Protein 7EOX (pdb70)

Foldseek 3Di:
DFCQCVLLVNDPPDFLCVLLVLLALAEEEEEEQAAALPFQQQDCPPHDANDPLFQAQADDDPLRHNVSDDRAAPAWEEFQPLPDGSARLFFLRQFLQSQQEGAWDAQAALLNFSGGIRAHSSNNHHYHYYRQADPVGRDLVSLLVSLVVCLVSDHQEYQYAHADQWAHDDLLSHSLNQSLLVSQQVLRAYFYELHFADDDERGGPSQRLRHQYEFAWAGQKAQWWKKAKPVGDIATWGALANDDDAPQDKWFEAQLVVQFQALQQPAPTGALVRAAQYAYEHEDDPDDPQNSLVSSVVSRHQEYEYEYAAQDDFHQHHHPHHYTYGYNVVSVVLNCCSVPPPTMIMGTHRPGMDGDCPPWDIAGERRIHFDDNNQALFRQPDAAYFHFTFDKGATRQNDFSDPDPPGPDGHRIGGHGGSSSGRSSVSNLLSSLCSSCVPDRSQQLSLLQLQQADQAIPVRHGHHHSRPSHHDACRRGPSHHGNSSSSSAAFKGFDDGSVLSLLLCVQSPPFQVSSCSNVVDRDDRCVNVVHDQHRSNQRQHLAGGAEAPDQFDKDKHKTKIFGPHPDQFWKKAKDWFAWPQKDKDKPPRMDTGHPVRRMDMIMIMITGNGVKTKIWMWIDTPPHTRIYIYIYHD/DFPQCVLLVNDPPDFLCVLLVLLALAEEEEEEQAAQLVFQQQDCPPHDARDPLFQAAAPDDPVRHRVSDDSAAPATEEFQPQPDGRARLFFLRQFLQSQQEGAWDAQAALLNFSTGTRAHSSPNHHYHYYYQADPVGRGLVSLLVSLVVCVVRPHQEYQYAHWDQWAHDDLLSHSLSQSLLVCQQVLYAYFYEQHQADDDERTGTSQHQSHQYEFAWAGQKAQWKWKAKPVGDIATWGDQANDDDQPQDKWFEAQLVVQFQALQQPAPTGQLVSAAQYAYEHEHDDDDPQNSQVSSVVSHHQYYEYEYAAQDDFHQHHHPHHYTYGYNVVSVVLNVCNVPPPGMIMGIHRPGMDGDCPPWDTAGERRTHFDDNNQANFRQPDAAYGHFTFDKGATHQNDFSDPDPPGPDGHGIHTHGGSSSRRSSVSSLLSSLCSSCVPDGSQQLSLLFLQQADQAIPVRHGHHHPRPRHHDACRRGRSHHGNSSSSSAQQKTFDDGSVLSLLLCLQSPPFQVSSCSNVVDSDPRCVNVVHDQHRSNQRAHLAGGEECPPPNFKDKHKHKMFGPHPAQFWKKFKDWFAWVQKDKDKPPRIDTGHPVRRMDMIMIMIGGNDQKTKIWMWIDTPDHTGIYIYIYGD

Solvent-accessible surface area: 45373 Å² total; per-residue (Å²): 2,16,30,0,0,82,37,8,43,5,43,79,142,67,15,0,15,40,90,0,65,59,0,60,58,9,5,0,0,3,0,2,14,1,0,49,10,98,15,45,2,5,47,32,82,128,26,61,115,67,45,115,81,23,158,18,63,29,69,71,60,158,72,0,53,75,97,12,22,49,65,0,0,5,3,0,44,21,25,48,191,21,156,153,10,3,24,0,116,76,0,41,0,0,0,1,1,6,0,1,0,1,16,110,18,116,117,3,23,1,108,42,22,3,113,23,68,5,17,0,0,0,14,69,0,1,0,0,2,1,7,0,14,46,130,90,31,44,27,82,81,3,11,47,38,0,0,56,51,0,19,127,3,32,3,58,0,0,2,4,8,14,35,34,128,14,6,1,24,20,7,69,76,24,6,2,1,16,0,0,3,32,0,20,127,130,20,10,4,3,0,0,6,1,14,78,28,16,64,46,60,16,2,0,3,4,5,2,2,16,0,2,0,0,0,0,0,22,11,25,20,51,2,36,0,12,0,28,1,47,80,57,97,83,24,85,1,8,2,0,17,25,36,148,108,26,124,122,102,74,29,62,4,11,2,0,7,58,0,18,68,20,102,47,0,32,138,53,11,8,61,47,97,52,0,117,33,60,0,0,0,0,16,48,27,128,52,57,57,20,61,0,4,29,6,4,68,121,2,25,14,24,3,1,0,0,6,5,66,86,97,50,55,101,15,32,6,1,0,34,60,21,0,0,2,0,18,95,75,37,1,70,70,0,7,97,13,13,29,66,40,186,87,22,37,0,30,8,44,59,92,22,46,51,91,32,110,86,40,46,1,2,49,0,2,14,26,0,0,5,1,17,2,28,98,2,51,40,2,1,0,0,0,0,0,0,0,0,20,5,0,0,0,0,22,0,18,58,15,79,18,24,148,13,155,69,5,115,17,96,16,101,5,21,4,33,34,2,1,12,1,0,0,0,0,0,0,0,0,0,0,0,0,19,58,26,36,103,110,28,37,12,15,2,0,13,0,0,0,1,2,15,6,64,16,99,9,71,64,47,112,48,0,24,7,27,40,75,97,99,63,7,31,5,9,16,19,0,1,0,0,1,70,0,41,41,0,24,80,2,0,0,1,3,56,10,79,26,97,52,11,3,13,0,0,19,33,46,63,17,92,18,98,38,0,10,71,3,53,66,133,152,16,87,106,83,25,40,94,118,45,181,36,54,39,17,0,36,1,24,9,6,3,1,3,1,35,8,166,32,96,114,21,98,33,62,3,106,3,40,0,33,23,43,21,129,63,40,106,23,61,1,159,28,120,52,64,50,3,94,46,5,86,26,68,16,71,65,64,54,6,96,2,24,164,146,72,68,49,40,48,3,91,0,34,0,47,6,78,105,96,97,10,40,18,5,0,32,0,40,28,84,120,27,58,0,60,0,2,0,0,0,32,67,2,17,30,0,0,85,35,9,40,5,36,78,138,65,14,0,15,40,82,0,60,48,0,64,50,8,4,0,0,3,0,2,15,2,0,50,12,98,15,45,2,4,47,36,83,159,32,61,116,66,29,123,82,28,136,20,63,28,65,74,49,158,64,0,55,74,99,10,24,48,73,0,0,8,3,0,34,29,27,48,157,36,109,156,5,2,26,0,116,77,0,39,0,0,0,0,0,6,0,0,0,1,16,108,17,109,113,3,24,0,109,35,25,3,124,20,66,5,16,0,0,0,17,93,0,2,1,0,3,2,11,0,11,46,130,88,32,46,23,87,58,1,14,46,24,0,0,54,56,0,21,117,3,25,4,58,0,0,1,1,7,17,36,33,130,15,7,1,19,20,5,70,81,24,6,7,1,17,0,0,0,32,0,19,115,131,19,11,3,4,0,0,6,1,13,78,29,16,64,48,59,16,2,1,2,4,4,1,4,17,0,2,0,0,0,0,0,25,11,26,22,44,3,45,0,10,0,27,1,47,75,56,93,81,21,84,1,8,2,0,19,26,34,146,116,30,123,117,78,90,29,64,5,13,2,0,6,59,0,18,66,20,102,46,0,34,131,52,12,8,60,45,91,50,0,108,36,51,0,0,0,0,16,48,25,136,38,46,53,21,74,0,4,40,7,3,67,120,1,26,15,22,3,1,0,0,6,4,68,75,92,52,52,102,15,31,7,0,1,35,64,20,0,0,2,0,17,90,80,36,1,72,69,0,7,101,16,13,28,63,44,184,90,22,36,0,43,6,46,64,85,20,48,51,90,32,116,94,42,45,2,2,48,0,2,12,27,0,1,6,1,17,2,30,99,2,48,30,3,2,0,0,0,0,0,0,0,0,20,6,0,0,2,0,21,0,22,52,15,75,19,25,139,18,158,73,5,120,15,95,18,100,6,21,3,36,32,2,0,12,0,0,0,0,0,0,0,0,0,0,0,0,0,20,60,26,38,105,110,26,35,12,16,2,0,13,0,0,0,1,2,16,6,64,19,100,9,67,62,48,111,51,0,23,7,27,40,77,93,99,64,7,31,6,8,16,17,0,2,0,0,0,71,0,39,40,0,30,82,3,0,0,2,2,57,12,80,24,100,53,10,3,12,0,0,18,35,46,64,16,95,14,101,36,1,8,69,3,46,67,120,149,16,86,106,81,25,38,96,118,43,173,34,54,43,17,0,36,1,22,8,6,2,0,0,0,14,6,112,84,143,49,55,93,24,60,2,108,4,38,0,31,22,44,26,126,56,33,111,28,52,1,145,27,124,52,65,52,3,95,45,6,88,22,71,16,76,69,63,42,6,101,4,27,168,148,74,63,50,40,48,2,91,0,35,0,51,22,81,140,105,89,10,45,17,6,0,50,0,38,32,83,117,25,60,0,67,0,2,0,0,0,29,80

Radius of gyration: 36.09 Å; Cα contacts (8 Å, |Δi|>4): 3565; chains: 2; bounding box: 73×66×118 Å

Nearest PDB structures (foldseek):
  7eox-assembly2_B  TM=1.002E+00  e=0.000E+00  Euphorbia resinifera
  3i74-assembly1_A  TM=8.785E-01  e=2.063E-75  Solanum lycopersicum
  3i74-assembly1_B  TM=8.714E-01  e=6.605E-74  Solanum lycopersicum
  4yn3-assembly3_A  TM=8.849E-01  e=1.321E-70  Cucumis melo
  3vta-assembly2_B  TM=8.771E-01  e=7.898E-67  Cucumis melo

Secondary structure (DSSP, 8-state):
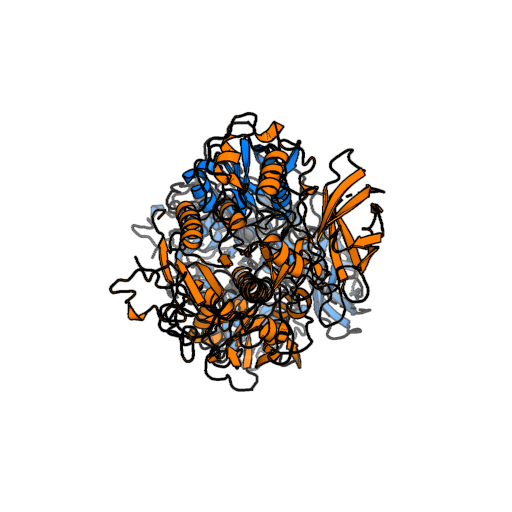--SHHHHTT--SSSSHHHHTGGGTT-EEEEEES-B-SSSGGG--TT-PPPPTT----B---SSS-GGG--SSEEEEEE--TT---SB-SSSHHHHHHHHHHPPPEEEEEETTEEEEEE--TTTT-EEEEEE--BTTB--HHHHHHHHHHHHHHT-SEEEE----SSSPPPGGG-HHHHHHHHHHTTT-EEEEE--S-TTSTT---S--TTSEEEEEE--SEEEEEEEEETTS-EE--B----SSPP-SS-EEEEEHHHHBS-TT--TT-B-HHHHTT-EEEEESBSB-HHHHHHHHHHTT-SEEEEE-SSSS--S----SSSEEEE-HHHHHHHHHHHHHSSS-EEEEEEEEEEESSSS-S-EE-TTS---S-SS-TTS-S--EEEE-SSEEEE--TT--SS--TT-----SEEEE-SHHHHHHHHHHHHHHHHHH-TT--HHHHHHHHHHT-B-B-TTSSB-EETTTSSB--HHHHTT-B--HHHHT--SEEE---HHHHHHHHHHTT--HHHHHHHHSS---TTGGGG----SGGGS--SSEEEE-SSTT-EEEEEEEEEE-SS-SSEEEEEEEEPPTTEEEEEESSEEEE-SS-SEEEEEEEEEE---EEEEEEEEE-SS-EEEEEEEEE-/--SHHHHTT--SSSSHHHHTGGGTT-EEEEEES-B--SSGGG--TTPPPPPTT----B--BTTB-GGG--SSEEEEEE--TT---SB-SSSHHHHHHHHHHPPPEEEEEETTEEEEEE--TTTT-EEEEEE--BTTB--HHHHHHHHHHHHHHT-SEEEE----SSSPPPGGG-HHHHHHHHHHTTT-EEEEE--S-TTSTT---S--TTSEEEEEE--SEEEEEEEEETTS-EE--B----SSPPPSS-EEEEEHHHHBS-TT--TT-B-HHHHTTPEEEEESBSB-HHHHHHHHHHTT-SEEEEE-SSSS-------SSSEEEE-HHHHHHHHHHHHHSSS-EEEEEEEEEEESSSS-S-EE-TTS---S-SS-TTS-S--EEEE-SSEEEE--TT--SS--TT-----SEEEE-SHHHHHHHHHHHHHHHHHH-TT--HHHHHHHHHHT-B-B-TTSSB-EETTTSSB--HHHHTT-B--HHHHT--SEE----HHHHHHHHHHTT--HHHHHHHHSS---TTGGGG----SGGGS--SSEEEE--TT--EEEEEEEEEE-SS-SS-EEEEEEE--TTEEEEEESSEEE--SS--EEEEEEEEEE---EEEEEEEEE-SS-EEEEEEEEE-

Structure (mmCIF, N/CA/C/O backbone):
data_7EOX
#
_entry.id   7EOX
#
_cell.length_a   67.673
_cell.length_b   112.880
_cell.length_c   201.801
_cell.angle_alpha   90.00
_cell.angle_beta   90.00
_cell.angle_gamma   90.00
#
_symmetry.space_group_name_H-M   'P 21 21 21'
#
loop_
_entity.id
_entity.type
_entity.pdbx_description
1 polymer Protease
2 branched beta-D-xylopyranose-(1-2)-[alpha-D-mannopyranose-(1-3)][alpha-D-mannopyranose-(1-6)]beta-D-mannopyranose-(1-4)-2-acetamido-2-deoxy-beta-D-glucopyranose-(1-4)-[alpha-L-fucopyranose-(1-3)]2-acetamido-2-deoxy-beta-D-glucopyranose
3 non-polymer 2-acetamido-2-deoxy-beta-D-glucopyranose
4 non-polymer 'IODIDE ION'
5 water water
#
loop_
_atom_site.group_PDB
_atom_site.id
_atom_site.type_symbol
_atom_site.label_atom_id
_atom_site.label_alt_id
_atom_site.label_comp_id
_atom_site.label_asym_id
_atom_site.label_entity_id
_atom_site.label_seq_id
_atom_site.pdbx_PDB_ins_code
_atom_site.Cartn_x
_atom_site.Cartn_y
_atom_site.Cartn_z
_atom_site.occupancy
_atom_site.B_iso_or_equiv
_atom_site.auth_seq_id
_atom_site.auth_comp_id
_atom_site.auth_asym_id
_atom_site.auth_atom_id
_atom_site.pdbx_PDB_model_num
ATOM 1 N N . ASP A 1 1 ? 12.028 13.709 -71.889 1.00 38.87 1 ASP A N 1
ATOM 2 C CA . ASP A 1 1 ? 12.497 14.554 -70.761 1.00 40.09 1 ASP A CA 1
ATOM 3 C C . ASP A 1 1 ? 12.899 15.976 -71.215 1.00 39.52 1 ASP A C 1
ATOM 4 O O . ASP A 1 1 ? 12.942 16.300 -72.436 1.00 36.57 1 ASP A O 1
ATOM 9 N N . THR A 1 2 ? 13.020 16.839 -70.210 1.00 31.58 2 THR A N 1
ATOM 10 C CA . THR A 1 2 ? 13.207 18.299 -70.278 1.00 29.81 2 THR A CA 1
ATOM 11 C C . THR A 1 2 ? 14.666 18.654 -70.459 1.00 28.25 2 THR A C 1
ATOM 12 O O . THR A 1 2 ? 14.918 19.831 -70.691 1.00 29.74 2 THR A O 1
ATOM 16 N N . HIS A 1 3 ? 15.618 17.718 -70.301 1.00 28.50 3 HIS A N 1
ATOM 17 C CA . HIS A 1 3 ? 17.062 18.014 -70.509 1.00 27.70 3 HIS A CA 1
ATOM 18 C C . HIS A 1 3 ? 17.771 16.945 -71.372 1.00 24.61 3 HIS A C 1
ATOM 19 O O . HIS A 1 3 ? 18.846 17.274 -71.910 1.00 25.97 3 HIS A O 1
ATOM 26 N N . THR A 1 4 ? 17.264 15.715 -71.470 1.00 26.00 4 THR A N 1
ATOM 27 C CA . THR A 1 4 ? 18.057 14.645 -72.143 1.00 28.86 4 THR A CA 1
ATOM 28 C C . THR A 1 4 ? 18.284 14.964 -73.630 1.00 26.85 4 THR A C 1
ATOM 29 O O . THR A 1 4 ? 19.385 14.762 -74.146 1.00 25.88 4 THR A O 1
ATOM 33 N N . PRO A 1 5 ? 17.291 15.486 -74.387 1.00 28.51 5 PRO A N 1
ATOM 34 C CA . PRO A 1 5 ? 17.541 15.836 -75.785 1.00 29.42 5 PRO A CA 1
ATOM 35 C C . PRO A 1 5 ? 18.768 16.742 -75.909 1.00 29.22 5 PRO A C 1
ATOM 36 O O . PRO A 1 5 ? 19.574 16.524 -76.824 1.00 31.18 5 PRO A O 1
ATOM 40 N N . GLU A 1 6 ? 18.917 17.704 -74.991 1.00 27.08 6 GLU A N 1
ATOM 41 C CA . GLU A 1 6 ? 20.047 18.663 -74.950 1.00 28.64 6 GLU A CA 1
ATOM 42 C C . GLU A 1 6 ? 21.343 17.910 -74.611 1.00 29.60 6 GLU A C 1
ATOM 43 O O . GLU A 1 6 ? 22.374 18.150 -75.279 1.00 26.25 6 GLU A O 1
ATOM 49 N N . PHE A 1 7 ? 21.322 17.001 -73.624 1.00 28.37 7 PHE A N 1
ATOM 50 C CA . PHE A 1 7 ? 22.512 16.179 -73.249 1.00 26.28 7 PHE A CA 1
ATOM 51 C C . PHE A 1 7 ? 22.922 15.322 -74.461 1.00 22.61 7 PHE A C 1
ATOM 52 O O . PHE A 1 7 ? 24.106 15.112 -74.682 1.00 25.35 7 PHE A O 1
ATOM 60 N N . LEU A 1 8 ? 21.947 14.883 -75.247 1.00 25.34 8 LEU A N 1
ATOM 61 C CA . LEU A 1 8 ? 22.180 14.007 -76.423 1.00 25.29 8 LEU A CA 1
ATOM 62 C C . LEU A 1 8 ? 22.697 14.845 -77.614 1.00 29.97 8 LEU A C 1
ATOM 63 O O . LEU A 1 8 ? 23.136 14.225 -78.614 1.00 30.49 8 LEU A O 1
ATOM 68 N N . GLY A 1 9 ? 22.630 16.184 -77.544 1.00 27.67 9 GLY A N 1
ATOM 69 C CA . GLY A 1 9 ? 23.064 17.086 -78.633 1.00 29.40 9 GLY A CA 1
ATOM 70 C C . GLY A 1 9 ? 22.012 17.270 -79.721 1.00 31.47 9 GLY A C 1
ATOM 71 O O . GLY A 1 9 ? 22.370 17.839 -80.772 1.00 35.48 9 GLY A O 1
ATOM 72 N N . ASP A 1 10 ? 20.778 16.799 -79.515 1.00 30.41 10 ASP A N 1
ATOM 73 C CA . ASP A 1 10 ? 19.626 17.046 -80.415 1.00 34.11 10 ASP A CA 1
ATOM 74 C C . ASP A 1 10 ? 19.338 18.551 -80.396 1.00 41.18 10 ASP A C 1
ATOM 75 O O . ASP A 1 10 ? 19.427 19.177 -79.307 1.00 34.62 10 ASP A O 1
ATOM 80 N N . SER A 1 11 ? 19.030 19.140 -81.555 1.00 39.49 11 SER A N 1
ATOM 81 C CA . SER A 1 11 ? 18.599 20.561 -81.652 1.00 37.29 11 SER A CA 1
ATOM 82 C C . SER A 1 11 ? 17.828 20.745 -82.955 1.00 39.88 11 SER A C 1
ATOM 83 O O . SER A 1 11 ? 17.919 19.861 -83.862 1.00 32.63 11 SER A O 1
ATOM 86 N N . SER A 1 12 ? 17.055 21.820 -83.032 1.00 36.37 12 SER A N 1
ATOM 87 C CA . SER A 1 12 ? 16.232 22.124 -84.229 1.00 40.52 12 SER A CA 1
ATOM 88 C C . SER A 1 12 ? 17.112 22.798 -85.290 1.00 36.58 12 SER A C 1
ATOM 89 O O . SER A 1 12 ? 16.668 22.889 -86.421 1.00 41.71 12 SER A O 1
ATOM 92 N N . ASN A 1 13 ? 18.323 23.216 -84.934 1.00 39.63 13 ASN A N 1
ATOM 93 C CA . ASN A 1 13 ? 19.272 23.926 -85.831 1.00 43.94 13 ASN A CA 1
ATOM 94 C C . ASN A 1 13 ? 19.790 22.995 -86.925 1.00 47.80 13 ASN A C 1
ATOM 95 O O . ASN A 1 13 ? 19.912 23.455 -88.084 1.00 43.41 13 ASN A O 1
ATOM 100 N N . SER A 1 14 ? 20.135 21.759 -86.563 1.00 41.56 14 SER A N 1
ATOM 101 C CA . SER A 1 14 ? 20.863 20.813 -87.447 1.00 38.81 14 SER A CA 1
ATOM 102 C C . SER A 1 14 ? 20.808 19.395 -86.882 1.00 37.04 14 SER A C 1
ATOM 103 O O . SER A 1 14 ? 20.452 19.217 -85.704 1.00 34.75 14 SER A O 1
ATOM 106 N N . GLY A 1 15 ? 21.196 18.422 -87.696 1.00 36.10 15 GLY A N 1
ATOM 107 C CA . GLY A 1 15 ? 21.430 17.044 -87.243 1.00 29.91 15 GLY A CA 1
ATOM 108 C C . GLY A 1 15 ? 20.178 16.226 -87.398 1.00 29.90 15 GLY A C 1
ATOM 109 O O . GLY A 1 15 ? 19.377 16.504 -88.309 1.00 33.04 15 GLY A O 1
ATOM 110 N N . LEU A 1 16 ? 20.005 15.256 -86.513 1.00 26.19 16 LEU A N 1
ATOM 111 C CA . LEU A 1 16 ? 19.047 14.151 -86.661 1.00 26.19 16 LEU A CA 1
ATOM 112 C C . LEU A 1 16 ? 17.607 14.624 -86.426 1.00 25.03 16 LEU A C 1
ATOM 113 O O . LEU A 1 16 ? 16.673 14.008 -87.005 1.00 24.16 16 LEU A O 1
ATOM 118 N N . TRP A 1 17 ? 17.393 15.613 -85.569 1.00 27.07 17 TRP A N 1
ATOM 119 C CA . TRP A 1 17 ? 16.004 16.081 -85.329 1.00 28.98 17 TRP A CA 1
ATOM 120 C C . TRP A 1 17 ? 15.431 16.645 -86.630 1.00 28.67 17 TRP A C 1
ATOM 121 O O . TRP A 1 17 ? 14.459 16.115 -87.160 1.00 29.83 17 TRP A O 1
ATOM 132 N N . PRO A 1 18 ? 16.055 17.651 -87.275 1.00 31.53 18 PRO A N 1
ATOM 133 C CA . PRO A 1 18 ? 15.577 18.094 -88.595 1.00 31.01 18 PRO A CA 1
ATOM 134 C C . PRO A 1 18 ? 15.631 17.047 -89.731 1.00 33.01 18 PRO A C 1
ATOM 135 O O . PRO A 1 18 ? 14.594 16.847 -90.382 1.00 29.08 18 PRO A O 1
ATOM 139 N N . ASN A 1 19 ? 16.768 16.366 -89.953 1.00 30.37 19 ASN A N 1
ATOM 140 C CA . ASN A 1 19 ? 16.896 15.391 -91.078 1.00 34.78 19 ASN A CA 1
ATOM 141 C C . ASN A 1 19 ? 15.955 14.190 -90.891 1.00 32.18 19 ASN A C 1
ATOM 142 O O . ASN A 1 19 ? 15.609 13.548 -91.907 1.00 33.44 19 ASN A O 1
ATOM 147 N N . GLY A 1 20 ? 15.559 13.858 -89.650 1.00 32.83 20 GLY A N 1
ATOM 148 C CA . GLY A 1 20 ? 14.575 12.792 -89.365 1.00 31.52 20 GLY A CA 1
ATOM 149 C C . GLY A 1 20 ? 13.151 13.337 -89.218 1.00 34.08 20 GLY A C 1
ATOM 150 O O . GLY A 1 20 ? 12.237 12.517 -88.958 1.00 33.23 20 GLY A O 1
ATOM 151 N N . ASN A 1 21 ? 12.952 14.659 -89.355 1.00 34.85 21 ASN A N 1
ATOM 152 C CA . ASN A 1 21 ? 11.619 15.332 -89.230 1.00 34.93 21 ASN A CA 1
ATOM 153 C C . ASN A 1 21 ? 10.983 15.025 -87.854 1.00 34.31 21 ASN A C 1
ATOM 154 O O . ASN A 1 21 ? 9.736 14.823 -87.793 1.00 29.40 21 ASN A O 1
ATOM 159 N N . TYR A 1 22 ? 11.795 14.950 -86.786 1.00 36.12 22 TYR A N 1
ATOM 160 C CA . TYR A 1 22 ? 11.319 14.683 -85.402 1.00 32.71 22 TYR A CA 1
ATOM 161 C C . TYR A 1 22 ? 10.509 13.385 -85.380 1.00 30.38 22 TYR A C 1
ATOM 162 O O . TYR A 1 22 ? 9.730 13.183 -84.449 1.00 29.48 22 TYR A O 1
ATOM 171 N N . GLY A 1 23 ? 10.721 12.517 -86.367 1.00 26.68 23 GLY A N 1
ATOM 172 C CA . GLY A 1 23 ? 10.038 11.222 -86.469 1.00 27.76 23 GLY A CA 1
ATOM 173 C C . GLY A 1 23 ? 8.664 11.315 -87.070 1.00 25.66 23 GLY A C 1
ATOM 174 O O . GLY A 1 23 ? 7.915 10.305 -87.031 1.00 25.40 23 GLY A O 1
ATOM 175 N N . GLU A 1 24 ? 8.347 12.428 -87.714 1.00 30.83 24 GLU A N 1
ATOM 176 C CA . GLU A 1 24 ? 7.013 12.553 -88.353 1.00 31.88 24 GLU A CA 1
ATOM 177 C C . GLU A 1 24 ? 6.760 11.333 -89.229 1.00 31.15 24 GLU A C 1
ATOM 178 O O . GLU A 1 24 ? 7.632 10.974 -90.028 1.00 33.00 24 GLU A O 1
ATOM 184 N N . ASP A 1 25 ? 5.618 10.690 -89.011 1.00 28.29 25 ASP A N 1
ATOM 185 C CA . ASP A 1 25 ? 5.079 9.527 -89.752 1.00 29.85 25 ASP A CA 1
ATOM 186 C C . ASP A 1 25 ? 5.808 8.224 -89.405 1.00 27.39 25 ASP A C 1
ATOM 187 O O . ASP A 1 25 ? 5.421 7.202 -89.975 1.00 31.06 25 ASP A O 1
ATOM 192 N N . ILE A 1 26 ? 6.740 8.199 -88.446 1.00 26.74 26 ILE A N 1
ATOM 193 C CA . ILE A 1 26 ? 7.285 6.902 -87.925 1.00 25.72 26 ILE A CA 1
ATOM 194 C C . ILE A 1 26 ? 6.388 6.436 -86.775 1.00 25.40 26 ILE A C 1
ATOM 195 O O . ILE A 1 26 ? 6.011 7.270 -85.957 1.00 28.36 26 ILE A O 1
ATOM 200 N N . ILE A 1 27 ? 6.070 5.150 -86.741 1.00 26.05 27 ILE A N 1
ATOM 201 C CA . ILE A 1 27 ? 5.186 4.557 -85.704 1.00 27.15 27 ILE A CA 1
ATOM 202 C C . ILE A 1 27 ? 6.070 3.717 -84.764 1.00 28.06 27 ILE A C 1
ATOM 203 O O . ILE A 1 27 ? 6.733 2.747 -85.236 1.00 30.07 27 ILE A O 1
ATOM 208 N N . ILE A 1 28 ? 6.053 4.063 -83.481 1.00 27.48 28 ILE A N 1
ATOM 209 C CA . ILE A 1 28 ? 6.767 3.316 -82.397 1.00 24.71 28 ILE A CA 1
ATOM 210 C C . ILE A 1 28 ? 5.766 2.469 -81.618 1.00 25.27 28 ILE A C 1
ATOM 211 O O . ILE A 1 28 ? 4.825 3.048 -81.032 1.00 27.04 28 ILE A O 1
ATOM 216 N N . GLY A 1 29 ? 5.912 1.146 -81.668 1.00 23.19 29 GLY A N 1
ATOM 217 C CA . GLY A 1 29 ? 5.145 0.230 -80.793 1.00 28.72 29 GLY A CA 1
ATOM 218 C C . GLY A 1 29 ? 5.832 0.076 -79.454 1.00 28.38 29 GLY A C 1
ATOM 219 O O . GLY A 1 29 ? 7.048 -0.182 -79.453 1.00 27.58 29 GLY A O 1
ATOM 220 N N . VAL A 1 30 ? 5.091 0.206 -78.349 1.00 27.69 30 VAL A N 1
ATOM 221 C CA . VAL A 1 30 ? 5.636 0.204 -76.959 1.00 26.99 30 VAL A CA 1
ATOM 222 C C . VAL A 1 30 ? 4.986 -0.967 -76.224 1.00 31.58 30 VAL A C 1
ATOM 223 O O . VAL A 1 30 ? 3.717 -1.004 -76.134 1.00 28.97 30 VAL A O 1
ATOM 227 N N . LEU A 1 31 ? 5.798 -1.959 -75.865 1.00 28.51 31 LEU A N 1
ATOM 228 C CA . LEU A 1 31 ? 5.343 -3.203 -75.196 1.00 29.08 31 LEU A CA 1
ATOM 229 C C . LEU A 1 31 ? 5.649 -3.023 -73.709 1.00 30.76 31 LEU A C 1
ATOM 230 O O . LEU A 1 31 ? 6.833 -2.931 -73.357 1.00 29.18 31 LEU A O 1
ATOM 235 N N . ASP A 1 32 ? 4.621 -2.827 -72.870 1.00 27.54 32 ASP A N 1
ATOM 236 C CA . ASP A 1 32 ? 4.864 -2.315 -71.505 1.00 27.78 32 ASP A CA 1
ATOM 237 C C . ASP A 1 32 ? 3.583 -2.451 -70.661 1.00 29.47 32 ASP A C 1
ATOM 238 O O . ASP A 1 32 ? 2.792 -3.375 -70.948 1.00 31.54 32 ASP A O 1
ATOM 243 N N . THR A 1 33 ? 3.379 -1.537 -69.717 1.00 28.35 33 THR A N 1
ATOM 244 C CA . THR A 1 33 ? 2.227 -1.612 -68.749 1.00 33.69 33 THR A CA 1
ATOM 245 C C . THR A 1 33 ? 0.936 -1.032 -69.348 1.00 34.61 33 THR A C 1
ATOM 246 O O . THR A 1 33 ? -0.048 -0.959 -68.595 1.00 32.67 33 THR A O 1
ATOM 250 N N . GLY A 1 34 ? 0.924 -0.627 -70.623 1.00 36.66 34 GLY A N 1
ATOM 251 C CA . GLY A 1 34 ? -0.200 0.123 -71.246 1.00 32.80 34 GLY A CA 1
ATOM 252 C C . GLY A 1 34 ? 0.077 1.611 -71.244 1.00 32.40 34 GLY A C 1
ATOM 253 O O . GLY A 1 34 ? 1.255 1.998 -71.217 1.00 32.38 34 GLY A O 1
ATOM 254 N N . VAL A 1 35 ? -0.950 2.457 -71.255 1.00 30.95 35 VAL A N 1
ATOM 255 C CA . VAL A 1 35 ? -0.769 3.941 -71.292 1.00 28.34 35 VAL A CA 1
ATOM 256 C C . VAL A 1 35 ? -1.909 4.640 -70.548 1.00 31.97 35 VAL A C 1
ATOM 257 O O . VAL A 1 35 ? -2.991 4.085 -70.506 1.00 32.31 35 VAL A O 1
ATOM 261 N N . TRP A 1 36 ? -1.649 5.850 -70.068 1.00 33.97 36 TRP A N 1
ATOM 262 C CA . TRP A 1 36 ? -2.645 6.780 -69.491 1.00 40.21 36 TRP A CA 1
ATOM 263 C C . TRP A 1 36 ? -3.028 7.784 -70.571 1.00 38.16 36 TRP A C 1
ATOM 264 O O . TRP A 1 36 ? -2.353 8.805 -70.710 1.00 38.21 36 TRP A O 1
ATOM 275 N N . PRO A 1 37 ? -4.091 7.507 -71.362 1.00 40.82 37 PRO A N 1
ATOM 276 C CA . PRO A 1 37 ? -4.385 8.301 -72.553 1.00 40.74 37 PRO A CA 1
ATOM 277 C C . PRO A 1 37 ? -4.704 9.768 -72.239 1.00 45.20 37 PRO A C 1
ATOM 278 O O . PRO A 1 37 ? -4.306 10.589 -73.035 1.00 42.24 37 PRO A O 1
ATOM 282 N N . GLU A 1 38 ? -5.322 10.077 -71.086 1.00 42.36 38 GLU A N 1
ATOM 283 C CA . GLU A 1 38 ? -5.652 11.482 -70.689 1.00 42.88 38 GLU A CA 1
ATOM 284 C C . GLU A 1 38 ? -4.394 12.207 -70.213 1.00 42.73 38 GLU A C 1
ATOM 285 O O . GLU A 1 38 ? -4.275 12.490 -68.993 1.00 45.43 38 GLU A O 1
ATOM 291 N N . HIS A 1 39 ? -3.491 12.544 -71.132 1.00 40.72 39 HIS A N 1
ATOM 292 C CA . HIS A 1 39 ? -2.146 13.085 -70.793 1.00 38.59 39 HIS A CA 1
ATOM 293 C C . HIS A 1 39 ? -1.674 13.985 -71.924 1.00 33.27 39 HIS A C 1
ATOM 294 O O . HIS A 1 39 ? -1.825 13.615 -73.073 1.00 41.53 39 HIS A O 1
ATOM 301 N N . PRO A 1 40 ? -1.100 15.168 -71.645 1.00 33.29 40 PRO A N 1
ATOM 302 C CA . PRO A 1 40 ? -0.695 16.102 -72.697 1.00 38.01 40 PRO A CA 1
ATOM 303 C C . PRO A 1 40 ? 0.406 15.632 -73.688 1.00 42.79 40 PRO A C 1
ATOM 304 O O . PRO A 1 40 ? 0.689 16.335 -74.659 1.00 40.20 40 PRO A O 1
ATOM 308 N N . SER A 1 41 ? 1.022 14.478 -73.432 1.00 38.70 41 SER A N 1
ATOM 309 C CA . SER A 1 41 ? 2.114 13.900 -74.257 1.00 34.50 41 SER A CA 1
ATOM 310 C C . SER A 1 41 ? 1.470 13.198 -75.453 1.00 36.35 41 SER A C 1
ATOM 311 O O . SER A 1 41 ? 2.181 12.932 -76.450 1.00 36.64 41 SER A O 1
ATOM 314 N N . PHE A 1 42 ? 0.166 12.909 -75.365 1.00 35.59 42 PHE A N 1
ATOM 315 C CA . PHE A 1 42 ? -0.610 12.268 -76.450 1.00 35.06 42 PHE A CA 1
ATOM 316 C C . PHE A 1 42 ? -1.426 13.299 -77.231 1.00 34.49 42 PHE A C 1
ATOM 317 O O . PHE A 1 42 ? -2.270 12.876 -78.009 1.00 34.06 42 PHE A O 1
ATOM 325 N N . SER A 1 43 ? -1.141 14.585 -77.048 1.00 35.02 43 SER A N 1
ATOM 326 C CA . SER A 1 43 ? -1.746 15.682 -77.837 1.00 37.50 43 SER A CA 1
ATOM 327 C C . SER A 1 43 ? -1.425 15.452 -79.323 1.00 44.74 43 SER A C 1
ATOM 328 O O . SER A 1 43 ? -0.226 15.193 -79.677 1.00 38.99 43 SER A O 1
ATOM 331 N N . ASP A 1 44 ? -2.443 15.531 -80.178 1.00 40.51 44 ASP A N 1
ATOM 332 C CA . ASP A 1 44 ? -2.251 15.360 -81.640 1.00 39.05 44 ASP A CA 1
ATOM 333 C C . ASP A 1 44 ? -2.430 16.710 -82.351 1.00 44.60 44 ASP A C 1
ATOM 334 O O . ASP A 1 44 ? -2.744 16.704 -83.544 1.00 44.09 44 ASP A O 1
ATOM 339 N N . SER A 1 45 ? -2.196 17.817 -81.653 1.00 49.94 45 SER A N 1
ATOM 340 C CA . SER A 1 45 ? -2.242 19.188 -82.212 1.00 57.03 45 SER A CA 1
ATOM 341 C C . SER A 1 45 ? -1.236 19.256 -83.367 1.00 61.45 45 SER A C 1
ATOM 342 O O . SER A 1 45 ? -0.100 18.796 -83.162 1.00 59.52 45 SER A O 1
ATOM 345 N N . ASP A 1 46 ? -1.654 19.744 -84.544 1.00 64.65 46 ASP A N 1
ATOM 346 C CA . ASP A 1 46 ? -0.766 19.980 -85.722 1.00 66.74 46 ASP A CA 1
ATOM 347 C C . ASP A 1 46 ? -0.130 18.657 -86.177 1.00 64.38 46 ASP A C 1
ATOM 348 O O . ASP A 1 46 ? 1.115 18.585 -86.296 1.00 62.17 46 ASP A O 1
ATOM 353 N N . MET A 1 47 ? -0.965 17.644 -86.406 1.00 57.79 47 MET A N 1
ATOM 354 C CA . MET A 1 47 ? -0.548 16.312 -86.904 1.00 54.55 47 MET A CA 1
ATOM 355 C C . MET A 1 47 ? -1.521 15.862 -87.987 1.00 47.16 47 MET A C 1
ATOM 356 O O . MET A 1 47 ? -2.732 16.059 -87.833 1.00 41.70 47 MET A O 1
ATOM 361 N N . SER A 1 48 ? -0.997 15.232 -89.022 1.00 40.03 48 SER A N 1
ATOM 362 C CA . SER A 1 48 ? -1.769 14.809 -90.206 1.00 39.21 48 SER A CA 1
ATOM 363 C C . SER A 1 48 ? -2.555 13.558 -89.834 1.00 41.73 48 SER A C 1
ATOM 364 O O . SER A 1 48 ? -2.275 12.977 -88.766 1.00 36.04 48 SER A O 1
ATOM 367 N N . ASP A 1 49 ? -3.453 13.132 -90.714 1.00 41.37 49 ASP A N 1
ATOM 368 C CA . ASP A 1 49 ? -4.304 11.930 -90.526 1.00 45.50 49 ASP A CA 1
ATOM 369 C C . ASP A 1 49 ? -3.438 10.665 -90.398 1.00 43.34 49 ASP A C 1
ATOM 370 O O . ASP A 1 49 ? -2.309 10.612 -90.934 1.00 38.71 49 ASP A O 1
ATOM 375 N N . ILE A 1 50 ? -3.953 9.682 -89.669 1.00 42.06 50 ILE A N 1
ATOM 376 C CA . ILE A 1 50 ? -3.341 8.334 -89.566 1.00 43.37 50 ILE A CA 1
ATOM 377 C C . ILE A 1 50 ? -3.261 7.802 -90.994 1.00 47.72 50 ILE A C 1
ATOM 378 O O . ILE A 1 50 ? -4.272 7.745 -91.685 1.00 49.26 50 ILE A O 1
ATOM 383 N N . PRO A 1 51 ? -2.069 7.425 -91.506 1.00 48.72 51 PRO A N 1
ATOM 384 C CA . PRO A 1 51 ? -1.986 6.808 -92.833 1.00 47.52 51 PRO A CA 1
ATOM 385 C C . PRO A 1 51 ? -2.776 5.494 -92.883 1.00 49.71 51 PRO A C 1
ATOM 386 O O . PRO A 1 51 ? -2.792 4.837 -91.874 1.00 42.69 51 PRO A O 1
ATOM 390 N N . SER A 1 52 ? -3.367 5.132 -94.033 1.00 47.16 52 SER A N 1
ATOM 391 C CA . SER A 1 52 ? -4.164 3.888 -94.200 1.00 46.96 52 SER A CA 1
ATOM 392 C C . SER A 1 52 ? -3.242 2.661 -94.212 1.00 48.32 52 SER A C 1
ATOM 393 O O . SER A 1 52 ? -3.747 1.532 -94.017 1.00 57.17 52 SER A O 1
ATOM 396 N N . SER A 1 53 ? -1.930 2.842 -94.411 1.00 49.71 53 SER A N 1
ATOM 397 C CA . SER A 1 53 ? -0.934 1.746 -94.254 1.00 47.14 53 SER A CA 1
ATOM 398 C C . SER A 1 53 ? -1.073 1.119 -92.854 1.00 47.37 53 SER A C 1
ATOM 399 O O . SER A 1 53 ? -0.833 -0.093 -92.737 1.00 47.33 53 SER A O 1
ATOM 402 N N . TRP A 1 54 ? -1.499 1.905 -91.853 1.00 47.74 54 TRP A N 1
ATOM 403 C CA . TRP A 1 54 ? -1.645 1.492 -90.427 1.00 45.25 54 TRP A CA 1
ATOM 404 C C . TRP A 1 54 ? -2.832 0.527 -90.264 1.00 47.46 54 TRP A C 1
ATOM 405 O O . TRP A 1 54 ? -3.961 0.931 -90.577 1.00 43.40 54 TRP A O 1
ATOM 416 N N . LYS A 1 55 ? -2.587 -0.711 -89.811 1.00 45.93 55 LYS A N 1
ATOM 417 C CA . LYS A 1 55 ? -3.628 -1.775 -89.711 1.00 46.28 55 LYS A CA 1
ATOM 418 C C . LYS A 1 55 ? -3.947 -2.058 -88.238 1.00 44.99 55 LYS A C 1
ATOM 419 O O . LYS A 1 55 ? -4.646 -3.055 -87.967 1.00 41.70 55 LYS A O 1
ATOM 425 N N . GLY A 1 56 ? -3.478 -1.188 -87.339 1.00 45.17 56 GLY A N 1
ATOM 426 C CA . GLY A 1 56 ? -3.730 -1.240 -85.887 1.00 47.43 56 GLY A CA 1
ATOM 427 C C . GLY A 1 56 ? -5.107 -0.701 -85.525 1.00 49.08 56 GLY A C 1
ATOM 428 O O . GLY A 1 56 ? -5.852 -0.316 -86.444 1.00 47.14 56 GLY A O 1
ATOM 429 N N . THR A 1 57 ? -5.437 -0.699 -84.231 1.00 45.42 57 THR A N 1
ATOM 430 C CA . THR A 1 57 ? -6.794 -0.384 -83.711 1.00 49.47 57 THR A CA 1
ATOM 431 C C . THR A 1 57 ? -6.716 0.021 -82.239 1.00 49.65 57 THR A C 1
ATOM 432 O O . THR A 1 57 ? -5.622 -0.055 -81.658 1.00 41.06 57 THR A O 1
ATOM 436 N N . CYS A 1 58 ? -7.847 0.411 -81.651 1.00 54.19 58 CYS A N 1
ATOM 437 C CA . CYS A 1 58 ? -7.958 0.683 -80.192 1.00 56.92 58 CYS A CA 1
ATOM 438 C C . CYS A 1 58 ? -9.081 -0.149 -79.574 1.00 55.27 58 CYS A C 1
ATOM 439 O O . CYS A 1 58 ? -10.239 0.039 -79.971 1.00 56.81 58 CYS A O 1
ATOM 442 N N . GLU A 1 59 ? -8.709 -1.056 -78.662 1.00 53.90 59 GLU A N 1
ATOM 443 C CA . GLU A 1 59 ? -9.632 -1.901 -77.863 1.00 55.42 59 GLU A CA 1
ATOM 444 C C . GLU A 1 59 ? -10.248 -1.001 -76.793 1.00 55.81 59 GLU A C 1
ATOM 445 O O . GLU A 1 59 ? -9.509 -0.582 -75.883 1.00 49.06 59 GLU A O 1
ATOM 451 N N . THR A 1 60 ? -11.541 -0.695 -76.944 1.00 54.22 60 THR A N 1
ATOM 452 C CA . THR A 1 60 ? -12.273 0.348 -76.176 1.00 57.59 60 THR A CA 1
ATOM 453 C C . THR A 1 60 ? -13.035 -0.285 -75.015 1.00 51.92 60 THR A C 1
ATOM 454 O O . THR A 1 60 ? -13.193 -1.509 -75.017 1.00 56.06 60 THR A O 1
ATOM 458 N N . SER A 1 61 ? -13.494 0.555 -74.085 1.00 53.63 61 SER A N 1
ATOM 459 C CA . SER A 1 61 ? -14.102 0.174 -72.784 1.00 50.19 61 SER A CA 1
ATOM 460 C C . SER A 1 61 ? -14.491 1.428 -72.012 1.00 49.45 61 SER A C 1
ATOM 461 O O . SER A 1 61 ? -13.911 2.511 -72.307 1.00 43.21 61 SER A O 1
ATOM 464 N N . ASP A 1 62 ? -15.380 1.270 -71.023 1.00 47.55 62 ASP A N 1
ATOM 465 C CA . ASP A 1 62 ? -15.664 2.294 -69.984 1.00 53.13 62 ASP A CA 1
ATOM 466 C C . ASP A 1 62 ? -14.337 2.827 -69.453 1.00 53.22 62 ASP A C 1
ATOM 467 O O . ASP A 1 62 ? -14.182 4.055 -69.304 1.00 56.31 62 ASP A O 1
ATOM 472 N N . ASP A 1 63 ? -13.422 1.903 -69.166 1.00 53.80 63 ASP A N 1
ATOM 473 C CA . ASP A 1 63 ? -12.105 2.197 -68.549 1.00 59.10 63 ASP A CA 1
ATOM 474 C C . ASP A 1 63 ? -11.148 2.764 -69.608 1.00 53.71 63 ASP A C 1
ATOM 475 O O . ASP A 1 63 ? -10.197 3.442 -69.197 1.00 49.79 63 ASP A O 1
ATOM 480 N N . PHE A 1 64 ? -11.382 2.482 -70.901 1.00 52.79 64 PHE A N 1
ATOM 481 C CA . PHE A 1 64 ? -10.552 2.953 -72.052 1.00 51.79 64 PHE A CA 1
ATOM 482 C C . PHE A 1 64 ? -11.464 3.422 -73.191 1.00 48.80 64 PHE A C 1
ATOM 483 O O . PHE A 1 64 ? -11.780 2.659 -74.096 1.00 50.32 64 PHE A O 1
ATOM 491 N N . PRO A 1 65 ? -11.941 4.687 -73.194 1.00 45.71 65 PRO A N 1
ATOM 492 C CA . PRO A 1 65 ? -12.876 5.137 -74.230 1.00 52.80 65 PRO A CA 1
ATOM 493 C C . PRO A 1 65 ? -12.235 5.243 -75.630 1.00 56.44 65 PRO A C 1
ATOM 494 O O . PRO A 1 65 ? -11.015 5.341 -75.705 1.00 56.39 65 PRO A O 1
ATOM 498 N N . ALA A 1 66 ? -13.060 5.245 -76.688 1.00 51.28 66 ALA A N 1
ATOM 499 C CA . ALA A 1 66 ? -12.667 5.438 -78.112 1.00 50.80 66 ALA A CA 1
ATOM 500 C C . ALA A 1 66 ? -11.877 6.744 -78.284 1.00 45.20 66 ALA A C 1
ATOM 501 O O . ALA A 1 66 ? -10.912 6.774 -79.093 1.00 48.81 66 ALA A O 1
ATOM 503 N N . SER A 1 67 ? -12.231 7.763 -77.506 1.00 37.57 67 SER A N 1
ATOM 504 C CA . SER A 1 67 ? -11.611 9.110 -77.500 1.00 39.65 67 SER A CA 1
ATOM 505 C C . SER A 1 67 ? -10.196 9.076 -76.904 1.00 38.52 67 SER A C 1
ATOM 506 O O . SER A 1 67 ? -9.567 10.120 -76.920 1.00 37.16 67 SER A O 1
ATOM 509 N N . SER A 1 68 ? -9.765 7.950 -76.320 1.00 41.92 68 SER A N 1
ATOM 510 C CA . SER A 1 68 ? -8.381 7.729 -75.819 1.00 43.11 68 SER A CA 1
ATOM 511 C C . SER A 1 68 ? -7.405 7.879 -76.990 1.00 42.22 68 SER A C 1
ATOM 512 O O . SER A 1 68 ? -6.438 8.641 -76.872 1.00 44.34 68 SER A O 1
ATOM 515 N N . CYS A 1 69 ? -7.685 7.162 -78.075 1.00 43.67 69 CYS A N 1
ATOM 516 C CA . CYS A 1 69 ? -6.845 7.146 -79.298 1.00 47.01 69 CYS A CA 1
ATOM 517 C C . CYS A 1 69 ? -7.224 8.321 -80.194 1.00 45.95 69 CYS A C 1
ATOM 518 O O . CYS A 1 69 ? -8.412 8.638 -80.272 1.00 45.13 69 CYS A O 1
ATOM 521 N N . ASN A 1 70 ? -6.225 8.899 -80.851 1.00 39.17 70 ASN A N 1
ATOM 522 C CA . ASN A 1 70 ? -6.352 10.059 -81.754 1.00 38.51 70 ASN A CA 1
ATOM 523 C C . ASN A 1 70 ? -5.332 9.865 -82.893 1.00 35.13 70 ASN A C 1
ATOM 524 O O . ASN A 1 70 ? -5.089 8.716 -83.275 1.00 34.32 70 ASN A O 1
ATOM 529 N N . LYS A 1 71 ? -4.727 10.942 -83.366 1.00 33.40 71 LYS A N 1
ATOM 530 C CA . LYS A 1 71 ? -3.782 10.908 -84.516 1.00 36.93 71 LYS A CA 1
ATOM 531 C C . LYS A 1 71 ? -2.361 10.657 -83.996 1.00 37.46 71 LYS A C 1
ATOM 532 O O . LYS A 1 71 ? -1.484 10.307 -84.837 1.00 32.26 71 LYS A O 1
ATOM 538 N N . LYS A 1 72 ? -2.157 10.858 -82.679 1.00 35.21 72 LYS A N 1
ATOM 539 C CA . LYS A 1 72 ? -0.857 10.700 -81.976 1.00 34.67 72 LYS A CA 1
ATOM 540 C C . LYS A 1 72 ? -0.774 9.292 -81.400 1.00 35.65 72 LYS A C 1
ATOM 541 O O . LYS A 1 72 ? 0.085 8.486 -81.833 1.00 34.22 72 LYS A O 1
ATOM 547 N N . LEU A 1 73 ? -1.614 9.015 -80.410 1.00 33.04 73 LEU A N 1
ATOM 548 C CA . LEU A 1 73 ? -1.766 7.656 -79.878 1.00 33.24 73 LEU A CA 1
ATOM 549 C C . LEU A 1 73 ? -2.735 6.919 -80.807 1.00 36.79 73 LEU A C 1
ATOM 550 O O . LEU A 1 73 ? -3.951 7.203 -80.707 1.00 39.62 73 LEU A O 1
ATOM 555 N N . ILE A 1 74 ? -2.261 6.023 -81.678 1.00 30.63 74 ILE A N 1
ATOM 556 C CA . ILE A 1 74 ? -3.067 5.508 -82.825 1.00 30.82 74 ILE A CA 1
ATOM 557 C C . ILE A 1 74 ? -3.365 4.037 -82.599 1.00 31.94 74 ILE A C 1
ATOM 558 O O . ILE A 1 74 ? -4.041 3.422 -83.425 1.00 32.63 74 ILE A O 1
ATOM 563 N N . GLY A 1 75 ? -2.836 3.470 -81.519 1.00 33.80 75 GLY A N 1
ATOM 564 C CA . GLY A 1 75 ? -2.988 2.035 -81.220 1.00 34.24 75 GLY A CA 1
ATOM 565 C C . GLY A 1 75 ? -2.982 1.824 -79.713 1.00 34.42 75 GLY A C 1
ATOM 566 O O . GLY A 1 75 ? -2.275 2.590 -79.037 1.00 34.48 75 GLY A O 1
ATOM 567 N N . ALA A 1 76 ? -3.778 0.865 -79.226 1.00 36.99 76 ALA A N 1
ATOM 568 C CA . ALA A 1 76 ? -3.871 0.416 -77.809 1.00 35.01 76 ALA A CA 1
ATOM 569 C C . ALA A 1 76 ? -4.531 -0.957 -77.774 1.00 39.25 76 ALA A C 1
ATOM 570 O O . ALA A 1 76 ? -5.748 -1.033 -78.069 1.00 42.33 76 ALA A O 1
ATOM 572 N N . ARG A 1 77 ? -3.746 -1.993 -77.483 1.00 34.89 77 ARG A N 1
ATOM 573 C CA . ARG A 1 77 ? -4.176 -3.408 -77.397 1.00 40.60 77 ARG A CA 1
ATOM 574 C C . ARG A 1 77 ? -3.694 -3.963 -76.055 1.00 39.04 77 ARG A C 1
ATOM 575 O O . ARG A 1 77 ? -2.706 -3.447 -75.544 1.00 38.13 77 ARG A O 1
ATOM 583 N N . ALA A 1 78 ? -4.365 -4.979 -75.515 1.00 40.25 78 ALA A N 1
ATOM 584 C CA . ALA A 1 78 ? -3.966 -5.648 -74.259 1.00 36.86 78 ALA A CA 1
ATOM 585 C C . ALA A 1 78 ? -3.861 -7.145 -74.539 1.00 36.57 78 ALA A C 1
ATOM 586 O O . ALA A 1 78 ? -4.605 -7.625 -75.415 1.00 34.12 78 ALA A O 1
ATOM 588 N N . PHE A 1 79 ? -2.901 -7.816 -73.885 1.00 34.98 79 PHE A N 1
ATOM 589 C CA . PHE A 1 79 ? -2.516 -9.242 -74.096 1.00 36.22 79 PHE A CA 1
ATOM 590 C C . PHE A 1 79 ? -2.387 -9.945 -72.739 1.00 42.78 79 PHE A C 1
ATOM 591 O O . PHE A 1 79 ? -1.298 -9.873 -72.133 1.00 43.78 79 PHE A O 1
ATOM 599 N N . SER A 1 80 ? -3.464 -10.582 -72.265 1.00 44.14 80 SER A N 1
ATOM 600 C CA . SER A 1 80 ? -3.572 -11.161 -70.899 1.00 43.92 80 SER A CA 1
ATOM 601 C C . SER A 1 80 ? -3.921 -12.646 -70.976 1.00 44.66 80 SER A C 1
ATOM 602 O O . SER A 1 80 ? -4.325 -13.215 -69.946 1.00 46.25 80 SER A O 1
ATOM 605 N N . LYS A 1 81 ? -3.679 -13.284 -72.114 1.00 45.09 81 LYS A N 1
ATOM 606 C CA . LYS A 1 81 ? -4.021 -14.718 -72.280 1.00 52.92 81 LYS A CA 1
ATOM 607 C C . LYS A 1 81 ? -3.066 -15.548 -71.406 1.00 52.63 81 LYS A C 1
ATOM 608 O O . LYS A 1 81 ? -3.440 -16.666 -71.012 1.00 53.91 81 LYS A O 1
ATOM 614 N N . GLY A 1 82 ? -1.905 -14.991 -71.052 1.00 52.82 82 GLY A N 1
ATOM 615 C CA . GLY A 1 82 ? -0.907 -15.623 -70.170 1.00 51.39 82 GLY A CA 1
ATOM 616 C C . GLY A 1 82 ? -1.206 -15.401 -68.693 1.00 54.09 82 GLY A C 1
ATOM 617 O O . GLY A 1 82 ? -0.421 -15.920 -67.890 1.00 57.20 82 GLY A O 1
ATOM 618 N N . ILE A 1 83 ? -2.269 -14.646 -68.350 1.00 62.49 83 ILE A N 1
ATOM 619 C CA . ILE A 1 83 ? -2.827 -14.435 -66.969 1.00 66.93 83 ILE A CA 1
ATOM 620 C C . ILE A 1 83 ? -2.270 -13.121 -66.397 1.00 67.43 83 ILE A C 1
ATOM 621 O O . ILE A 1 83 ? -2.455 -12.069 -67.053 1.00 60.77 83 ILE A O 1
ATOM 626 N N . ASP A 1 98 ? -9.120 -7.222 -69.562 1.00 56.15 98 ASP A N 1
ATOM 627 C CA . ASP A 1 98 ? -8.894 -5.893 -68.926 1.00 56.63 98 ASP A CA 1
ATOM 628 C C . ASP A 1 98 ? -8.191 -4.948 -69.926 1.00 56.00 98 ASP A C 1
ATOM 629 O O . ASP A 1 98 ? -7.721 -5.428 -70.990 1.00 54.73 98 ASP A O 1
ATOM 634 N N . SER A 1 99 ? -8.120 -3.644 -69.629 1.00 46.80 99 SER A N 1
ATOM 635 C CA . SER A 1 99 ? -7.859 -2.597 -70.652 1.00 43.56 99 SER A CA 1
ATOM 636 C C . SER A 1 99 ? -6.360 -2.333 -70.852 1.00 44.22 99 SER A C 1
ATOM 637 O O . SER A 1 99 ? -5.515 -2.695 -70.017 1.00 37.29 99 SER A O 1
ATOM 640 N N . PRO A 1 100 ? -6.001 -1.685 -71.984 1.00 40.44 100 PRO A N 1
ATOM 641 C CA . PRO A 1 100 ? -4.666 -1.098 -72.156 1.00 39.25 100 PRO A CA 1
ATOM 642 C C . PRO A 1 100 ? -4.323 0.061 -71.205 1.00 37.08 100 PRO A C 1
ATOM 643 O O . PRO A 1 100 ? -3.262 0.669 -71.349 1.00 30.07 100 PRO A O 1
ATOM 647 N N . ARG A 1 101 ? -5.196 0.379 -70.239 1.00 35.69 101 ARG A N 1
ATOM 648 C CA . ARG A 1 101 ? -4.973 1.545 -69.342 1.00 33.18 101 ARG A CA 1
ATOM 649 C C . ARG A 1 101 ? -3.777 1.237 -68.444 1.00 33.85 101 ARG A C 1
ATOM 650 O O . ARG A 1 101 ? -3.623 0.064 -68.046 1.00 36.53 101 ARG A O 1
ATOM 658 N N . ASP A 1 102 ? -2.982 2.256 -68.154 1.00 32.00 102 ASP A N 1
ATOM 659 C CA . ASP A 1 102 ? -1.726 2.109 -67.369 1.00 36.34 102 ASP A CA 1
ATOM 660 C C . ASP A 1 102 ? -2.038 2.544 -65.935 1.00 32.11 102 ASP A C 1
ATOM 661 O O . ASP A 1 102 ? -2.148 3.775 -65.700 1.00 31.11 102 ASP A O 1
ATOM 666 N N . ILE A 1 103 ? -2.153 1.569 -65.037 1.00 36.42 103 ILE A N 1
ATOM 667 C CA . ILE A 1 103 ? -2.365 1.778 -63.569 1.00 38.71 103 ILE A CA 1
ATOM 668 C C . ILE A 1 103 ? -1.007 1.840 -62.854 1.00 40.87 103 ILE A C 1
ATOM 669 O O . ILE A 1 103 ? -0.981 2.287 -61.674 1.00 39.89 103 ILE A O 1
ATOM 674 N N . ASN A 1 104 ? 0.093 1.479 -63.544 1.00 36.42 104 ASN A N 1
ATOM 675 C CA . ASN A 1 104 ? 1.473 1.465 -62.970 1.00 31.97 104 ASN A CA 1
ATOM 676 C C . ASN A 1 104 ? 2.136 2.837 -63.106 1.00 30.47 104 ASN A C 1
ATOM 677 O O . ASN A 1 104 ? 2.603 3.402 -62.091 1.00 33.00 104 ASN A O 1
ATOM 682 N N . GLY A 1 105 ? 2.293 3.310 -64.352 1.00 29.62 105 GLY A N 1
ATOM 683 C CA . GLY A 1 105 ? 3.017 4.551 -64.683 1.00 28.17 105 GLY A CA 1
ATOM 684 C C . GLY A 1 105 ? 4.123 4.217 -65.690 1.00 32.77 105 GLY A C 1
ATOM 685 O O . GLY A 1 105 ? 4.430 5.059 -66.557 1.00 31.42 105 GLY A O 1
ATOM 686 N N . HIS A 1 106 ? 4.667 2.995 -65.621 1.00 31.38 106 HIS A N 1
ATOM 687 C CA . HIS A 1 106 ? 5.930 2.620 -66.321 1.00 31.92 106 HIS A CA 1
ATOM 688 C C . HIS A 1 106 ? 5.723 2.775 -67.839 1.00 30.84 106 HIS A C 1
ATOM 689 O O . HIS A 1 106 ? 6.602 3.358 -68.478 1.00 30.74 106 HIS A O 1
ATOM 696 N N . GLY A 1 107 ? 4.603 2.266 -68.372 1.00 31.89 107 GLY A N 1
ATOM 697 C CA . GLY A 1 107 ? 4.203 2.351 -69.793 1.00 31.55 107 GLY A CA 1
ATOM 698 C C . GLY A 1 107 ? 4.098 3.783 -70.296 1.00 35.05 107 GLY A C 1
ATOM 699 O O . GLY A 1 107 ? 4.467 4.042 -71.488 1.00 31.57 107 GLY A O 1
ATOM 700 N N . THR A 1 108 ? 3.600 4.707 -69.470 1.00 32.25 108 THR A N 1
ATOM 701 C CA . THR A 1 108 ? 3.378 6.124 -69.865 1.00 29.24 108 THR A CA 1
ATOM 702 C C . THR A 1 108 ? 4.741 6.798 -69.896 1.00 31.49 108 THR A C 1
ATOM 703 O O . THR A 1 108 ? 4.954 7.704 -70.718 1.00 32.10 108 THR A O 1
ATOM 707 N N . HIS A 1 109 ? 5.612 6.399 -68.970 1.00 27.33 109 HIS A N 1
ATOM 708 C CA . HIS A 1 109 ? 6.958 6.958 -68.808 1.00 27.14 109 HIS A CA 1
ATOM 709 C C . HIS A 1 109 ? 7.760 6.595 -70.065 1.00 23.48 109 HIS A C 1
ATOM 710 O O . HIS A 1 109 ? 8.316 7.488 -70.649 1.00 25.54 109 HIS A O 1
ATOM 717 N N . THR A 1 110 ? 7.749 5.330 -70.468 1.00 26.57 110 THR A N 1
ATOM 718 C CA . THR A 1 110 ? 8.578 4.830 -71.600 1.00 27.09 110 THR A CA 1
ATOM 719 C C . THR A 1 110 ? 8.019 5.322 -72.952 1.00 27.22 110 THR A C 1
ATOM 720 O O . THR A 1 110 ? 8.817 5.804 -73.745 1.00 25.81 110 THR A O 1
ATOM 724 N N . SER A 1 111 ? 6.715 5.220 -73.212 1.00 27.42 111 SER A N 1
ATOM 725 C CA . SER A 1 111 ? 6.111 5.605 -74.526 1.00 27.19 111 SER A CA 1
ATOM 726 C C . SER A 1 111 ? 6.384 7.082 -74.751 1.00 28.71 111 SER A C 1
ATOM 727 O O . SER A 1 111 ? 6.747 7.493 -75.850 1.00 33.49 111 SER A O 1
ATOM 730 N N . THR A 1 112 ? 6.286 7.829 -73.665 1.00 26.10 112 THR A N 1
ATOM 731 C CA . THR A 1 112 ? 6.402 9.288 -73.594 1.00 25.52 112 THR A CA 1
ATOM 732 C C . THR A 1 112 ? 7.866 9.712 -73.769 1.00 29.57 112 THR A C 1
ATOM 733 O O . THR A 1 112 ? 8.134 10.849 -74.279 1.00 26.66 112 THR A O 1
ATOM 737 N N . THR A 1 113 ? 8.805 8.907 -73.260 1.00 27.18 113 THR A N 1
ATOM 738 C CA . THR A 1 113 ? 10.260 9.170 -73.459 1.00 26.97 113 THR A CA 1
ATOM 739 C C . THR A 1 113 ? 10.582 9.002 -74.960 1.00 22.53 113 THR A C 1
ATOM 740 O O . THR A 1 113 ? 11.291 9.849 -75.477 1.00 25.07 113 THR A O 1
ATOM 744 N N . ALA A 1 114 ? 10.040 7.973 -75.603 1.00 22.60 114 ALA A N 1
ATOM 745 C CA . ALA A 1 114 ? 10.344 7.561 -77.000 1.00 23.65 114 ALA A CA 1
ATOM 746 C C . ALA A 1 114 ? 9.679 8.520 -77.991 1.00 26.27 114 ALA A C 1
ATOM 747 O O . ALA A 1 114 ? 10.363 8.909 -78.971 1.00 26.63 114 ALA A O 1
ATOM 749 N N . GLY A 1 115 ? 8.432 8.929 -77.724 1.00 26.23 115 GLY A N 1
ATOM 750 C CA . GLY A 1 115 ? 7.601 9.591 -78.746 1.00 28.22 115 GLY A CA 1
ATOM 751 C C . GLY A 1 115 ? 6.621 10.621 -78.212 1.00 30.81 115 GLY A C 1
ATOM 752 O O . GLY A 1 115 ? 5.667 10.898 -78.929 1.00 30.35 115 GLY A O 1
ATOM 753 N N . GLY A 1 116 ? 6.820 11.173 -77.014 1.00 33.44 116 GLY A N 1
ATOM 754 C CA . GLY A 1 116 ? 5.860 12.120 -76.432 1.00 32.04 116 GLY A CA 1
ATOM 755 C C . GLY A 1 116 ? 5.827 13.438 -77.187 1.00 31.83 116 GLY A C 1
ATOM 756 O O . GLY A 1 116 ? 6.915 14.048 -77.389 1.00 29.62 116 GLY A O 1
ATOM 757 N N . SER A 1 117 ? 4.614 13.940 -77.494 1.00 33.83 117 SER A N 1
ATOM 758 C CA . SER A 1 117 ? 4.433 15.338 -77.983 1.00 31.43 117 SER A CA 1
ATOM 759 C C . SER A 1 117 ? 5.047 16.271 -76.949 1.00 30.75 117 SER A C 1
ATOM 760 O O . SER A 1 117 ? 5.083 15.872 -75.765 1.00 33.23 117 SER A O 1
ATOM 763 N N . LYS A 1 118 ? 5.508 17.446 -77.384 1.00 30.88 118 LYS A N 1
ATOM 764 C CA . LYS A 1 118 ? 6.104 18.516 -76.545 1.00 33.74 118 LYS A CA 1
ATOM 765 C C . LYS A 1 118 ? 5.076 19.057 -75.536 1.00 38.01 118 LYS A C 1
ATOM 766 O O . LYS A 1 118 ? 3.984 19.472 -75.966 1.00 35.52 118 LYS A O 1
ATOM 772 N N . VAL A 1 119 ? 5.425 19.048 -74.245 1.00 36.03 119 VAL A N 1
ATOM 773 C CA . VAL A 1 119 ? 4.612 19.654 -73.144 1.00 36.81 119 VAL A CA 1
ATOM 774 C C . VAL A 1 119 ? 5.413 20.774 -72.496 1.00 34.99 119 VAL A C 1
ATOM 775 O O . VAL A 1 119 ? 6.482 20.497 -71.971 1.00 36.42 119 VAL A O 1
ATOM 779 N N . GLN A 1 120 ? 4.871 21.992 -72.489 1.00 34.71 120 GLN A N 1
ATOM 780 C CA . GLN A 1 120 ? 5.466 23.185 -71.839 1.00 37.65 120 GLN A CA 1
ATOM 781 C C . GLN A 1 120 ? 5.418 23.038 -70.314 1.00 35.91 120 GLN A C 1
ATOM 782 O O . GLN A 1 120 ? 4.446 22.478 -69.830 1.00 35.10 120 GLN A O 1
ATOM 788 N N . ASN A 1 121 ? 6.406 23.579 -69.605 1.00 38.94 121 ASN A N 1
ATOM 789 C CA . ASN A 1 121 ? 6.394 23.725 -68.124 1.00 49.60 121 ASN A CA 1
ATOM 790 C C . ASN A 1 121 ? 6.158 22.358 -67.451 1.00 47.72 121 ASN A C 1
ATOM 791 O O . ASN A 1 121 ? 5.436 22.316 -66.429 1.00 42.77 121 ASN A O 1
ATOM 796 N N . ALA A 1 122 ? 6.732 21.270 -67.983 1.00 43.65 122 ALA A N 1
ATOM 797 C CA . ALA A 1 122 ? 6.669 19.932 -67.348 1.00 39.89 122 ALA A CA 1
ATOM 798 C C . ALA A 1 122 ? 7.716 19.927 -66.235 1.00 35.00 122 ALA A C 1
ATOM 799 O O . ALA A 1 122 ? 8.742 20.642 -66.323 1.00 30.20 122 ALA A O 1
ATOM 801 N N . SER A 1 123 ? 7.383 19.259 -65.136 1.00 37.98 123 SER A N 1
ATOM 802 C CA . SER A 1 123 ? 8.269 19.142 -63.955 1.00 35.31 123 SER A CA 1
ATOM 803 C C . SER A 1 123 ? 7.662 18.131 -62.983 1.00 34.10 123 SER A C 1
ATOM 804 O O . SER A 1 123 ? 6.530 17.690 -63.201 1.00 30.87 123 SER A O 1
ATOM 807 N N . PHE A 1 124 ? 8.437 17.742 -61.972 1.00 37.65 124 PHE A N 1
ATOM 808 C CA . PHE A 1 124 ? 7.898 17.046 -60.775 1.00 39.49 124 PHE A CA 1
ATOM 809 C C . PHE A 1 124 ? 7.990 18.065 -59.643 1.00 36.95 124 PHE A C 1
ATOM 810 O O . PHE A 1 124 ? 9.117 18.324 -59.200 1.00 34.74 124 PHE A O 1
ATOM 818 N N . TYR A 1 125 ? 6.881 18.746 -59.311 1.00 38.14 125 TYR A N 1
ATOM 819 C CA . TYR A 1 125 ? 6.850 19.838 -58.296 1.00 34.19 125 TYR A CA 1
ATOM 820 C C . TYR A 1 125 ? 8.042 20.771 -58.462 1.00 34.89 125 TYR A C 1
ATOM 821 O O . TYR A 1 125 ? 8.661 21.062 -57.447 1.00 34.99 125 TYR A O 1
ATOM 830 N N . GLY A 1 126 ? 8.386 21.174 -59.696 1.00 33.85 126 GLY A N 1
ATOM 831 C CA . GLY A 1 126 ? 9.436 22.173 -59.967 1.00 32.76 126 GLY A CA 1
ATOM 832 C C . GLY A 1 126 ? 10.781 21.535 -60.303 1.00 34.26 126 GLY A C 1
ATOM 833 O O . GLY A 1 126 ? 11.722 22.264 -60.717 1.00 33.23 126 GLY A O 1
ATOM 834 N N . TYR A 1 127 ? 10.903 20.225 -60.084 1.00 31.66 127 TYR A N 1
ATOM 835 C CA . TYR A 1 127 ? 12.144 19.461 -60.357 1.00 31.90 127 TYR A CA 1
ATOM 836 C C . TYR A 1 127 ? 12.194 19.113 -61.855 1.00 27.19 127 TYR A C 1
ATOM 837 O O . TYR A 1 127 ? 11.175 18.649 -62.431 1.00 28.77 127 TYR A O 1
ATOM 846 N N . ALA A 1 128 ? 13.366 19.263 -62.467 1.00 31.94 128 ALA A N 1
ATOM 847 C CA . ALA A 1 128 ? 13.594 18.919 -63.900 1.00 33.69 128 ALA A CA 1
ATOM 848 C C . ALA A 1 128 ? 12.605 19.711 -64.771 1.00 34.79 128 ALA A C 1
ATOM 849 O O . ALA A 1 128 ? 11.985 19.116 -65.703 1.00 33.57 128 ALA A O 1
ATOM 851 N N . LYS A 1 129 ? 12.453 20.995 -64.449 1.00 37.13 129 LYS A N 1
ATOM 852 C CA . LYS A 1 129 ? 11.475 21.934 -65.078 1.00 39.55 129 LYS A CA 1
ATOM 853 C C . LYS A 1 129 ? 11.946 22.251 -66.510 1.00 31.72 129 LYS A C 1
ATOM 854 O O . LYS A 1 129 ? 13.072 22.705 -66.637 1.00 32.62 129 LYS A O 1
ATOM 860 N N . GLY A 1 130 ? 11.092 22.040 -67.514 1.00 35.48 130 GLY A N 1
ATOM 861 C CA . GLY A 1 130 ? 11.316 22.529 -68.895 1.00 38.48 130 GLY A CA 1
ATOM 862 C C . GLY A 1 130 ? 10.235 22.042 -69.830 1.00 34.96 130 GLY A C 1
ATOM 863 O O . GLY A 1 130 ? 9.127 21.766 -69.364 1.00 35.95 130 GLY A O 1
ATOM 864 N N . GLN A 1 131 ? 10.555 21.861 -71.109 1.00 35.67 131 GLN A N 1
ATOM 865 C CA . GLN A 1 131 ? 9.591 21.245 -72.048 1.00 37.32 131 GLN A CA 1
ATOM 866 C C . GLN A 1 131 ? 9.977 19.767 -72.162 1.00 34.85 131 GLN A C 1
ATOM 867 O O . GLN A 1 131 ? 11.156 19.485 -72.515 1.00 34.50 131 GLN A O 1
ATOM 873 N N . ALA A 1 132 ? 9.050 18.885 -71.794 1.00 33.46 132 ALA A N 1
ATOM 874 C CA . ALA A 1 132 ? 9.164 17.416 -71.917 1.00 33.35 132 ALA A CA 1
ATOM 875 C C . ALA A 1 132 ? 8.888 17.014 -73.364 1.00 34.83 132 ALA A C 1
ATOM 876 O O . ALA A 1 132 ? 7.773 17.285 -73.851 1.00 35.56 132 ALA A O 1
ATOM 878 N N . ARG A 1 133 ? 9.866 16.362 -74.005 1.00 34.71 133 ARG A N 1
ATOM 879 C CA . ARG A 1 133 ? 9.814 15.930 -75.425 1.00 30.85 133 ARG A CA 1
ATOM 880 C C . ARG A 1 133 ? 10.249 14.469 -75.515 1.00 29.48 133 ARG A C 1
ATOM 881 O O . ARG A 1 133 ? 11.289 14.167 -74.931 1.00 30.02 133 ARG A O 1
ATOM 889 N N . GLY A 1 134 ? 9.458 13.626 -76.172 1.00 29.14 134 GLY A N 1
ATOM 890 C CA . GLY A 1 134 ? 9.914 12.341 -76.734 1.00 29.43 134 GLY A CA 1
ATOM 891 C C . GLY A 1 134 ? 11.138 12.576 -77.613 1.00 30.24 134 GLY A C 1
ATOM 892 O O . GLY A 1 134 ? 11.335 13.712 -78.096 1.00 29.63 134 GLY A O 1
ATOM 893 N N . MET A 1 135 ? 12.014 11.590 -77.775 1.00 27.52 135 MET A N 1
ATOM 894 C CA . MET A 1 135 ? 13.180 11.823 -78.677 1.00 25.93 135 MET A CA 1
ATOM 895 C C . MET A 1 135 ? 12.655 11.945 -80.114 1.00 25.25 135 MET A C 1
ATOM 896 O O . MET A 1 135 ? 13.260 12.701 -80.904 1.00 26.49 135 MET A O 1
ATOM 901 N N . ALA A 1 136 ? 11.590 11.224 -80.434 1.00 24.67 136 ALA A N 1
ATOM 902 C CA . ALA A 1 136 ? 10.860 11.302 -81.722 1.00 25.34 136 ALA A CA 1
ATOM 903 C C . ALA A 1 136 ? 9.511 12.010 -81.492 1.00 24.32 136 ALA A C 1
ATOM 904 O O . ALA A 1 136 ? 8.486 11.337 -81.488 1.00 27.59 136 ALA A O 1
ATOM 906 N N . THR A 1 137 ? 9.563 13.318 -81.297 1.00 24.92 137 THR A N 1
ATOM 907 C CA . THR A 1 137 ? 8.477 14.168 -80.736 1.00 29.46 137 THR A CA 1
ATOM 908 C C . THR A 1 137 ? 7.231 14.079 -81.614 1.00 33.29 137 THR A C 1
ATOM 909 O O . THR A 1 137 ? 6.114 14.216 -81.055 1.00 33.20 137 THR A O 1
ATOM 913 N N . LYS A 1 138 ? 7.395 13.832 -82.924 1.00 32.46 138 LYS A N 1
ATOM 914 C CA . LYS A 1 138 ? 6.258 13.842 -83.888 1.00 31.56 138 LYS A CA 1
ATOM 915 C C . LYS A 1 138 ? 5.888 12.422 -84.298 1.00 32.53 138 LYS A C 1
ATOM 916 O O . LYS A 1 138 ? 4.979 12.288 -85.155 1.00 29.51 138 LYS A O 1
ATOM 922 N N . ALA A 1 139 ? 6.487 11.390 -83.693 1.00 27.07 139 ALA A N 1
ATOM 923 C CA . ALA A 1 139 ? 6.131 9.996 -84.023 1.00 29.52 139 ALA A CA 1
ATOM 924 C C . ALA A 1 139 ? 4.690 9.673 -83.595 1.00 29.28 139 ALA A C 1
ATOM 925 O O . ALA A 1 139 ? 4.161 10.346 -82.734 1.00 29.66 139 ALA A O 1
ATOM 927 N N . ARG A 1 140 ? 4.109 8.640 -84.189 1.00 31.90 140 ARG A N 1
ATOM 928 C CA . ARG A 1 140 ? 2.865 7.991 -83.714 1.00 34.38 140 ARG A CA 1
ATOM 929 C C . ARG A 1 140 ? 3.263 6.914 -82.694 1.00 37.94 140 ARG A C 1
ATOM 930 O O . ARG A 1 140 ? 4.346 6.290 -82.845 1.00 29.69 140 ARG A O 1
ATOM 938 N N . ILE A 1 141 ? 2.387 6.668 -81.722 1.00 31.67 141 ILE A N 1
ATOM 939 C CA . ILE A 1 141 ? 2.579 5.681 -80.632 1.00 29.55 141 ILE A CA 1
ATOM 940 C C . ILE A 1 141 ? 1.458 4.677 -80.720 1.00 30.46 141 ILE A C 1
ATOM 941 O O . ILE A 1 141 ? 0.270 5.097 -80.793 1.00 29.90 141 ILE A O 1
ATOM 946 N N . ALA A 1 142 ? 1.835 3.411 -80.780 1.00 29.76 142 ALA A N 1
ATOM 947 C CA . ALA A 1 142 ? 0.955 2.243 -80.647 1.00 30.34 142 ALA A CA 1
ATOM 948 C C . ALA A 1 142 ? 1.349 1.491 -79.366 1.00 34.82 142 ALA A C 1
ATOM 949 O O . ALA A 1 142 ? 2.555 1.102 -79.221 1.00 29.40 142 ALA A O 1
ATOM 951 N N . VAL A 1 143 ? 0.388 1.315 -78.447 1.00 31.98 143 VAL A N 1
ATOM 952 C CA . VAL A 1 143 ? 0.609 0.741 -77.088 1.00 30.50 143 VAL A CA 1
ATOM 953 C C . VAL A 1 143 ? 0.168 -0.722 -77.136 1.00 30.63 143 VAL A C 1
ATOM 954 O O . VAL A 1 143 ? -0.942 -1.031 -77.680 1.00 32.03 143 VAL A O 1
ATOM 958 N N . TYR A 1 144 ? 1.019 -1.626 -76.667 1.00 26.71 144 TYR A N 1
ATOM 959 C CA . TYR A 1 144 ? 0.704 -3.068 -76.556 1.00 28.18 144 TYR A CA 1
ATOM 960 C C . TYR A 1 144 ? 0.929 -3.430 -75.091 1.00 32.73 144 TYR A C 1
ATOM 961 O O . TYR A 1 144 ? 2.103 -3.597 -74.664 1.00 28.80 144 TYR A O 1
ATOM 970 N N . LYS A 1 145 ? -0.159 -3.465 -74.307 1.00 36.78 145 LYS A N 1
ATOM 971 C CA . LYS A 1 145 ? -0.073 -3.727 -72.845 1.00 34.43 145 LYS A CA 1
ATOM 972 C C . LYS A 1 145 ? 0.197 -5.205 -72.653 1.00 31.86 145 LYS A C 1
ATOM 973 O O . LYS A 1 145 ? -0.663 -5.988 -73.004 1.00 32.59 145 LYS A O 1
ATOM 979 N N . VAL A 1 146 ? 1.361 -5.566 -72.121 1.00 31.14 146 VAL A N 1
ATOM 980 C CA . VAL A 1 146 ? 1.713 -6.990 -71.909 1.00 29.24 146 VAL A CA 1
ATOM 981 C C . VAL A 1 146 ? 2.095 -7.204 -70.436 1.00 30.13 146 VAL A C 1
ATOM 982 O O . VAL A 1 146 ? 2.332 -8.331 -70.093 1.00 29.83 146 VAL A O 1
ATOM 986 N N . CYS A 1 147 ? 2.139 -6.162 -69.612 1.00 31.40 147 CYS A N 1
ATOM 987 C CA . CYS A 1 147 ? 2.659 -6.240 -68.221 1.00 37.25 147 CYS A CA 1
ATOM 988 C C . CYS A 1 147 ? 1.539 -6.005 -67.199 1.00 38.19 147 CYS A C 1
ATOM 989 O O . CYS A 1 147 ? 1.016 -4.888 -67.131 1.00 33.68 147 CYS A O 1
ATOM 992 N N . TRP A 1 148 ? 1.268 -7.023 -66.380 1.00 42.08 148 TRP A N 1
ATOM 993 C CA . TRP A 1 148 ? 0.148 -7.045 -65.394 1.00 42.52 148 TRP A CA 1
ATOM 994 C C . TRP A 1 148 ? 0.730 -7.202 -63.992 1.00 43.16 148 TRP A C 1
ATOM 995 O O . TRP A 1 148 ? 1.952 -7.285 -63.896 1.00 35.58 148 TRP A O 1
ATOM 1006 N N . SER A 1 149 ? -0.076 -7.194 -62.928 1.00 42.32 149 SER A N 1
ATOM 1007 C CA . SER A 1 149 ? 0.492 -7.259 -61.553 1.00 46.82 149 SER A CA 1
ATOM 1008 C C . SER A 1 149 ? 1.233 -8.593 -61.399 1.00 45.35 149 SER A C 1
ATOM 1009 O O . SER A 1 149 ? 2.323 -8.598 -60.819 1.00 47.66 149 SER A O 1
ATOM 1012 N N . ALA A 1 150 ? 0.681 -9.663 -61.973 1.00 46.81 150 ALA A N 1
ATOM 1013 C CA . ALA A 1 150 ? 1.265 -11.028 -62.005 1.00 50.27 150 ALA A CA 1
ATOM 1014 C C . ALA A 1 150 ? 2.643 -11.031 -62.704 1.00 51.49 150 ALA A C 1
ATOM 1015 O O . ALA A 1 150 ? 3.485 -11.863 -62.340 1.00 51.52 150 ALA A O 1
ATOM 1017 N N . GLY A 1 151 ? 2.885 -10.116 -63.652 1.00 48.74 151 GLY A N 1
ATOM 1018 C CA . GLY A 1 151 ? 4.131 -10.036 -64.447 1.00 45.07 151 GLY A CA 1
ATOM 1019 C C . GLY A 1 151 ? 3.833 -9.880 -65.930 1.00 43.01 151 GLY A C 1
ATOM 1020 O O . GLY A 1 151 ? 2.685 -9.472 -66.271 1.00 39.57 151 GLY A O 1
ATOM 1021 N N . CYS A 1 152 ? 4.813 -10.167 -66.794 1.00 40.35 152 CYS A N 1
ATOM 1022 C CA . CYS A 1 152 ? 4.713 -10.002 -68.271 1.00 40.77 152 CYS A CA 1
ATOM 1023 C C . CYS A 1 152 ? 4.848 -11.367 -68.925 1.00 36.53 152 CYS A C 1
ATOM 1024 O O . CYS A 1 152 ? 5.967 -11.830 -69.158 1.00 34.25 152 CYS A O 1
ATOM 1027 N N . PRO A 1 153 ? 3.731 -12.071 -69.225 1.00 34.42 153 PRO A N 1
ATOM 1028 C CA . PRO A 1 153 ? 3.806 -13.451 -69.704 1.00 36.73 153 PRO A CA 1
ATOM 1029 C C . PRO A 1 153 ? 4.435 -13.594 -71.093 1.00 36.98 153 PRO A C 1
ATOM 1030 O O . PRO A 1 153 ? 4.079 -12.856 -71.990 1.00 35.03 153 PRO A O 1
ATOM 1034 N N . ASP A 1 154 ? 5.284 -14.603 -71.250 1.00 37.19 154 ASP A N 1
ATOM 1035 C CA . ASP A 1 154 ? 6.007 -14.874 -72.517 1.00 38.14 154 ASP A CA 1
ATOM 1036 C C . ASP A 1 154 ? 5.017 -14.922 -73.684 1.00 43.36 154 ASP A C 1
ATOM 1037 O O . ASP A 1 154 ? 5.265 -14.232 -74.668 1.00 40.51 154 ASP A O 1
ATOM 1042 N N . THR A 1 155 ? 3.936 -15.701 -73.570 1.00 41.80 155 THR A N 1
ATOM 1043 C CA . THR A 1 155 ? 2.930 -15.901 -74.650 1.00 40.17 155 THR A CA 1
ATOM 1044 C C . THR A 1 155 ? 2.334 -14.559 -75.097 1.00 36.65 155 THR A C 1
ATOM 1045 O O . THR A 1 155 ? 2.104 -14.410 -76.316 1.00 38.23 155 THR A O 1
ATOM 1049 N N . ASP A 1 156 ? 2.130 -13.624 -74.165 1.00 33.11 156 ASP A N 1
ATOM 1050 C CA . ASP A 1 156 ? 1.562 -12.281 -74.435 1.00 35.44 156 ASP A CA 1
ATOM 1051 C C . ASP A 1 156 ? 2.619 -11.331 -75.030 1.00 36.25 156 ASP A C 1
ATOM 1052 O O . ASP A 1 156 ? 2.266 -10.511 -75.871 1.00 32.04 156 ASP A O 1
ATOM 1057 N N . ILE A 1 157 ? 3.869 -11.393 -74.576 1.00 34.46 157 ILE A N 1
ATOM 1058 C CA . ILE A 1 157 ? 4.987 -10.629 -75.210 1.00 34.66 157 ILE A CA 1
ATOM 1059 C C . ILE A 1 157 ? 5.067 -11.027 -76.690 1.00 30.84 157 ILE A C 1
ATOM 1060 O O . ILE A 1 157 ? 5.061 -10.127 -77.513 1.00 29.98 157 ILE A O 1
ATOM 1065 N N . LEU A 1 158 ? 5.109 -12.325 -76.999 1.00 30.06 158 LEU A N 1
ATOM 1066 C CA . LEU A 1 158 ? 5.281 -12.839 -78.383 1.00 29.83 158 LEU A CA 1
ATOM 1067 C C . LEU A 1 158 ? 4.043 -12.471 -79.205 1.00 34.53 158 LEU A C 1
ATOM 1068 O O . LEU A 1 158 ? 4.220 -12.119 -80.372 1.00 31.39 158 LEU A O 1
ATOM 1073 N N . ALA A 1 159 ? 2.841 -12.483 -78.608 1.00 30.92 159 ALA A N 1
ATOM 1074 C CA . ALA A 1 159 ? 1.584 -12.130 -79.309 1.00 32.82 159 ALA A CA 1
ATOM 1075 C C . ALA A 1 159 ? 1.630 -10.661 -79.718 1.00 30.40 159 ALA A C 1
ATOM 1076 O O . ALA A 1 159 ? 1.316 -10.344 -80.906 1.00 34.14 159 ALA A O 1
ATOM 1078 N N . ALA A 1 160 ? 2.034 -9.799 -78.797 1.00 26.51 160 ALA A N 1
ATOM 1079 C CA . ALA A 1 160 ? 2.085 -8.333 -79.006 1.00 28.73 160 ALA A CA 1
ATOM 1080 C C . ALA A 1 160 ? 3.149 -7.995 -80.071 1.00 29.31 160 ALA A C 1
ATOM 1081 O O . ALA A 1 160 ? 2.893 -7.086 -80.898 1.00 28.57 160 ALA A O 1
ATOM 1083 N N . MET A 1 161 ? 4.306 -8.666 -80.045 1.00 29.94 161 MET A N 1
ATOM 1084 C CA . MET A 1 161 ? 5.376 -8.389 -81.042 1.00 29.70 161 MET A CA 1
ATOM 1085 C C . MET A 1 161 ? 4.813 -8.760 -82.420 1.00 28.70 161 MET A C 1
ATOM 1086 O O . MET A 1 161 ? 4.796 -7.879 -83.322 1.00 29.96 161 MET A O 1
ATOM 1091 N N . ASN A 1 162 ? 4.339 -9.991 -82.582 1.00 31.77 162 ASN A N 1
ATOM 1092 C CA . ASN A 1 162 ? 3.746 -10.492 -83.856 1.00 33.76 162 ASN A CA 1
ATOM 1093 C C . ASN A 1 162 ? 2.584 -9.588 -84.307 1.00 34.80 162 ASN A C 1
ATOM 1094 O O . ASN A 1 162 ? 2.443 -9.396 -85.537 1.00 33.91 162 ASN A O 1
ATOM 1099 N N . GLN A 1 163 ? 1.829 -8.986 -83.379 1.00 34.26 163 GLN A N 1
ATOM 1100 C CA . GLN A 1 163 ? 0.681 -8.096 -83.700 1.00 34.68 163 GLN A CA 1
ATOM 1101 C C . GLN A 1 163 ? 1.212 -6.723 -84.119 1.00 33.80 163 GLN A C 1
ATOM 1102 O O . GLN A 1 163 ? 0.628 -6.133 -85.040 1.00 32.87 163 GLN A O 1
ATOM 1108 N N . ALA A 1 164 ? 2.244 -6.197 -83.451 1.00 31.63 164 ALA A N 1
ATOM 1109 C CA . ALA A 1 164 ? 2.856 -4.886 -83.787 1.00 29.01 164 ALA A CA 1
ATOM 1110 C C . ALA A 1 164 ? 3.449 -4.945 -85.210 1.00 28.68 164 ALA A C 1
ATOM 1111 O O . ALA A 1 164 ? 3.310 -3.940 -85.947 1.00 29.03 164 ALA A O 1
ATOM 1113 N N . ILE A 1 165 ? 4.054 -6.084 -85.582 1.00 27.72 165 ILE A N 1
ATOM 1114 C CA . ILE A 1 165 ? 4.574 -6.375 -86.946 1.00 29.76 165 ILE A CA 1
ATOM 1115 C C . ILE A 1 165 ? 3.394 -6.316 -87.934 1.00 34.71 165 ILE A C 1
ATOM 1116 O O . ILE A 1 165 ? 3.492 -5.519 -88.893 1.00 32.61 165 ILE A O 1
ATOM 1121 N N . GLU A 1 166 ? 2.337 -7.124 -87.728 1.00 33.54 166 GLU A N 1
ATOM 1122 C CA . GLU A 1 166 ? 1.077 -7.084 -88.547 1.00 37.72 166 GLU A CA 1
ATOM 1123 C C . GLU A 1 166 ? 0.502 -5.663 -88.626 1.00 31.26 166 GLU A C 1
ATOM 1124 O O . GLU A 1 166 ? 0.096 -5.260 -89.723 1.00 37.38 166 GLU A O 1
ATOM 1130 N N . ASP A 1 167 ? 0.442 -4.920 -87.531 1.00 30.71 167 ASP A N 1
ATOM 1131 C CA . ASP A 1 167 ? -0.154 -3.557 -87.506 1.00 33.41 167 ASP A CA 1
ATOM 1132 C C . ASP A 1 167 ? 0.680 -2.628 -88.405 1.00 36.27 167 ASP A C 1
ATOM 1133 O O . ASP A 1 167 ? 0.105 -1.670 -88.960 1.00 36.71 167 ASP A O 1
ATOM 1138 N N . GLY A 1 168 ? 1.993 -2.871 -88.522 1.00 34.47 168 GLY A N 1
ATOM 1139 C CA . GLY A 1 168 ? 2.920 -2.057 -89.329 1.00 32.50 168 GLY A CA 1
ATOM 1140 C C . GLY A 1 168 ? 3.636 -0.973 -88.527 1.00 29.95 168 GLY A C 1
ATOM 1141 O O . GLY A 1 168 ? 3.888 0.074 -89.073 1.00 29.65 168 GLY A O 1
ATOM 1142 N N . VAL A 1 169 ? 4.027 -1.198 -87.277 1.00 27.22 169 VAL A N 1
ATOM 1143 C CA . VAL A 1 169 ? 4.957 -0.255 -86.594 1.00 25.83 169 VAL A CA 1
ATOM 1144 C C . VAL A 1 169 ? 6.306 -0.305 -87.355 1.00 21.88 169 VAL A C 1
ATOM 1145 O O . VAL A 1 169 ? 6.577 -1.293 -87.987 1.00 23.64 169 VAL A O 1
ATOM 1149 N N . HIS A 1 170 ? 7.124 0.714 -87.196 1.00 25.80 170 HIS A N 1
ATOM 1150 C CA . HIS A 1 170 ? 8.513 0.820 -87.708 1.00 26.10 170 HIS A CA 1
ATOM 1151 C C . HIS A 1 170 ? 9.529 0.392 -86.625 1.00 26.46 170 HIS A C 1
ATOM 1152 O O . HIS A 1 170 ? 10.623 -0.028 -87.002 1.00 21.13 170 HIS A O 1
ATOM 1159 N N . VAL A 1 171 ? 9.213 0.596 -85.342 1.00 24.78 171 VAL A N 1
ATOM 1160 C CA . VAL A 1 171 ? 10.150 0.402 -84.192 1.00 22.40 171 VAL A CA 1
ATOM 1161 C C . VAL A 1 171 ? 9.371 -0.272 -83.071 1.00 27.58 171 VAL A C 1
ATOM 1162 O O . VAL A 1 171 ? 8.245 0.169 -82.843 1.00 25.70 171 VAL A O 1
ATOM 1166 N N . ILE A 1 172 ? 9.953 -1.275 -82.407 1.00 25.35 172 ILE A N 1
ATOM 1167 C CA . ILE A 1 172 ? 9.381 -1.878 -81.170 1.00 23.43 172 ILE A CA 1
ATOM 1168 C C . ILE A 1 172 ? 10.278 -1.434 -80.003 1.00 25.80 172 ILE A C 1
ATOM 1169 O O . ILE A 1 172 ? 11.493 -1.701 -80.068 1.00 23.68 172 ILE A O 1
ATOM 1174 N N . SER A 1 173 ? 9.716 -0.706 -79.026 1.00 22.71 173 SER A N 1
ATOM 1175 C CA . SER A 1 173 ? 10.383 -0.265 -77.777 1.00 24.11 173 SER A CA 1
ATOM 1176 C C . SER A 1 173 ? 9.883 -1.177 -76.650 1.00 27.53 173 SER A C 1
ATOM 1177 O O . SER A 1 173 ? 8.657 -1.184 -76.378 1.00 26.02 173 SER A O 1
ATOM 1180 N N . MET A 1 174 ? 10.765 -2.027 -76.114 1.00 26.95 174 MET A N 1
ATOM 1181 C CA . MET A 1 174 ? 10.402 -3.103 -75.149 1.00 29.67 174 MET A CA 1
ATOM 1182 C C . MET A 1 174 ? 11.264 -2.968 -73.885 1.00 27.59 174 MET A C 1
ATOM 1183 O O . MET A 1 174 ? 12.376 -3.519 -73.842 1.00 26.71 174 MET A O 1
ATOM 1188 N N . SER A 1 175 ? 10.822 -2.171 -72.916 1.00 27.22 175 SER A N 1
ATOM 1189 C CA . SER A 1 175 ? 11.488 -2.020 -71.595 1.00 26.97 175 SER A CA 1
ATOM 1190 C C . SER A 1 175 ? 10.981 -3.134 -70.657 1.00 26.95 175 SER A C 1
ATOM 1191 O O . SER A 1 175 ? 10.455 -2.825 -69.528 1.00 27.77 175 SER A O 1
ATOM 1194 N N . VAL A 1 176 ? 11.051 -4.372 -71.134 1.00 27.36 176 VAL A N 1
ATOM 1195 C CA . VAL A 1 176 ? 10.601 -5.606 -70.426 1.00 29.80 176 VAL A CA 1
ATOM 1196 C C . VAL A 1 176 ? 11.679 -6.662 -70.613 1.00 28.77 176 VAL A C 1
ATOM 1197 O O . VAL A 1 176 ? 12.136 -6.843 -71.742 1.00 26.11 176 VAL A O 1
ATOM 1201 N N . GLY A 1 177 ? 12.051 -7.378 -69.560 1.00 26.85 177 GLY A N 1
ATOM 1202 C CA . GLY A 1 177 ? 13.036 -8.463 -69.699 1.00 28.12 177 GLY A CA 1
ATOM 1203 C C . GLY A 1 177 ? 13.160 -9.2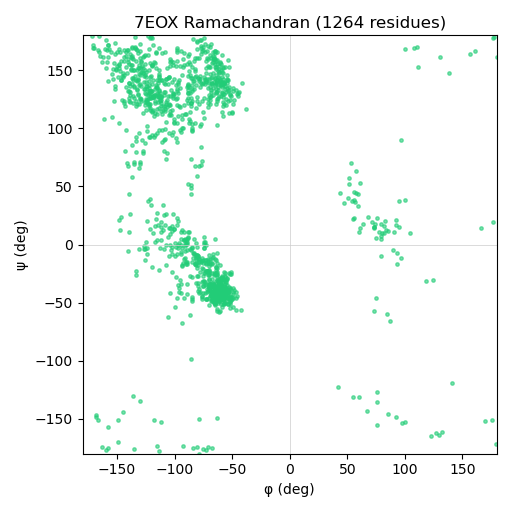68 -68.411 1.00 29.26 177 GLY A C 1
ATOM 1204 O O . GLY A 1 177 ? 12.430 -9.018 -67.446 1.00 25.87 177 GLY A O 1
ATOM 1205 N N . PRO A 1 178 ? 14.017 -10.304 -68.414 1.00 28.92 178 PRO A N 1
ATOM 1206 C CA . PRO A 1 178 ? 14.170 -11.175 -67.254 1.00 29.86 178 PRO A CA 1
ATOM 1207 C C . PRO A 1 178 ? 14.594 -10.352 -66.030 1.00 30.81 178 PRO A C 1
ATOM 1208 O O . PRO A 1 178 ? 15.260 -9.348 -66.180 1.00 26.84 178 PRO A O 1
ATOM 1212 N N . GLN A 1 179 ? 14.151 -10.774 -64.849 1.00 30.02 179 GLN A N 1
ATOM 1213 C CA . GLN A 1 179 ? 14.473 -10.086 -63.575 1.00 35.68 179 GLN A CA 1
ATOM 1214 C C . GLN A 1 179 ? 15.970 -10.220 -63.283 1.00 32.16 179 GLN A C 1
ATOM 1215 O O . GLN A 1 179 ? 16.552 -9.279 -62.732 1.00 33.68 179 GLN A O 1
ATOM 1221 N N . GLY A 1 180 ? 16.569 -11.343 -63.639 1.00 28.92 180 GLY A N 1
ATOM 1222 C CA . GLY A 1 180 ? 17.975 -11.618 -63.324 1.00 30.64 180 GLY A CA 1
ATOM 1223 C C . GLY A 1 180 ? 18.666 -12.202 -64.526 1.00 31.37 180 GLY A C 1
ATOM 1224 O O . GLY A 1 180 ? 18.449 -11.662 -65.628 1.00 34.67 180 GLY A O 1
ATOM 1225 N N . TYR A 1 181 ? 19.381 -13.314 -64.352 1.00 26.89 181 TYR A N 1
ATOM 1226 C CA . TYR A 1 181 ? 20.128 -13.971 -65.452 1.00 23.39 181 TYR A CA 1
ATOM 1227 C C . TYR A 1 181 ? 19.156 -14.463 -66.538 1.00 24.66 181 TYR A C 1
ATOM 1228 O O . TYR A 1 181 ? 18.080 -14.959 -66.215 1.00 24.20 181 TYR A O 1
ATOM 1237 N N . SER A 1 182 ? 19.527 -14.302 -67.809 1.00 20.62 182 SER A N 1
ATOM 1238 C CA . SER A 1 182 ? 18.603 -14.464 -68.953 1.00 22.00 182 SER A CA 1
ATOM 1239 C C . SER A 1 182 ? 18.473 -15.929 -69.311 1.00 20.71 182 SER A C 1
ATOM 1240 O O . SER A 1 182 ? 19.440 -16.666 -69.247 1.00 22.05 182 SER A O 1
ATOM 1243 N N . PRO A 1 183 ? 17.272 -16.378 -69.723 1.00 23.45 183 PRO A N 1
ATOM 1244 C CA . PRO A 1 183 ? 17.109 -17.662 -70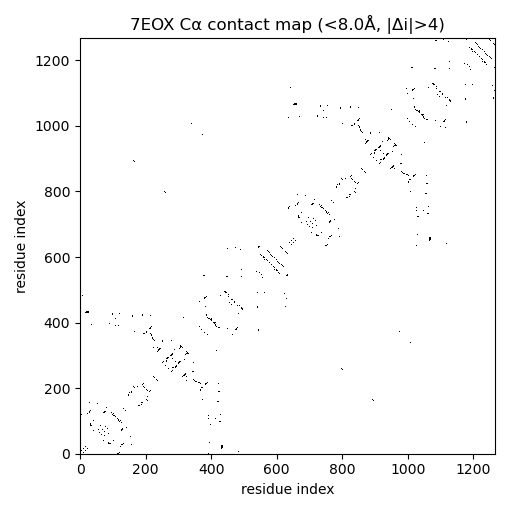.385 1.00 24.52 183 PRO A CA 1
ATOM 1245 C C . PRO A 1 183 ? 17.835 -17.662 -71.741 1.00 23.55 183 PRO A C 1
ATOM 1246 O O . PRO A 1 183 ? 18.156 -16.601 -72.234 1.00 24.08 183 PRO A O 1
ATOM 1250 N N . ASP A 1 184 ? 18.009 -18.826 -72.335 1.00 23.29 184 ASP A N 1
ATOM 1251 C CA . ASP A 1 184 ? 18.542 -19.011 -73.717 1.00 24.72 184 ASP A CA 1
ATOM 1252 C C . ASP A 1 184 ? 17.550 -18.432 -74.747 1.00 24.19 184 ASP A C 1
ATOM 1253 O O . ASP A 1 184 ? 16.336 -18.296 -74.437 1.00 24.91 184 ASP A O 1
ATOM 1258 N N . TYR A 1 185 ? 18.020 -18.168 -75.967 1.00 23.76 185 TYR A N 1
ATOM 1259 C CA . TYR A 1 185 ? 17.264 -17.382 -76.983 1.00 25.50 185 TYR A CA 1
ATOM 1260 C C . TYR A 1 185 ? 15.916 -18.036 -77.254 1.00 24.45 185 TYR A C 1
ATOM 1261 O O . TYR A 1 185 ? 14.914 -17.324 -77.291 1.00 24.52 185 TYR A O 1
ATOM 1270 N N . TYR A 1 186 ? 15.924 -19.349 -77.449 1.00 24.82 186 TYR A N 1
ATOM 1271 C CA . TYR A 1 186 ? 14.724 -20.084 -77.910 1.00 27.60 186 TYR A CA 1
ATOM 1272 C C . TYR A 1 186 ? 13.632 -19.980 -76.841 1.00 28.31 186 TYR A C 1
ATOM 1273 O O . TYR A 1 186 ? 12.453 -20.156 -77.176 1.00 28.29 186 TYR A O 1
ATOM 1282 N N . GLN A 1 187 ? 13.991 -19.649 -75.601 1.00 29.63 187 GLN A N 1
ATOM 1283 C CA . GLN A 1 187 ? 13.000 -19.545 -74.499 1.00 32.27 187 GLN A CA 1
ATOM 1284 C C . GLN A 1 187 ? 12.528 -18.102 -74.331 1.00 31.12 187 GLN A C 1
ATOM 1285 O O . GLN A 1 187 ? 11.582 -17.885 -73.538 1.00 33.47 187 GLN A O 1
ATOM 1291 N N . GLU A 1 188 ? 13.118 -17.147 -75.052 1.00 28.55 188 GLU A N 1
ATOM 1292 C CA . GLU A 1 188 ? 12.811 -15.711 -74.828 1.00 28.97 188 GLU A CA 1
ATOM 1293 C C . GLU A 1 188 ? 11.902 -15.161 -75.936 1.00 29.47 188 GLU A C 1
ATOM 1294 O O . GLU A 1 188 ? 12.290 -15.170 -77.114 1.00 25.48 188 GLU A O 1
ATOM 1300 N N . ALA A 1 189 ? 10.722 -14.673 -75.541 1.00 28.92 189 ALA A N 1
ATOM 1301 C CA . ALA A 1 189 ? 9.752 -14.050 -76.461 1.00 29.03 189 ALA A CA 1
ATOM 1302 C C . ALA A 1 189 ? 10.477 -12.989 -77.283 1.00 27.11 189 ALA A C 1
ATOM 1303 O O . ALA A 1 189 ? 10.279 -12.979 -78.530 1.00 30.46 189 ALA A O 1
ATOM 1305 N N . SER A 1 190 ? 11.262 -12.126 -76.624 1.00 28.38 190 SER A N 1
ATOM 1306 C CA . SER A 1 190 ? 11.964 -10.972 -77.278 1.00 25.94 190 SER A CA 1
ATOM 1307 C C . SER A 1 190 ? 12.790 -11.483 -78.456 1.00 24.34 190 SER A C 1
ATOM 1308 O O . SER A 1 190 ? 12.778 -10.842 -79.489 1.00 25.93 190 SER A O 1
ATOM 1311 N N . ALA A 1 191 ? 13.499 -12.582 -78.277 1.00 24.50 191 ALA A N 1
ATOM 1312 C CA . ALA A 1 191 ? 14.404 -13.170 -79.276 1.00 25.28 191 ALA A CA 1
ATOM 1313 C C . ALA A 1 191 ? 13.587 -13.631 -80.480 1.00 27.27 191 ALA A C 1
ATOM 1314 O O . ALA A 1 191 ? 13.996 -13.349 -81.621 1.00 24.38 191 ALA A O 1
ATOM 1316 N N . ILE A 1 192 ? 12.473 -14.313 -80.215 1.00 27.50 192 ILE A N 1
ATOM 1317 C CA . ILE A 1 192 ? 11.625 -14.928 -81.280 1.00 27.65 192 ILE A CA 1
ATOM 1318 C C . ILE A 1 192 ? 10.909 -13.805 -82.021 1.00 24.74 192 ILE A C 1
ATOM 1319 O O . ILE A 1 192 ? 10.912 -13.828 -83.263 1.00 28.13 192 ILE A O 1
ATOM 1324 N N . GLY A 1 193 ? 10.328 -12.863 -81.288 1.00 27.32 193 GLY A N 1
ATOM 1325 C CA . GLY A 1 193 ? 9.582 -11.733 -81.863 1.00 25.45 193 GLY A CA 1
ATOM 1326 C C . GLY A 1 193 ? 10.477 -10.861 -82.719 1.00 28.33 193 GLY A C 1
ATOM 1327 O O . GLY A 1 193 ? 10.086 -10.466 -83.841 1.00 25.09 193 GLY A O 1
ATOM 1328 N N . ALA A 1 194 ? 11.668 -10.548 -82.210 1.00 25.58 194 ALA A N 1
ATOM 1329 C CA . ALA A 1 194 ? 12.593 -9.604 -82.865 1.00 24.59 194 ALA A CA 1
ATOM 1330 C C . ALA A 1 194 ? 13.131 -10.247 -84.133 1.00 24.19 194 ALA A C 1
ATOM 1331 O O . ALA A 1 194 ? 13.360 -9.525 -85.070 1.00 27.78 194 ALA A O 1
ATOM 1333 N N . PHE A 1 195 ? 13.351 -11.555 -84.120 1.00 25.29 195 PHE A N 1
ATOM 1334 C CA . PHE A 1 195 ? 13.796 -12.333 -85.292 1.00 27.25 195 PHE A CA 1
ATOM 1335 C C . PHE A 1 195 ? 12.775 -12.142 -86.425 1.00 28.18 195 PHE A C 1
ATOM 1336 O O . PHE A 1 195 ? 13.189 -11.948 -87.574 1.00 25.07 195 PHE A O 1
ATOM 1344 N N . ASN A 1 196 ? 11.485 -12.221 -86.097 1.00 28.49 196 ASN A N 1
ATOM 1345 C CA . ASN A 1 196 ? 10.372 -12.077 -87.077 1.00 27.38 196 ASN A CA 1
ATOM 1346 C C . ASN A 1 196 ? 10.370 -10.622 -87.574 1.00 27.77 196 ASN A C 1
ATOM 1347 O O . ASN A 1 196 ? 10.186 -10.390 -88.778 1.00 33.33 196 ASN A O 1
ATOM 1352 N N . ALA A 1 197 ? 10.596 -9.653 -86.686 1.00 28.01 197 ALA A N 1
ATOM 1353 C CA . ALA A 1 197 ? 10.541 -8.209 -87.017 1.00 27.36 197 ALA A CA 1
ATOM 1354 C C . ALA A 1 197 ? 11.624 -7.820 -88.050 1.00 31.95 197 ALA A C 1
ATOM 1355 O O . ALA A 1 197 ? 11.355 -6.854 -88.826 1.00 31.34 197 ALA A O 1
ATOM 1357 N N . VAL A 1 198 ? 12.775 -8.506 -88.053 1.00 30.16 198 VAL A N 1
ATOM 1358 C CA . VAL A 1 198 ? 13.979 -8.248 -88.919 1.00 34.13 198 VAL A CA 1
ATOM 1359 C C . VAL A 1 198 ? 13.603 -8.176 -90.398 1.00 31.44 198 VAL A C 1
ATOM 1360 O O . VAL A 1 198 ? 14.087 -7.235 -91.035 1.00 28.68 198 VAL A O 1
ATOM 1364 N N . LYS A 1 199 ? 12.851 -9.155 -90.926 1.00 31.02 199 LYS A N 1
ATOM 1365 C CA . LYS A 1 199 ? 12.594 -9.276 -92.383 1.00 35.39 199 LYS A CA 1
ATOM 1366 C C . LYS A 1 199 ? 11.740 -8.107 -92.834 1.00 32.08 199 LYS A C 1
ATOM 1367 O O . LYS A 1 199 ? 11.723 -7.876 -94.032 1.00 33.05 199 LYS A O 1
ATOM 1373 N N . TYR A 1 200 ? 11.092 -7.381 -91.921 1.00 28.55 200 TYR A N 1
ATOM 1374 C CA . TYR A 1 200 ? 10.232 -6.223 -92.270 1.00 28.05 200 TYR A CA 1
ATOM 1375 C C . TYR A 1 200 ? 10.960 -4.894 -92.057 1.00 28.29 200 TYR A C 1
ATOM 1376 O O . TYR A 1 200 ? 10.343 -3.864 -92.245 1.00 29.03 200 TYR A O 1
ATOM 1385 N N . GLY A 1 201 ? 12.222 -4.905 -91.630 1.00 25.08 201 GLY A N 1
ATOM 1386 C CA . GLY A 1 201 ? 12.973 -3.667 -91.383 1.00 24.87 201 GLY A CA 1
ATOM 1387 C C . GLY A 1 201 ? 12.616 -3.063 -90.047 1.00 23.74 201 GLY A C 1
ATOM 1388 O O . GLY A 1 201 ? 13.019 -1.948 -89.785 1.00 22.21 201 GLY A O 1
ATOM 1389 N N . ILE A 1 202 ? 11.870 -3.784 -89.199 1.00 23.44 202 ILE A N 1
ATOM 1390 C CA . ILE A 1 202 ? 11.441 -3.205 -87.901 1.00 24.33 202 ILE A CA 1
ATOM 1391 C C . ILE A 1 202 ? 12.609 -3.324 -86.897 1.00 21.63 202 ILE A C 1
ATOM 1392 O O . ILE A 1 202 ? 13.135 -4.423 -86.702 1.00 20.81 202 ILE A O 1
ATOM 1397 N N . ILE A 1 203 ? 12.978 -2.224 -86.290 1.00 19.82 203 ILE A N 1
ATOM 1398 C CA . ILE A 1 203 ? 14.102 -2.189 -85.313 1.00 22.78 203 ILE A CA 1
ATOM 1399 C C . ILE A 1 203 ? 13.524 -2.508 -83.926 1.00 23.35 203 ILE A C 1
ATOM 1400 O O . ILE A 1 203 ? 12.490 -1.899 -83.562 1.00 22.98 203 ILE A O 1
ATOM 1405 N N . VAL A 1 204 ? 14.142 -3.442 -83.201 1.00 24.34 204 VAL A N 1
ATOM 1406 C CA . VAL A 1 204 ? 13.715 -3.789 -81.814 1.00 23.20 204 VAL A CA 1
ATOM 1407 C C . VAL A 1 204 ? 14.774 -3.294 -80.842 1.00 23.94 204 VAL A C 1
ATOM 1408 O O . VAL A 1 204 ? 15.941 -3.725 -80.946 1.00 22.66 204 VAL A O 1
ATOM 1412 N N . SER A 1 205 ? 14.358 -2.355 -80.010 1.00 21.59 205 SER A N 1
ATOM 1413 C CA . SER A 1 205 ? 15.155 -1.711 -78.944 1.00 24.03 205 SER A CA 1
ATOM 1414 C C . SER A 1 205 ? 14.668 -2.255 -77.604 1.00 23.88 205 SER A C 1
ATOM 1415 O O . SER A 1 205 ? 13.441 -2.143 -77.356 1.00 22.43 205 SER A O 1
ATOM 1418 N N . CYS A 1 206 ? 15.572 -2.815 -76.793 1.00 24.55 206 CYS A N 1
ATOM 1419 C CA . CYS A 1 206 ? 15.221 -3.501 -75.508 1.00 25.53 206 CYS A CA 1
ATOM 1420 C C . CYS A 1 206 ? 16.124 -3.024 -74.377 1.00 24.63 206 CYS A C 1
ATOM 1421 O O . CYS A 1 206 ? 17.331 -2.712 -74.609 1.00 19.29 206 CYS A O 1
ATOM 1424 N N . SER A 1 207 ? 15.592 -3.073 -73.149 1.00 23.21 207 SER A N 1
ATOM 1425 C CA . SER A 1 207 ? 16.361 -2.795 -71.910 1.00 21.69 207 SER A CA 1
ATOM 1426 C C . SER A 1 207 ? 17.305 -3.972 -71.646 1.00 20.62 207 SER A C 1
ATOM 1427 O O . SER A 1 207 ? 16.884 -5.117 -71.806 1.00 20.47 207 SER A O 1
ATOM 1430 N N . ALA A 1 208 ? 18.536 -3.711 -71.212 1.00 21.22 208 ALA A N 1
ATOM 1431 C CA . ALA A 1 208 ? 19.508 -4.772 -70.850 1.00 21.64 208 ALA A CA 1
ATOM 1432 C C . ALA A 1 208 ? 19.163 -5.407 -69.485 1.00 22.35 208 ALA A C 1
ATOM 1433 O O . ALA A 1 208 ? 19.584 -6.537 -69.241 1.00 22.25 208 ALA A O 1
ATOM 1435 N N . GLY A 1 209 ? 18.398 -4.720 -68.638 1.00 21.78 209 GLY A N 1
ATOM 1436 C CA . GLY A 1 209 ? 17.981 -5.233 -67.320 1.00 22.38 209 GLY A CA 1
ATOM 1437 C C . GLY A 1 209 ? 18.651 -4.485 -66.190 1.00 21.48 209 GLY A C 1
ATOM 1438 O O . GLY A 1 209 ? 19.535 -3.644 -66.463 1.00 21.10 209 GLY A O 1
ATOM 1439 N N . ASN A 1 210 ? 18.205 -4.712 -64.939 1.00 20.80 210 ASN A N 1
ATOM 1440 C CA . ASN A 1 210 ? 18.622 -3.837 -63.815 1.00 21.71 210 ASN A CA 1
ATOM 1441 C C . ASN A 1 210 ? 19.294 -4.652 -62.695 1.00 22.36 210 ASN A C 1
ATOM 1442 O O . ASN A 1 210 ? 19.088 -4.331 -61.509 1.00 24.02 210 ASN A O 1
ATOM 1447 N N . SER A 1 211 ? 20.078 -5.665 -63.042 1.00 22.84 211 SER A N 1
ATOM 1448 C CA . SER A 1 211 ? 20.734 -6.569 -62.080 1.00 22.37 211 SER A CA 1
ATOM 1449 C C . SER A 1 211 ? 22.219 -6.254 -61.949 1.00 21.95 211 SER A C 1
ATOM 1450 O O . SER A 1 211 ? 22.931 -7.046 -61.332 1.00 21.18 211 SER A O 1
ATOM 1453 N N . GLY A 1 212 ? 22.691 -5.102 -62.430 1.00 22.53 212 GLY A N 1
ATOM 1454 C CA . GLY A 1 212 ? 24.113 -4.739 -62.286 1.00 23.88 212 GLY A CA 1
ATOM 1455 C C . GLY A 1 212 ? 24.472 -4.394 -60.841 1.00 22.07 212 GLY A C 1
ATOM 1456 O O . GLY A 1 212 ? 23.576 -4.229 -60.011 1.00 21.44 212 GLY A O 1
ATOM 1457 N N . PRO A 1 213 ? 25.768 -4.218 -60.510 1.00 21.32 213 PRO A N 1
ATOM 1458 C CA . PRO A 1 213 ? 26.863 -4.267 -61.494 1.00 22.20 213 PRO A CA 1
ATOM 1459 C C . PRO A 1 213 ? 27.497 -5.640 -61.783 1.00 22.44 213 PRO A C 1
ATOM 1460 O O . PRO A 1 213 ? 28.534 -5.696 -62.496 1.00 20.41 213 PRO A O 1
ATOM 1464 N N . LYS A 1 214 ? 26.892 -6.731 -61.302 1.00 21.72 214 LYS A N 1
ATOM 1465 C CA . LYS A 1 214 ? 27.544 -8.042 -61.468 1.00 23.13 214 LYS A CA 1
ATOM 1466 C C . LYS A 1 214 ? 27.469 -8.465 -62.934 1.00 21.94 214 LYS A C 1
ATOM 1467 O O . LYS A 1 214 ? 26.480 -8.207 -63.645 1.00 22.01 214 LYS A O 1
ATOM 1473 N N . PRO A 1 215 ? 28.566 -9.101 -63.384 1.00 20.73 215 PRO A N 1
ATOM 1474 C CA . PRO A 1 215 ? 28.713 -9.603 -64.752 1.00 20.69 215 PRO A CA 1
ATOM 1475 C C . PRO A 1 215 ? 27.669 -10.653 -65.135 1.00 20.54 215 PRO A C 1
ATOM 1476 O O . PRO A 1 215 ? 27.054 -11.219 -64.263 1.00 20.77 215 PRO A O 1
ATOM 1480 N N . LEU A 1 216 ? 27.442 -10.792 -66.440 1.00 20.59 216 LEU A N 1
ATOM 1481 C CA . LEU A 1 216 ? 26.631 -11.830 -67.114 1.00 20.69 216 LEU A CA 1
ATOM 1482 C C . LEU A 1 216 ? 25.128 -11.597 -66.903 1.00 20.75 216 LEU A C 1
ATOM 1483 O O . LEU A 1 216 ? 24.364 -12.512 -67.223 1.00 20.72 216 LEU A O 1
ATOM 1488 N N . THR A 1 217 ? 24.701 -10.421 -66.436 1.00 20.14 217 THR A N 1
ATOM 1489 C CA . THR A 1 217 ? 23.286 -10.124 -66.098 1.00 20.29 217 THR A CA 1
ATOM 1490 C C . THR A 1 217 ? 22.493 -9.555 -67.278 1.00 19.77 217 THR A C 1
ATOM 1491 O O . THR A 1 217 ? 21.237 -9.546 -67.202 1.00 20.70 217 THR A O 1
ATOM 1495 N N . ALA A 1 218 ? 23.148 -9.099 -68.341 1.00 18.34 218 ALA A N 1
ATOM 1496 C CA . ALA A 1 218 ? 22.441 -8.521 -69.499 1.00 22.00 218 ALA A CA 1
ATOM 1497 C C . ALA A 1 218 ? 21.423 -9.513 -70.059 1.00 19.83 218 ALA A C 1
ATOM 1498 O O . ALA A 1 218 ? 21.741 -10.692 -70.245 1.00 21.35 218 ALA A O 1
ATOM 1500 N N . GLY A 1 219 ? 20.224 -9.024 -70.318 1.00 22.01 219 GLY A N 1
ATOM 1501 C CA . GLY A 1 219 ? 19.165 -9.767 -71.012 1.00 22.91 219 GLY A CA 1
ATOM 1502 C C . GLY A 1 219 ? 18.715 -9.060 -72.284 1.00 23.24 219 GLY A C 1
ATOM 1503 O O . GLY A 1 219 ? 19.258 -7.934 -72.617 1.00 22.29 219 GLY A O 1
ATOM 1504 N N . ASN A 1 220 ? 17.765 -9.687 -72.985 1.00 22.88 220 ASN A N 1
ATOM 1505 C CA . ASN A 1 220 ? 17.330 -9.248 -74.334 1.00 20.92 220 ASN A CA 1
ATOM 1506 C C . ASN A 1 220 ? 18.597 -9.104 -75.176 1.00 20.93 220 ASN A C 1
ATOM 1507 O O . ASN A 1 220 ? 18.819 -8.025 -75.746 1.00 21.01 220 ASN A O 1
ATOM 1512 N N . ILE A 1 221 ? 19.345 -10.193 -75.262 1.00 20.44 221 ILE A N 1
ATOM 1513 C CA . ILE A 1 221 ? 20.744 -10.217 -75.773 1.00 21.30 221 ILE A CA 1
ATOM 1514 C C . ILE A 1 221 ? 20.791 -10.886 -77.150 1.00 20.77 221 ILE A C 1
ATOM 1515 O O . ILE A 1 221 ? 21.885 -11.221 -77.580 1.00 18.47 221 ILE A O 1
ATOM 1520 N N . SER A 1 222 ? 19.658 -11.043 -77.863 1.00 20.57 222 SER A N 1
ATOM 1521 C CA . SER A 1 222 ? 19.713 -11.546 -79.264 1.00 20.32 222 SER A CA 1
ATOM 1522 C C . SER A 1 222 ? 20.606 -10.603 -80.068 1.00 17.81 222 SER A C 1
ATOM 1523 O O . SER A 1 222 ? 20.551 -9.408 -79.875 1.00 18.15 222 SER A O 1
ATOM 1526 N N . PRO A 1 223 ? 21.466 -11.095 -80.977 1.00 18.18 223 PRO A N 1
ATOM 1527 C CA . PRO A 1 223 ? 22.223 -10.227 -81.883 1.00 19.25 223 PRO A CA 1
ATOM 1528 C C . PRO A 1 223 ? 21.344 -9.259 -82.695 1.00 21.93 223 PRO A C 1
ATOM 1529 O O . PRO A 1 223 ? 21.787 -8.150 -83.011 1.00 24.14 223 PRO A O 1
ATOM 1533 N N . TRP A 1 224 ? 20.096 -9.641 -82.978 1.00 21.64 224 TRP A N 1
ATOM 1534 C CA . TRP A 1 224 ? 19.165 -8.819 -83.817 1.00 21.70 224 TRP A CA 1
ATOM 1535 C C . TRP A 1 224 ? 18.354 -7.832 -82.978 1.00 23.37 224 TRP A C 1
ATOM 1536 O O . TRP A 1 224 ? 17.432 -7.122 -83.540 1.00 27.06 224 TRP A O 1
ATOM 1547 N N . ILE A 1 225 ? 18.629 -7.749 -81.675 1.00 19.92 225 ILE A N 1
ATOM 1548 C CA . ILE A 1 225 ? 18.049 -6.690 -80.804 1.00 19.08 225 ILE A CA 1
ATOM 1549 C C . ILE A 1 225 ? 19.129 -5.661 -80.496 1.00 19.98 225 ILE A C 1
ATOM 1550 O O . ILE A 1 225 ? 20.293 -6.062 -80.280 1.00 18.92 225 ILE A O 1
ATOM 1555 N N . LEU A 1 226 ? 18.736 -4.392 -80.422 1.00 19.88 226 LEU A N 1
ATOM 1556 C CA . LEU A 1 226 ? 19.549 -3.295 -79.892 1.00 20.59 226 LEU A CA 1
ATOM 1557 C C . LEU A 1 226 ? 19.376 -3.247 -78.371 1.00 22.02 226 LEU A C 1
ATOM 1558 O O . LEU A 1 226 ? 18.343 -2.758 -77.869 1.00 20.13 226 LEU A O 1
ATOM 1563 N N . THR A 1 227 ? 20.338 -3.850 -77.678 1.00 22.06 227 THR A N 1
ATOM 1564 C CA . THR A 1 227 ? 20.315 -4.060 -76.209 1.00 22.35 227 THR A CA 1
ATOM 1565 C C . THR A 1 227 ? 20.879 -2.813 -75.544 1.00 20.78 227 THR A C 1
ATOM 1566 O O . THR A 1 227 ? 22.072 -2.520 -75.720 1.00 19.91 227 THR A O 1
ATOM 1570 N N . VAL A 1 228 ? 20.082 -2.152 -74.712 1.00 18.31 228 VAL A N 1
ATOM 1571 C CA . VAL A 1 228 ? 20.438 -0.798 -74.217 1.00 18.64 228 VAL A CA 1
ATOM 1572 C C . VAL A 1 228 ? 20.698 -0.860 -72.713 1.00 20.99 228 VAL A C 1
ATOM 1573 O O . VAL A 1 228 ? 19.771 -1.255 -71.934 1.00 18.14 228 VAL A O 1
ATOM 1577 N N . GLY A 1 229 ? 21.841 -0.340 -72.304 1.00 19.72 229 GLY A N 1
ATOM 1578 C CA . GLY A 1 229 ? 22.158 -0.119 -70.886 1.00 19.35 229 GLY A CA 1
ATOM 1579 C C . GLY A 1 229 ? 21.907 1.324 -70.464 1.00 19.11 229 GLY A C 1
ATOM 1580 O O . GLY A 1 229 ? 21.682 2.174 -71.329 1.00 19.76 229 GLY A O 1
ATOM 1581 N N . ALA A 1 230 ? 21.899 1.603 -69.161 1.00 19.41 230 ALA A N 1
ATOM 1582 C CA . ALA A 1 230 ? 21.575 2.931 -68.581 1.00 18.79 230 ALA A CA 1
ATOM 1583 C C . ALA A 1 230 ? 22.817 3.657 -68.097 1.00 20.70 230 ALA A C 1
ATOM 1584 O O . ALA A 1 230 ? 23.656 3.033 -67.438 1.00 22.47 230 ALA A O 1
ATOM 1586 N N . SER A 1 231 ? 22.835 4.975 -68.258 1.00 19.82 231 SER A N 1
ATOM 1587 C CA . SER A 1 231 ? 23.908 5.847 -67.763 1.00 21.74 231 SER A CA 1
ATOM 1588 C C . SER A 1 231 ? 23.306 7.143 -67.222 1.00 22.67 231 SER A C 1
ATOM 1589 O O . SER A 1 231 ? 22.095 7.407 -67.444 1.00 22.83 231 SER A O 1
ATOM 1592 N N . THR A 1 232 ? 24.133 7.891 -66.521 1.00 22.20 232 THR A N 1
ATOM 1593 C CA . THR A 1 232 ? 23.783 9.188 -65.889 1.00 26.77 232 THR A CA 1
ATOM 1594 C C . THR A 1 232 ? 23.890 10.307 -66.923 1.00 26.91 232 THR A C 1
ATOM 1595 O O . THR A 1 232 ? 24.633 10.138 -67.916 1.00 23.20 232 THR A O 1
ATOM 1599 N N . ILE A 1 233 ? 23.191 11.412 -66.668 1.00 27.72 233 ILE A N 1
ATOM 1600 C CA . ILE A 1 233 ? 23.423 12.700 -67.381 1.00 27.25 233 ILE A CA 1
ATOM 1601 C C . ILE A 1 233 ? 23.966 13.689 -66.369 1.00 26.19 233 ILE A C 1
ATOM 1602 O O . ILE A 1 233 ? 24.228 13.286 -65.219 1.00 28.78 233 ILE A O 1
ATOM 1607 N N . ASP A 1 234 ? 24.189 14.924 -66.816 1.00 29.42 234 ASP A N 1
ATOM 1608 C CA . ASP A 1 234 ? 24.893 15.985 -66.061 1.00 28.56 234 ASP A CA 1
ATOM 1609 C C . ASP A 1 234 ? 23.902 16.730 -65.149 1.00 30.57 234 ASP A C 1
ATOM 1610 O O . ASP A 1 234 ? 23.998 17.973 -65.038 1.00 32.43 234 ASP A O 1
ATOM 1615 N N . ARG A 1 235 ? 23.025 15.994 -64.476 1.00 30.11 235 ARG A N 1
ATOM 1616 C CA . ARG A 1 235 ? 21.955 16.567 -63.625 1.00 30.94 235 ARG A CA 1
ATOM 1617 C C . ARG A 1 235 ? 21.885 15.815 -62.291 1.00 35.42 235 ARG A C 1
ATOM 1618 O O . ARG A 1 235 ? 21.823 14.577 -62.328 1.00 30.32 235 ARG A O 1
ATOM 1626 N N . GLU A 1 236 ? 21.757 16.567 -61.195 1.00 35.55 236 GLU A N 1
ATOM 1627 C CA . GLU A 1 236 ? 21.522 16.076 -59.811 1.00 37.98 236 GLU A CA 1
ATOM 1628 C C . GLU A 1 236 ? 20.335 16.829 -59.215 1.00 42.69 236 GLU A C 1
ATOM 1629 O O . GLU A 1 236 ? 20.029 17.936 -59.713 1.00 36.76 236 GLU A O 1
ATOM 1635 N N . PHE A 1 237 ? 19.685 16.241 -58.209 1.00 38.73 237 PHE A N 1
ATOM 1636 C CA . PHE A 1 237 ? 18.555 16.851 -57.460 1.00 35.29 237 PHE A CA 1
ATOM 1637 C C . PHE A 1 237 ? 19.026 16.980 -56.012 1.00 38.65 237 PHE A C 1
ATOM 1638 O O . PHE A 1 237 ? 18.899 16.005 -55.263 1.00 35.74 237 PHE A O 1
ATOM 1646 N N . ARG A 1 238 ? 19.589 18.144 -55.689 1.00 34.99 238 ARG A N 1
ATOM 1647 C CA . ARG A 1 238 ? 20.550 18.372 -54.586 1.00 38.04 238 ARG A CA 1
ATOM 1648 C C . ARG A 1 238 ? 19.886 18.999 -53.351 1.00 41.06 238 ARG A C 1
ATOM 1649 O O . ARG A 1 238 ? 19.186 20.030 -53.475 1.00 33.86 238 ARG A O 1
ATOM 1657 N N . ALA A 1 239 ? 20.144 18.392 -52.187 1.00 39.98 239 ALA A N 1
ATOM 1658 C CA . ALA A 1 239 ? 19.758 18.889 -50.844 1.00 34.85 239 ALA A CA 1
ATOM 1659 C C . ALA A 1 239 ? 20.922 18.527 -49.937 1.00 34.10 239 ALA A C 1
ATOM 1660 O O . ALA A 1 239 ? 21.052 17.328 -49.627 1.00 35.62 239 ALA A O 1
ATOM 1662 N N . ASP A 1 240 ? 21.797 19.484 -49.678 1.00 29.42 240 ASP A N 1
ATOM 1663 C CA . ASP A 1 240 ? 23.086 19.260 -48.999 1.00 32.05 240 ASP A CA 1
ATOM 1664 C C . ASP A 1 240 ? 22.864 19.358 -47.484 1.00 36.41 240 ASP A C 1
ATOM 1665 O O . ASP A 1 240 ? 21.885 20.009 -47.070 1.00 36.18 240 ASP A O 1
ATOM 1670 N N . VAL A 1 241 ? 23.756 18.736 -46.717 1.00 34.66 241 VAL A N 1
ATOM 1671 C CA . VAL A 1 241 ? 23.805 18.846 -45.233 1.00 34.46 241 VAL A CA 1
ATOM 1672 C C . VAL A 1 241 ? 24.955 19.765 -44.845 1.00 31.13 241 VAL A C 1
ATOM 1673 O O . VAL A 1 241 ? 26.117 19.483 -45.220 1.00 35.54 241 VAL A O 1
ATOM 1677 N N . VAL A 1 242 ? 24.678 20.788 -44.023 1.00 33.69 242 VAL A N 1
ATOM 1678 C CA . VAL A 1 242 ? 25.743 21.594 -43.339 1.00 35.19 242 VAL A CA 1
ATOM 1679 C C . VAL A 1 242 ? 25.645 21.333 -41.831 1.00 33.62 242 VAL A C 1
ATOM 1680 O O . VAL A 1 242 ? 24.529 21.463 -41.290 1.00 32.74 242 VAL A O 1
ATOM 1684 N N . LEU A 1 243 ? 26.762 20.943 -41.224 1.00 32.90 243 LEU A N 1
ATOM 1685 C CA . LEU A 1 243 ? 26.893 20.729 -39.767 1.00 35.15 243 LEU A CA 1
ATOM 1686 C C . LEU A 1 243 ? 27.273 22.068 -39.119 1.00 39.49 243 LEU A C 1
ATOM 1687 O O . LEU A 1 243 ? 27.653 22.992 -39.859 1.00 32.64 243 LEU A O 1
ATOM 1692 N N . GLY A 1 244 ? 27.126 22.172 -37.797 1.00 39.69 244 GLY A N 1
ATOM 1693 C CA . GLY A 1 244 ? 27.450 23.389 -37.025 1.00 35.11 244 GLY A CA 1
ATOM 1694 C C . GLY A 1 244 ? 28.947 23.589 -36.912 1.00 36.36 244 GLY A C 1
ATOM 1695 O O . GLY A 1 244 ? 29.351 24.663 -36.508 1.00 38.26 244 GLY A O 1
ATOM 1696 N N . ASP A 1 245 ? 29.758 22.586 -37.246 1.00 37.31 245 ASP A N 1
ATOM 1697 C CA . ASP A 1 245 ? 31.237 22.695 -37.181 1.00 38.23 245 ASP A CA 1
ATOM 1698 C C . ASP A 1 245 ? 31.779 23.108 -38.554 1.00 38.28 245 ASP A C 1
ATOM 1699 O O . ASP A 1 245 ? 33.033 23.115 -38.707 1.00 40.51 245 ASP A O 1
ATOM 1704 N N . GLY A 1 246 ? 30.879 23.381 -39.499 1.00 33.76 246 GLY A N 1
ATOM 1705 C CA . GLY A 1 246 ? 31.192 23.949 -40.826 1.00 39.04 246 GLY A CA 1
ATOM 1706 C C . GLY A 1 246 ? 31.476 22.913 -41.917 1.00 39.95 246 GLY A C 1
ATOM 1707 O O . GLY A 1 246 ? 31.678 23.351 -43.059 1.00 34.07 246 GLY A O 1
ATOM 1708 N N . ARG A 1 247 ? 31.517 21.606 -41.619 1.00 38.63 247 ARG A N 1
ATOM 1709 C CA . ARG A 1 247 ? 31.657 20.522 -42.642 1.00 39.72 247 ARG A CA 1
ATOM 1710 C C . ARG A 1 247 ? 30.368 20.417 -43.472 1.00 36.14 247 ARG A C 1
ATOM 1711 O O . ARG A 1 247 ? 29.282 20.560 -42.912 1.00 39.13 247 ARG A O 1
ATOM 1719 N N . THR A 1 248 ? 30.478 20.158 -44.786 1.00 35.92 248 THR A N 1
ATOM 1720 C CA . THR A 1 248 ? 29.341 20.100 -45.746 1.00 37.70 248 THR A CA 1
ATOM 1721 C C . THR A 1 248 ? 29.360 18.755 -46.486 1.00 36.79 248 THR A C 1
ATOM 1722 O O . THR A 1 248 ? 30.469 18.275 -46.766 1.00 36.76 248 THR A O 1
ATOM 1726 N N . PHE A 1 249 ? 28.188 18.204 -46.815 1.00 36.35 249 PHE A N 1
ATOM 1727 C CA . PHE A 1 249 ? 28.015 16.862 -47.448 1.00 36.49 249 PHE A CA 1
ATOM 1728 C C . PHE A 1 249 ? 26.944 16.951 -48.528 1.00 33.84 249 PHE A C 1
ATOM 1729 O O . PHE A 1 249 ? 25.838 17.448 -48.271 1.00 31.96 249 PHE A O 1
ATOM 1737 N N . LYS A 1 250 ? 27.265 16.428 -49.712 1.00 34.92 250 LYS A N 1
ATOM 1738 C CA . LYS A 1 250 ? 26.293 16.314 -50.826 1.00 38.48 250 LYS A CA 1
ATOM 1739 C C . LYS A 1 250 ? 25.129 15.441 -50.371 1.00 35.25 250 LYS A C 1
ATOM 1740 O O . LYS A 1 250 ? 25.373 14.401 -49.708 1.00 33.68 250 LYS A O 1
ATOM 1746 N N . GLY A 1 251 ? 23.916 15.853 -50.718 1.00 29.31 251 GLY A N 1
ATOM 1747 C CA . GLY A 1 251 ? 22.724 15.029 -50.530 1.00 28.84 251 GLY A CA 1
ATOM 1748 C C . GLY A 1 251 ? 21.797 15.109 -51.701 1.00 29.54 251 GLY A C 1
ATOM 1749 O O . GLY A 1 251 ? 21.967 16.022 -52.544 1.00 33.56 251 GLY A O 1
ATOM 1750 N N . SER A 1 252 ? 20.869 14.168 -51.769 1.00 30.07 252 SER A N 1
ATOM 1751 C CA . SER A 1 252 ? 19.842 14.044 -52.826 1.00 30.04 252 SER A CA 1
ATOM 1752 C C . SER A 1 252 ? 18.441 14.034 -52.215 1.00 34.52 252 SER A C 1
ATOM 1753 O O . SER A 1 252 ? 18.219 13.252 -51.252 1.00 29.04 252 SER A O 1
ATOM 1756 N N . SER A 1 253 ? 17.498 14.773 -52.828 1.00 30.11 253 SER A N 1
ATOM 1757 C CA . SER A 1 253 ? 16.081 14.804 -52.409 1.00 29.55 253 SER A CA 1
ATOM 1758 C C . SER A 1 253 ? 15.165 15.252 -53.545 1.00 29.42 253 SER A C 1
ATOM 1759 O O . SER A 1 253 ? 15.535 16.200 -54.226 1.00 34.83 253 SER A O 1
ATOM 1762 N N . LEU A 1 254 ? 13.995 14.632 -53.658 1.00 28.20 254 LEU A N 1
ATOM 1763 C CA . LEU A 1 254 ? 12.801 15.133 -54.391 1.00 28.55 254 LEU A CA 1
ATOM 1764 C C . LEU A 1 254 ? 11.677 15.528 -53.402 1.00 28.16 254 LEU A C 1
ATOM 1765 O O . LEU A 1 254 ? 10.483 15.320 -53.736 1.00 31.08 254 LEU A O 1
ATOM 1770 N N . TYR A 1 255 ? 12.050 16.040 -52.221 1.00 31.57 255 TYR A N 1
ATOM 1771 C CA . TYR A 1 255 ? 11.103 16.587 -51.206 1.00 34.42 255 TYR A CA 1
ATOM 1772 C C . TYR A 1 255 ? 10.137 17.565 -51.895 1.00 35.76 255 TYR A C 1
ATOM 1773 O O . TYR A 1 255 ? 10.658 18.599 -52.386 1.00 34.72 255 TYR A O 1
ATOM 1782 N N . THR A 1 256 ? 8.820 17.329 -51.840 1.00 38.17 256 THR A N 1
ATOM 1783 C CA . THR A 1 256 ? 7.788 18.122 -52.580 1.00 38.67 256 THR A CA 1
ATOM 1784 C C . THR A 1 256 ? 6.992 19.112 -51.707 1.00 45.99 256 THR A C 1
ATOM 1785 O O . THR A 1 256 ? 6.137 19.798 -52.275 1.00 43.01 256 THR A O 1
ATOM 1789 N N . GLY A 1 257 ? 7.244 19.207 -50.400 1.00 46.34 257 GLY A N 1
ATOM 1790 C CA . GLY A 1 257 ? 6.405 19.994 -49.469 1.00 48.02 257 GLY A CA 1
ATOM 1791 C C . GLY A 1 257 ? 6.912 21.416 -49.278 1.00 50.10 257 GLY A C 1
ATOM 1792 O O . GLY A 1 257 ? 7.903 21.797 -49.937 1.00 46.43 257 GLY A O 1
ATOM 1793 N N . GLU A 1 258 ? 6.300 22.164 -48.354 1.00 54.70 258 GLU A N 1
ATOM 1794 C CA . GLU A 1 258 ? 6.719 23.549 -48.005 1.00 60.46 258 GLU A CA 1
ATOM 1795 C C . GLU A 1 258 ? 8.186 23.529 -47.598 1.00 57.50 258 GLU A C 1
ATOM 1796 O O . GLU A 1 258 ? 8.616 22.633 -46.875 1.00 60.79 258 GLU A O 1
ATOM 1802 N N . PRO A 1 259 ? 9.018 24.489 -48.050 1.00 56.66 259 PRO A N 1
ATOM 1803 C CA . PRO A 1 259 ? 10.449 24.439 -47.757 1.00 61.01 259 PRO A CA 1
ATOM 1804 C C . PRO A 1 259 ? 10.691 24.504 -46.243 1.00 61.75 259 PRO A C 1
ATOM 1805 O O . PRO A 1 259 ? 9.874 25.057 -45.548 1.00 64.53 259 PRO A O 1
ATOM 1809 N N . LEU A 1 260 ? 11.805 23.946 -45.782 1.00 61.59 260 LEU A N 1
ATOM 1810 C CA . LEU A 1 260 ? 12.257 24.053 -44.374 1.00 58.28 260 LEU A CA 1
ATOM 1811 C C . LEU A 1 260 ? 12.876 25.445 -44.199 1.00 60.53 260 LEU A C 1
ATOM 1812 O O . LEU A 1 260 ? 13.504 25.920 -45.152 1.00 59.17 260 LEU A O 1
ATOM 1817 N N . GLN A 1 261 ? 12.667 26.082 -43.044 1.00 62.31 261 GLN A N 1
ATOM 1818 C CA . GLN A 1 261 ? 13.355 27.332 -42.611 1.00 66.07 261 GLN A CA 1
ATOM 1819 C C . GLN A 1 261 ? 14.841 27.229 -42.977 1.00 66.04 261 GLN A C 1
ATOM 1820 O O . GLN A 1 261 ? 15.417 26.155 -42.747 1.00 70.34 261 GLN A O 1
ATOM 1826 N N . ASP A 1 262 ? 15.457 28.304 -43.469 1.00 64.43 262 ASP A N 1
ATOM 1827 C CA . ASP A 1 262 ? 16.931 28.367 -43.663 1.00 64.81 262 ASP A CA 1
ATOM 1828 C C . ASP A 1 262 ? 17.608 28.608 -42.302 1.00 65.46 262 ASP A C 1
ATOM 1829 O O . ASP A 1 262 ? 18.198 29.689 -42.112 1.00 67.48 262 ASP A O 1
ATOM 1834 N N . GLU A 1 263 ? 17.566 27.624 -41.397 1.00 65.65 263 GLU A N 1
ATOM 1835 C CA . GLU A 1 263 ? 18.184 27.720 -40.043 1.00 63.41 263 GLU A CA 1
ATOM 1836 C C . GLU A 1 263 ? 18.792 26.352 -39.671 1.00 53.68 263 GLU A C 1
ATOM 1837 O O . GLU A 1 263 ? 18.338 25.329 -40.224 1.00 43.99 263 GLU A O 1
ATOM 1843 N N . PHE A 1 264 ? 19.824 26.361 -38.814 1.00 50.09 264 PHE A N 1
ATOM 1844 C CA . PHE A 1 264 ? 20.387 25.179 -38.110 1.00 45.65 264 PHE A CA 1
ATOM 1845 C C . PHE A 1 264 ? 19.398 24.671 -37.045 1.00 47.57 264 PHE A C 1
ATOM 1846 O O . PHE A 1 264 ? 18.743 25.472 -36.344 1.00 41.25 264 PHE A O 1
ATOM 1854 N N . PHE A 1 265 ? 19.274 23.347 -36.963 1.00 42.81 265 PHE A N 1
ATOM 1855 C CA . PHE A 1 265 ? 18.456 22.606 -35.976 1.00 37.94 265 PHE A CA 1
ATOM 1856 C C . PHE A 1 265 ? 19.370 21.705 -35.152 1.00 38.11 265 PHE A C 1
ATOM 1857 O O . PHE A 1 265 ? 20.468 21.316 -35.589 1.00 31.05 265 PHE A O 1
ATOM 1865 N N . PRO A 1 266 ? 18.978 21.358 -33.905 1.00 34.44 266 PRO A N 1
ATOM 1866 C CA . PRO A 1 266 ? 19.732 20.366 -33.152 1.00 33.12 266 PRO A CA 1
ATOM 1867 C C . PRO A 1 266 ? 19.616 19.044 -33.931 1.00 27.02 266 PRO A C 1
ATOM 1868 O O . PRO A 1 266 ? 18.599 18.770 -34.561 1.00 26.45 266 PRO A O 1
ATOM 1872 N N . LEU A 1 267 ? 20.682 18.271 -33.887 1.00 29.26 267 LEU A N 1
ATOM 1873 C CA . LEU A 1 267 ? 20.843 17.048 -34.692 1.00 26.73 267 LEU A CA 1
ATOM 1874 C C . LEU A 1 267 ? 20.913 15.865 -33.730 1.00 23.28 267 LEU A C 1
ATOM 1875 O O . LEU A 1 267 ? 21.700 15.935 -32.789 1.00 25.88 267 LEU A O 1
ATOM 1880 N N . VAL A 1 268 ? 20.203 14.790 -34.034 1.00 25.26 268 VAL A N 1
ATOM 1881 C CA . VAL A 1 268 ? 20.245 13.540 -33.224 1.00 25.27 268 VAL A CA 1
ATOM 1882 C C . VAL A 1 268 ? 20.133 12.333 -34.150 1.00 24.56 268 VAL A C 1
ATOM 1883 O O . VAL A 1 268 ? 19.373 12.380 -35.146 1.00 29.85 268 VAL A O 1
ATOM 1887 N N . TYR A 1 269 ? 20.819 11.265 -33.776 1.00 24.52 269 TYR A N 1
ATOM 1888 C CA . TYR A 1 269 ? 20.754 9.952 -34.465 1.00 23.23 269 TYR A CA 1
ATOM 1889 C C . TYR A 1 269 ? 19.612 9.108 -33.886 1.00 22.28 269 TYR A C 1
ATOM 1890 O O . TYR A 1 269 ? 19.463 9.047 -32.654 1.00 22.36 269 TYR A O 1
ATOM 1899 N N . ALA A 1 270 ? 18.837 8.467 -34.759 1.00 20.65 270 ALA A N 1
ATOM 1900 C CA . ALA A 1 270 ? 17.668 7.639 -34.404 1.00 21.71 270 ALA A CA 1
ATOM 1901 C C . ALA A 1 270 ? 18.103 6.497 -33.469 1.00 23.13 270 ALA A C 1
ATOM 1902 O O . ALA A 1 270 ? 17.259 6.044 -32.684 1.00 21.39 270 ALA A O 1
ATOM 1904 N N . GLY A 1 271 ? 19.344 6.027 -33.592 1.00 21.98 271 GLY A N 1
ATOM 1905 C CA . GLY A 1 271 ? 19.889 4.957 -32.743 1.00 21.67 271 GLY A CA 1
ATOM 1906 C C . GLY A 1 271 ? 20.054 5.398 -31.294 1.00 23.72 271 GLY A C 1
ATOM 1907 O O . GLY A 1 271 ? 20.125 4.532 -30.381 1.00 23.37 271 GLY A O 1
ATOM 1908 N N . TYR A 1 272 ? 20.196 6.705 -31.077 1.00 20.79 272 TYR A N 1
ATOM 1909 C CA . TYR A 1 272 ? 20.244 7.317 -29.743 1.00 22.66 272 TYR A CA 1
ATOM 1910 C C . TYR A 1 272 ? 18.823 7.677 -29.295 1.00 24.36 272 TYR A C 1
ATOM 1911 O O . TYR A 1 272 ? 18.442 7.474 -28.128 1.00 26.60 272 TYR A O 1
ATOM 1920 N N . ALA A 1 273 ? 18.031 8.230 -30.189 1.00 23.38 273 ALA A N 1
ATOM 1921 C CA . ALA A 1 273 ? 16.784 8.929 -29.820 1.00 26.94 273 ALA A CA 1
ATOM 1922 C C . ALA A 1 273 ? 15.588 7.976 -29.788 1.00 28.05 273 ALA A C 1
ATOM 1923 O O . ALA A 1 273 ? 14.460 8.439 -29.615 1.00 31.35 273 ALA A O 1
ATOM 1925 N N . GLY A 1 274 ? 15.788 6.691 -30.031 1.00 27.97 274 GLY A N 1
ATOM 1926 C CA . GLY A 1 274 ? 14.664 5.775 -30.228 1.00 27.70 274 GLY A CA 1
ATOM 1927 C C . GLY A 1 274 ? 15.114 4.342 -30.134 1.00 26.44 274 GLY A C 1
ATOM 1928 O O . GLY A 1 274 ? 16.332 4.111 -29.991 1.00 26.31 274 GLY A O 1
ATOM 1929 N N . SER A 1 275 ? 14.177 3.416 -30.293 1.00 25.41 275 SER A N 1
ATOM 1930 C CA . SER A 1 275 ? 14.441 1.959 -30.165 1.00 28.55 275 SER A CA 1
ATOM 1931 C C . SER A 1 275 ? 14.970 1.397 -31.490 1.00 29.02 275 SER A C 1
ATOM 1932 O O . SER A 1 275 ? 15.241 0.216 -31.517 1.00 24.56 275 SER A O 1
ATOM 1935 N N . SER A 1 276 ? 15.078 2.200 -32.558 1.00 28.85 276 SER A N 1
ATOM 1936 C CA . SER A 1 276 ? 15.499 1.708 -33.895 1.00 26.25 276 SER A CA 1
ATOM 1937 C C . SER A 1 276 ? 16.314 2.758 -34.641 1.00 24.29 276 SER A C 1
ATOM 1938 O O . SER A 1 276 ? 15.783 3.807 -34.980 1.00 24.12 276 SER A O 1
ATOM 1941 N N . ARG A 1 277 ? 17.513 2.402 -35.070 1.00 22.26 277 ARG A N 1
ATOM 1942 C CA . ARG A 1 277 ? 18.262 3.265 -36.006 1.00 21.89 277 ARG A CA 1
ATOM 1943 C C . ARG A 1 277 ? 17.545 3.321 -37.364 1.00 22.30 277 ARG A C 1
ATOM 1944 O O . ARG A 1 277 ? 17.925 4.155 -38.162 1.00 23.51 277 ARG A O 1
ATOM 1952 N N . PHE A 1 278 ? 16.547 2.485 -37.615 1.00 23.43 278 PHE A N 1
ATOM 1953 C CA . PHE A 1 278 ? 15.866 2.403 -38.931 1.00 26.87 278 PHE A CA 1
ATOM 1954 C C . PHE A 1 278 ? 14.620 3.306 -38.970 1.00 26.94 278 PHE A C 1
ATOM 1955 O O . PHE A 1 278 ? 14.029 3.392 -40.049 1.00 23.46 278 PHE A O 1
ATOM 1963 N N . CYS A 1 279 ? 14.257 3.981 -37.869 1.00 27.89 279 CYS A N 1
ATOM 1964 C CA . CYS A 1 279 ? 13.089 4.909 -37.780 1.00 28.77 279 CYS A CA 1
ATOM 1965 C C . CYS A 1 279 ? 11.811 4.177 -38.195 1.00 29.04 279 CYS A C 1
ATOM 1966 O O . CYS A 1 279 ? 10.994 4.751 -38.928 1.00 30.70 279 CYS A O 1
ATOM 1969 N N . THR A 1 280 ? 11.632 2.959 -37.697 1.00 30.41 280 THR A N 1
ATOM 1970 C CA . THR A 1 280 ? 10.389 2.171 -37.842 1.00 30.30 280 THR A CA 1
ATOM 1971 C C . THR A 1 280 ? 9.270 2.830 -37.018 1.00 31.08 280 THR A C 1
ATOM 1972 O O . THR A 1 280 ? 9.548 3.589 -36.049 1.00 25.74 280 THR A O 1
ATOM 1976 N N . ASN A 1 281 ? 8.034 2.605 -37.466 1.00 34.19 281 ASN A N 1
ATOM 1977 C CA . ASN A 1 281 ? 6.770 3.059 -36.838 1.00 35.28 281 ASN A CA 1
ATOM 1978 C C . ASN A 1 281 ? 6.855 2.968 -35.296 1.00 31.10 281 ASN A C 1
ATOM 1979 O O . ASN A 1 281 ? 7.027 1.864 -34.756 1.00 28.74 281 ASN A O 1
ATOM 1984 N N . GLY A 1 282 ? 6.763 4.106 -34.614 1.00 30.27 282 GLY A N 1
ATOM 1985 C CA . GLY A 1 282 ? 6.678 4.180 -33.144 1.00 32.65 282 GLY A CA 1
ATOM 1986 C C . GLY A 1 282 ? 8.022 3.973 -32.445 1.00 30.75 282 GLY A C 1
ATOM 1987 O O . GLY A 1 282 ? 8.012 3.859 -31.222 1.00 30.03 282 GLY A O 1
ATOM 1988 N N . SER A 1 283 ? 9.153 3.971 -33.153 1.00 27.57 283 SER A N 1
ATOM 1989 C CA . SER A 1 283 ? 10.495 3.729 -32.551 1.00 27.88 283 SER A CA 1
ATOM 1990 C C . SER A 1 283 ? 11.084 4.980 -31.886 1.00 27.45 283 SER A C 1
ATOM 1991 O O . SER A 1 283 ? 11.822 4.806 -30.898 1.00 27.09 283 SER A O 1
ATOM 1994 N N . LEU A 1 284 ? 10.822 6.188 -32.403 1.00 29.33 284 LEU A N 1
ATOM 1995 C CA . LEU A 1 284 ? 11.460 7.426 -31.878 1.00 28.05 284 LEU A CA 1
ATOM 1996 C C . LEU A 1 284 ? 10.757 7.857 -30.589 1.00 29.92 284 LEU A C 1
ATOM 1997 O O . LEU A 1 284 ? 9.544 7.748 -30.532 1.00 29.86 284 LEU A O 1
ATOM 2002 N N . ASP A 1 285 ? 11.532 8.328 -29.614 1.00 30.27 285 ASP A N 1
ATOM 2003 C CA . ASP A 1 285 ? 11.011 8.989 -28.391 1.00 32.41 285 ASP A CA 1
ATOM 2004 C C . ASP A 1 285 ? 10.831 10.480 -28.711 1.00 30.81 285 ASP A C 1
ATOM 2005 O O . ASP A 1 285 ? 11.848 11.157 -28.999 1.00 30.43 285 ASP A O 1
ATOM 2010 N N . SER A 1 286 ? 9.592 10.973 -28.726 1.00 32.12 286 SER A N 1
ATOM 2011 C CA . SER A 1 286 ? 9.261 12.376 -29.102 1.00 35.44 286 SER A CA 1
ATOM 2012 C C . SER A 1 286 ? 10.044 13.366 -28.244 1.00 35.74 286 SER A C 1
ATOM 2013 O O . SER A 1 286 ? 10.371 14.450 -28.757 1.00 39.66 286 SER A O 1
ATOM 2016 N N . SER A 1 287 ? 10.339 13.026 -26.988 1.00 35.87 287 SER A N 1
ATOM 2017 C CA . SER A 1 287 ? 11.054 13.922 -26.047 1.00 35.83 287 SER A CA 1
ATOM 2018 C C . SER A 1 287 ? 12.526 14.059 -26.445 1.00 36.01 287 SER A C 1
ATOM 2019 O O . SER A 1 287 ? 13.223 14.940 -25.905 1.00 33.90 287 SER A O 1
ATOM 2022 N N . LYS A 1 288 ? 13.027 13.192 -27.320 1.00 36.50 288 LYS A N 1
ATOM 2023 C CA . LYS A 1 288 ? 14.445 13.279 -27.733 1.00 35.36 288 LYS A CA 1
ATOM 2024 C C . LYS A 1 288 ? 14.552 13.862 -29.146 1.00 34.29 288 LYS A C 1
ATOM 2025 O O . LYS A 1 288 ? 15.703 14.136 -29.519 1.00 34.40 288 LYS A O 1
ATOM 2031 N N . VAL A 1 289 ? 13.446 14.029 -29.891 1.00 32.47 289 VAL A N 1
ATOM 2032 C CA . VAL A 1 289 ? 13.504 14.412 -31.344 1.00 33.48 289 VAL A CA 1
ATOM 2033 C C . VAL A 1 289 ? 12.647 15.647 -31.649 1.00 34.91 289 VAL A C 1
ATOM 2034 O O . VAL A 1 289 ? 12.695 16.077 -32.796 1.00 30.88 289 VAL A O 1
ATOM 2038 N N . GLN A 1 290 ? 11.940 16.230 -30.669 1.00 36.28 290 GLN A N 1
ATOM 2039 C CA . GLN A 1 290 ? 11.209 17.532 -30.812 1.00 37.45 290 GLN A CA 1
ATOM 2040 C C . GLN A 1 290 ? 12.089 18.643 -31.403 1.00 32.58 290 GLN A C 1
ATOM 2041 O O . GLN A 1 290 ? 13.061 19.062 -30.743 1.00 32.37 290 GLN A O 1
ATOM 2047 N N . GLY A 1 291 ? 11.735 19.101 -32.607 1.00 32.83 291 GLY A N 1
ATOM 2048 C CA . GLY A 1 291 ? 12.370 20.223 -33.318 1.00 34.21 291 GLY A CA 1
ATOM 2049 C C . GLY A 1 291 ? 13.757 19.850 -33.816 1.00 37.12 291 GLY A C 1
ATOM 2050 O O . GLY A 1 291 ? 14.561 20.780 -34.105 1.00 32.79 291 GLY A O 1
ATOM 2051 N N . LYS A 1 292 ? 14.054 18.543 -33.919 1.00 34.82 292 LYS A N 1
ATOM 2052 C CA . LYS A 1 292 ? 15.431 18.075 -34.258 1.00 33.97 292 LYS A CA 1
ATOM 2053 C C . LYS A 1 292 ? 15.465 17.547 -35.690 1.00 27.31 292 LYS A C 1
ATOM 2054 O O . LYS A 1 292 ? 14.454 17.051 -36.154 1.00 28.73 292 LYS A O 1
ATOM 2060 N N . ILE A 1 293 ? 16.628 17.627 -36.340 1.00 27.77 293 ILE A N 1
ATOM 2061 C CA . ILE A 1 293 ? 16.863 16.787 -37.544 1.00 26.87 293 ILE A CA 1
ATOM 2062 C C . ILE A 1 293 ? 17.354 15.434 -37.027 1.00 22.11 293 ILE A C 1
ATOM 2063 O O . ILE A 1 293 ? 18.331 15.412 -36.236 1.00 27.66 293 ILE A O 1
ATOM 2068 N N . VAL A 1 294 ? 16.631 14.388 -37.421 1.00 23.81 294 VAL A N 1
ATOM 2069 C CA . VAL A 1 294 ? 16.888 12.966 -37.062 1.00 24.45 294 VAL A CA 1
ATOM 2070 C C . VAL A 1 294 ? 17.578 12.256 -38.242 1.00 25.12 294 VAL A C 1
ATOM 2071 O O . VAL A 1 294 ? 17.052 12.316 -39.354 1.00 23.88 294 VAL A O 1
ATOM 2075 N N . ILE A 1 295 ? 18.683 11.585 -37.941 1.00 25.00 295 ILE A N 1
ATOM 2076 C CA . ILE A 1 295 ? 19.459 10.723 -38.855 1.00 22.03 295 ILE A CA 1
ATOM 2077 C C . ILE A 1 295 ? 18.856 9.329 -38.763 1.00 25.45 295 ILE A C 1
ATOM 2078 O O . ILE A 1 295 ? 18.803 8.764 -37.650 1.00 25.81 295 ILE A O 1
ATOM 2083 N N . CYS A 1 296 ? 18.405 8.795 -39.885 1.00 22.11 296 CYS A N 1
ATOM 2084 C CA . CYS A 1 296 ? 17.834 7.435 -39.997 1.00 24.60 296 CYS A CA 1
ATOM 2085 C C . CYS A 1 296 ? 18.747 6.617 -40.914 1.00 25.54 296 CYS A C 1
ATOM 2086 O O . CYS A 1 296 ? 19.111 7.170 -41.985 1.00 23.21 296 CYS A O 1
ATOM 2089 N N . ASP A 1 297 ? 19.071 5.372 -40.555 1.00 23.94 297 ASP A N 1
ATOM 2090 C CA . ASP A 1 297 ? 19.827 4.442 -41.440 1.00 28.71 297 ASP A CA 1
ATOM 2091 C C . ASP A 1 297 ? 18.869 3.679 -42.381 1.00 28.80 297 ASP A C 1
ATOM 2092 O O . ASP A 1 297 ? 17.698 3.338 -41.993 1.00 24.98 297 ASP A O 1
ATOM 2097 N N . ASN A 1 298 ? 19.332 3.389 -43.595 1.00 30.13 298 ASN A N 1
ATOM 2098 C CA . ASN A 1 298 ? 18.506 2.688 -44.622 1.00 34.28 298 ASN A CA 1
ATOM 2099 C C . ASN A 1 298 ? 18.114 1.292 -44.104 1.00 31.51 298 ASN A C 1
ATOM 2100 O O . ASN A 1 298 ? 18.883 0.677 -43.319 1.00 30.50 298 ASN A O 1
ATOM 2105 N N . GLY A 1 299 ? 16.941 0.816 -44.510 1.00 32.01 299 GLY A N 1
ATOM 2106 C CA . GLY A 1 299 ? 16.537 -0.592 -44.314 1.00 34.02 299 GLY A CA 1
ATOM 2107 C C . GLY A 1 299 ? 15.157 -0.745 -43.706 1.00 33.50 299 GLY A C 1
ATOM 2108 O O . GLY A 1 299 ? 14.654 0.235 -43.104 1.00 31.16 299 GLY A O 1
ATOM 2109 N N . ILE A 1 300 ? 14.598 -1.955 -43.861 1.00 34.64 300 ILE A N 1
ATOM 2110 C CA . ILE A 1 300 ? 13.305 -2.457 -43.317 1.00 35.91 300 ILE A CA 1
ATOM 2111 C C . ILE A 1 300 ? 12.145 -1.813 -44.067 1.00 38.56 300 ILE A C 1
ATOM 2112 O O . ILE A 1 300 ? 11.303 -2.562 -44.548 1.00 38.16 300 ILE A O 1
ATOM 2117 N N . ILE A 1 301 ? 12.087 -0.478 -44.077 1.00 38.81 301 ILE A N 1
ATOM 2118 C CA . ILE A 1 301 ? 11.017 0.336 -44.724 1.00 36.03 301 ILE A CA 1
ATOM 2119 C C . ILE A 1 301 ? 11.673 1.330 -45.692 1.00 33.66 301 ILE A C 1
ATOM 2120 O O . ILE A 1 301 ? 12.877 1.582 -45.589 1.00 31.59 301 ILE A O 1
ATOM 2125 N N . SER A 1 302 ? 10.870 1.880 -46.591 1.00 33.97 302 SER A N 1
ATOM 2126 C CA . SER A 1 302 ? 11.270 2.914 -47.568 1.00 34.40 302 SER A CA 1
ATOM 2127 C C . SER A 1 302 ? 11.762 4.163 -46.834 1.00 33.17 302 SER A C 1
ATOM 2128 O O . SER A 1 302 ? 11.410 4.371 -45.638 1.00 31.31 302 SER A O 1
ATOM 2131 N N . ARG A 1 303 ? 12.581 4.958 -47.520 1.00 32.33 303 ARG A N 1
ATOM 2132 C CA . ARG A 1 303 ? 13.122 6.243 -47.026 1.00 28.78 303 ARG A CA 1
ATOM 2133 C C . ARG A 1 303 ? 11.973 7.173 -46.663 1.00 29.58 303 ARG A C 1
ATOM 2134 O O . ARG A 1 303 ? 12.062 7.870 -45.631 1.00 28.84 303 ARG A O 1
ATOM 2142 N N . GLU A 1 304 ? 10.938 7.180 -47.486 1.00 28.86 304 GLU A N 1
ATOM 2143 C CA . GLU A 1 304 ? 9.778 8.071 -47.265 1.00 31.93 304 GLU A CA 1
ATOM 2144 C C . GLU A 1 304 ? 8.994 7.629 -46.020 1.00 31.40 304 GLU A C 1
ATOM 2145 O O . GLU A 1 304 ? 8.575 8.505 -45.271 1.00 35.31 304 GLU A O 1
ATOM 2151 N N . GLU A 1 305 ? 8.806 6.330 -45.814 1.00 34.30 305 GLU A N 1
ATOM 2152 C CA . GLU A 1 305 ? 8.093 5.802 -44.619 1.00 34.94 305 GLU A CA 1
ATOM 2153 C C . GLU A 1 305 ? 8.866 6.227 -43.358 1.00 32.35 305 GLU A C 1
ATOM 2154 O O . GLU A 1 305 ? 8.208 6.539 -42.371 1.00 31.17 305 GLU A O 1
ATOM 2160 N N . LYS A 1 306 ? 10.201 6.315 -43.406 1.00 30.65 306 LYS A N 1
ATOM 2161 C CA . LYS A 1 306 ? 11.024 6.800 -42.257 1.00 30.41 306 LYS A CA 1
ATOM 2162 C C . LYS A 1 306 ? 10.677 8.274 -41.997 1.00 32.46 306 LYS A C 1
ATOM 2163 O O . LYS A 1 306 ? 10.570 8.670 -40.823 1.00 27.48 306 LYS A O 1
ATOM 2169 N N . GLY A 1 307 ? 10.516 9.079 -43.056 1.00 30.89 307 GLY A N 1
ATOM 2170 C CA . GLY A 1 307 ? 10.078 10.483 -42.896 1.00 32.63 307 GLY A CA 1
ATOM 2171 C C . GLY A 1 307 ? 8.741 10.583 -42.157 1.00 31.67 307 GLY A C 1
ATOM 2172 O O . GLY A 1 307 ? 8.592 11.513 -41.342 1.00 35.06 307 GLY A O 1
ATOM 2173 N N . ASN A 1 308 ? 7.798 9.672 -42.407 1.00 33.21 308 ASN A N 1
ATOM 2174 C CA . ASN A 1 308 ? 6.512 9.662 -41.654 1.00 35.58 308 ASN A CA 1
ATOM 2175 C C . ASN A 1 308 ? 6.763 9.450 -40.160 1.00 36.37 308 ASN A C 1
ATOM 2176 O O . ASN A 1 308 ? 6.040 10.072 -39.363 1.00 35.07 308 ASN A O 1
ATOM 2181 N N . GLU A 1 309 ? 7.728 8.603 -39.789 1.00 34.14 309 GLU A N 1
ATOM 2182 C CA . GLU A 1 309 ? 8.007 8.333 -38.355 1.00 33.44 309 GLU A CA 1
ATOM 2183 C C . GLU A 1 309 ? 8.635 9.575 -37.723 1.00 31.00 309 GLU A C 1
ATOM 2184 O O . GLU A 1 309 ? 8.210 9.964 -36.614 1.00 30.98 309 GLU A O 1
ATOM 2190 N N . VAL A 1 310 ? 9.616 10.186 -38.381 1.00 29.26 310 VAL A N 1
ATOM 2191 C CA . VAL A 1 310 ? 10.276 11.397 -37.839 1.00 28.18 310 VAL A CA 1
ATOM 2192 C C . VAL A 1 310 ? 9.212 12.488 -37.615 1.00 33.94 310 VAL A C 1
ATOM 2193 O O . VAL A 1 310 ? 9.261 13.207 -36.584 1.00 31.90 310 VAL A O 1
ATOM 2197 N N . ASN A 1 311 ? 8.298 12.622 -38.576 1.00 35.17 311 ASN A N 1
ATOM 2198 C CA . ASN A 1 311 ? 7.212 13.628 -38.556 1.00 37.06 311 ASN A CA 1
ATOM 2199 C C . ASN A 1 311 ? 6.267 13.330 -37.394 1.00 35.75 311 ASN A C 1
ATOM 2200 O O . ASN A 1 311 ? 6.042 14.249 -36.614 1.00 37.74 311 ASN A O 1
ATOM 2205 N N . ARG A 1 312 ? 5.768 12.094 -37.286 1.00 37.19 312 ARG A N 1
ATOM 2206 C CA . ARG A 1 312 ? 4.905 11.614 -36.175 1.00 38.95 312 ARG A CA 1
ATOM 2207 C C . ARG A 1 312 ? 5.511 12.042 -34.835 1.00 35.29 312 ARG A C 1
ATOM 2208 O O . ARG A 1 312 ? 4.754 12.424 -33.969 1.00 40.76 312 ARG A O 1
ATOM 2216 N N . ALA A 1 313 ? 6.828 11.963 -34.667 1.00 35.17 313 ALA A N 1
ATOM 2217 C CA . ALA A 1 313 ? 7.495 12.078 -33.351 1.00 36.95 313 ALA A CA 1
ATOM 2218 C C . ALA A 1 313 ? 7.854 13.546 -33.073 1.00 36.45 313 ALA A C 1
ATOM 2219 O O . ALA A 1 313 ? 8.415 13.807 -32.011 1.00 36.68 313 ALA A O 1
ATOM 2221 N N . GLY A 1 314 ? 7.560 14.466 -34.002 1.00 36.37 314 GLY A N 1
ATOM 2222 C CA . GLY A 1 314 ? 7.774 15.911 -33.798 1.00 35.06 314 GLY A CA 1
ATOM 2223 C C . GLY A 1 314 ? 9.100 16.418 -34.340 1.00 35.97 314 GLY A C 1
ATOM 2224 O O . GLY A 1 314 ? 9.510 17.535 -33.952 1.00 34.54 314 GLY A O 1
ATOM 2225 N N . GLY A 1 315 ? 9.791 15.647 -35.190 1.00 34.35 315 GLY A N 1
ATOM 2226 C CA . GLY A 1 315 ? 11.080 16.084 -35.758 1.00 30.79 315 GLY A CA 1
ATOM 2227 C C . GLY A 1 315 ? 10.877 17.176 -36.802 1.00 30.29 315 GLY A C 1
ATOM 2228 O O . GLY A 1 315 ? 9.828 17.175 -37.418 1.00 33.64 315 GLY A O 1
ATOM 2229 N N . ALA A 1 316 ? 11.863 18.051 -36.993 1.00 32.16 316 ALA A N 1
ATOM 2230 C CA . ALA A 1 316 ? 11.869 19.128 -38.013 1.00 33.38 316 ALA A CA 1
ATOM 2231 C C . ALA A 1 316 ? 12.237 18.559 -39.395 1.00 33.79 316 ALA A C 1
ATOM 2232 O O . ALA A 1 316 ? 11.649 18.984 -40.407 1.00 35.79 316 ALA A O 1
ATOM 2234 N N . GLY A 1 317 ? 13.199 17.640 -39.442 1.00 34.39 317 GLY A N 1
ATOM 2235 C CA . GLY A 1 317 ? 13.613 17.013 -40.714 1.00 34.19 317 GLY A CA 1
ATOM 2236 C C . GLY A 1 317 ? 14.331 15.703 -40.522 1.00 33.02 317 GLY A C 1
ATOM 2237 O O . GLY A 1 317 ? 14.465 15.230 -39.365 1.00 25.16 317 GLY A O 1
ATOM 2238 N N . MET A 1 318 ? 14.796 15.122 -41.629 1.00 31.22 318 MET A N 1
ATOM 2239 C CA . MET A 1 318 ? 15.390 13.765 -41.621 1.00 28.96 318 MET A CA 1
ATOM 2240 C C . MET A 1 318 ? 16.598 13.731 -42.559 1.00 28.70 318 MET A C 1
ATOM 2241 O O . MET A 1 318 ? 16.503 14.265 -43.667 1.00 25.81 318 MET A O 1
ATOM 2246 N N . ILE A 1 319 ? 17.713 13.193 -42.094 1.00 28.75 319 ILE A N 1
ATOM 2247 C CA . ILE A 1 319 ? 18.806 12.757 -43.005 1.00 24.93 319 ILE A CA 1
ATOM 2248 C C . ILE A 1 319 ? 18.725 11.232 -43.079 1.00 26.42 319 ILE A C 1
ATOM 2249 O O . ILE A 1 319 ? 18.965 10.569 -42.033 1.00 24.51 319 ILE A O 1
ATOM 2254 N N . ASP A 1 320 ? 18.369 10.694 -44.236 1.00 24.94 320 ASP A N 1
ATOM 2255 C CA . ASP A 1 320 ? 18.452 9.234 -44.469 1.00 26.33 320 ASP A CA 1
ATOM 2256 C C . ASP A 1 320 ? 19.879 8.887 -44.922 1.00 26.79 320 ASP A C 1
ATOM 2257 O O . ASP A 1 320 ? 20.438 9.599 -45.797 1.00 24.75 320 ASP A O 1
ATOM 2262 N N . VAL A 1 321 ? 20.438 7.802 -44.396 1.00 24.19 321 VAL A N 1
ATOM 2263 C CA . VAL A 1 321 ? 21.782 7.319 -44.797 1.00 23.83 321 VAL A CA 1
ATOM 2264 C C . VAL A 1 321 ? 21.622 6.046 -45.616 1.00 25.22 321 VAL A C 1
ATOM 2265 O O . VAL A 1 321 ? 21.094 5.062 -45.085 1.00 24.79 321 VAL A O 1
ATOM 2269 N N . THR A 1 322 ? 22.024 6.077 -46.888 1.00 26.81 322 THR A N 1
ATOM 2270 C CA . THR A 1 322 ? 21.853 4.916 -47.808 1.00 28.32 322 THR A CA 1
ATOM 2271 C C . THR A 1 322 ? 22.899 3.858 -47.452 1.00 28.82 322 THR A C 1
ATOM 2272 O O . THR A 1 322 ? 23.826 4.175 -46.674 1.00 31.08 322 THR A O 1
ATOM 2276 N N . ALA A 1 323 ? 22.741 2.644 -47.996 1.00 30.04 323 ALA A N 1
ATOM 2277 C CA . ALA A 1 323 ? 23.700 1.530 -47.832 1.00 28.62 323 ALA A CA 1
ATOM 2278 C C . ALA A 1 323 ? 24.882 1.670 -48.815 1.00 29.83 323 ALA A C 1
ATOM 2279 O O . ALA A 1 323 ? 25.826 0.904 -48.654 1.00 30.18 323 ALA A O 1
ATOM 2281 N N . GLU A 1 324 ? 24.850 2.593 -49.792 1.00 27.66 324 GLU A N 1
ATOM 2282 C CA . GLU A 1 324 ? 25.831 2.641 -50.917 1.00 29.63 324 GLU A CA 1
ATOM 2283 C C . GLU A 1 324 ? 26.712 3.885 -50.745 1.00 30.69 324 GLU A C 1
ATOM 2284 O O . GLU A 1 324 ? 26.274 4.775 -50.013 1.00 30.65 324 GLU A O 1
ATOM 2290 N N . ASP A 1 325 ? 27.860 3.994 -51.433 1.00 30.35 325 ASP A N 1
ATOM 2291 C CA . ASP A 1 325 ? 28.724 5.210 -51.415 1.00 30.97 325 ASP A CA 1
ATOM 2292 C C . ASP A 1 325 ? 28.516 6.047 -52.669 1.00 28.00 325 ASP A C 1
ATOM 2293 O O . ASP A 1 325 ? 29.418 6.799 -53.044 1.00 27.55 325 ASP A O 1
ATOM 2298 N N . PHE A 1 326 ? 27.350 5.947 -53.269 1.00 27.86 326 PHE A N 1
ATOM 2299 C CA . PHE A 1 326 ? 26.888 6.840 -54.361 1.00 29.93 326 PHE A CA 1
ATOM 2300 C C . PHE A 1 326 ? 25.408 7.122 -54.116 1.00 28.59 326 PHE A C 1
ATOM 2301 O O . PHE A 1 326 ? 24.752 6.292 -53.460 1.00 25.45 326 PHE A O 1
ATOM 2309 N N . LEU A 1 327 ? 24.905 8.215 -54.713 1.00 28.44 327 LEU A N 1
ATOM 2310 C CA . LEU A 1 327 ? 23.490 8.645 -54.640 1.00 28.09 327 LEU A CA 1
ATOM 2311 C C . LEU A 1 327 ? 22.836 8.534 -56.020 1.00 26.76 327 LEU A C 1
ATOM 2312 O O . LEU A 1 327 ? 23.486 8.809 -57.033 1.00 28.15 327 LEU A O 1
ATOM 2317 N N . ARG A 1 328 ? 21.594 8.116 -56.041 1.00 26.34 328 ARG A N 1
ATOM 2318 C CA . ARG A 1 328 ? 20.701 8.167 -57.211 1.00 27.67 328 ARG A CA 1
ATOM 2319 C C . ARG A 1 328 ? 19.442 8.906 -56.774 1.00 32.21 328 ARG A C 1
ATOM 2320 O O . ARG A 1 328 ? 18.805 8.431 -55.819 1.00 28.22 328 ARG A O 1
ATOM 2328 N N . ALA A 1 329 ? 19.093 10.001 -57.456 1.00 31.17 329 ALA A N 1
ATOM 2329 C CA . ALA A 1 329 ? 17.872 10.790 -57.178 1.00 30.55 329 ALA A CA 1
ATOM 2330 C C . ALA A 1 329 ? 16.644 9.902 -57.331 1.00 30.76 329 ALA A C 1
ATOM 2331 O O . ALA A 1 329 ? 16.572 9.140 -58.315 1.00 30.92 329 ALA A O 1
ATOM 2333 N N . GLY A 1 330 ? 15.675 10.031 -56.418 1.00 27.05 330 GLY A N 1
ATOM 2334 C CA . GLY A 1 330 ? 14.430 9.261 -56.484 1.00 28.74 330 GLY A CA 1
ATOM 2335 C C . GLY A 1 330 ? 13.591 9.277 -55.206 1.00 29.76 330 GLY A C 1
ATOM 2336 O O . GLY A 1 330 ? 12.707 8.423 -55.130 1.00 36.02 330 GLY A O 1
ATOM 2337 N N . ASP A 1 331 ? 13.858 10.180 -54.245 1.00 33.54 331 ASP A N 1
ATOM 2338 C CA . ASP A 1 331 ? 13.251 10.189 -52.881 1.00 29.72 331 ASP A CA 1
ATOM 2339 C C . ASP A 1 331 ? 12.260 11.371 -52.773 1.00 26.17 331 ASP A C 1
ATOM 2340 O O . ASP A 1 331 ? 12.675 12.534 -52.442 1.00 26.11 331 ASP A O 1
ATOM 2345 N N . ALA A 1 332 ? 11.025 11.076 -53.111 1.00 29.77 332 ALA A N 1
ATOM 2346 C CA . ALA A 1 332 ? 9.878 12.001 -53.125 1.00 33.38 332 ALA A CA 1
ATOM 2347 C C . ALA A 1 332 ? 9.348 12.097 -51.691 1.00 33.54 332 ALA A C 1
ATOM 2348 O O . ALA A 1 332 ? 8.229 11.601 -51.435 1.00 32.91 332 ALA A O 1
ATOM 2350 N N . TYR A 1 333 ? 10.159 12.687 -50.817 1.00 31.70 333 TYR A N 1
ATOM 2351 C CA . TYR A 1 333 ? 9.851 12.875 -49.376 1.00 32.21 333 TYR A CA 1
ATOM 2352 C C . TYR A 1 333 ? 8.578 13.734 -49.255 1.00 38.20 333 TYR A C 1
ATOM 2353 O O . TYR A 1 333 ? 8.428 14.677 -50.051 1.00 35.16 333 TYR A O 1
ATOM 2362 N N . LEU A 1 334 ? 7.666 13.374 -48.343 1.00 39.72 334 LEU A N 1
ATOM 2363 C CA . LEU A 1 334 ? 6.479 14.206 -47.986 1.00 38.54 334 LEU A CA 1
ATOM 2364 C C . LEU A 1 334 ? 6.856 15.162 -46.856 1.00 39.77 334 LEU A C 1
ATOM 2365 O O . LEU A 1 334 ? 6.102 16.106 -46.664 1.00 40.75 334 LEU A O 1
ATOM 2370 N N . PHE A 1 335 ? 7.982 14.943 -46.160 1.00 37.61 335 PHE A N 1
ATOM 2371 C CA . PHE A 1 335 ? 8.472 15.816 -45.064 1.00 35.89 335 PHE A CA 1
ATOM 2372 C C . PHE A 1 335 ? 9.922 16.182 -45.309 1.00 35.70 335 PHE A C 1
ATOM 2373 O O . PHE A 1 335 ? 10.641 15.421 -45.934 1.00 41.87 335 PHE A O 1
ATOM 2381 N N . PRO A 1 336 ? 10.411 17.343 -44.826 1.00 34.76 336 PRO A N 1
ATOM 2382 C CA . PRO A 1 336 ? 11.747 17.805 -45.178 1.00 32.58 336 PRO A CA 1
ATOM 2383 C C . PRO A 1 336 ? 12.810 16.758 -44.844 1.00 36.09 336 PRO A C 1
ATOM 2384 O O . PRO A 1 336 ? 12.965 16.345 -43.680 1.00 28.63 336 PRO A O 1
ATOM 2388 N N . ALA A 1 337 ? 13.521 16.321 -45.881 1.00 31.56 337 ALA A N 1
ATOM 2389 C CA . ALA A 1 337 ? 14.573 15.298 -45.737 1.00 29.99 337 ALA A CA 1
ATOM 2390 C C . ALA A 1 337 ? 15.498 15.297 -46.955 1.00 30.98 337 ALA A C 1
ATOM 2391 O O . ALA A 1 337 ? 15.123 15.820 -48.019 1.00 34.53 337 ALA A O 1
ATOM 2393 N N . THR A 1 338 ? 16.666 14.713 -46.779 1.00 30.30 338 THR A N 1
ATOM 2394 C CA . THR A 1 338 ? 17.687 14.520 -47.845 1.00 30.47 338 THR A CA 1
ATOM 2395 C C . THR A 1 338 ? 18.357 13.165 -47.597 1.00 31.39 338 THR A C 1
ATOM 2396 O O . THR A 1 338 ? 18.261 12.664 -46.461 1.00 26.47 338 THR A O 1
ATOM 2400 N N . THR A 1 339 ? 18.954 12.577 -48.638 1.00 28.48 339 THR A N 1
ATOM 2401 C CA . THR A 1 339 ? 19.587 11.244 -48.618 1.00 26.98 339 THR A CA 1
ATOM 2402 C C . THR A 1 339 ? 21.089 11.450 -48.797 1.00 26.97 339 THR A C 1
ATOM 2403 O O . THR A 1 339 ? 21.482 12.263 -49.682 1.00 27.39 339 THR A O 1
ATOM 2407 N N . VAL A 1 340 ? 21.911 10.842 -47.942 1.00 21.72 340 VAL A N 1
ATOM 2408 C CA . VAL A 1 340 ? 23.400 10.933 -47.989 1.00 23.90 340 VAL A CA 1
ATOM 2409 C C . VAL A 1 340 ? 23.960 9.516 -48.097 1.00 23.79 340 VAL A C 1
ATOM 2410 O O . VAL A 1 340 ? 23.229 8.568 -47.841 1.00 23.92 340 VAL A O 1
ATOM 2414 N N . THR A 1 341 ? 25.227 9.412 -48.488 1.00 26.73 341 THR A N 1
ATOM 2415 C CA . THR A 1 341 ? 25.914 8.111 -48.700 1.00 26.28 341 THR A CA 1
ATOM 2416 C C . THR A 1 341 ? 26.178 7.469 -47.325 1.00 26.38 341 THR A C 1
ATOM 2417 O O . THR A 1 341 ? 26.190 8.197 -46.322 1.00 22.43 341 THR A O 1
ATOM 2421 N N . LEU A 1 342 ? 26.419 6.166 -47.299 1.00 25.98 342 LEU A N 1
ATOM 2422 C CA . LEU A 1 342 ? 26.903 5.412 -46.112 1.00 27.67 342 LEU A CA 1
ATOM 2423 C C . LEU A 1 342 ? 28.002 6.169 -45.369 1.00 26.08 342 LEU A C 1
ATOM 2424 O O . LEU A 1 342 ? 27.860 6.365 -44.137 1.00 22.00 342 LEU A O 1
ATOM 2429 N N . THR A 1 343 ? 29.088 6.534 -46.049 1.00 25.92 343 THR A N 1
ATOM 2430 C CA . THR A 1 343 ? 30.295 7.118 -45.414 1.00 27.14 343 THR A CA 1
ATOM 2431 C C . THR A 1 343 ? 30.013 8.545 -44.904 1.00 23.88 343 THR A C 1
ATOM 2432 O O . THR A 1 343 ? 30.517 8.895 -43.819 1.00 26.08 343 THR A O 1
ATOM 2436 N N . ASP A 1 344 ? 29.252 9.347 -45.637 1.00 25.36 344 ASP A N 1
ATOM 2437 C CA . ASP A 1 344 ? 28.903 10.727 -45.194 1.00 25.06 344 ASP A CA 1
ATOM 2438 C C . ASP A 1 344 ? 27.958 10.613 -43.978 1.00 26.84 344 ASP A C 1
ATOM 2439 O O . ASP A 1 344 ? 28.159 11.348 -42.991 1.00 24.56 344 ASP A O 1
ATOM 2444 N N . GLY A 1 345 ? 26.997 9.700 -44.059 1.00 23.80 345 GLY A N 1
ATOM 2445 C CA . GLY A 1 345 ? 26.067 9.367 -42.970 1.00 26.38 345 GLY A CA 1
ATOM 2446 C C . GLY A 1 345 ? 26.806 9.059 -41.676 1.00 26.35 345 GLY A C 1
ATOM 2447 O O . GLY A 1 345 ? 26.396 9.558 -40.617 1.00 25.25 345 GLY A O 1
ATOM 2448 N N . TYR A 1 346 ? 27.871 8.270 -41.730 1.00 24.87 346 TYR A N 1
ATOM 2449 C CA . TYR A 1 346 ? 28.566 7.864 -40.488 1.00 27.03 346 TYR A CA 1
ATOM 2450 C C . TYR A 1 346 ? 29.272 9.103 -39.921 1.00 28.84 346 TYR A C 1
ATOM 2451 O O . TYR A 1 346 ? 29.340 9.250 -38.710 1.00 24.86 346 TYR A O 1
ATOM 2460 N N . GLU A 1 347 ? 29.834 9.973 -40.771 1.00 29.36 347 GLU A N 1
ATOM 2461 C CA . GLU A 1 347 ? 30.518 11.205 -40.289 1.00 30.40 347 GLU A CA 1
ATOM 2462 C C . GLU A 1 347 ? 29.509 12.070 -39.512 1.00 23.87 347 GLU A C 1
ATOM 2463 O O . GLU A 1 347 ? 29.859 12.574 -38.420 1.00 27.56 347 GLU A O 1
ATOM 2469 N N . ILE A 1 348 ? 28.325 12.230 -40.073 1.00 22.88 348 ILE A N 1
ATOM 2470 C CA . ILE A 1 348 ? 27.205 13.031 -39.502 1.00 25.26 348 ILE A CA 1
ATOM 2471 C C . ILE A 1 348 ? 26.728 12.349 -38.207 1.00 27.23 348 ILE A C 1
ATOM 2472 O O . ILE A 1 348 ? 26.582 13.048 -37.197 1.00 26.68 348 ILE A O 1
ATOM 2477 N N . GLU A 1 349 ? 26.593 11.023 -38.220 1.00 25.56 349 GLU A N 1
ATOM 2478 C CA . GLU A 1 349 ? 26.204 10.219 -37.022 1.00 23.32 349 GLU A CA 1
ATOM 2479 C C . GLU A 1 349 ? 27.212 10.443 -35.894 1.00 24.20 349 GLU A C 1
ATOM 2480 O O . GLU A 1 349 ? 26.771 10.827 -34.789 1.00 25.41 349 GLU A O 1
ATOM 2486 N N . TYR A 1 350 ? 28.499 10.247 -36.156 1.00 22.22 350 TYR A N 1
ATOM 2487 C CA . TYR A 1 350 ? 29.612 10.332 -35.179 1.00 22.65 350 TYR A CA 1
ATOM 2488 C C . TYR A 1 350 ? 29.706 11.734 -34.589 1.00 23.80 350 TYR A C 1
ATOM 2489 O O . TYR A 1 350 ? 29.953 11.845 -33.394 1.00 25.87 350 TYR A O 1
ATOM 2498 N N . TYR A 1 351 ? 29.483 12.763 -35.414 1.00 26.21 351 TYR A N 1
ATOM 2499 C CA . TYR A 1 351 ? 29.339 14.174 -34.970 1.00 26.44 351 TYR A CA 1
ATOM 2500 C C . TYR A 1 351 ? 28.148 14.303 -34.017 1.00 26.24 351 TYR A C 1
ATOM 2501 O O . TYR A 1 351 ? 28.363 14.889 -32.954 1.00 25.44 351 TYR A O 1
ATOM 2510 N N . SER A 1 352 ? 26.984 13.742 -34.377 1.00 26.15 352 SER A N 1
ATOM 2511 C CA . SER A 1 352 ? 25.715 13.851 -33.603 1.00 26.95 352 SER A CA 1
ATOM 2512 C C . SER A 1 352 ? 25.920 13.268 -32.199 1.00 27.68 352 SER A C 1
ATOM 2513 O O . SER A 1 352 ? 25.291 13.770 -31.306 1.00 28.74 352 SER A O 1
ATOM 2516 N N . VAL A 1 353 ? 26.789 12.283 -32.038 1.00 28.03 353 VAL A N 1
ATOM 2517 C CA . VAL A 1 353 ? 26.926 11.474 -30.799 1.00 30.90 353 VAL A CA 1
ATOM 2518 C C . VAL A 1 353 ? 28.030 12.071 -29.924 1.00 30.74 353 VAL A C 1
ATOM 2519 O O . VAL A 1 353 ? 27.800 12.130 -28.696 1.00 34.69 353 VAL A O 1
ATOM 2523 N N . THR A 1 354 ? 29.095 12.633 -30.522 1.00 27.57 354 THR A N 1
ATOM 2524 C CA . THR A 1 354 ? 30.339 13.038 -29.812 1.00 26.96 354 THR A CA 1
ATOM 2525 C C . THR A 1 354 ? 30.429 14.551 -29.555 1.00 28.11 354 THR A C 1
ATOM 2526 O O . THR A 1 354 ? 31.200 14.902 -28.629 1.00 29.78 354 THR A O 1
ATOM 2530 N N . SER A 1 355 ? 29.747 15.398 -30.331 1.00 32.75 355 SER A N 1
ATOM 2531 C CA . SER A 1 355 ? 29.801 16.882 -30.209 1.00 38.08 355 SER A CA 1
ATOM 2532 C C . SER A 1 355 ? 28.950 17.351 -29.039 1.00 37.80 355 SER A C 1
ATOM 2533 O O . SER A 1 355 ? 27.860 16.812 -28.861 1.00 34.22 355 SER A O 1
ATOM 2536 N N . GLN A 1 356 ? 29.402 18.403 -28.357 1.00 43.54 356 GLN A N 1
ATOM 2537 C CA . GLN A 1 356 ? 28.676 19.058 -27.239 1.00 46.23 356 GLN A CA 1
ATOM 2538 C C . GLN A 1 356 ? 27.268 19.434 -27.715 1.00 47.59 356 GLN A C 1
ATOM 2539 O O . GLN A 1 356 ? 26.286 19.063 -27.029 1.00 54.90 356 GLN A O 1
ATOM 2545 N N . SER A 1 357 ? 27.136 20.127 -28.841 1.00 40.63 357 SER A N 1
ATOM 2546 C CA . SER A 1 357 ? 25.841 20.739 -29.213 1.00 40.91 357 SER A CA 1
ATOM 2547 C C . SER A 1 357 ? 25.608 20.584 -30.705 1.00 40.30 357 SER A C 1
ATOM 2548 O O . SER A 1 357 ? 25.557 21.565 -31.443 1.00 39.25 357 SER A O 1
ATOM 2551 N N . PRO A 1 358 ? 25.399 19.342 -31.188 1.00 37.17 358 PRO A N 1
ATOM 2552 C CA . PRO A 1 358 ? 25.440 19.091 -32.628 1.00 33.15 358 PRO A CA 1
ATOM 2553 C C . PRO A 1 358 ? 24.214 19.714 -33.305 1.00 32.94 358 PRO A C 1
ATOM 2554 O O . PRO A 1 358 ? 23.078 19.580 -32.835 1.00 29.75 358 PRO A O 1
ATOM 2558 N N . THR A 1 359 ? 24.446 20.402 -34.422 1.00 30.37 359 THR A N 1
ATOM 2559 C CA . THR A 1 359 ? 23.376 21.017 -35.227 1.00 30.43 359 THR A CA 1
ATOM 2560 C C . THR A 1 359 ? 23.663 20.746 -36.700 1.00 28.25 359 THR A C 1
ATOM 2561 O O . THR A 1 359 ? 24.804 20.402 -36.985 1.00 29.06 359 THR A O 1
ATOM 2565 N N . ALA A 1 360 ? 22.648 20.902 -37.540 1.00 28.08 360 ALA A N 1
ATOM 2566 C CA . ALA A 1 360 ? 22.715 20.699 -39.000 1.00 34.10 360 ALA A CA 1
ATOM 2567 C C . ALA A 1 360 ? 21.642 21.551 -39.666 1.00 34.68 360 ALA A C 1
ATOM 2568 O O . ALA A 1 360 ? 20.579 21.838 -39.043 1.00 32.96 360 ALA A O 1
ATOM 2570 N N . LYS A 1 361 ? 21.936 21.958 -40.897 1.00 34.23 361 LYS A N 1
ATOM 2571 C CA . LYS A 1 361 ? 20.979 22.630 -41.809 1.00 40.30 361 LYS A CA 1
ATOM 2572 C C . LYS A 1 361 ? 20.912 21.763 -43.062 1.00 36.13 361 LYS A C 1
ATOM 2573 O O . LYS A 1 361 ? 21.995 21.278 -43.466 1.00 37.26 361 LYS A O 1
ATOM 2579 N N . ILE A 1 362 ? 19.724 21.538 -43.604 1.00 32.83 362 ILE A N 1
ATOM 2580 C CA . ILE A 1 362 ? 19.541 20.945 -44.960 1.00 35.78 362 ILE A CA 1
ATOM 2581 C C . ILE A 1 362 ? 19.306 22.079 -45.981 1.00 41.71 362 ILE A C 1
ATOM 2582 O O . ILE A 1 362 ? 18.225 22.692 -45.924 1.00 39.30 362 ILE A O 1
ATOM 2587 N N . VAL A 1 363 ? 20.270 22.331 -46.879 1.00 42.16 363 VAL A N 1
ATOM 2588 C CA . VAL A 1 363 ? 20.195 23.392 -47.934 1.00 40.78 363 VAL A CA 1
ATOM 2589 C C . VAL A 1 363 ? 19.641 22.772 -49.226 1.00 38.90 363 VAL A C 1
ATOM 2590 O O . VAL A 1 363 ? 20.440 22.100 -49.926 1.00 40.12 363 VAL A O 1
ATOM 2594 N N . PHE A 1 364 ? 18.351 22.971 -49.519 1.00 33.75 364 PHE A N 1
ATOM 2595 C CA . PHE A 1 364 ? 17.624 22.437 -50.701 1.00 40.07 364 PHE A CA 1
ATOM 2596 C C . PHE A 1 364 ? 17.974 23.268 -51.943 1.00 45.89 364 PHE A C 1
ATOM 2597 O O . PHE A 1 364 ? 17.430 24.365 -52.072 1.00 46.46 364 PHE A O 1
ATOM 2605 N N . LEU A 1 365 ? 18.854 22.757 -52.810 1.00 46.12 365 LEU A N 1
ATOM 2606 C CA . LEU A 1 365 ? 19.419 23.501 -53.972 1.00 43.99 365 LEU A CA 1
ATOM 2607 C C . LEU A 1 365 ? 18.595 23.252 -55.239 1.00 42.34 365 LEU A C 1
ATOM 2608 O O . LEU A 1 365 ? 18.758 24.030 -56.188 1.00 46.03 365 LEU A O 1
ATOM 2613 N N . GLY A 1 366 ? 17.749 22.224 -55.242 1.00 36.70 366 GLY A N 1
ATOM 2614 C CA . GLY A 1 366 ? 16.870 21.836 -56.356 1.00 39.78 366 GLY A CA 1
ATOM 2615 C C . GLY A 1 366 ? 17.636 21.133 -57.477 1.00 40.64 366 GLY A C 1
ATOM 2616 O O . GLY A 1 366 ? 18.719 20.558 -57.206 1.00 38.37 366 GLY A O 1
ATOM 2617 N N . THR A 1 367 ? 17.098 21.197 -58.700 1.00 38.62 367 THR A N 1
ATOM 2618 C CA . THR A 1 367 ? 17.720 20.667 -59.948 1.00 35.29 367 THR A CA 1
ATOM 2619 C C . THR A 1 367 ? 19.016 21.411 -60.256 1.00 33.89 367 THR A C 1
ATOM 2620 O O . THR A 1 367 ? 18.952 22.604 -60.488 1.00 39.53 367 THR A O 1
ATOM 2624 N N . VAL A 1 368 ? 20.142 20.707 -60.328 1.00 33.55 368 VAL A N 1
ATOM 2625 C CA . VAL A 1 368 ? 21.481 21.274 -60.611 1.00 33.84 368 VAL A CA 1
ATOM 2626 C C . VAL A 1 368 ? 22.034 20.564 -61.858 1.00 40.32 368 VAL A C 1
ATOM 2627 O O . VAL A 1 368 ? 22.000 19.301 -61.900 1.00 37.15 368 VAL A O 1
ATOM 2631 N N . ILE A 1 369 ? 22.509 21.359 -62.826 1.00 40.72 369 ILE A N 1
ATOM 2632 C CA . ILE A 1 369 ? 23.104 20.932 -64.131 1.00 36.04 369 ILE A CA 1
ATOM 2633 C C . ILE A 1 369 ? 24.500 21.550 -64.224 1.00 39.55 369 ILE A C 1
ATOM 2634 O O . ILE A 1 369 ? 24.612 22.768 -64.084 1.00 40.08 369 ILE A O 1
ATOM 2639 N N . GLY A 1 370 ? 25.532 20.724 -64.427 1.00 41.85 370 GLY A N 1
ATOM 2640 C CA . GLY A 1 370 ? 26.953 21.119 -64.380 1.00 40.95 370 GLY A CA 1
ATOM 2641 C C . GLY A 1 370 ? 27.876 19.925 -64.563 1.00 42.07 370 GLY A C 1
ATOM 2642 O O . GLY A 1 370 ? 27.367 18.791 -64.635 1.00 37.87 370 GLY A O 1
ATOM 2643 N N . ASN A 1 371 ? 29.183 20.169 -64.583 1.00 48.18 371 ASN A N 1
ATOM 2644 C CA . ASN A 1 371 ? 30.228 19.196 -64.997 1.00 50.70 371 ASN A CA 1
ATOM 2645 C C . ASN A 1 371 ? 30.786 18.449 -63.778 1.00 47.05 371 ASN A C 1
ATOM 2646 O O . ASN A 1 371 ? 31.790 17.740 -63.911 1.00 46.99 371 ASN A O 1
ATOM 2651 N N . SER A 1 372 ? 30.154 18.547 -62.619 1.00 44.00 372 SER A N 1
ATOM 2652 C CA . SER A 1 372 ? 30.615 17.787 -61.434 1.00 47.49 372 SER A CA 1
ATOM 2653 C C . SER A 1 372 ? 29.413 17.172 -60.725 1.00 45.19 372 SER A C 1
ATOM 2654 O O . SER A 1 372 ? 28.504 17.899 -60.339 1.00 45.82 372 SER A O 1
ATOM 2657 N N . PRO A 1 373 ? 29.349 15.825 -60.545 1.00 43.98 373 PRO A N 1
ATOM 2658 C CA . PRO A 1 373 ? 30.352 14.891 -61.078 1.00 39.36 373 PRO A CA 1
ATOM 2659 C C . PRO A 1 373 ? 30.271 14.772 -62.600 1.00 33.85 373 PRO A C 1
ATOM 2660 O O . PRO A 1 373 ? 29.218 15.064 -63.189 1.00 30.26 373 PRO A O 1
ATOM 2664 N N . PRO A 1 374 ? 31.360 14.302 -63.257 1.00 33.10 374 PRO A N 1
ATOM 2665 C CA . PRO A 1 374 ? 31.352 14.046 -64.699 1.00 30.50 374 PRO A CA 1
ATOM 2666 C C . PRO A 1 374 ? 30.214 13.119 -65.136 1.00 28.12 374 PRO A C 1
ATOM 2667 O O . PRO A 1 374 ? 29.645 12.397 -64.342 1.00 26.59 374 PRO A O 1
ATOM 2671 N N . ALA A 1 375 ? 29.867 13.189 -66.418 1.00 28.61 375 ALA A N 1
ATOM 2672 C CA . ALA A 1 375 ? 28.772 12.400 -67.025 1.00 27.93 375 ALA A CA 1
ATOM 2673 C C . ALA A 1 375 ? 29.098 12.169 -68.490 1.00 26.50 375 ALA A C 1
ATOM 2674 O O . ALA A 1 375 ? 29.827 12.961 -69.108 1.00 25.90 375 ALA A O 1
ATOM 2676 N N . PRO A 1 376 ? 28.647 11.053 -69.092 1.00 24.18 376 PRO A N 1
ATOM 2677 C CA . PRO A 1 376 ? 27.844 10.032 -68.439 1.00 22.76 376 PRO A CA 1
ATOM 2678 C C . PRO A 1 376 ? 28.693 9.066 -67.596 1.00 22.48 376 PRO A C 1
ATOM 2679 O O . PRO A 1 376 ? 29.907 9.003 -67.784 1.00 24.22 376 PRO A O 1
ATOM 2683 N N . LYS A 1 377 ? 28.035 8.368 -66.666 1.00 22.77 377 LYS A N 1
ATOM 2684 C CA . LYS A 1 377 ? 28.593 7.201 -65.944 1.00 22.78 377 LYS A CA 1
ATOM 2685 C C . LYS A 1 377 ? 27.638 6.055 -66.135 1.00 21.93 377 LYS A C 1
ATOM 2686 O O . LYS A 1 377 ? 26.447 6.286 -66.135 1.00 21.02 377 LYS A O 1
ATOM 2692 N N . VAL A 1 378 ? 28.157 4.837 -66.250 1.00 20.34 378 VAL A N 1
ATOM 2693 C CA . VAL A 1 378 ? 27.278 3.653 -66.342 1.00 20.71 378 VAL A CA 1
ATOM 2694 C C . VAL A 1 378 ? 26.588 3.495 -64.972 1.00 20.59 378 VAL A C 1
ATOM 2695 O O . VAL A 1 378 ? 27.295 3.489 -63.942 1.00 21.88 378 VAL A O 1
ATOM 2699 N N . ALA A 1 379 ? 25.279 3.327 -64.982 1.00 19.88 379 ALA A N 1
ATOM 2700 C CA . ALA A 1 379 ? 24.449 3.180 -63.761 1.00 21.91 379 ALA A CA 1
ATOM 2701 C C . ALA A 1 379 ? 24.905 1.939 -62.985 1.00 21.50 379 ALA A C 1
ATOM 2702 O O . ALA A 1 379 ? 25.100 0.859 -63.623 1.00 18.82 379 ALA A O 1
ATOM 2704 N N . SER A 1 380 ? 24.956 2.022 -61.646 1.00 23.23 380 SER A N 1
ATOM 2705 C CA . SER A 1 380 ? 25.352 0.855 -60.831 1.00 24.20 380 SER A CA 1
ATOM 2706 C C . SER A 1 380 ? 24.445 -0.324 -61.187 1.00 22.16 380 SER A C 1
ATOM 2707 O O . SER A 1 380 ? 24.941 -1.437 -61.341 1.00 23.76 380 SER A O 1
ATOM 2710 N N . PHE A 1 381 ? 23.142 -0.093 -61.355 1.00 25.11 381 PHE A N 1
ATOM 2711 C CA . PHE A 1 381 ? 22.120 -1.150 -61.559 1.00 22.21 381 PHE A CA 1
ATOM 2712 C C . PHE A 1 381 ? 22.083 -1.691 -63.002 1.00 20.81 381 PHE A C 1
ATOM 2713 O O . PHE A 1 381 ? 21.412 -2.694 -63.236 1.00 21.28 381 PHE A O 1
ATOM 2721 N N . SER A 1 382 ? 22.694 -1.021 -63.980 1.00 20.58 382 SER A N 1
ATOM 2722 C CA . SER A 1 382 ? 22.601 -1.436 -65.397 1.00 19.52 382 SER A CA 1
ATOM 2723 C C . SER A 1 382 ? 23.208 -2.831 -65.520 1.00 19.32 382 SER A C 1
ATOM 2724 O O . SER A 1 382 ? 24.365 -3.010 -65.059 1.00 19.65 382 SER A O 1
ATOM 2727 N N . SER A 1 383 ? 22.464 -3.756 -66.105 1.00 18.61 383 SER A N 1
ATOM 2728 C CA . SER A 1 383 ? 22.909 -5.165 -66.292 1.00 18.15 383 SER A CA 1
ATOM 2729 C C . SER A 1 383 ? 24.119 -5.168 -67.238 1.00 18.26 383 SER A C 1
ATOM 2730 O O . SER A 1 383 ? 24.239 -4.260 -68.036 1.00 18.06 383 SER A O 1
ATOM 2733 N N . ARG A 1 384 ? 24.981 -6.145 -67.070 1.00 17.47 384 ARG A N 1
ATOM 2734 C CA . ARG A 1 384 ? 26.347 -6.129 -67.640 1.00 18.41 384 ARG A CA 1
ATOM 2735 C C . ARG A 1 384 ? 26.560 -7.402 -68.453 1.00 17.61 384 ARG A C 1
ATOM 2736 O O . ARG A 1 384 ? 25.991 -8.444 -68.132 1.00 17.40 384 ARG A O 1
ATOM 2744 N N . GLY A 1 385 ? 27.403 -7.298 -69.475 1.00 18.31 385 GLY A N 1
ATOM 2745 C CA . GLY A 1 385 ? 27.952 -8.467 -70.147 1.00 21.11 385 GLY A CA 1
ATOM 2746 C C . GLY A 1 385 ? 28.946 -9.148 -69.214 1.00 21.41 385 GLY A C 1
ATOM 2747 O O . GLY A 1 385 ? 29.092 -8.761 -68.045 1.00 20.31 385 GLY A O 1
ATOM 2748 N N . PRO A 1 386 ? 29.659 -10.193 -69.685 1.00 21.52 386 PRO A N 1
ATOM 2749 C CA . PRO A 1 386 ? 29.480 -10.767 -71.015 1.00 20.56 386 PRO A CA 1
ATOM 2750 C C . PRO A 1 386 ? 28.073 -11.299 -71.323 1.00 22.66 386 PRO A C 1
ATOM 2751 O O . PRO A 1 386 ? 27.243 -11.475 -70.421 1.00 20.13 386 PRO A O 1
ATOM 2755 N N . ASN A 1 387 ? 27.794 -11.504 -72.601 1.00 23.64 387 ASN A N 1
ATOM 2756 C CA . ASN A 1 387 ? 26.599 -12.238 -73.071 1.00 23.61 387 ASN A CA 1
ATOM 2757 C C . ASN A 1 387 ? 26.657 -13.635 -72.436 1.00 21.93 387 ASN A C 1
ATOM 2758 O O . ASN A 1 387 ? 27.611 -14.372 -72.695 1.00 21.45 387 ASN A O 1
ATOM 2763 N N . LEU A 1 388 ? 25.659 -13.991 -71.640 1.00 20.73 388 LEU A N 1
ATOM 2764 C CA . LEU A 1 388 ? 25.712 -15.212 -70.799 1.00 21.56 388 LEU A CA 1
ATOM 2765 C C . LEU A 1 388 ? 25.741 -16.432 -71.726 1.00 22.35 388 LEU A C 1
ATOM 2766 O O . LEU A 1 388 ? 26.344 -17.446 -71.353 1.00 21.13 388 LEU A O 1
ATOM 2771 N N . TRP A 1 389 ? 25.055 -16.376 -72.866 1.00 20.88 389 TRP A N 1
ATOM 2772 C CA . TRP A 1 389 ? 24.853 -17.578 -73.724 1.00 20.95 389 TRP A CA 1
ATOM 2773 C C . TRP A 1 389 ? 25.870 -17.676 -74.854 1.00 21.81 389 TRP A C 1
ATOM 2774 O O . TRP A 1 389 ? 26.205 -18.807 -75.237 1.00 23.54 389 TRP A O 1
ATOM 2785 N N . THR A 1 390 ? 26.264 -16.546 -75.453 1.00 22.72 390 THR A N 1
ATOM 2786 C CA . THR A 1 390 ? 27.167 -16.526 -76.627 1.00 20.86 390 THR A CA 1
ATOM 2787 C C . THR A 1 390 ? 28.296 -15.561 -76.308 1.00 24.16 390 THR A C 1
ATOM 2788 O O . THR A 1 390 ? 28.166 -14.369 -76.556 1.00 23.48 390 THR A O 1
ATOM 2792 N N . PRO A 1 391 ? 29.404 -16.049 -75.709 1.00 28.66 391 PRO A N 1
ATOM 2793 C CA . PRO A 1 391 ? 30.496 -15.157 -75.312 1.00 30.45 391 PRO A CA 1
ATOM 2794 C C . PRO A 1 391 ? 31.050 -14.339 -76.502 1.00 29.37 391 PRO A C 1
ATOM 2795 O O . PRO A 1 391 ? 31.578 -13.270 -76.278 1.00 27.69 391 PRO A O 1
ATOM 2799 N N . GLN A 1 392 ? 30.875 -14.815 -77.739 1.00 26.07 392 GLN A N 1
ATOM 2800 C CA . GLN A 1 392 ? 31.460 -14.184 -78.963 1.00 27.30 392 GLN A CA 1
ATOM 2801 C C . GLN A 1 392 ? 30.604 -12.995 -79.449 1.00 22.30 392 GLN A C 1
ATOM 2802 O O . GLN A 1 392 ? 30.902 -12.440 -80.525 1.00 22.92 392 GLN A O 1
ATOM 2808 N N . ILE A 1 393 ? 29.518 -12.653 -78.764 1.00 22.27 393 ILE A N 1
ATOM 2809 C CA . ILE A 1 393 ? 28.688 -11.458 -79.093 1.00 19.53 393 ILE A CA 1
ATOM 2810 C C . ILE A 1 393 ? 28.786 -10.543 -77.886 1.00 21.01 393 ILE A C 1
ATOM 2811 O O . ILE A 1 393 ? 28.258 -10.906 -76.842 1.00 24.09 393 ILE A O 1
ATOM 2816 N N . LEU A 1 394 ? 29.401 -9.384 -78.024 1.00 20.17 394 LEU A N 1
ATOM 2817 C CA . LEU A 1 394 ? 29.408 -8.353 -76.955 1.00 19.73 394 LEU A CA 1
ATOM 2818 C C . LEU A 1 394 ? 27.991 -7.860 -76.675 1.00 20.00 394 LEU A C 1
ATOM 2819 O O . LEU A 1 394 ? 27.259 -7.492 -77.622 1.00 17.68 394 LEU A O 1
ATOM 2824 N N . LYS A 1 395 ? 27.616 -7.828 -75.401 1.00 18.70 395 LYS A N 1
ATOM 2825 C CA . LYS A 1 395 ? 26.402 -7.147 -74.912 1.00 20.39 395 LYS A CA 1
ATOM 2826 C C . LYS A 1 395 ? 26.768 -6.423 -73.621 1.00 20.35 395 LYS A C 1
ATOM 2827 O O . LYS A 1 395 ? 27.740 -6.780 -72.956 1.00 21.41 395 LYS A O 1
ATOM 2833 N N . PRO A 1 396 ? 26.102 -5.302 -73.284 1.00 20.56 396 PRO A N 1
ATOM 2834 C CA . PRO A 1 396 ? 25.056 -4.718 -74.126 1.00 18.67 396 PRO A CA 1
ATOM 2835 C C . PRO A 1 396 ? 25.667 -4.006 -75.347 1.00 19.21 396 PRO A C 1
ATOM 2836 O O . PRO A 1 396 ? 26.862 -4.027 -75.482 1.00 18.16 396 PRO A O 1
ATOM 2840 N N . ASP A 1 397 ? 24.843 -3.349 -76.184 1.00 18.03 397 ASP A N 1
ATOM 2841 C CA . ASP A 1 397 ? 25.287 -2.702 -77.450 1.00 18.52 397 ASP A CA 1
ATOM 2842 C C . ASP A 1 397 ? 25.603 -1.223 -77.243 1.00 18.41 397 ASP A C 1
ATOM 2843 O O . ASP A 1 397 ? 26.611 -0.735 -77.834 1.00 18.33 397 ASP A O 1
ATOM 2848 N N . VAL A 1 398 ? 24.771 -0.511 -76.479 1.00 17.55 398 VAL A N 1
ATOM 2849 C CA . VAL A 1 398 ? 24.966 0.935 -76.235 1.00 17.71 398 VAL A CA 1
ATOM 2850 C C . VAL A 1 398 ? 24.458 1.287 -74.842 1.00 18.29 398 VAL A C 1
ATOM 2851 O O . VAL A 1 398 ? 23.725 0.486 -74.257 1.00 18.98 398 VAL A O 1
ATOM 2855 N N . ILE A 1 399 ? 24.791 2.499 -74.394 1.00 17.98 399 ILE A N 1
ATOM 2856 C CA . ILE A 1 399 ? 24.144 3.131 -73.210 1.00 19.70 399 ILE A CA 1
ATOM 2857 C C . ILE A 1 399 ? 23.465 4.444 -73.633 1.00 21.30 399 ILE A C 1
ATOM 2858 O O . ILE A 1 399 ? 23.878 5.068 -74.647 1.00 18.32 399 ILE A O 1
ATOM 2863 N N . ALA A 1 400 ? 22.448 4.826 -72.863 1.00 18.84 400 ALA A N 1
ATOM 2864 C CA . ALA A 1 400 ? 21.633 6.036 -73.062 1.00 19.52 400 ALA A CA 1
ATOM 2865 C C . ALA A 1 400 ? 21.098 6.500 -71.695 1.00 22.57 400 ALA A C 1
ATOM 2866 O O . ALA A 1 400 ? 21.178 5.776 -70.712 1.00 19.72 400 ALA A O 1
ATOM 2868 N N . PRO A 1 401 ? 20.607 7.747 -71.560 1.00 23.27 401 PRO A N 1
ATOM 2869 C CA . PRO A 1 401 ? 20.138 8.237 -70.266 1.00 23.62 401 PRO A CA 1
ATOM 2870 C C . PRO A 1 401 ? 19.061 7.343 -69.632 1.00 22.57 401 PRO A C 1
ATOM 2871 O O . PRO A 1 401 ? 18.086 7.058 -70.248 1.00 25.72 401 PRO A O 1
ATOM 2875 N N . GLY A 1 402 ? 19.302 6.909 -68.395 1.00 22.14 402 GLY A N 1
ATOM 2876 C CA . GLY A 1 402 ? 18.393 6.012 -67.669 1.00 23.95 402 GLY A CA 1
ATOM 2877 C C . GLY A 1 402 ? 18.400 6.261 -66.159 1.00 24.69 402 GLY A C 1
ATOM 2878 O O . GLY A 1 402 ? 17.891 5.383 -65.432 1.00 26.92 402 GLY A O 1
ATOM 2879 N N . VAL A 1 403 ? 18.975 7.367 -65.695 1.00 24.73 403 VAL A N 1
ATOM 2880 C CA . VAL A 1 403 ? 19.009 7.680 -64.248 1.00 27.48 403 VAL A CA 1
ATOM 2881 C C . VAL A 1 403 ? 18.256 8.996 -64.024 1.00 26.29 403 VAL A C 1
ATOM 2882 O O . VAL A 1 403 ? 18.729 10.018 -64.504 1.00 25.92 403 VAL A O 1
ATOM 2886 N N . ALA A 1 404 ? 17.137 8.942 -63.295 1.00 25.27 404 ALA A N 1
ATOM 2887 C CA . ALA A 1 404 ? 16.337 10.121 -62.855 1.00 25.46 404 ALA A CA 1
ATOM 2888 C C . ALA A 1 404 ? 15.889 10.941 -64.077 1.00 23.77 404 ALA A C 1
ATOM 2889 O O . ALA A 1 404 ? 16.355 12.108 -64.229 1.00 24.33 404 ALA A O 1
ATOM 2891 N N . ILE A 1 405 ? 15.075 10.289 -64.893 1.00 26.36 405 ILE A N 1
ATOM 2892 C CA . ILE A 1 405 ? 14.525 10.766 -66.203 1.00 25.13 405 ILE A CA 1
ATOM 2893 C C . ILE A 1 405 ? 13.085 11.229 -65.954 1.00 24.53 405 ILE A C 1
ATOM 2894 O O . ILE A 1 405 ? 12.248 10.392 -65.502 1.00 28.02 405 ILE A O 1
ATOM 2899 N N . LEU A 1 406 ? 12.775 12.464 -66.340 1.00 29.13 406 LEU A N 1
ATOM 2900 C CA . LEU A 1 406 ? 11.374 12.987 -66.252 1.00 27.90 406 LEU A CA 1
ATOM 2901 C C . LEU A 1 406 ? 10.591 12.601 -67.503 1.00 30.42 406 LEU A C 1
ATOM 2902 O O . LEU A 1 406 ? 11.029 12.916 -68.645 1.00 28.49 406 LEU A O 1
ATOM 2907 N N . ALA A 1 407 ? 9.490 11.887 -67.320 1.00 28.31 407 ALA A N 1
ATOM 2908 C CA . ALA A 1 407 ? 8.540 11.591 -68.402 1.00 30.57 407 ALA A CA 1
ATOM 2909 C C . ALA A 1 407 ? 7.154 11.469 -67.789 1.00 30.87 407 ALA A C 1
ATOM 2910 O O . ALA A 1 407 ? 7.038 11.752 -66.571 1.00 32.03 407 ALA A O 1
ATOM 2912 N N . GLY A 1 408 ? 6.203 10.992 -68.585 1.00 33.71 408 GLY A N 1
ATOM 2913 C CA . GLY A 1 408 ? 4.770 10.888 -68.277 1.00 35.20 408 GLY A CA 1
ATOM 2914 C C . GLY A 1 408 ? 4.492 9.771 -67.285 1.00 39.82 408 GLY A C 1
ATOM 2915 O O . GLY A 1 408 ? 5.206 8.730 -67.311 1.00 28.73 408 GLY A O 1
ATOM 2916 N N . TRP A 1 409 ? 3.474 9.954 -66.435 1.00 37.01 409 TRP A N 1
ATOM 2917 C CA . TRP A 1 409 ? 3.138 8.992 -65.359 1.00 35.84 409 TRP A CA 1
ATOM 2918 C C . TRP A 1 409 ? 1.641 8.663 -65.402 1.00 38.40 409 TRP A C 1
ATOM 2919 O O . TRP A 1 409 ? 0.914 9.288 -66.179 1.00 38.37 409 TRP A O 1
ATOM 2930 N N . SER A 1 410 ? 1.218 7.618 -64.694 1.00 37.69 410 SER A N 1
ATOM 2931 C CA . SER A 1 410 ? -0.199 7.195 -64.593 1.00 37.53 410 SER A CA 1
ATOM 2932 C C . SER A 1 410 ? -0.907 8.141 -63.622 1.00 38.39 410 SER A C 1
ATOM 2933 O O . SER A 1 410 ? -0.280 8.543 -62.603 1.00 36.73 410 SER A O 1
ATOM 2936 N N . GLY A 1 411 ? -2.141 8.535 -63.944 1.00 39.46 411 GLY A N 1
ATOM 2937 C CA . GLY A 1 411 ? -2.991 9.332 -63.033 1.00 42.05 411 GLY A CA 1
ATOM 2938 C C . GLY A 1 411 ? -3.512 8.512 -61.862 1.00 42.11 411 GLY A C 1
ATOM 2939 O O . GLY A 1 411 ? -4.008 9.123 -60.914 1.00 48.89 411 GLY A O 1
ATOM 2940 N N . ALA A 1 412 ? -3.466 7.177 -61.937 1.00 43.24 412 ALA A N 1
ATOM 2941 C CA . ALA A 1 412 ? -3.923 6.255 -60.866 1.00 43.85 412 ALA A CA 1
ATOM 2942 C C . ALA A 1 412 ? -2.769 5.770 -59.971 1.00 43.93 412 ALA A C 1
ATOM 2943 O O . ALA A 1 412 ? -2.980 4.745 -59.323 1.00 43.84 412 ALA A O 1
ATOM 2945 N N . ALA A 1 413 ? -1.613 6.455 -59.925 1.00 43.70 413 ALA A N 1
ATOM 2946 C CA . ALA A 1 413 ? -0.407 5.991 -59.190 1.00 40.46 413 ALA A CA 1
ATOM 2947 C C . ALA A 1 413 ? 0.270 7.164 -58.489 1.00 40.91 413 ALA A C 1
ATOM 2948 O O . ALA A 1 413 ? 0.580 8.170 -59.152 1.00 43.24 413 ALA A O 1
ATOM 2950 N N . HIS A 1 414 ? 0.487 7.024 -57.182 1.00 40.44 414 HIS A N 1
ATOM 2951 C CA . HIS A 1 414 ? 1.207 8.020 -56.346 1.00 42.68 414 HIS A CA 1
ATOM 2952 C C . HIS A 1 414 ? 2.695 7.725 -56.486 1.00 40.88 414 HIS A C 1
ATOM 2953 O O . HIS A 1 414 ? 3.060 6.591 -56.760 1.00 38.92 414 HIS A O 1
ATOM 2960 N N . PRO A 1 415 ? 3.575 8.731 -56.324 1.00 39.74 415 PRO A N 1
ATOM 2961 C CA . PRO A 1 415 ? 5.021 8.509 -56.325 1.00 43.05 415 PRO A CA 1
ATOM 2962 C C . PRO A 1 415 ? 5.546 7.414 -55.372 1.00 47.97 415 PRO A C 1
ATOM 2963 O O . PRO A 1 415 ? 6.624 6.893 -55.643 1.00 53.48 415 PRO A O 1
ATOM 2967 N N . THR A 1 416 ? 4.813 7.109 -54.289 1.00 47.96 416 THR A N 1
ATOM 2968 C CA . THR A 1 416 ? 5.156 6.075 -53.270 1.00 42.15 416 THR A CA 1
ATOM 2969 C C . THR A 1 416 ? 3.901 5.282 -52.921 1.00 51.82 416 THR A C 1
ATOM 2970 O O . THR A 1 416 ? 2.798 5.733 -53.322 1.00 50.33 416 THR A O 1
ATOM 2974 N N . ASP A 1 417 ? 4.047 4.177 -52.179 1.00 49.03 417 ASP A N 1
ATOM 2975 C CA . ASP A 1 417 ? 2.887 3.407 -51.664 1.00 49.31 417 ASP A CA 1
ATOM 2976 C C . ASP A 1 417 ? 2.598 3.809 -50.207 1.00 49.89 417 ASP A C 1
ATOM 2977 O O . ASP A 1 417 ? 1.908 3.046 -49.515 1.00 49.66 417 ASP A O 1
ATOM 2982 N N . LEU A 1 418 ? 3.017 4.996 -49.762 1.00 47.10 418 LEU A N 1
ATOM 2983 C CA . LEU A 1 418 ? 2.622 5.535 -48.429 1.00 50.42 418 LEU A CA 1
ATOM 2984 C C . LEU A 1 418 ? 1.111 5.827 -48.399 1.00 52.18 418 LEU A C 1
ATOM 2985 O O . LEU A 1 418 ? 0.607 6.479 -49.337 1.00 50.84 418 LEU A O 1
ATOM 2990 N N . ASP A 1 419 ? 0.429 5.418 -47.326 1.00 50.90 419 ASP A N 1
ATOM 2991 C CA . ASP A 1 419 ? -1.013 5.697 -47.074 1.00 47.95 419 ASP A CA 1
ATOM 2992 C C . ASP A 1 419 ? -1.314 7.185 -47.253 1.00 44.68 419 ASP A C 1
ATOM 2993 O O . ASP A 1 419 ? -2.317 7.499 -47.870 1.00 49.03 419 ASP A O 1
ATOM 2998 N N . ASN A 1 420 ? -0.473 8.060 -46.709 1.00 41.87 420 ASN A N 1
ATOM 2999 C CA . ASN A 1 420 ? -0.678 9.536 -46.710 1.00 42.67 420 ASN A CA 1
ATOM 3000 C C . ASN A 1 420 ? -0.114 10.194 -47.990 1.00 42.41 420 ASN A C 1
ATOM 3001 O O . ASN A 1 420 ? 0.005 11.476 -48.003 1.00 37.70 420 ASN A O 1
ATOM 3006 N N . ASP A 1 421 ? 0.260 9.400 -49.005 1.00 43.09 421 ASP A N 1
ATOM 3007 C CA . ASP A 1 421 ? 0.721 9.944 -50.319 1.00 43.23 421 ASP A CA 1
ATOM 3008 C C . ASP A 1 421 ? -0.502 10.000 -51.239 1.00 40.13 421 ASP A C 1
ATOM 3009 O O . ASP A 1 421 ? -0.979 8.933 -51.656 1.00 37.93 421 ASP A O 1
ATOM 3014 N N . ASP A 1 422 ? -0.987 11.213 -51.503 1.00 40.12 422 ASP A N 1
ATOM 3015 C CA . ASP A 1 422 ? -2.189 11.447 -52.346 1.00 49.16 422 ASP A CA 1
ATOM 3016 C C . ASP A 1 422 ? -1.771 12.140 -53.653 1.00 47.03 422 ASP A C 1
ATOM 3017 O O . ASP A 1 422 ? -2.689 12.428 -54.448 1.00 40.60 422 ASP A O 1
ATOM 3022 N N . ARG A 1 423 ? -0.460 12.349 -53.866 1.00 43.91 423 ARG A N 1
ATOM 3023 C CA . ARG A 1 423 ? 0.101 13.124 -55.006 1.00 41.75 423 ARG A CA 1
ATOM 3024 C C . ARG A 1 423 ? -0.239 12.399 -56.306 1.00 42.53 423 ARG A C 1
ATOM 3025 O O . ARG A 1 423 ? -0.107 11.149 -56.366 1.00 43.16 423 ARG A O 1
ATOM 3033 N N . ILE A 1 424 ? -0.780 13.166 -57.252 1.00 39.42 424 ILE A N 1
ATOM 3034 C CA . ILE A 1 424 ? -1.111 12.754 -58.647 1.00 44.29 424 ILE A CA 1
ATOM 3035 C C . ILE A 1 424 ? -0.321 13.701 -59.541 1.00 42.73 424 ILE A C 1
ATOM 3036 O O . ILE A 1 424 ? -0.438 14.936 -59.329 1.00 36.72 424 ILE A O 1
ATOM 3041 N N . VAL A 1 425 ? 0.553 13.151 -60.393 1.00 38.46 425 VAL A N 1
ATOM 3042 C CA . VAL A 1 425 ? 1.520 13.976 -61.166 1.00 36.56 425 VAL A CA 1
ATOM 3043 C C . VAL A 1 425 ? 1.418 13.575 -62.633 1.00 35.01 425 VAL A C 1
ATOM 3044 O O . VAL A 1 425 ? 1.050 12.412 -62.959 1.00 32.94 425 VAL A O 1
ATOM 3048 N N . GLN A 1 426 ? 1.661 14.540 -63.496 1.00 36.60 426 GLN A N 1
ATOM 3049 C CA . GLN A 1 426 ? 1.663 14.302 -64.959 1.00 39.42 426 GLN A CA 1
ATOM 3050 C C . GLN A 1 426 ? 3.019 13.660 -65.313 1.00 37.08 426 GLN A C 1
ATOM 3051 O O . GLN A 1 426 ? 3.051 12.750 -66.197 1.00 36.08 426 GLN A O 1
ATOM 3057 N N . PHE A 1 427 ? 4.057 14.054 -64.569 1.00 38.25 427 PHE A N 1
ATOM 3058 C CA . PHE A 1 427 ? 5.488 13.780 -64.848 1.00 37.39 427 PHE A CA 1
ATOM 3059 C C . PHE A 1 427 ? 6.218 13.362 -63.568 1.00 38.75 427 PHE A C 1
ATOM 3060 O O . PHE A 1 427 ? 6.199 14.093 -62.553 1.00 33.51 427 PHE A O 1
ATOM 3068 N N . TRP A 1 428 ? 6.911 12.225 -63.656 1.00 36.04 428 TRP A N 1
ATOM 3069 C CA . TRP A 1 428 ? 7.633 11.583 -62.525 1.00 33.01 428 TRP A CA 1
ATOM 3070 C C . TRP A 1 428 ? 9.080 11.310 -62.962 1.00 36.21 428 TRP A C 1
ATOM 3071 O O . TRP A 1 428 ? 9.300 11.063 -64.174 1.00 31.44 428 TRP A O 1
ATOM 3082 N N . LEU A 1 429 ? 10.023 11.383 -62.028 1.00 33.24 429 LEU A N 1
ATOM 3083 C CA . LEU A 1 429 ? 11.448 11.032 -62.258 1.00 31.96 429 LEU A CA 1
ATOM 3084 C C . LEU A 1 429 ? 11.641 9.542 -61.983 1.00 35.28 429 LEU A C 1
ATOM 3085 O O . LEU A 1 429 ? 11.226 9.054 -60.890 1.00 31.36 429 LEU A O 1
ATOM 3090 N N . ASP A 1 430 ? 12.192 8.805 -62.947 1.00 28.58 430 ASP A N 1
ATOM 3091 C CA . ASP A 1 430 ? 12.292 7.334 -62.808 1.00 26.73 430 ASP A CA 1
ATOM 3092 C C . ASP A 1 430 ? 13.637 6.834 -63.365 1.00 28.51 430 ASP A C 1
ATOM 3093 O O . ASP A 1 430 ? 14.239 7.543 -64.186 1.00 24.84 430 ASP A O 1
ATOM 3098 N N . SER A 1 431 ? 14.096 5.656 -62.914 1.00 27.77 431 SER A N 1
ATOM 3099 C CA . SER A 1 431 ? 15.459 5.150 -63.214 1.00 24.03 431 SER A CA 1
ATOM 3100 C C . SER A 1 431 ? 15.338 3.703 -63.680 1.00 25.35 431 SER A C 1
ATOM 3101 O O . SER A 1 431 ? 14.479 2.950 -63.159 1.00 25.34 431 SER A O 1
ATOM 3104 N N . GLY A 1 432 ? 16.149 3.325 -64.661 1.00 22.81 432 GLY A N 1
ATOM 3105 C CA . GLY A 1 432 ? 16.192 1.932 -65.131 1.00 22.91 432 GLY A CA 1
ATOM 3106 C C . GLY A 1 432 ? 16.819 1.862 -66.513 1.00 21.18 432 GLY A C 1
ATOM 3107 O O . GLY A 1 432 ? 16.823 2.875 -67.222 1.00 20.47 432 GLY A O 1
ATOM 3108 N N . THR A 1 433 ? 17.178 0.668 -66.943 1.00 24.30 433 THR A N 1
ATOM 3109 C CA . THR A 1 433 ? 17.439 0.403 -68.373 1.00 21.82 433 THR A CA 1
ATOM 3110 C C . THR A 1 433 ? 16.105 0.632 -69.109 1.00 22.52 433 THR A C 1
ATOM 3111 O O . THR A 1 433 ? 16.147 1.066 -70.259 1.00 22.08 433 THR A O 1
ATOM 3115 N N . SER A 1 434 ? 14.952 0.485 -68.407 1.00 23.80 434 SER A N 1
ATOM 3116 C CA . SER A 1 434 ? 13.593 0.879 -68.872 1.00 25.19 434 SER A CA 1
ATOM 3117 C C . SER A 1 434 ? 13.551 2.310 -69.427 1.00 21.21 434 SER A C 1
ATOM 3118 O O . SER A 1 434 ? 12.717 2.568 -70.334 1.00 27.20 434 SER A O 1
ATOM 3121 N N . MET A 1 435 ? 14.289 3.234 -68.836 1.00 23.70 435 MET A N 1
ATOM 3122 C CA . MET A 1 435 ? 14.275 4.665 -69.217 1.00 23.03 435 MET A CA 1
ATOM 3123 C C . MET A 1 435 ? 15.275 4.867 -70.355 1.00 25.05 435 MET A C 1
ATOM 3124 O O . MET A 1 435 ? 15.062 5.766 -71.179 1.00 23.61 435 MET A O 1
ATOM 3129 N N . ALA A 1 436 ? 16.298 4.019 -70.423 1.00 23.62 436 ALA A N 1
ATOM 3130 C CA . ALA A 1 436 ? 17.373 4.173 -71.437 1.00 22.14 436 ALA A CA 1
ATOM 3131 C C . ALA A 1 436 ? 16.846 3.708 -72.790 1.00 20.92 436 ALA A C 1
ATOM 3132 O O . ALA A 1 436 ? 17.033 4.417 -73.793 1.00 22.54 436 ALA A O 1
ATOM 3134 N N . CYS A 1 437 ? 16.201 2.550 -72.823 1.00 20.80 437 CYS A N 1
ATOM 3135 C CA . CYS A 1 437 ? 15.705 1.846 -74.007 1.00 22.71 437 CYS A CA 1
ATOM 3136 C C . CYS A 1 437 ? 14.856 2.786 -74.868 1.00 26.17 437 CYS A C 1
ATOM 3137 O O . CYS A 1 437 ? 15.173 2.980 -76.025 1.00 22.69 437 CYS A O 1
ATOM 3140 N N . PRO A 1 438 ? 13.801 3.455 -74.340 1.00 25.93 438 PRO A N 1
ATOM 3141 C CA . PRO A 1 438 ? 12.974 4.354 -75.152 1.00 27.06 438 PRO A CA 1
ATOM 3142 C C . PRO A 1 438 ? 13.718 5.589 -75.671 1.00 26.93 438 PRO A C 1
ATOM 3143 O O . PRO A 1 438 ? 13.277 6.081 -76.711 1.00 25.27 438 PRO A O 1
ATOM 3147 N N . HIS A 1 439 ? 14.792 6.053 -75.010 1.00 23.70 439 HIS A N 1
ATOM 3148 C CA . HIS A 1 439 ? 15.640 7.116 -75.594 1.00 23.26 439 HIS A CA 1
ATOM 3149 C C . HIS A 1 439 ? 16.185 6.587 -76.929 1.00 22.79 439 HIS A C 1
ATOM 3150 O O . HIS A 1 439 ? 16.078 7.267 -77.932 1.00 22.96 439 HIS A O 1
ATOM 3157 N N . VAL A 1 440 ? 16.698 5.363 -76.936 1.00 23.43 440 VAL A N 1
ATOM 3158 C CA . VAL A 1 440 ? 17.241 4.702 -78.156 1.00 21.23 440 VAL A CA 1
ATOM 3159 C C . VAL A 1 440 ? 16.084 4.430 -79.141 1.00 23.17 440 VAL A C 1
ATOM 3160 O O . VAL A 1 440 ? 16.263 4.715 -80.316 1.00 20.59 440 VAL A O 1
ATOM 3164 N N . SER A 1 441 ? 14.902 3.992 -78.692 1.00 20.00 441 SER A N 1
ATOM 3165 C CA . SER A 1 441 ? 13.763 3.681 -79.599 1.00 20.77 441 SER A CA 1
ATOM 3166 C C . SER A 1 441 ? 13.355 4.959 -80.348 1.00 20.10 441 SER A C 1
ATOM 3167 O O . SER A 1 441 ? 13.121 4.884 -81.573 1.00 20.80 441 SER A O 1
ATOM 3170 N N . GLY A 1 442 ? 13.376 6.096 -79.648 1.00 20.10 442 GLY A N 1
ATOM 3171 C CA . GLY A 1 442 ? 13.087 7.407 -80.245 1.00 22.91 442 GLY A CA 1
ATOM 3172 C C . GLY A 1 442 ? 14.159 7.819 -81.260 1.00 22.51 442 GLY A C 1
ATOM 3173 O O . GLY A 1 442 ? 13.797 8.284 -82.387 1.00 24.16 442 GLY A O 1
ATOM 3174 N N . ILE A 1 443 ? 15.442 7.672 -80.909 1.00 20.41 443 ILE A N 1
ATOM 3175 C CA . ILE A 1 443 ? 16.579 7.997 -81.843 1.00 21.15 443 ILE A CA 1
ATOM 3176 C C . ILE A 1 443 ? 16.490 7.115 -83.091 1.00 22.53 443 ILE A C 1
ATOM 3177 O O . ILE A 1 443 ? 16.720 7.646 -84.216 1.00 23.02 443 ILE A O 1
ATOM 3182 N N . VAL A 1 444 ? 16.164 5.829 -82.919 1.00 21.71 444 VAL A N 1
ATOM 3183 C CA . VAL A 1 444 ? 16.008 4.819 -84.007 1.00 23.79 444 VAL A CA 1
ATOM 3184 C C . VAL A 1 444 ? 14.851 5.246 -84.939 1.00 26.80 444 VAL A C 1
ATOM 3185 O O . VAL A 1 444 ? 14.987 5.151 -86.194 1.00 22.86 444 VAL A O 1
ATOM 3189 N N . ALA A 1 445 ? 13.719 5.693 -84.383 1.00 23.56 445 ALA A N 1
ATOM 3190 C CA . ALA A 1 445 ? 12.612 6.278 -85.179 1.00 24.22 445 ALA A CA 1
ATOM 3191 C C . ALA A 1 445 ? 13.143 7.409 -86.079 1.00 23.20 445 ALA A C 1
ATOM 3192 O O . ALA A 1 445 ? 12.770 7.404 -87.285 1.00 24.63 445 ALA A O 1
ATOM 3194 N N . LEU A 1 446 ? 13.964 8.303 -85.529 1.00 23.09 446 LEU A N 1
ATOM 3195 C CA . LEU A 1 446 ? 14.540 9.474 -86.234 1.00 24.11 446 LEU A CA 1
ATOM 3196 C C . LEU A 1 446 ? 15.407 8.961 -87.398 1.00 26.26 446 LEU A C 1
ATOM 3197 O O . LEU A 1 446 ? 15.271 9.489 -88.511 1.00 23.07 446 LEU A O 1
ATOM 3202 N N . LEU A 1 447 ? 16.225 7.932 -87.168 1.00 25.26 447 LEU A N 1
ATOM 3203 C CA . LEU A 1 447 ? 17.161 7.397 -88.192 1.00 23.67 447 LEU A CA 1
ATOM 3204 C C . LEU A 1 447 ? 16.324 6.694 -89.266 1.00 22.51 447 LEU A C 1
ATOM 3205 O O . LEU A 1 447 ? 16.692 6.723 -90.448 1.00 21.61 447 LEU A O 1
ATOM 3210 N N . ARG A 1 448 ? 15.249 6.035 -88.875 1.00 21.57 448 ARG A N 1
ATOM 3211 C CA . ARG A 1 448 ? 14.344 5.357 -89.826 1.00 23.68 448 ARG A CA 1
ATOM 3212 C C . ARG A 1 448 ? 13.801 6.406 -90.804 1.00 25.24 448 ARG A C 1
ATOM 3213 O O . ARG A 1 448 ? 13.752 6.104 -92.011 1.00 26.45 448 ARG A O 1
ATOM 3221 N N . LYS A 1 449 ? 13.447 7.589 -90.305 1.00 26.11 449 LYS A N 1
ATOM 3222 C CA . LYS A 1 449 ? 12.836 8.645 -91.158 1.00 28.34 449 LYS A CA 1
ATOM 3223 C C . LYS A 1 449 ? 13.924 9.217 -92.074 1.00 25.94 449 LYS A C 1
ATOM 3224 O O . LYS A 1 449 ? 13.634 9.410 -93.262 1.00 22.86 449 LYS A O 1
ATOM 3230 N N . ALA A 1 450 ? 15.135 9.424 -91.556 1.00 23.59 450 ALA A N 1
ATOM 3231 C CA . ALA A 1 450 ? 16.258 10.019 -92.316 1.00 24.25 450 ALA A CA 1
ATOM 3232 C C . ALA A 1 450 ? 16.713 8.997 -93.360 1.00 23.44 450 ALA A C 1
ATOM 3233 O O . ALA A 1 450 ? 17.238 9.406 -94.382 1.00 24.60 450 ALA A O 1
ATOM 3235 N N . HIS A 1 451 ? 16.556 7.706 -93.085 1.00 21.52 451 HIS A N 1
ATOM 3236 C CA . HIS A 1 451 ? 17.143 6.620 -93.897 1.00 22.35 451 HIS A CA 1
ATOM 3237 C C . HIS A 1 451 ? 16.148 5.520 -94.137 1.00 22.91 451 HIS A C 1
ATOM 3238 O O . HIS A 1 451 ? 16.291 4.403 -93.617 1.00 23.10 451 HIS A O 1
ATOM 3245 N N . PRO A 1 452 ? 15.097 5.770 -94.954 1.00 23.28 452 PRO A N 1
ATOM 3246 C CA . PRO A 1 452 ? 14.037 4.789 -95.087 1.00 22.25 452 PRO A CA 1
ATOM 3247 C C . PRO A 1 452 ? 14.481 3.461 -95.683 1.00 22.53 452 PRO A C 1
ATOM 3248 O O . PRO A 1 452 ? 13.774 2.476 -95.476 1.00 19.78 452 PRO A O 1
ATOM 3252 N N . SER A 1 453 ? 15.560 3.456 -96.488 1.00 21.48 453 SER A N 1
ATOM 3253 C CA . SER A 1 453 ? 16.004 2.221 -97.179 1.00 23.88 453 SER A CA 1
ATOM 3254 C C . SER A 1 453 ? 16.916 1.356 -96.278 1.00 21.69 453 SER A C 1
ATOM 3255 O O . SER A 1 453 ? 17.134 0.192 -96.659 1.00 23.67 453 SER A O 1
ATOM 3258 N N . TRP A 1 454 ? 17.458 1.867 -95.167 1.00 23.10 454 TRP A N 1
ATOM 3259 C CA . TRP A 1 454 ? 18.405 1.067 -94.330 1.00 22.65 454 TRP A CA 1
ATOM 3260 C C . TRP A 1 454 ? 17.689 -0.130 -93.715 1.00 25.26 454 TRP A C 1
ATOM 3261 O O . TRP A 1 454 ? 16.467 -0.022 -93.323 1.00 20.98 454 TRP A O 1
ATOM 3272 N N . SER A 1 455 ? 18.394 -1.248 -93.622 1.00 22.22 455 SER A N 1
ATOM 3273 C CA . SER A 1 455 ? 17.957 -2.437 -92.848 1.00 21.42 455 SER A CA 1
ATOM 3274 C C . SER A 1 455 ? 17.908 -2.068 -91.352 1.00 21.33 455 SER A C 1
ATOM 3275 O O . SER A 1 455 ? 18.469 -1.010 -90.931 1.00 22.36 455 SER A O 1
ATOM 3278 N N . ALA A 1 456 ? 17.244 -2.888 -90.539 1.00 21.47 456 ALA A N 1
ATOM 3279 C CA . ALA A 1 456 ? 17.266 -2.751 -89.067 1.00 22.45 456 ALA A CA 1
ATOM 3280 C C . ALA A 1 456 ? 18.738 -2.811 -88.608 1.00 21.39 456 ALA A C 1
ATOM 3281 O O . ALA A 1 456 ? 19.123 -2.019 -87.749 1.00 20.51 456 ALA A O 1
ATOM 3283 N N . ALA A 1 457 ? 19.508 -3.763 -89.126 1.00 22.34 457 ALA A N 1
ATOM 3284 C CA . ALA A 1 457 ? 20.930 -3.954 -88.742 1.00 22.65 457 ALA A CA 1
ATOM 3285 C C . ALA A 1 457 ? 21.710 -2.650 -89.015 1.00 21.06 457 ALA A C 1
ATOM 3286 O O . ALA A 1 457 ? 22.577 -2.268 -88.191 1.00 19.18 457 ALA A O 1
ATOM 3288 N N . ALA A 1 458 ? 21.434 -1.956 -90.123 1.00 20.47 458 ALA A N 1
ATOM 3289 C CA . ALA A 1 458 ? 22.228 -0.780 -90.575 1.00 19.42 458 ALA A CA 1
ATOM 3290 C C . ALA A 1 458 ? 21.942 0.402 -89.659 1.00 18.04 458 ALA A C 1
ATOM 3291 O O . ALA A 1 458 ? 22.859 1.135 -89.256 1.00 17.44 458 ALA A O 1
ATOM 3293 N N . ILE A 1 459 ? 20.686 0.549 -89.240 1.00 17.88 459 ILE A N 1
ATOM 3294 C CA . ILE A 1 459 ? 20.311 1.601 -88.258 1.00 19.81 459 ILE A CA 1
ATOM 3295 C C . ILE A 1 459 ? 21.033 1.360 -86.931 1.00 17.87 459 ILE A C 1
ATOM 3296 O O . ILE A 1 459 ? 21.567 2.311 -86.327 1.00 18.91 459 ILE A O 1
ATOM 3301 N N . LYS A 1 460 ? 20.984 0.129 -86.417 1.00 18.15 460 LYS A N 1
ATOM 3302 C CA . LYS A 1 460 ? 21.720 -0.203 -85.189 1.00 18.44 460 LYS A CA 1
ATOM 3303 C C . LYS A 1 460 ? 23.226 0.052 -85.369 1.00 18.17 460 LYS A C 1
ATOM 3304 O O . LYS A 1 460 ? 23.867 0.577 -84.433 1.00 19.17 460 LYS A O 1
ATOM 3310 N N . SER A 1 461 ? 23.794 -0.402 -86.474 1.00 17.05 461 SER A N 1
ATOM 3311 C CA . SER A 1 461 ? 25.253 -0.293 -86.742 1.00 16.65 461 SER A CA 1
ATOM 3312 C C . SER A 1 461 ? 25.636 1.170 -86.598 1.00 15.86 461 SER A C 1
ATOM 3313 O O . SER A 1 461 ? 26.617 1.468 -85.938 1.00 17.48 461 SER A O 1
ATOM 3316 N N . ALA A 1 462 ? 24.851 2.051 -87.184 1.00 16.33 462 ALA A N 1
ATOM 3317 C CA . ALA A 1 462 ? 25.081 3.508 -87.217 1.00 16.52 462 ALA A CA 1
ATOM 3318 C C . ALA A 1 462 ? 25.150 4.068 -85.800 1.00 17.86 462 ALA A C 1
ATOM 3319 O O . ALA A 1 462 ? 26.034 4.916 -85.528 1.00 19.49 462 ALA A O 1
ATOM 3321 N N . LEU A 1 463 ? 24.263 3.615 -84.906 1.00 17.77 463 LEU A N 1
ATOM 3322 C CA . LEU A 1 463 ? 24.285 4.057 -83.485 1.00 19.38 463 LEU A CA 1
ATOM 3323 C C . LEU A 1 463 ? 25.545 3.521 -82.762 1.00 17.14 463 LEU A C 1
ATOM 3324 O O . LEU A 1 463 ? 26.083 4.205 -81.905 1.00 20.85 463 LEU A O 1
ATOM 3329 N N . MET A 1 464 ? 25.970 2.316 -83.083 1.00 17.76 464 MET A N 1
ATOM 3330 C CA . MET A 1 464 ? 27.091 1.662 -82.363 1.00 16.62 464 MET A CA 1
ATOM 3331 C C . MET A 1 464 ? 28.427 2.271 -82.818 1.00 16.74 464 MET A C 1
ATOM 3332 O O . MET A 1 464 ? 29.274 2.598 -81.946 1.00 16.72 464 MET A O 1
ATOM 3337 N N . THR A 1 465 ? 28.611 2.459 -84.126 1.00 16.56 465 THR A N 1
ATOM 3338 C CA . THR A 1 465 ? 29.939 2.827 -84.700 1.00 16.54 465 THR A CA 1
ATOM 3339 C C . THR A 1 465 ? 30.202 4.323 -84.557 1.00 16.99 465 THR A C 1
ATOM 3340 O O . THR A 1 465 ? 31.374 4.733 -84.781 1.00 16.18 465 THR A O 1
ATOM 3344 N N . THR A 1 466 ? 29.182 5.091 -84.152 1.00 16.47 466 THR A N 1
ATOM 3345 C CA . THR A 1 466 ? 29.343 6.520 -83.772 1.00 17.59 466 THR A CA 1
ATOM 3346 C C . THR A 1 466 ? 29.218 6.746 -82.248 1.00 18.41 466 THR A C 1
ATOM 3347 O O . THR A 1 466 ? 29.315 7.890 -81.820 1.00 16.87 466 THR A O 1
ATOM 3351 N N . ALA A 1 467 ? 28.986 5.728 -81.444 1.00 17.76 467 ALA A N 1
ATOM 3352 C CA . ALA A 1 467 ? 28.736 5.899 -79.986 1.00 19.26 467 ALA A CA 1
ATOM 3353 C C . ALA A 1 467 ? 30.034 6.398 -79.372 1.00 19.86 467 ALA A C 1
ATOM 3354 O O . ALA A 1 467 ? 31.118 5.974 -79.865 1.00 19.07 467 ALA A O 1
ATOM 3356 N N . TYR A 1 468 ? 29.941 7.278 -78.371 1.00 19.80 468 TYR A N 1
ATOM 3357 C CA . TYR A 1 468 ? 31.124 7.910 -77.751 1.00 21.45 468 TYR A CA 1
ATOM 3358 C C . TYR A 1 468 ? 31.493 7.160 -76.452 1.00 19.91 468 TYR A C 1
ATOM 3359 O O . TYR A 1 468 ? 30.672 6.470 -75.823 1.00 20.42 468 TYR A O 1
ATOM 3368 N N . ASN A 1 469 ? 32.744 7.311 -76.049 1.00 18.64 469 ASN A N 1
ATOM 3369 C CA . ASN A 1 469 ? 33.358 6.493 -74.976 1.00 20.12 469 ASN A CA 1
ATOM 3370 C C . ASN A 1 469 ? 34.062 7.357 -73.938 1.00 20.45 469 ASN A C 1
ATOM 3371 O O . ASN A 1 469 ? 34.487 6.783 -72.936 1.00 21.24 469 ASN A O 1
ATOM 3376 N N . LEU A 1 470 ? 34.127 8.674 -74.125 1.00 21.73 470 LEU A N 1
ATOM 3377 C CA . LEU A 1 470 ? 34.697 9.632 -73.149 1.00 22.47 470 LEU A CA 1
ATOM 3378 C C . LEU A 1 470 ? 33.547 10.376 -72.471 1.00 22.29 470 LEU A C 1
ATOM 3379 O O . LEU A 1 470 ? 32.505 10.610 -73.090 1.00 21.33 470 LEU A O 1
ATOM 3384 N N . ASP A 1 471 ? 33.728 10.668 -71.194 1.00 22.09 471 ASP A N 1
ATOM 3385 C CA . ASP A 1 471 ? 32.779 11.524 -70.434 1.00 24.79 471 ASP A CA 1
ATOM 3386 C C . ASP A 1 471 ? 33.147 12.987 -70.690 1.00 25.24 471 ASP A C 1
ATOM 3387 O O . ASP A 1 471 ? 34.161 13.245 -71.349 1.00 23.59 471 ASP A O 1
ATOM 3392 N N . ASN A 1 472 ? 32.359 13.907 -70.134 1.00 28.51 472 ASN A N 1
ATOM 3393 C CA . ASN A 1 472 ? 32.466 15.364 -70.418 1.00 30.28 472 ASN A CA 1
ATOM 3394 C C . ASN A 1 472 ? 33.713 15.943 -69.734 1.00 31.09 472 ASN A C 1
ATOM 3395 O O . ASN A 1 472 ? 33.942 17.149 -69.898 1.00 35.12 472 ASN A O 1
ATOM 3400 N N . SER A 1 473 ? 34.530 15.119 -69.054 1.00 29.45 473 SER A N 1
ATOM 3401 C CA . SER A 1 473 ? 35.858 15.481 -68.510 1.00 30.18 473 SER A CA 1
ATOM 3402 C C . SER A 1 473 ? 36.982 15.001 -69.431 1.00 30.52 473 SER A C 1
ATOM 3403 O O . SER A 1 473 ? 38.144 15.291 -69.114 1.00 33.21 473 SER A O 1
ATOM 3406 N N . GLY A 1 474 ? 36.678 14.190 -70.446 1.00 27.91 474 GLY A N 1
ATOM 3407 C CA . GLY A 1 474 ? 37.701 13.673 -71.378 1.00 26.07 474 GLY A CA 1
ATOM 3408 C C . GLY A 1 474 ? 38.311 12.355 -70.941 1.00 24.24 474 GLY A C 1
ATOM 3409 O O . GLY A 1 474 ? 39.312 11.990 -71.523 1.00 24.51 474 GLY A O 1
ATOM 3410 N N . GLU A 1 475 ? 37.762 11.688 -69.932 1.00 24.41 475 GLU A N 1
ATOM 3411 C CA . GLU A 1 475 ? 38.258 10.372 -69.439 1.00 27.95 475 GLU A CA 1
ATOM 3412 C C . GLU A 1 475 ? 37.312 9.282 -69.934 1.00 25.01 475 GLU A C 1
ATOM 3413 O O . GLU A 1 475 ? 36.143 9.593 -70.214 1.00 24.06 475 GLU A O 1
ATOM 3419 N N . THR A 1 476 ? 37.779 8.038 -70.017 1.00 22.30 476 THR A N 1
ATOM 3420 C CA . THR A 1 476 ? 36.876 6.926 -70.393 1.00 22.45 476 THR A CA 1
ATOM 3421 C C . THR A 1 476 ? 35.661 6.961 -69.459 1.00 21.06 476 THR A C 1
ATOM 3422 O O . THR A 1 476 ? 35.850 7.077 -68.258 1.00 22.17 476 THR A O 1
ATOM 3426 N N . ILE A 1 477 ? 34.458 6.805 -70.008 1.00 20.49 477 ILE A N 1
ATOM 3427 C CA . ILE A 1 477 ? 33.201 6.722 -69.219 1.00 21.58 477 ILE A CA 1
ATOM 3428 C C . ILE A 1 477 ? 33.435 5.760 -68.044 1.00 22.72 477 ILE A C 1
ATOM 3429 O O . ILE A 1 477 ? 33.864 4.601 -68.271 1.00 20.82 477 ILE A O 1
ATOM 3434 N N . THR A 1 478 ? 33.088 6.201 -66.835 1.00 23.18 478 THR A N 1
ATOM 3435 C CA . THR A 1 478 ? 33.318 5.433 -65.581 1.00 23.17 478 THR A CA 1
ATOM 3436 C C . THR A 1 478 ? 32.055 4.637 -65.243 1.00 22.78 478 THR A C 1
ATOM 3437 O O . THR A 1 478 ? 30.964 4.898 -65.791 1.00 20.79 478 THR A O 1
ATOM 3441 N N . ASP A 1 479 ? 32.219 3.705 -64.325 1.00 22.65 479 ASP A N 1
ATOM 3442 C CA . ASP A 1 479 ? 31.131 2.908 -63.730 1.00 22.91 479 ASP A CA 1
ATOM 3443 C C . ASP A 1 479 ? 30.772 3.528 -62.376 1.00 22.89 479 ASP A C 1
ATOM 3444 O O . ASP A 1 479 ? 31.691 3.664 -61.541 1.00 22.47 479 ASP A O 1
ATOM 3449 N N . VAL A 1 480 ? 29.505 3.879 -62.139 1.00 22.69 480 VAL A N 1
ATOM 3450 C CA . VAL A 1 480 ? 29.060 4.394 -60.805 1.00 23.70 480 VAL A CA 1
ATOM 3451 C C . VAL A 1 480 ? 29.519 3.397 -59.726 1.00 23.62 480 VAL A C 1
ATOM 3452 O O . VAL A 1 480 ? 29.898 3.831 -58.655 1.00 22.64 480 VAL A O 1
ATOM 3456 N N . ALA A 1 481 ? 29.472 2.098 -59.996 1.00 23.59 481 ALA A N 1
ATOM 3457 C CA . ALA A 1 481 ? 29.729 1.036 -58.997 1.00 24.97 481 ALA A CA 1
ATOM 3458 C C . ALA A 1 481 ? 31.194 1.016 -58.528 1.00 26.74 481 ALA A C 1
ATOM 3459 O O . ALA A 1 481 ? 31.438 0.640 -57.353 1.00 26.13 481 ALA A O 1
ATOM 3461 N N . THR A 1 482 ? 32.147 1.424 -59.355 1.00 24.02 482 THR A N 1
ATOM 3462 C CA . THR A 1 482 ? 33.597 1.343 -59.044 1.00 24.08 482 THR A CA 1
ATOM 3463 C C . THR A 1 482 ? 34.245 2.730 -58.884 1.00 24.49 482 THR A C 1
ATOM 3464 O O . THR A 1 482 ? 35.348 2.764 -58.367 1.00 24.46 482 THR A O 1
ATOM 3468 N N . SER A 1 483 ? 33.675 3.815 -59.423 1.00 24.14 483 SER A N 1
ATOM 3469 C CA . SER A 1 483 ? 34.383 5.114 -59.636 1.00 26.60 483 SER A CA 1
ATOM 3470 C C . SER A 1 483 ? 35.582 4.974 -60.584 1.00 26.96 483 SER A C 1
ATOM 3471 O O . SER A 1 483 ? 36.393 5.922 -60.657 1.00 30.33 483 SER A O 1
ATOM 3474 N N . ASN A 1 484 ? 35.686 3.871 -61.318 1.00 24.44 484 ASN A N 1
ATOM 3475 C CA . ASN A 1 484 ? 36.815 3.604 -62.244 1.00 24.01 484 ASN A CA 1
ATOM 3476 C C . ASN A 1 484 ? 36.292 3.534 -63.675 1.00 22.47 484 ASN A C 1
ATOM 3477 O O . ASN A 1 484 ? 35.073 3.394 -63.878 1.00 21.48 484 ASN A O 1
ATOM 3482 N N . ALA A 1 485 ? 37.199 3.589 -64.641 1.00 21.88 485 ALA A N 1
ATOM 3483 C CA . ALA A 1 485 ? 36.857 3.409 -66.063 1.00 21.00 485 ALA A CA 1
ATOM 3484 C C . ALA A 1 485 ? 35.955 2.192 -66.219 1.00 20.36 485 ALA A C 1
ATOM 3485 O O . ALA A 1 485 ? 36.240 1.122 -65.677 1.00 20.15 485 ALA A O 1
ATOM 3487 N N . SER A 1 486 ? 34.878 2.324 -66.968 1.00 18.62 486 SER A N 1
ATOM 3488 C CA . SER A 1 486 ? 34.016 1.181 -67.289 1.00 20.11 486 SER A CA 1
ATOM 3489 C C . SER A 1 486 ? 34.686 0.359 -68.393 1.00 19.20 486 SER A C 1
ATOM 3490 O O . SER A 1 486 ? 35.728 0.768 -68.923 1.00 18.61 486 SER A O 1
ATOM 3493 N N . THR A 1 487 ? 34.085 -0.758 -68.762 1.00 19.88 487 THR A N 1
ATOM 3494 C CA . THR A 1 487 ? 34.509 -1.585 -69.917 1.00 18.74 487 THR A CA 1
ATOM 3495 C C . THR A 1 487 ? 33.369 -1.734 -70.911 1.00 17.40 487 THR A C 1
ATOM 3496 O O . THR A 1 487 ? 32.236 -1.429 -70.583 1.00 17.43 487 THR A O 1
ATOM 3500 N N . PRO A 1 488 ? 33.636 -2.238 -72.129 1.00 16.63 488 PRO A N 1
ATOM 3501 C CA . PRO A 1 488 ? 32.560 -2.584 -73.064 1.00 16.87 488 PRO A CA 1
ATOM 3502 C C . PRO A 1 488 ? 31.481 -3.520 -72.489 1.00 18.01 488 PRO A C 1
ATOM 3503 O O . PRO A 1 488 ? 30.396 -3.492 -72.975 1.00 18.28 488 PRO A O 1
ATOM 3507 N N . PHE A 1 489 ? 31.774 -4.331 -71.471 1.00 18.18 489 PHE A N 1
ATOM 3508 C CA . PHE A 1 489 ? 30.728 -5.185 -70.859 1.00 18.74 489 PHE A CA 1
ATOM 3509 C C . PHE A 1 489 ? 29.739 -4.301 -70.100 1.00 17.37 489 PHE A C 1
ATOM 3510 O O . PHE A 1 489 ? 28.646 -4.770 -69.766 1.00 18.10 489 PHE A O 1
ATOM 3518 N N . ASP A 1 490 ? 30.123 -3.059 -69.812 1.00 18.00 490 ASP A N 1
ATOM 3519 C CA . ASP A 1 490 ? 29.289 -2.088 -69.070 1.00 18.82 490 ASP A CA 1
ATOM 3520 C C . ASP A 1 490 ? 28.593 -1.171 -70.081 1.00 20.26 490 ASP A C 1
ATOM 3521 O O . ASP A 1 490 ? 27.406 -0.935 -69.902 1.00 16.58 490 ASP A O 1
ATOM 3526 N N . ARG A 1 491 ? 29.331 -0.661 -71.078 1.00 19.08 491 ARG A N 1
ATOM 3527 C CA . ARG A 1 491 ? 28.855 0.456 -71.953 1.00 19.60 491 ARG A CA 1
ATOM 3528 C C . ARG A 1 491 ? 28.679 0.038 -73.418 1.00 19.72 491 ARG A C 1
ATOM 3529 O O . ARG A 1 491 ? 28.291 0.895 -74.195 1.00 21.15 491 ARG A O 1
ATOM 3537 N N . GLY A 1 492 ? 28.878 -1.231 -73.772 1.00 19.03 492 GLY A N 1
ATOM 3538 C CA . GLY A 1 492 ? 28.848 -1.695 -75.158 1.00 18.46 492 GLY A CA 1
ATOM 3539 C C . GLY A 1 492 ? 29.821 -0.893 -76.009 1.00 16.43 492 GLY A C 1
ATOM 3540 O O . GLY A 1 492 ? 30.962 -0.671 -75.554 1.00 17.81 492 GLY A O 1
ATOM 3541 N N . ALA A 1 493 ? 29.360 -0.406 -77.155 1.00 16.32 493 ALA A N 1
ATOM 3542 C CA . ALA A 1 493 ? 30.165 0.373 -78.115 1.00 16.58 493 ALA A CA 1
ATOM 3543 C C . ALA A 1 493 ? 30.251 1.821 -77.629 1.00 17.22 493 ALA A C 1
ATOM 3544 O O . ALA A 1 493 ? 30.993 2.653 -78.253 1.00 18.96 493 ALA A O 1
ATOM 3546 N N . GLY A 1 494 ? 29.467 2.152 -76.604 1.00 15.17 494 GLY A N 1
ATOM 3547 C CA . GLY A 1 494 ? 29.503 3.464 -75.947 1.00 16.59 494 GLY A CA 1
ATOM 3548 C C . GLY A 1 494 ? 28.118 4.124 -75.872 1.00 16.55 494 GLY A C 1
ATOM 3549 O O . GLY A 1 494 ? 27.094 3.434 -76.016 1.00 17.37 494 GLY A O 1
ATOM 3550 N N . HIS A 1 495 ? 28.114 5.428 -75.637 1.00 17.93 495 HIS A N 1
ATOM 3551 C CA . HIS A 1 495 ? 26.894 6.248 -75.426 1.00 18.57 495 HIS A CA 1
ATOM 3552 C C . HIS A 1 495 ? 26.387 6.742 -76.773 1.00 18.21 495 HIS A C 1
ATOM 3553 O O . HIS A 1 495 ? 27.200 7.281 -77.565 1.00 18.11 495 HIS A O 1
ATOM 3560 N N . VAL A 1 496 ? 25.102 6.604 -77.019 1.00 17.90 496 VAL A N 1
ATOM 3561 C CA . VAL A 1 496 ? 24.494 7.018 -78.317 1.00 19.74 496 VAL A CA 1
ATOM 3562 C C . VAL A 1 496 ? 24.855 8.482 -78.612 1.00 21.43 496 VAL A C 1
ATOM 3563 O O . VAL A 1 496 ? 24.906 9.295 -77.688 1.00 21.36 496 VAL A O 1
ATOM 3567 N N . HIS A 1 497 ? 25.131 8.803 -79.884 1.00 22.36 497 HIS A N 1
ATOM 3568 C CA . HIS A 1 497 ? 25.515 10.157 -80.368 1.00 22.94 497 HIS A CA 1
ATOM 3569 C C . HIS A 1 497 ? 24.660 10.415 -81.605 1.00 23.92 497 HIS A C 1
ATOM 3570 O O . HIS A 1 497 ? 25.077 10.133 -82.736 1.00 21.80 497 HIS A O 1
ATOM 3577 N N . PRO A 1 498 ? 23.390 10.800 -81.412 1.00 22.50 498 PRO A N 1
ATOM 3578 C CA . PRO A 1 498 ? 22.411 10.806 -82.499 1.00 23.13 498 PRO A CA 1
ATOM 3579 C C . PRO A 1 498 ? 22.802 11.604 -83.760 1.00 22.17 498 PRO A C 1
ATOM 3580 O O . PRO A 1 498 ? 22.552 11.080 -84.834 1.00 22.80 498 PRO A O 1
ATOM 3584 N N . ASP A 1 499 ? 23.390 12.795 -83.606 1.00 21.62 499 ASP A N 1
ATOM 3585 C CA . ASP A 1 499 ? 23.802 13.654 -84.749 1.00 26.03 499 ASP A CA 1
ATOM 3586 C C . ASP A 1 499 ? 24.925 12.961 -85.533 1.00 26.06 499 ASP A C 1
ATOM 3587 O O . ASP A 1 499 ? 24.876 13.024 -86.777 1.00 23.80 499 ASP A O 1
ATOM 3592 N N . SER A 1 500 ? 25.826 12.245 -84.865 1.00 23.48 500 SER A N 1
ATOM 3593 C CA . SER A 1 500 ? 26.880 11.448 -85.551 1.00 23.02 500 SER A CA 1
ATOM 3594 C C . SER A 1 500 ? 26.268 10.220 -86.241 1.00 21.55 500 SER A C 1
ATOM 3595 O O . SER A 1 500 ? 26.627 9.932 -87.415 1.00 19.82 500 SER A O 1
ATOM 3598 N N . ALA A 1 501 ? 25.298 9.547 -85.612 1.00 20.30 501 ALA A N 1
ATOM 3599 C CA . ALA A 1 501 ? 24.662 8.322 -86.132 1.00 19.63 501 ALA A CA 1
ATOM 3600 C C . ALA A 1 501 ? 23.915 8.607 -87.446 1.00 18.89 501 ALA A C 1
ATOM 3601 O O . ALA A 1 501 ? 23.721 7.685 -88.265 1.00 18.47 501 ALA A O 1
ATOM 3603 N N . LEU A 1 502 ? 23.521 9.849 -87.677 1.00 18.91 502 LEU A N 1
ATOM 3604 C CA . LEU A 1 502 ? 22.827 10.224 -88.927 1.00 21.29 502 LEU A CA 1
ATOM 3605 C C . LEU A 1 502 ? 23.758 9.941 -90.123 1.00 21.89 502 LEU A C 1
ATOM 3606 O O . LEU A 1 502 ? 23.250 9.636 -91.211 1.00 22.53 502 LEU A O 1
ATOM 3611 N N . ASP A 1 503 ? 25.076 10.071 -89.932 1.00 23.83 503 ASP A N 1
ATOM 3612 C CA . ASP A 1 503 ? 26.073 10.028 -91.058 1.00 21.78 503 ASP A CA 1
ATOM 3613 C C . ASP A 1 503 ? 27.253 9.146 -90.659 1.00 18.00 503 ASP A C 1
ATOM 3614 O O . ASP A 1 503 ? 28.332 9.630 -90.320 1.00 20.32 503 ASP A O 1
ATOM 3619 N N . PRO A 1 504 ? 27.053 7.814 -90.578 1.00 19.05 504 PRO A N 1
ATOM 3620 C CA . PRO A 1 504 ? 28.077 6.926 -90.046 1.00 19.27 504 PRO A CA 1
ATOM 3621 C C . PRO A 1 504 ? 29.154 6.551 -91.075 1.00 17.29 504 PRO A C 1
ATOM 3622 O O . PRO A 1 504 ? 30.139 6.007 -90.655 1.00 17.78 504 PRO A O 1
ATOM 3626 N N . GLY A 1 505 ? 28.895 6.754 -92.373 1.00 17.23 505 GLY A N 1
ATOM 3627 C CA . GLY A 1 505 ? 29.869 6.422 -93.438 1.00 16.65 505 GLY A CA 1
ATOM 3628 C C . GLY A 1 505 ? 29.756 4.977 -93.893 1.00 16.19 505 GLY A C 1
ATOM 3629 O O . GLY A 1 505 ? 29.410 4.712 -95.070 1.00 18.08 505 GLY A O 1
ATOM 3630 N N . LEU A 1 506 ? 30.070 4.045 -93.012 1.00 16.71 506 LEU A N 1
ATOM 3631 C CA . LEU A 1 506 ? 29.931 2.597 -93.261 1.00 17.65 506 LEU A CA 1
ATOM 3632 C C . LEU A 1 506 ? 28.926 2.011 -92.270 1.00 16.53 506 LEU A C 1
ATOM 3633 O O . LEU A 1 506 ? 28.834 2.531 -91.161 1.00 18.42 506 LEU A O 1
ATOM 3638 N N . VAL A 1 507 ? 28.332 0.882 -92.628 1.00 16.54 507 VAL A N 1
ATOM 3639 C CA . VAL A 1 507 ? 27.501 0.054 -91.719 1.00 16.56 507 VAL A CA 1
ATOM 3640 C C . VAL A 1 507 ? 27.896 -1.410 -91.910 1.00 16.91 507 VAL A C 1
ATOM 3641 O O . VAL A 1 507 ? 28.379 -1.800 -93.031 1.00 18.00 507 VAL A O 1
ATOM 3645 N N . TYR A 1 508 ? 27.740 -2.151 -90.818 1.00 16.06 508 TYR A N 1
ATOM 3646 C CA . TYR A 1 508 ? 27.808 -3.622 -90.774 1.00 16.25 508 TYR A CA 1
ATOM 3647 C C . TYR A 1 508 ? 26.395 -4.161 -90.955 1.00 18.17 508 TYR A C 1
ATOM 3648 O O . TYR A 1 508 ? 25.620 -4.133 -89.978 1.00 17.45 508 TYR A O 1
ATOM 3657 N N . ASP A 1 509 ? 26.067 -4.600 -92.160 1.00 18.85 509 ASP A N 1
ATOM 3658 C CA . ASP A 1 509 ? 24.699 -5.050 -92.487 1.00 18.97 509 ASP A CA 1
ATOM 3659 C C . ASP A 1 509 ? 24.581 -6.558 -92.274 1.00 19.96 509 ASP A C 1
ATOM 3660 O O . ASP A 1 509 ? 25.568 -7.290 -92.409 1.00 21.76 509 ASP A O 1
ATOM 3665 N N . SER A 1 510 ? 23.356 -6.987 -91.976 1.00 21.80 510 SER A N 1
ATOM 3666 C CA . SER A 1 510 ? 22.947 -8.373 -91.649 1.00 24.89 510 SER A CA 1
ATOM 3667 C C . SER A 1 510 ? 21.492 -8.567 -92.071 1.00 24.51 510 SER A C 1
ATOM 3668 O O . SER A 1 510 ? 20.731 -7.595 -91.951 1.00 23.57 510 SER A O 1
ATOM 3671 N N . ASP A 1 511 ? 21.121 -9.800 -92.412 1.00 25.81 511 ASP A N 1
ATOM 3672 C CA . ASP A 1 511 ? 19.725 -10.144 -92.797 1.00 26.65 511 ASP A CA 1
ATOM 3673 C C . ASP A 1 511 ? 19.281 -11.430 -92.080 1.00 26.07 511 ASP A C 1
ATOM 3674 O O . ASP A 1 511 ? 20.091 -12.059 -91.347 1.00 22.88 511 ASP A O 1
ATOM 3679 N N . THR A 1 512 ? 18.032 -11.830 -92.324 1.00 25.84 512 THR A N 1
ATOM 3680 C CA . THR A 1 512 ? 17.431 -13.015 -91.675 1.00 26.44 512 THR A CA 1
ATOM 3681 C C . THR A 1 512 ? 18.295 -14.226 -91.946 1.00 24.72 512 THR A C 1
ATOM 3682 O O . THR A 1 512 ? 18.451 -15.026 -91.024 1.00 26.18 512 THR A O 1
ATOM 3686 N N . GLU A 1 513 ? 18.837 -14.382 -93.147 1.00 25.25 513 GLU A N 1
ATOM 3687 C CA . GLU A 1 513 ? 19.648 -15.586 -93.455 1.00 27.21 513 GLU A CA 1
ATOM 3688 C C . GLU A 1 513 ? 20.916 -15.595 -92.583 1.00 26.78 513 GLU A C 1
ATOM 3689 O O . GLU A 1 513 ? 21.327 -16.693 -92.201 1.00 26.21 513 GLU A O 1
ATOM 3695 N N . ASP A 1 514 ? 21.540 -14.440 -92.310 1.00 23.90 514 ASP A N 1
ATOM 3696 C CA . ASP A 1 514 ? 22.706 -14.380 -91.383 1.00 24.24 514 ASP A CA 1
ATOM 3697 C C . ASP A 1 514 ? 22.277 -14.887 -89.998 1.00 22.77 514 ASP A C 1
ATOM 3698 O O . ASP A 1 514 ? 23.044 -15.662 -89.357 1.00 24.73 514 ASP A O 1
ATOM 3703 N N . TYR A 1 515 ? 21.086 -14.515 -89.554 1.00 24.90 515 TYR A N 1
ATOM 3704 C CA . TYR A 1 515 ? 20.547 -14.926 -88.225 1.00 25.53 515 TYR A CA 1
ATOM 3705 C C . TYR A 1 515 ? 20.289 -16.435 -88.147 1.00 27.27 515 TYR A C 1
ATOM 3706 O O . TYR A 1 515 ? 20.581 -17.048 -87.068 1.00 26.86 515 TYR A O 1
ATOM 3715 N N . VAL A 1 516 ? 19.841 -17.060 -89.238 1.00 26.39 516 VAL A N 1
ATOM 3716 C CA . VAL A 1 516 ? 19.681 -18.537 -89.265 1.00 24.06 516 VAL A CA 1
ATOM 3717 C C . VAL A 1 516 ? 21.064 -19.163 -89.141 1.00 24.12 516 VAL A C 1
ATOM 3718 O O . VAL A 1 516 ? 21.201 -20.086 -88.325 1.00 23.26 516 VAL A O 1
ATOM 3722 N N . SER A 1 517 ? 22.061 -18.652 -89.877 1.00 23.98 517 SER A N 1
ATOM 3723 C CA . SER A 1 517 ? 23.460 -19.132 -89.792 1.00 23.71 517 SER A CA 1
ATOM 3724 C C . SER A 1 517 ? 23.956 -19.006 -88.345 1.00 23.14 517 SER A C 1
ATOM 3725 O O . SER A 1 517 ? 24.643 -19.931 -87.917 1.00 23.84 517 SER A O 1
ATOM 3728 N N . PHE A 1 518 ? 23.541 -17.968 -87.608 1.00 21.76 518 PHE A N 1
ATOM 3729 C CA . PHE A 1 518 ? 23.923 -17.784 -86.177 1.00 22.57 518 PHE A CA 1
ATOM 3730 C C . PHE A 1 518 ? 23.252 -18.862 -85.312 1.00 23.99 518 PHE A C 1
ATOM 3731 O O . PHE A 1 518 ? 23.950 -19.498 -84.522 1.00 23.40 518 PHE A O 1
ATOM 3739 N N . LEU A 1 519 ? 21.954 -19.131 -85.549 1.00 27.41 519 LEU A N 1
ATOM 3740 C CA . LEU A 1 519 ? 21.181 -20.136 -84.776 1.00 29.96 519 LEU A CA 1
ATOM 3741 C C . LEU A 1 519 ? 21.811 -21.507 -85.003 1.00 30.26 519 LEU A C 1
ATOM 3742 O O . LEU A 1 519 ? 21.877 -22.271 -84.042 1.00 29.03 519 LEU A O 1
ATOM 3747 N N . CYS A 1 520 ? 22.308 -21.760 -86.214 1.00 30.70 520 CYS A N 1
ATOM 3748 C CA . CYS A 1 520 ? 23.048 -22.988 -86.582 1.00 29.80 520 CYS A CA 1
ATOM 3749 C C . CYS A 1 520 ? 24.393 -23.027 -85.858 1.00 29.17 520 CYS A C 1
ATOM 3750 O O . CYS A 1 520 ? 24.717 -24.078 -85.314 1.00 27.27 520 CYS A O 1
ATOM 3753 N N . ALA A 1 521 ? 25.139 -21.922 -85.859 1.00 27.66 521 ALA A N 1
ATOM 3754 C CA . ALA A 1 521 ? 26.477 -21.807 -85.227 1.00 26.59 521 ALA A CA 1
ATOM 3755 C C . ALA A 1 521 ? 26.418 -22.078 -83.714 1.00 26.67 521 ALA A C 1
ATOM 3756 O O . ALA A 1 521 ? 27.447 -22.514 -83.163 1.00 29.02 521 ALA A O 1
ATOM 3758 N N . ILE A 1 522 ? 25.327 -21.733 -83.041 1.00 25.82 522 ILE A N 1
ATOM 3759 C CA . ILE A 1 522 ? 25.243 -21.871 -81.558 1.00 27.25 522 ILE A CA 1
ATOM 3760 C C . ILE A 1 522 ? 24.672 -23.257 -81.216 1.00 30.10 522 ILE A C 1
ATOM 3761 O O . ILE A 1 522 ? 24.481 -23.534 -80.005 1.00 29.28 522 ILE A O 1
ATOM 3766 N N . GLY A 1 523 ? 24.373 -24.075 -82.236 1.00 30.30 523 GLY A N 1
ATOM 3767 C CA . GLY A 1 523 ? 24.090 -25.515 -82.087 1.00 29.74 523 GLY A CA 1
ATOM 3768 C C . GLY A 1 523 ? 22.613 -25.842 -81.919 1.00 30.36 523 GLY A C 1
ATOM 3769 O O . GLY A 1 523 ? 22.316 -26.957 -81.565 1.00 30.93 523 GLY A O 1
ATOM 3770 N N . TYR A 1 524 ? 21.705 -24.935 -82.244 1.00 29.45 524 TYR A N 1
ATO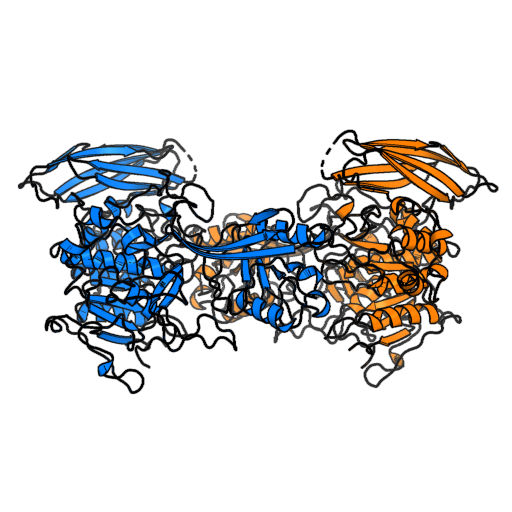M 3771 C CA . TYR A 1 524 ? 20.243 -25.205 -82.263 1.00 31.80 524 TYR A CA 1
ATOM 3772 C C . TYR A 1 524 ? 19.929 -26.259 -83.331 1.00 32.71 524 TYR A C 1
ATOM 3773 O O . TYR A 1 524 ? 20.478 -26.162 -84.454 1.00 28.44 524 TYR A O 1
ATOM 3782 N N . ASN A 1 525 ? 19.113 -27.254 -82.976 1.00 30.29 525 ASN A N 1
ATOM 3783 C CA . ASN A 1 525 ? 18.654 -28.264 -83.958 1.00 33.71 525 ASN A CA 1
ATOM 3784 C C . ASN A 1 525 ? 17.491 -27.648 -84.743 1.00 34.27 525 ASN A C 1
ATOM 3785 O O . ASN A 1 525 ? 17.067 -26.498 -84.424 1.00 31.34 525 ASN A O 1
ATOM 3790 N N . SER A 1 526 ? 17.022 -28.371 -85.760 1.00 30.40 526 SER A N 1
ATOM 3791 C CA . SER A 1 526 ? 15.977 -27.916 -86.703 1.00 33.72 526 SER A CA 1
ATOM 3792 C C . SER A 1 526 ? 14.727 -27.524 -85.923 1.00 32.19 526 SER A C 1
ATOM 3793 O O . SER A 1 526 ? 14.038 -26.593 -86.352 1.00 38.39 526 SER A O 1
ATOM 3796 N N . THR A 1 527 ? 14.435 -28.203 -84.811 1.00 33.94 527 THR A N 1
ATOM 3797 C CA . THR A 1 527 ? 13.208 -27.938 -84.023 1.00 34.80 527 THR A CA 1
ATOM 3798 C C . THR A 1 527 ? 13.303 -26.522 -83.456 1.00 32.33 527 THR A C 1
ATOM 3799 O O . THR A 1 527 ? 12.339 -25.752 -83.559 1.00 30.30 527 THR A O 1
ATOM 3803 N N . LEU A 1 528 ? 14.447 -26.190 -82.859 1.00 33.33 528 LEU A N 1
ATOM 3804 C CA . LEU A 1 528 ? 14.626 -24.852 -82.240 1.00 31.19 528 LEU A CA 1
ATOM 3805 C C . LEU A 1 528 ? 14.672 -23.792 -83.346 1.00 30.11 528 LEU A C 1
ATOM 3806 O O . LEU A 1 528 ? 14.076 -22.728 -83.132 1.00 30.65 528 LEU A O 1
ATOM 3811 N N . ILE A 1 529 ? 15.275 -24.070 -84.506 1.00 31.73 529 ILE A N 1
ATOM 3812 C CA . ILE A 1 529 ? 15.351 -23.040 -85.590 1.00 32.29 529 ILE A CA 1
ATOM 3813 C C . ILE A 1 529 ? 13.927 -22.711 -86.045 1.00 34.01 529 ILE A C 1
ATOM 3814 O O . ILE A 1 529 ? 13.616 -21.501 -86.291 1.00 32.48 529 ILE A O 1
ATOM 3819 N N . GLY A 1 530 ? 13.065 -23.737 -86.076 1.00 34.84 530 GLY A N 1
ATOM 3820 C CA . GLY A 1 530 ? 11.651 -23.641 -86.487 1.00 33.56 530 GLY A CA 1
ATOM 3821 C C . GLY A 1 530 ? 10.851 -22.728 -85.584 1.00 31.99 530 GLY A C 1
ATOM 3822 O O . GLY A 1 530 ? 9.961 -22.046 -86.086 1.00 31.88 530 GLY A O 1
ATOM 3823 N N . ILE A 1 531 ? 11.191 -22.646 -84.297 1.00 32.05 531 ILE A N 1
ATOM 3824 C CA . ILE A 1 531 ? 10.575 -21.629 -83.394 1.00 31.89 531 ILE A CA 1
ATOM 3825 C C . ILE A 1 531 ? 10.777 -20.235 -84.001 1.00 29.49 531 ILE A C 1
ATOM 3826 O O . ILE A 1 531 ? 9.872 -19.400 -83.893 1.00 28.64 531 ILE A O 1
ATOM 3831 N N . PHE A 1 532 ? 11.930 -19.984 -84.621 1.00 28.25 532 PHE A N 1
ATOM 3832 C CA . PHE A 1 532 ? 12.281 -18.636 -85.142 1.00 29.36 532 PHE A CA 1
ATOM 3833 C C . PHE A 1 532 ? 11.701 -18.429 -86.541 1.00 28.08 532 PHE A C 1
ATOM 3834 O O . PHE A 1 532 ? 11.135 -17.356 -86.768 1.00 30.22 532 PHE A O 1
ATOM 3842 N N . THR A 1 533 ? 11.906 -19.393 -87.437 1.00 32.76 533 THR A N 1
ATOM 3843 C CA . THR A 1 533 ? 11.534 -19.297 -88.876 1.00 35.87 533 THR A CA 1
ATOM 3844 C C . THR A 1 533 ? 10.040 -19.571 -89.063 1.00 37.73 533 THR A C 1
ATOM 3845 O O . THR A 1 533 ? 9.534 -19.170 -90.130 1.00 39.16 533 THR A O 1
ATOM 3849 N N . GLY A 1 534 ? 9.370 -20.187 -88.076 1.00 38.01 534 GLY A N 1
ATOM 3850 C CA . GLY A 1 534 ? 7.906 -20.407 -88.059 1.00 41.60 534 GLY A CA 1
ATOM 3851 C C . GLY A 1 534 ? 7.482 -21.528 -88.997 1.00 46.31 534 GLY A C 1
ATOM 3852 O O . GLY A 1 534 ? 6.302 -21.551 -89.411 1.00 51.46 534 GLY A O 1
ATOM 3853 N N . GLU A 1 535 ? 8.408 -22.430 -89.321 1.00 46.98 535 GLU A N 1
ATOM 3854 C CA . GLU A 1 535 ? 8.182 -23.621 -90.171 1.00 51.33 535 GLU A CA 1
ATOM 3855 C C . GLU A 1 535 ? 8.909 -24.813 -89.557 1.00 51.32 535 GLU A C 1
ATOM 3856 O O . GLU A 1 535 ? 9.788 -24.589 -88.724 1.00 48.26 535 GLU A O 1
ATOM 3862 N N . VAL A 1 536 ? 8.530 -26.032 -89.937 1.00 46.85 536 VAL A N 1
ATOM 3863 C CA . VAL A 1 536 ? 9.284 -27.269 -89.585 1.00 49.76 536 VAL A CA 1
ATOM 3864 C C . VAL A 1 536 ? 10.373 -27.412 -90.638 1.00 49.69 536 VAL A C 1
ATOM 3865 O O . VAL A 1 536 ? 10.111 -27.833 -91.758 1.00 52.32 536 VAL A O 1
ATOM 3869 N N . PRO A 1 537 ? 11.630 -27.020 -90.353 1.00 47.38 537 PRO A N 1
ATOM 3870 C CA . PRO A 1 537 ? 12.673 -27.124 -91.365 1.00 46.20 537 PRO A CA 1
ATOM 3871 C C . PRO A 1 537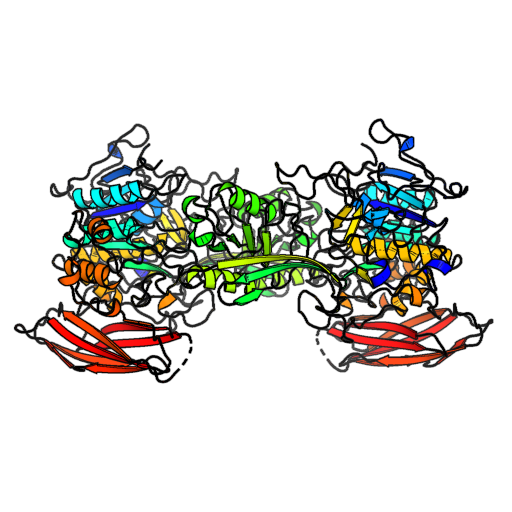 ? 13.092 -28.589 -91.442 1.00 45.85 537 PRO A C 1
ATOM 3872 O O . PRO A 1 537 ? 12.749 -29.377 -90.560 1.00 49.99 537 PRO A O 1
ATOM 3876 N N . PRO A 1 538 ? 13.794 -29.020 -92.508 1.00 44.05 538 PRO A N 1
ATOM 3877 C CA . PRO A 1 538 ? 14.409 -30.347 -92.517 1.00 46.56 538 PRO A CA 1
ATOM 3878 C C . PRO A 1 538 ? 15.494 -30.464 -91.433 1.00 50.55 538 PRO A C 1
ATOM 3879 O O . PRO A 1 538 ? 16.101 -29.451 -91.091 1.00 54.56 538 PRO A O 1
ATOM 3883 N N . SER A 1 539 ? 15.753 -31.682 -90.941 1.00 51.52 539 SER A N 1
ATOM 3884 C CA . SER A 1 539 ? 16.714 -31.970 -89.836 1.00 48.34 539 SER A CA 1
ATOM 3885 C C . SER A 1 539 ? 18.128 -31.493 -90.197 1.00 45.92 539 SER A C 1
ATOM 3886 O O . SER A 1 539 ? 18.891 -31.176 -89.275 1.00 44.61 539 SER A O 1
ATOM 3889 N N . ASP A 1 540 ? 18.463 -31.450 -91.491 1.00 49.25 540 ASP A N 1
ATOM 3890 C CA . ASP A 1 540 ? 19.835 -31.209 -92.023 1.00 44.32 540 ASP A CA 1
ATOM 3891 C C . ASP A 1 540 ? 19.979 -29.736 -92.473 1.00 42.02 540 ASP A C 1
ATOM 3892 O O . ASP A 1 540 ? 20.943 -29.427 -93.216 1.00 43.69 540 ASP A O 1
ATOM 3897 N N . ILE A 1 541 ? 19.043 -28.864 -92.086 1.00 38.18 541 ILE A N 1
ATOM 3898 C CA . ILE A 1 541 ? 18.988 -27.436 -92.534 1.00 40.95 541 ILE A CA 1
ATOM 3899 C C . ILE A 1 541 ? 20.363 -26.770 -92.351 1.00 39.72 541 ILE A C 1
ATOM 3900 O O . ILE A 1 541 ? 20.793 -26.065 -93.279 1.00 39.31 541 ILE A O 1
ATOM 3905 N N . CYS A 1 542 ? 21.046 -27.003 -91.227 1.00 39.66 542 CYS A N 1
ATOM 3906 C CA . CYS A 1 542 ? 22.314 -26.310 -90.875 1.00 40.31 542 CYS A CA 1
ATOM 3907 C C . CYS A 1 542 ? 23.457 -26.743 -91.798 1.00 42.58 542 CYS A C 1
ATOM 3908 O O . CYS A 1 542 ? 24.492 -26.053 -91.796 1.00 41.99 542 CYS A O 1
ATOM 3911 N N . ASP A 1 543 ? 23.284 -27.816 -92.581 1.00 44.17 543 ASP A N 1
ATOM 3912 C CA . ASP A 1 543 ? 24.244 -28.196 -93.653 1.00 44.22 543 ASP A CA 1
ATOM 3913 C C . ASP A 1 543 ? 24.420 -27.019 -94.616 1.00 40.53 543 ASP A C 1
ATOM 3914 O O . ASP A 1 543 ? 25.508 -26.892 -95.188 1.00 42.18 543 ASP A O 1
ATOM 3919 N N . ASN A 1 544 ? 23.394 -26.178 -94.747 1.00 39.79 544 ASN A N 1
ATOM 3920 C CA . ASN A 1 544 ? 23.319 -25.094 -95.758 1.00 43.96 544 ASN A CA 1
ATOM 3921 C C . ASN A 1 544 ? 23.883 -23.781 -95.215 1.00 41.42 544 ASN A C 1
ATOM 3922 O O . ASN A 1 544 ? 23.756 -22.786 -95.927 1.00 47.05 544 ASN A O 1
ATOM 3927 N N . TYR A 1 545 ? 24.446 -23.774 -94.004 1.00 39.55 545 TYR A N 1
ATOM 3928 C CA . TYR A 1 545 ? 24.969 -22.563 -93.314 1.00 35.24 545 TYR A CA 1
ATOM 3929 C C . TYR A 1 545 ? 26.396 -22.861 -92.854 1.00 36.74 545 TYR A C 1
ATOM 3930 O O . TYR A 1 545 ? 26.637 -23.969 -92.391 1.00 36.63 545 TYR A O 1
ATOM 3939 N N . LYS A 1 546 ? 27.332 -21.928 -93.027 1.00 35.55 546 LYS A N 1
ATOM 3940 C CA . LYS A 1 546 ? 28.776 -22.199 -92.796 1.00 39.41 546 LYS A CA 1
ATOM 3941 C C . LYS A 1 546 ? 29.434 -21.005 -92.096 1.00 36.76 546 LYS A C 1
ATOM 3942 O O . LYS A 1 546 ? 30.554 -20.633 -92.460 1.00 35.94 546 LYS A O 1
ATOM 3948 N N . LEU A 1 547 ? 28.761 -20.458 -91.089 1.00 33.78 547 LEU A N 1
ATOM 3949 C CA . LEU A 1 547 ? 29.230 -19.253 -90.367 1.00 30.65 547 LEU A CA 1
ATOM 3950 C C . LEU A 1 547 ? 30.540 -19.558 -89.635 1.00 29.71 547 LEU A C 1
ATOM 3951 O O . LEU A 1 547 ? 31.382 -18.666 -89.563 1.00 28.64 547 LEU A O 1
ATOM 3956 N N . GLY A 1 548 ? 30.674 -20.761 -89.070 1.00 31.08 548 GLY A N 1
ATOM 3957 C CA . GLY A 1 548 ? 31.738 -21.115 -88.108 1.00 30.18 548 GLY A CA 1
ATOM 3958 C C . GLY A 1 548 ? 31.455 -20.515 -86.740 1.00 29.85 548 GLY A C 1
ATOM 3959 O O . GLY A 1 548 ? 30.343 -20.711 -86.228 1.00 33.15 548 GLY A O 1
ATOM 3960 N N . SER A 1 549 ? 32.404 -19.784 -86.163 1.00 24.87 549 SER A N 1
ATOM 3961 C CA . SER A 1 549 ? 32.206 -19.095 -84.863 1.00 28.15 549 SER A CA 1
ATOM 3962 C C . SER A 1 549 ? 30.969 -18.214 -84.932 1.00 24.23 549 SER A C 1
ATOM 3963 O O . SER A 1 549 ? 30.762 -17.522 -85.914 1.00 24.81 549 SER A O 1
ATOM 3966 N N . PRO A 1 550 ? 30.172 -18.120 -83.850 1.00 24.29 550 PRO A N 1
ATOM 3967 C CA . PRO A 1 550 ? 29.160 -17.070 -83.763 1.00 23.40 550 PRO A CA 1
ATOM 3968 C C . PRO A 1 550 ? 29.726 -15.642 -83.913 1.00 22.05 550 PRO A C 1
ATOM 3969 O O . PRO A 1 550 ? 29.031 -14.787 -84.379 1.00 22.48 550 PRO A O 1
ATOM 3973 N N . GLY A 1 551 ? 30.987 -15.439 -83.557 1.00 21.72 551 GLY A N 1
ATOM 3974 C CA . GLY A 1 551 ? 31.715 -14.164 -83.711 1.00 22.08 551 GLY A CA 1
ATOM 3975 C C . GLY A 1 551 ? 31.927 -13.746 -85.164 1.00 22.02 551 GLY A C 1
ATOM 3976 O O . GLY A 1 551 ? 32.317 -12.592 -85.376 1.00 22.14 551 GLY A O 1
ATOM 3977 N N . ASN A 1 552 ? 31.685 -14.632 -86.136 1.00 20.59 552 ASN A N 1
ATOM 3978 C CA . ASN A 1 552 ? 31.734 -14.329 -87.589 1.00 21.02 552 ASN A CA 1
ATOM 3979 C C . ASN A 1 552 ? 30.415 -13.707 -88.080 1.00 20.22 552 ASN A C 1
ATOM 3980 O O . ASN A 1 552 ? 30.370 -13.267 -89.195 1.00 20.22 552 ASN A O 1
ATOM 3985 N N . LEU A 1 553 ? 29.363 -13.654 -87.276 1.00 21.37 553 LEU A N 1
ATOM 3986 C CA . LEU A 1 553 ? 28.155 -12.876 -87.640 1.00 20.93 553 LEU A CA 1
ATOM 3987 C C . LEU A 1 553 ? 28.593 -11.435 -87.830 1.00 20.66 553 LEU A C 1
ATOM 3988 O O . LEU A 1 553 ? 29.351 -10.934 -87.002 1.00 23.02 553 LEU A O 1
ATOM 3993 N N . ASN A 1 554 ? 28.200 -10.827 -88.939 1.00 20.68 554 ASN A N 1
ATOM 3994 C CA . ASN A 1 554 ? 28.571 -9.432 -89.269 1.00 20.55 554 ASN A CA 1
ATOM 3995 C C . ASN A 1 554 ? 27.954 -8.517 -88.202 1.00 22.18 554 ASN A C 1
ATOM 3996 O O . ASN A 1 554 ? 26.746 -8.422 -88.127 1.00 35.20 554 ASN A O 1
ATOM 4001 N N . TYR A 1 555 ? 28.757 -8.043 -87.270 1.00 20.70 555 TYR A N 1
ATOM 4002 C CA . TYR A 1 555 ? 28.299 -7.347 -86.041 1.00 19.57 555 TYR A CA 1
ATOM 4003 C C . TYR A 1 555 ? 29.201 -6.141 -85.828 1.00 19.75 555 TYR A C 1
ATOM 4004 O O . TYR A 1 555 ? 30.390 -6.228 -86.168 1.00 18.49 555 TYR A O 1
ATOM 4013 N N . PRO A 1 556 ? 28.697 -4.980 -85.336 1.00 17.76 556 PRO A N 1
ATOM 4014 C CA . PRO A 1 556 ? 29.520 -3.785 -85.237 1.00 18.37 556 PRO A CA 1
ATOM 4015 C C . PRO A 1 556 ? 30.553 -3.811 -84.097 1.00 19.34 556 PRO A C 1
ATOM 4016 O O . PRO A 1 556 ? 31.259 -2.847 -83.935 1.00 21.68 556 PRO A O 1
ATOM 4020 N N . SER A 1 557 ? 30.599 -4.896 -83.331 1.00 17.83 557 SER A N 1
ATOM 4021 C CA . SER A 1 557 ? 31.568 -5.065 -82.223 1.00 16.93 557 SER A CA 1
ATOM 4022 C C . SER A 1 557 ? 32.199 -6.449 -82.299 1.00 16.89 557 SER A C 1
ATOM 4023 O O . SER A 1 557 ? 31.720 -7.305 -83.070 1.00 17.85 557 SER A O 1
ATOM 4026 N N . PHE A 1 558 ? 33.262 -6.642 -81.508 1.00 16.44 558 PHE A N 1
ATOM 4027 C CA . PHE A 1 558 ? 34.084 -7.850 -81.473 1.00 17.63 558 PHE A CA 1
ATOM 4028 C C . PHE A 1 558 ? 34.131 -8.350 -80.029 1.00 18.47 558 PHE A C 1
ATOM 4029 O O . PHE A 1 558 ? 34.429 -7.581 -79.118 1.00 20.29 558 PHE A O 1
ATOM 4037 N N . SER A 1 559 ? 33.934 -9.646 -79.886 1.00 18.65 559 SER A N 1
ATOM 4038 C CA . SER A 1 559 ? 34.068 -10.391 -78.614 1.00 20.47 559 SER A CA 1
ATOM 4039 C C . SER A 1 559 ? 34.766 -11.716 -78.894 1.00 19.24 559 SER A C 1
ATOM 4040 O O . SER A 1 559 ? 34.272 -12.499 -79.710 1.00 21.97 559 SER A O 1
ATOM 4043 N N . VAL A 1 560 ? 35.883 -11.908 -78.206 1.00 20.75 560 VAL A N 1
ATOM 4044 C CA . VAL A 1 560 ? 36.796 -13.072 -78.343 1.00 22.91 560 VAL A CA 1
ATOM 4045 C C . VAL A 1 560 ? 36.801 -13.819 -77.005 1.00 24.05 560 VAL A C 1
ATOM 4046 O O . VAL A 1 560 ? 36.964 -13.166 -75.959 1.00 22.62 560 VAL A O 1
ATOM 4050 N N . ALA A 1 561 ? 36.573 -15.127 -77.053 1.00 25.66 561 ALA A N 1
ATOM 4051 C CA . ALA A 1 561 ? 36.716 -16.016 -75.881 1.00 29.21 561 ALA A CA 1
ATOM 4052 C C . ALA A 1 561 ? 37.868 -16.992 -76.175 1.00 28.05 561 ALA A C 1
ATOM 4053 O O . ALA A 1 561 ? 37.678 -17.928 -76.937 1.00 26.81 561 ALA A O 1
ATOM 4055 N N . PHE A 1 562 ? 39.063 -16.671 -75.699 1.00 27.10 562 PHE A N 1
ATOM 4056 C CA . PHE A 1 562 ? 40.260 -17.535 -75.870 1.00 32.17 562 PHE A CA 1
ATOM 4057 C C . PHE A 1 562 ? 40.104 -18.812 -75.013 1.00 36.01 562 PHE A C 1
ATOM 4058 O O . PHE A 1 562 ? 39.951 -18.681 -73.777 1.00 33.33 562 PHE A O 1
ATOM 4066 N N . GLU A 1 563 ? 40.206 -19.999 -75.634 1.00 50.06 563 GLU A N 1
ATOM 4067 C CA . GLU A 1 563 ? 40.195 -21.339 -74.952 1.00 60.36 563 GLU A CA 1
ATOM 4068 C C . GLU A 1 563 ? 41.545 -21.640 -74.265 1.00 62.25 563 GLU A C 1
ATOM 4069 O O . GLU A 1 563 ? 41.571 -22.564 -73.407 1.00 59.94 563 GLU A O 1
ATOM 4075 N N . GLY A 1 564 ? 42.631 -20.957 -74.662 1.00 60.47 564 GLY A N 1
ATOM 4076 C CA . GLY A 1 564 ? 44.007 -21.204 -74.173 1.00 63.74 564 GLY A CA 1
ATOM 4077 C C . GLY A 1 564 ? 44.932 -19.994 -74.327 1.00 64.25 564 GLY A C 1
ATOM 4078 O O . GLY A 1 564 ? 44.584 -19.037 -75.065 1.00 49.24 564 GLY A O 1
ATOM 4079 N N . ASP A 1 565 ? 46.107 -20.055 -73.694 1.00 66.89 565 ASP A N 1
ATOM 4080 C CA . ASP A 1 565 ? 47.003 -18.890 -73.440 1.00 71.15 565 ASP A CA 1
ATOM 4081 C C . ASP A 1 565 ? 47.651 -18.376 -74.744 1.00 68.72 565 ASP A C 1
ATOM 4082 O O . ASP A 1 565 ? 48.019 -17.156 -74.761 1.00 54.77 565 ASP A O 1
ATOM 4087 N N . THR A 1 566 ? 47.819 -19.241 -75.766 1.00 62.33 566 THR A N 1
ATOM 4088 C CA . THR A 1 566 ? 48.473 -18.928 -77.083 1.00 62.39 566 THR A CA 1
ATOM 4089 C C . THR A 1 566 ? 47.464 -19.077 -78.250 1.00 56.52 566 THR A C 1
ATOM 4090 O O . THR A 1 566 ? 47.895 -19.072 -79.444 1.00 52.25 566 THR A O 1
ATOM 4094 N N . SER A 1 567 ? 46.164 -19.116 -77.935 1.00 45.89 567 SER A N 1
ATOM 4095 C CA . SER A 1 567 ? 45.052 -19.186 -78.916 1.00 43.29 567 SER A CA 1
ATOM 4096 C C . SER A 1 567 ? 45.084 -17.993 -79.899 1.00 41.42 567 SER A C 1
ATOM 4097 O O . SER A 1 567 ? 45.573 -16.866 -79.562 1.00 33.20 567 SER A O 1
ATOM 4100 N N . ASN A 1 568 ? 44.557 -18.218 -81.101 1.00 35.82 568 ASN A N 1
ATOM 4101 C CA . ASN A 1 568 ? 44.397 -17.138 -82.102 1.00 34.68 568 ASN A CA 1
ATOM 4102 C C . ASN A 1 568 ? 43.054 -17.354 -82.777 1.00 30.70 568 ASN A C 1
ATOM 4103 O O . ASN A 1 568 ? 42.632 -18.514 -82.983 1.00 30.81 568 ASN A O 1
ATOM 4108 N N . VAL A 1 569 ? 42.366 -16.247 -82.995 1.00 28.90 569 VAL A N 1
ATOM 4109 C CA . VAL A 1 569 ? 40.973 -16.229 -83.501 1.00 26.26 569 VAL A CA 1
ATOM 4110 C C . VAL A 1 569 ? 40.920 -15.202 -84.630 1.00 24.23 569 VAL A C 1
ATOM 4111 O O . VAL A 1 569 ? 41.400 -14.067 -84.423 1.00 24.09 569 VAL A O 1
ATOM 4115 N N . THR A 1 570 ? 40.312 -15.587 -85.757 1.00 24.32 570 THR A N 1
ATOM 4116 C CA . THR A 1 570 ? 40.102 -14.709 -86.926 1.00 23.09 570 THR A CA 1
ATOM 4117 C C . THR A 1 570 ? 38.604 -14.574 -87.143 1.00 23.00 570 THR A C 1
ATOM 4118 O O . THR A 1 570 ? 37.937 -15.618 -87.200 1.00 24.23 570 THR A O 1
ATOM 4122 N N . TYR A 1 571 ? 38.111 -13.333 -87.262 1.00 21.28 571 TYR A N 1
ATOM 4123 C CA . TYR A 1 571 ? 36.716 -13.066 -87.664 1.00 21.73 571 TYR A CA 1
ATOM 4124 C C . TYR A 1 571 ? 36.672 -12.327 -88.997 1.00 22.84 571 TYR A C 1
ATOM 4125 O O . TYR A 1 571 ? 37.568 -11.552 -89.320 1.00 22.64 571 TYR A O 1
ATOM 4134 N N . LYS A 1 572 ? 35.578 -12.546 -89.731 1.00 22.58 572 LYS A N 1
ATOM 4135 C CA . LYS A 1 572 ? 35.274 -11.854 -91.007 1.00 24.21 572 LYS A CA 1
ATOM 4136 C C . LYS A 1 572 ? 34.226 -10.771 -90.745 1.00 22.19 572 LYS A C 1
ATOM 4137 O O . LYS A 1 572 ? 33.270 -11.011 -89.979 1.00 18.21 572 LYS A O 1
ATOM 4143 N N . ARG A 1 573 ? 34.374 -9.610 -91.376 1.00 20.36 573 ARG A N 1
ATOM 4144 C CA . ARG A 1 573 ? 33.329 -8.556 -91.390 1.00 19.58 573 ARG A CA 1
ATOM 4145 C C . ARG A 1 573 ? 33.159 -8.044 -92.823 1.00 19.82 573 ARG A C 1
ATOM 4146 O O . ARG A 1 573 ? 34.150 -8.149 -93.644 1.00 18.96 573 ARG A O 1
ATOM 4154 N N . THR A 1 574 ? 31.998 -7.463 -93.091 1.00 20.79 574 THR A N 1
ATOM 4155 C CA . THR A 1 574 ? 31.669 -6.744 -94.350 1.00 20.08 574 THR A CA 1
ATOM 4156 C C . THR A 1 574 ? 31.089 -5.362 -94.027 1.00 18.83 574 THR A C 1
ATOM 4157 O O . THR A 1 574 ? 30.076 -5.238 -93.282 1.00 19.10 574 THR A O 1
ATOM 4161 N N . VAL A 1 575 ? 31.723 -4.340 -94.558 1.00 16.99 575 VAL A N 1
ATOM 4162 C CA . VAL A 1 575 ? 31.263 -2.937 -94.405 1.00 17.18 575 VAL A CA 1
ATOM 4163 C C . VAL A 1 575 ? 30.644 -2.457 -95.717 1.00 18.61 575 VAL A C 1
ATOM 4164 O O . VAL A 1 575 ? 31.248 -2.649 -96.828 1.00 17.55 575 VAL A O 1
ATOM 4168 N N . THR A 1 576 ? 29.539 -1.747 -95.594 1.00 16.48 576 THR A N 1
ATOM 4169 C CA . THR A 1 576 ? 28.790 -1.174 -96.722 1.00 17.79 576 THR A CA 1
ATOM 4170 C C . THR A 1 576 ? 28.850 0.353 -96.641 1.00 17.80 576 THR A C 1
ATOM 4171 O O . THR A 1 576 ? 28.490 0.918 -95.589 1.00 17.94 576 THR A O 1
ATOM 4175 N N . ASN A 1 577 ? 29.273 1.009 -97.723 1.00 16.30 577 ASN A N 1
ATOM 4176 C CA . ASN A 1 577 ? 29.305 2.483 -97.799 1.00 16.18 577 ASN A CA 1
ATOM 4177 C C . ASN A 1 577 ? 27.866 3.030 -97.882 1.00 17.47 577 ASN A C 1
ATOM 4178 O O . ASN A 1 577 ? 27.151 2.733 -98.851 1.00 17.07 577 ASN A O 1
ATOM 4183 N N . VAL A 1 578 ? 27.475 3.869 -96.940 1.00 17.26 578 VAL A N 1
ATOM 4184 C CA . VAL A 1 578 ? 26.148 4.516 -96.940 1.00 18.69 578 VAL A CA 1
ATOM 4185 C C . VAL A 1 578 ? 26.391 6.009 -97.013 1.00 20.56 578 VAL A C 1
ATOM 4186 O O . VAL A 1 578 ? 25.425 6.725 -96.830 1.00 22.82 578 VAL A O 1
ATOM 4190 N N . GLY A 1 579 ? 27.632 6.453 -97.266 1.00 19.12 579 GLY A N 1
ATOM 4191 C CA . GLY A 1 579 ? 27.934 7.884 -97.410 1.00 20.58 579 GLY A CA 1
ATOM 4192 C C . GLY A 1 579 ? 27.468 8.400 -98.783 1.00 20.42 579 GLY A C 1
ATOM 4193 O O . GLY A 1 579 ? 27.160 7.578 -99.655 1.00 20.79 579 GLY A O 1
ATOM 4194 N N . SER A 1 580 ? 27.411 9.713 -98.961 1.00 19.57 580 SER A N 1
ATOM 4195 C CA . SER A 1 580 ? 26.887 10.362 -100.191 1.00 19.77 580 SER A CA 1
ATOM 4196 C C . SER A 1 580 ? 27.909 10.228 -101.324 1.00 18.52 580 SER A C 1
ATOM 4197 O O . SER A 1 580 ? 27.510 10.245 -102.469 1.00 20.50 580 SER A O 1
ATOM 4200 N N . SER A 1 581 ? 29.187 10.059 -101.018 1.00 18.26 581 SER A N 1
ATOM 4201 C CA . SER A 1 581 ? 30.214 9.861 -102.059 1.00 19.77 581 SER A CA 1
ATOM 4202 C C . SER A 1 581 ? 30.470 8.367 -102.216 1.00 20.87 581 SER A C 1
ATOM 4203 O O . SER A 1 581 ? 30.734 7.662 -101.187 1.00 20.53 581 SER A O 1
ATOM 4206 N N . SER A 1 582 ? 30.448 7.888 -103.459 1.00 21.78 582 SER A N 1
ATOM 4207 C CA . SER A 1 582 ? 30.685 6.460 -103.789 1.00 22.29 582 SER A CA 1
ATOM 4208 C C . SER A 1 582 ? 32.180 6.163 -103.791 1.00 21.91 582 SER A C 1
ATOM 4209 O O . SER A 1 582 ? 32.520 5.000 -103.616 1.00 20.98 582 SER A O 1
ATOM 4212 N N . ASP A 1 583 ? 33.006 7.168 -104.066 1.00 24.59 583 ASP A N 1
ATOM 4213 C CA . ASP A 1 583 ? 34.481 7.026 -104.190 1.00 25.71 583 ASP A CA 1
ATOM 4214 C C . ASP A 1 583 ? 35.069 7.536 -102.875 1.00 22.73 583 ASP A C 1
ATOM 4215 O O . ASP A 1 583 ? 35.208 8.742 -102.708 1.00 24.01 583 ASP A O 1
ATOM 4220 N N . VAL A 1 584 ? 35.348 6.623 -101.969 1.00 21.25 584 VAL A N 1
ATOM 4221 C CA . VAL A 1 584 ? 35.832 6.965 -100.606 1.00 20.01 584 VAL A CA 1
ATOM 4222 C C . VAL A 1 584 ? 36.833 5.892 -100.185 1.00 18.14 584 VAL A C 1
ATOM 4223 O O . VAL A 1 584 ? 36.649 4.683 -100.524 1.00 15.87 584 VAL A O 1
ATOM 4227 N N . VAL A 1 585 ? 37.864 6.319 -99.460 1.00 18.30 585 VAL A N 1
ATOM 4228 C CA . VAL A 1 585 ? 38.941 5.423 -98.998 1.00 19.35 585 VAL A CA 1
ATOM 4229 C C . VAL A 1 585 ? 39.008 5.465 -97.471 1.00 16.02 585 VAL A C 1
ATOM 4230 O O . VAL A 1 585 ? 39.127 6.544 -96.877 1.00 17.23 585 VAL A O 1
ATOM 4234 N N . TYR A 1 586 ? 38.935 4.301 -96.851 1.00 15.75 586 TYR A N 1
ATOM 4235 C CA . TYR A 1 586 ? 39.002 4.146 -95.389 1.00 17.92 586 TYR A CA 1
ATOM 4236 C C . TYR A 1 586 ? 40.317 3.437 -95.034 1.00 17.29 586 TYR A C 1
ATOM 4237 O O . TYR A 1 586 ? 40.709 2.496 -95.703 1.00 19.15 586 TYR A O 1
ATOM 4246 N N . ARG A 1 587 ? 40.918 3.880 -93.942 1.00 17.69 587 ARG A N 1
ATOM 4247 C CA . ARG A 1 587 ? 42.127 3.293 -93.343 1.00 19.13 587 ARG A CA 1
ATOM 4248 C C . ARG A 1 587 ? 41.765 2.836 -91.930 1.00 18.47 587 ARG A C 1
ATOM 4249 O O . ARG A 1 587 ? 41.051 3.593 -91.215 1.00 20.71 587 ARG A O 1
ATOM 4257 N N . VAL A 1 588 ? 42.252 1.663 -91.541 1.00 19.87 588 VAL A N 1
ATOM 4258 C CA . VAL A 1 588 ? 42.002 1.117 -90.179 1.00 21.36 588 VAL A CA 1
ATOM 4259 C C . VAL A 1 588 ? 43.035 1.707 -89.203 1.00 22.06 588 VAL A C 1
ATOM 4260 O O . VAL A 1 588 ? 44.233 1.847 -89.557 1.00 22.08 588 VAL A O 1
ATOM 4264 N N . LYS A 1 589 ? 42.607 2.022 -87.998 1.00 21.54 589 LYS A N 1
ATOM 4265 C CA . LYS A 1 589 ? 43.490 2.271 -86.826 1.00 21.63 589 LYS A CA 1
ATOM 4266 C C . LYS A 1 589 ? 43.124 1.234 -85.754 1.00 22.23 589 LYS A C 1
ATOM 4267 O O . LYS A 1 589 ? 41.910 1.051 -85.495 1.00 19.80 589 LYS A O 1
ATOM 4273 N N . VAL A 1 590 ? 44.127 0.574 -85.167 1.00 22.28 590 VAL A N 1
ATOM 4274 C CA . VAL A 1 590 ? 43.950 -0.492 -84.142 1.00 21.92 590 VAL A CA 1
ATOM 4275 C C . VAL A 1 590 ? 44.471 -0.001 -82.777 1.00 23.92 590 VAL A C 1
ATOM 4276 O O . VAL A 1 590 ? 45.611 0.470 -82.696 1.00 21.18 590 VAL A O 1
ATOM 4280 N N . ASN A 1 591 ? 43.636 -0.106 -81.738 1.00 21.65 591 ASN A N 1
ATOM 4281 C CA . ASN A 1 591 ? 44.015 0.053 -80.311 1.00 23.49 591 ASN A CA 1
ATOM 4282 C C . ASN A 1 591 ? 43.891 -1.325 -79.668 1.00 22.73 591 ASN A C 1
ATOM 4283 O O . ASN A 1 591 ? 42.805 -1.674 -79.173 1.00 21.63 591 ASN A O 1
ATOM 4288 N N . ALA A 1 592 ? 44.972 -2.097 -79.732 1.00 21.08 592 ALA A N 1
ATOM 4289 C CA . ALA A 1 592 ? 44.963 -3.538 -79.412 1.00 22.01 592 ALA A CA 1
ATOM 4290 C C . ALA A 1 592 ? 44.696 -3.698 -77.914 1.00 21.41 592 ALA A C 1
ATOM 4291 O O . ALA A 1 592 ? 45.187 -2.931 -77.083 1.00 20.69 592 ALA A O 1
ATOM 4293 N N . PRO A 1 593 ? 43.868 -4.675 -77.504 1.00 21.13 593 PRO A N 1
ATOM 4294 C CA . PRO A 1 593 ? 43.741 -4.994 -76.086 1.00 21.80 593 PRO A CA 1
ATOM 4295 C C . PRO A 1 593 ? 45.096 -5.399 -75.504 1.00 23.00 593 PRO A C 1
ATOM 4296 O O . PRO A 1 593 ? 45.929 -6.034 -76.181 1.00 22.03 593 PRO A O 1
ATOM 4300 N N . PRO A 1 594 ? 45.375 -5.027 -74.236 1.00 25.63 594 PRO A N 1
ATOM 4301 C CA . PRO A 1 594 ? 46.540 -5.562 -73.539 1.00 26.91 594 PRO A CA 1
ATOM 4302 C C . PRO A 1 594 ? 46.591 -7.085 -73.660 1.00 24.91 594 PRO A C 1
ATOM 4303 O O . PRO A 1 594 ? 45.551 -7.748 -73.534 1.00 23.93 594 PRO A O 1
ATOM 4307 N N . SER A 1 595 ? 47.768 -7.602 -74.019 1.00 27.31 595 SER A N 1
ATOM 4308 C CA . SER A 1 595 ? 48.068 -9.057 -74.101 1.00 25.57 595 SER A CA 1
ATOM 4309 C C . SER A 1 595 ? 47.400 -9.699 -75.326 1.00 25.49 595 SER A C 1
ATOM 4310 O O . SER A 1 595 ? 47.269 -10.957 -75.357 1.00 24.82 595 SER A O 1
ATOM 4313 N N . VAL A 1 596 ? 46.989 -8.890 -76.308 1.00 24.92 596 VAL A N 1
ATOM 4314 C CA . VAL A 1 596 ? 46.453 -9.427 -77.591 1.00 23.11 596 VAL A CA 1
ATOM 4315 C C . VAL A 1 596 ? 47.065 -8.656 -78.759 1.00 22.58 596 VAL A C 1
ATOM 4316 O O . VAL A 1 596 ? 46.912 -7.434 -78.832 1.00 25.75 596 VAL A O 1
ATOM 4320 N N . ASP A 1 597 ? 47.655 -9.367 -79.704 1.00 22.95 597 ASP A N 1
ATOM 4321 C CA . ASP A 1 597 ? 48.113 -8.794 -80.994 1.00 25.03 597 ASP A CA 1
ATOM 4322 C C . ASP A 1 597 ? 46.939 -8.816 -81.974 1.00 23.40 597 ASP A C 1
ATOM 4323 O O . ASP A 1 597 ? 46.285 -9.847 -82.113 1.00 25.91 597 ASP A O 1
ATOM 4328 N N . VAL A 1 598 ? 46.680 -7.693 -82.626 1.00 23.61 598 VAL A N 1
ATOM 4329 C CA . VAL A 1 598 ? 45.515 -7.556 -83.546 1.00 23.76 598 VAL A CA 1
ATOM 4330 C C . VAL A 1 598 ? 46.080 -7.259 -84.931 1.00 23.73 598 VAL A C 1
ATOM 4331 O O . VAL A 1 598 ? 46.891 -6.345 -85.041 1.00 23.45 598 VAL A O 1
ATOM 4335 N N . SER A 1 599 ? 45.666 -8.029 -85.934 1.00 22.76 599 SER A N 1
ATOM 4336 C CA . SER A 1 599 ? 46.020 -7.818 -87.353 1.00 25.49 599 SER A CA 1
ATOM 4337 C C . SER A 1 599 ? 44.727 -7.663 -88.163 1.00 24.32 599 SER A C 1
ATOM 4338 O O . SER A 1 599 ? 43.863 -8.510 -88.006 1.00 24.20 599 SER A O 1
ATOM 4341 N N . VAL A 1 600 ? 44.635 -6.647 -89.013 1.00 22.92 600 VAL A N 1
ATOM 4342 C CA . VAL A 1 600 ? 43.458 -6.409 -89.910 1.00 22.89 600 VAL A CA 1
ATOM 4343 C C . VAL A 1 600 ? 43.929 -6.465 -91.365 1.00 23.12 600 VAL A C 1
ATOM 4344 O O . VAL A 1 600 ? 44.816 -5.697 -91.729 1.00 25.01 600 VAL A O 1
ATOM 4348 N N . SER A 1 601 ? 43.274 -7.284 -92.172 1.00 24.02 601 SER A N 1
ATOM 4349 C CA . SER A 1 601 ? 43.630 -7.542 -93.586 1.00 26.33 601 SER A CA 1
ATOM 4350 C C . SER A 1 601 ? 42.375 -7.457 -94.443 1.00 23.02 601 SER A C 1
ATOM 4351 O O . SER A 1 601 ? 41.440 -8.214 -94.197 1.00 23.89 601 SER A O 1
ATOM 4354 N N . PRO A 1 602 ? 42.303 -6.556 -95.445 1.00 22.44 602 PRO A N 1
ATOM 4355 C CA . PRO A 1 602 ? 43.300 -5.505 -95.676 1.00 22.02 602 PRO A CA 1
ATOM 4356 C C . PRO A 1 602 ? 43.161 -4.364 -94.655 1.00 22.40 602 PRO A C 1
ATOM 4357 O O . PRO A 1 602 ? 42.175 -4.349 -93.928 1.00 22.51 602 PRO A O 1
ATOM 4361 N N . SER A 1 603 ? 44.123 -3.450 -94.625 1.00 19.31 603 SER A N 1
ATOM 4362 C CA . SER A 1 603 ? 44.200 -2.314 -93.663 1.00 21.73 603 SER A CA 1
ATOM 4363 C C . SER A 1 603 ? 43.680 -1.036 -94.315 1.00 19.09 603 SER A C 1
ATOM 4364 O O . SER A 1 603 ? 43.562 -0.042 -93.648 1.00 19.75 603 SER A O 1
ATOM 4367 N N . SER A 1 604 ? 43.300 -1.116 -95.583 1.00 19.31 604 SER A N 1
ATOM 4368 C CA . SER A 1 604 ? 42.765 -0.015 -96.421 1.00 21.79 604 SER A CA 1
ATOM 4369 C C . SER A 1 604 ? 41.563 -0.573 -97.188 1.00 19.37 604 SER A C 1
ATOM 4370 O O . SER A 1 604 ? 41.647 -1.747 -97.598 1.00 19.90 604 SER A O 1
ATOM 4373 N N . LEU A 1 605 ? 40.522 0.230 -97.395 1.00 19.14 605 LEU A N 1
ATOM 4374 C CA . LEU A 1 605 ? 39.336 -0.186 -98.200 1.00 19.05 605 LEU A CA 1
ATOM 4375 C C . LEU A 1 605 ? 38.969 0.924 -99.186 1.00 19.96 605 LEU A C 1
ATOM 4376 O O . LEU A 1 605 ? 38.732 2.054 -98.769 1.00 18.59 605 LEU A O 1
ATOM 4381 N N . VAL A 1 606 ? 38.933 0.595 -100.478 1.00 18.87 606 VAL A N 1
ATOM 4382 C CA . VAL A 1 606 ? 38.714 1.560 -101.573 1.00 17.92 606 VAL A CA 1
ATOM 4383 C C . VAL A 1 606 ? 37.332 1.258 -102.148 1.00 16.08 606 VAL A C 1
ATOM 4384 O O . VAL A 1 606 ? 37.160 0.232 -102.822 1.00 16.85 606 VAL A O 1
ATOM 4388 N N . PHE A 1 607 ? 36.350 2.032 -101.729 1.00 16.24 607 PHE A N 1
ATOM 4389 C CA . PHE A 1 607 ? 34.957 1.873 -102.189 1.00 16.33 607 PHE A CA 1
ATOM 4390 C C . PHE A 1 607 ? 34.804 2.585 -103.524 1.00 17.97 607 PHE A C 1
ATOM 4391 O O . PHE A 1 607 ? 35.476 3.589 -103.774 1.00 17.84 607 PHE A O 1
ATOM 4399 N N . SER A 1 608 ? 33.888 2.084 -104.337 1.00 17.39 608 SER A N 1
ATOM 4400 C CA . SER A 1 608 ? 33.564 2.685 -105.646 1.00 19.76 608 SER A CA 1
ATOM 4401 C C . SER A 1 608 ? 32.109 2.343 -105.955 1.00 20.19 608 SER A C 1
ATOM 4402 O O . SER A 1 608 ? 31.545 1.467 -105.278 1.00 18.57 608 SER A O 1
ATOM 4405 N N . LYS A 1 609 ? 31.569 2.896 -107.024 1.00 21.77 609 LYS A N 1
ATOM 4406 C CA . LYS A 1 609 ? 30.246 2.444 -107.519 1.00 24.40 609 LYS A CA 1
ATOM 4407 C C . LYS A 1 609 ? 30.249 0.924 -107.756 1.00 23.86 609 LYS A C 1
ATOM 4408 O O . LYS A 1 609 ? 29.237 0.290 -107.358 1.00 25.15 609 LYS A O 1
ATOM 4414 N N . GLU A 1 610 ? 31.340 0.347 -108.284 1.00 25.59 610 GLU A N 1
ATOM 4415 C CA . GLU A 1 610 ? 31.452 -1.111 -108.574 1.00 28.66 610 GLU A CA 1
ATOM 4416 C C . GLU A 1 610 ? 31.516 -1.924 -107.280 1.00 27.31 610 GLU A C 1
ATOM 4417 O O . GLU A 1 610 ? 31.048 -3.070 -107.307 1.00 25.97 610 GLU A O 1
ATOM 4423 N N . ASN A 1 611 ? 32.144 -1.384 -106.229 1.00 25.01 611 ASN A N 1
ATOM 4424 C CA . ASN A 1 611 ? 32.392 -2.088 -104.951 1.00 23.70 611 ASN A CA 1
ATOM 4425 C C . ASN A 1 611 ? 31.876 -1.219 -103.798 1.00 22.71 611 ASN A C 1
ATOM 4426 O O . ASN A 1 611 ? 32.646 -0.587 -103.076 1.00 21.85 611 ASN A O 1
ATOM 4431 N N . PRO A 1 612 ? 30.559 -1.206 -103.540 1.00 20.47 612 PRO A N 1
ATOM 4432 C CA . PRO A 1 612 ? 30.002 -0.474 -102.398 1.00 21.08 612 PRO A CA 1
ATOM 4433 C C . PRO A 1 612 ? 30.078 -1.194 -101.043 1.00 20.96 612 PRO A C 1
ATOM 4434 O O . PRO A 1 612 ? 29.894 -0.536 -100.020 1.00 19.37 612 PRO A O 1
ATOM 4438 N N . SER A 1 613 ? 30.330 -2.511 -101.071 1.00 19.90 613 SER A N 1
ATOM 4439 C CA . SER A 1 613 ? 30.564 -3.384 -99.900 1.00 21.31 613 SER A CA 1
ATOM 4440 C C . SER A 1 613 ? 31.913 -4.078 -100.055 1.00 22.30 613 SER A C 1
ATOM 4441 O O . SER A 1 613 ? 32.227 -4.591 -101.152 1.00 19.90 613 SER A O 1
ATOM 4444 N N . LEU A 1 614 ? 32.681 -4.059 -98.982 1.00 20.57 614 LEU A N 1
ATOM 4445 C CA . LEU A 1 614 ? 34.017 -4.690 -98.913 1.00 21.51 614 LEU A CA 1
ATOM 4446 C C . LEU A 1 614 ? 34.133 -5.476 -97.599 1.00 20.71 614 LEU A C 1
ATOM 4447 O O . LEU A 1 614 ? 33.561 -5.042 -96.532 1.00 19.39 614 LEU A O 1
ATOM 4452 N N . SER A 1 615 ? 34.837 -6.611 -97.656 1.00 20.57 615 SER A N 1
ATOM 4453 C CA . SER A 1 615 ? 35.106 -7.483 -96.497 1.00 20.76 615 SER A CA 1
ATOM 4454 C C . SER A 1 615 ? 36.522 -7.270 -95.978 1.00 21.24 615 SER A C 1
ATOM 4455 O O . SER A 1 615 ? 37.420 -6.864 -96.720 1.00 21.05 615 SER A O 1
ATOM 4458 N N . TYR A 1 616 ? 36.712 -7.559 -94.717 1.00 18.49 616 TYR A N 1
ATOM 4459 C CA . TYR A 1 616 ? 38.054 -7.652 -94.101 1.00 19.32 616 TYR A CA 1
ATOM 4460 C C . TYR A 1 616 ? 38.062 -8.788 -93.093 1.00 20.18 616 TYR A C 1
ATOM 4461 O O . TYR A 1 616 ? 36.981 -9.277 -92.665 1.00 19.58 616 TYR A O 1
ATOM 4470 N N . GLU A 1 617 ? 39.265 -9.174 -92.691 1.00 20.92 617 GLU A N 1
ATOM 4471 C CA . GLU A 1 617 ? 39.468 -10.196 -91.638 1.00 23.14 617 GLU A CA 1
ATOM 4472 C C . GLU A 1 617 ? 40.290 -9.565 -90.527 1.00 23.87 617 GLU A C 1
ATOM 4473 O O . GLU A 1 617 ? 41.232 -8.785 -90.803 1.00 24.06 617 GLU A O 1
ATOM 4479 N N . ILE A 1 618 ? 39.935 -9.888 -89.298 1.00 21.18 618 ILE A N 1
ATOM 4480 C CA . ILE A 1 618 ? 40.671 -9.391 -88.112 1.00 20.81 618 ILE A CA 1
ATOM 4481 C C . ILE A 1 618 ? 41.097 -10.625 -87.299 1.00 20.87 618 ILE A C 1
ATOM 4482 O O . ILE A 1 618 ? 40.272 -11.477 -86.997 1.00 22.67 618 ILE A O 1
ATOM 4487 N N . THR A 1 619 ? 42.388 -10.723 -87.029 1.00 21.91 619 THR A N 1
ATOM 4488 C CA . THR A 1 619 ? 43.006 -11.833 -86.265 1.00 21.37 619 THR A CA 1
ATOM 4489 C C . THR A 1 619 ? 43.445 -11.297 -84.906 1.00 20.95 619 THR A C 1
ATOM 4490 O O . THR A 1 619 ? 44.091 -10.218 -84.851 1.00 21.99 619 THR A O 1
ATOM 4494 N N . PHE A 1 620 ? 43.035 -12.000 -83.855 1.00 22.02 620 PHE A N 1
ATOM 4495 C CA . PHE A 1 620 ? 43.352 -11.743 -82.435 1.00 21.84 620 PHE A CA 1
ATOM 4496 C C . PHE A 1 620 ? 44.284 -12.858 -81.966 1.00 23.17 620 PHE A C 1
ATOM 4497 O O . PHE A 1 620 ? 43.860 -14.004 -82.005 1.00 25.24 620 PHE A O 1
ATOM 4505 N N . THR A 1 621 ? 45.497 -12.521 -81.536 1.00 25.30 621 THR A N 1
ATOM 4506 C CA . THR A 1 621 ? 46.520 -13.515 -81.114 1.00 26.20 621 THR A CA 1
ATOM 4507 C C . THR A 1 621 ? 46.883 -13.254 -79.655 1.00 24.85 621 THR A C 1
ATOM 4508 O O . THR A 1 621 ? 47.449 -12.189 -79.388 1.00 25.72 621 THR A O 1
ATOM 4512 N N . SER A 1 622 ? 46.574 -14.204 -78.769 1.00 24.87 622 SER A N 1
ATOM 4513 C CA . SER A 1 622 ? 46.847 -14.076 -77.321 1.00 28.12 622 SER A CA 1
ATOM 4514 C C . SER A 1 622 ? 48.364 -14.102 -77.090 1.00 27.28 622 SER A C 1
ATOM 4515 O O . SER A 1 622 ? 49.014 -14.979 -77.653 1.00 28.92 622 SER A O 1
ATOM 4518 N N . THR A 1 623 ? 48.890 -13.117 -76.377 1.00 30.20 623 THR A N 1
ATOM 4519 C CA . THR A 1 623 ? 50.306 -13.077 -75.914 1.00 34.32 623 THR A CA 1
ATOM 4520 C C . THR A 1 623 ? 50.332 -13.108 -74.384 1.00 32.61 623 THR A C 1
ATOM 4521 O O . THR A 1 623 ? 51.353 -12.714 -73.818 1.00 36.19 623 THR A O 1
ATOM 4525 N N . LEU A 1 624 ? 49.267 -13.594 -73.737 1.00 36.32 624 LEU A N 1
ATOM 4526 C CA . LEU A 1 624 ? 49.078 -13.483 -72.257 1.00 36.79 624 LEU A CA 1
ATOM 4527 C C . LEU A 1 624 ? 50.195 -14.254 -71.529 1.00 36.81 624 LEU A C 1
ATOM 4528 O O . LEU A 1 624 ? 50.256 -15.458 -71.803 1.00 41.11 624 LEU A O 1
ATOM 4533 N N . ALA A 1 631 ? 40.467 -13.708 -66.592 1.00 38.85 631 ALA A N 1
ATOM 4534 C CA . ALA A 1 631 ? 41.105 -12.472 -67.102 1.00 33.85 631 ALA A CA 1
ATOM 4535 C C . ALA A 1 631 ? 40.316 -11.912 -68.297 1.00 26.98 631 ALA A C 1
ATOM 4536 O O . ALA A 1 631 ? 39.694 -12.655 -69.060 1.00 25.33 631 ALA A O 1
ATOM 4538 N N . GLN A 1 632 ? 40.406 -10.611 -68.482 1.00 25.30 632 GLN A N 1
ATOM 4539 C CA . GLN A 1 632 ? 39.667 -9.946 -69.566 1.00 23.45 632 GLN A CA 1
ATOM 4540 C C . GLN A 1 632 ? 40.503 -8.755 -69.972 1.00 23.21 632 GLN A C 1
ATOM 4541 O O . GLN A 1 632 ? 41.268 -8.266 -69.157 1.00 26.07 632 GLN A O 1
ATOM 4547 N N . SER A 1 633 ? 40.361 -8.329 -71.211 1.00 20.02 633 SER A N 1
ATOM 4548 C CA . SER A 1 633 ? 41.118 -7.199 -71.784 1.00 21.51 633 SER A CA 1
ATOM 4549 C C . SER A 1 633 ? 40.242 -6.510 -72.822 1.00 18.42 633 SER A C 1
ATOM 4550 O O . SER A 1 633 ? 39.421 -7.214 -73.408 1.00 20.48 633 SER A O 1
ATOM 4553 N N . PHE A 1 634 ? 40.459 -5.231 -73.099 1.00 19.28 634 PHE A N 1
ATOM 4554 C CA . PHE A 1 634 ? 39.572 -4.471 -74.008 1.00 18.95 634 PHE A CA 1
ATOM 4555 C C . PHE A 1 634 ? 40.413 -3.583 -74.928 1.00 19.19 634 PHE A C 1
ATOM 4556 O O . PHE A 1 634 ? 41.517 -3.167 -74.580 1.00 19.38 634 PHE A O 1
ATOM 4564 N N . GLY A 1 635 ? 39.862 -3.269 -76.080 1.00 17.72 635 GLY A N 1
ATOM 4565 C CA . GLY A 1 635 ? 40.439 -2.264 -76.990 1.00 18.06 635 GLY A CA 1
ATOM 4566 C C . GLY A 1 635 ? 39.423 -1.903 -78.047 1.00 15.87 635 GLY A C 1
ATOM 4567 O O . GLY A 1 635 ? 38.205 -2.019 -77.778 1.00 16.76 635 GLY A O 1
ATOM 4568 N N . SER A 1 636 ? 39.893 -1.514 -79.220 1.00 16.55 636 SER A N 1
ATOM 4569 C CA . SER A 1 636 ? 38.980 -1.048 -80.299 1.00 16.66 636 SER A CA 1
ATOM 4570 C C . SER A 1 636 ? 39.700 -1.008 -81.635 1.00 16.91 636 SER A C 1
ATOM 4571 O O . SER A 1 636 ? 40.941 -1.012 -81.644 1.00 18.31 636 SER A O 1
ATOM 4574 N N . ILE A 1 637 ? 38.927 -0.973 -82.711 1.00 17.90 637 ILE A N 1
ATOM 4575 C CA . ILE A 1 637 ? 39.435 -0.628 -84.066 1.00 19.16 637 ILE A CA 1
ATOM 4576 C C . ILE A 1 637 ? 38.506 0.446 -84.602 1.00 18.67 637 ILE A C 1
ATOM 4577 O O . ILE A 1 637 ? 37.407 0.640 -84.055 1.00 18.38 637 ILE A O 1
ATOM 4582 N N . GLU A 1 638 ? 39.001 1.200 -85.560 1.00 18.09 638 GLU A N 1
ATOM 4583 C CA . GLU A 1 638 ? 38.189 2.223 -86.227 1.00 18.90 638 GLU A CA 1
ATOM 4584 C C . GLU A 1 638 ? 38.623 2.318 -87.675 1.00 18.51 638 GLU A C 1
ATOM 4585 O O . GLU A 1 638 ? 39.825 2.197 -87.964 1.00 19.25 638 GLU A O 1
ATOM 4591 N N . TRP A 1 639 ? 37.649 2.510 -88.550 1.00 17.01 639 TRP A N 1
ATOM 4592 C CA . TRP A 1 639 ? 37.915 2.837 -89.971 1.00 17.33 639 TRP A CA 1
ATOM 4593 C C . TRP A 1 639 ? 37.606 4.319 -90.161 1.00 18.11 639 TRP A C 1
ATOM 4594 O O . TRP A 1 639 ? 36.522 4.766 -89.752 1.00 21.63 639 TRP A O 1
ATOM 4605 N N . SER A 1 640 ? 38.539 5.069 -90.726 1.00 18.27 640 SER A N 1
ATOM 4606 C CA . SER A 1 640 ? 38.354 6.514 -90.986 1.00 20.41 640 SER A CA 1
ATOM 4607 C C . SER A 1 640 ? 38.643 6.852 -92.458 1.00 21.79 640 SER A C 1
ATOM 4608 O O . SER A 1 640 ? 39.595 6.287 -93.042 1.00 20.78 640 SER A O 1
ATOM 4611 N N . ASP A 1 641 ? 37.821 7.729 -93.025 1.00 21.31 641 ASP A N 1
ATOM 4612 C CA . ASP A 1 641 ? 38.074 8.459 -94.296 1.00 22.17 641 ASP A CA 1
ATOM 4613 C C . ASP A 1 641 ? 38.263 9.930 -93.932 1.00 23.71 641 ASP A C 1
ATOM 4614 O O . ASP A 1 641 ? 38.595 10.183 -92.804 1.00 23.35 641 ASP A O 1
ATOM 4619 N N . GLY A 1 642 ? 37.974 10.879 -94.826 1.00 26.01 642 GLY A N 1
ATOM 4620 C CA . GLY A 1 642 ? 38.092 12.328 -94.550 1.00 27.25 642 GLY A CA 1
ATOM 4621 C C . GLY A 1 642 ? 37.161 12.816 -93.433 1.00 28.70 642 GLY A C 1
ATOM 4622 O O . GLY A 1 642 ? 37.596 13.689 -92.659 1.00 30.75 642 GLY A O 1
ATOM 4623 N N . THR A 1 643 ? 35.918 12.317 -93.327 1.00 27.50 643 THR A N 1
ATOM 4624 C CA . THR A 1 643 ? 34.898 12.925 -92.426 1.00 26.89 643 THR A CA 1
ATOM 4625 C C . THR A 1 643 ? 34.278 11.909 -91.442 1.00 27.34 643 THR A C 1
ATOM 4626 O O . THR A 1 643 ? 33.601 12.356 -90.529 1.00 31.15 643 THR A O 1
ATOM 4630 N N . HIS A 1 644 ? 34.461 10.605 -91.626 1.00 23.31 644 HIS A N 1
ATOM 4631 C CA . HIS A 1 644 ? 33.749 9.555 -90.855 1.00 22.02 644 HIS A CA 1
ATOM 4632 C C . HIS A 1 644 ? 34.730 8.775 -89.970 1.00 20.19 644 HIS A C 1
ATOM 4633 O O . HIS A 1 644 ? 35.833 8.513 -90.404 1.00 22.26 644 HIS A O 1
ATOM 4640 N N . SER A 1 645 ? 34.274 8.325 -88.809 1.00 19.84 645 SER A N 1
ATOM 4641 C CA . SER A 1 645 ? 34.965 7.338 -87.934 1.00 21.26 645 SER A CA 1
ATOM 4642 C C . SER A 1 645 ? 33.990 6.191 -87.651 1.00 20.60 645 SER A C 1
ATOM 4643 O O . SER A 1 645 ? 32.890 6.488 -87.141 1.00 19.39 645 SER A O 1
ATOM 4646 N N . VAL A 1 646 ? 34.354 4.964 -88.032 1.00 19.28 646 VAL A N 1
ATOM 4647 C CA . VAL A 1 646 ? 33.556 3.727 -87.849 1.00 18.58 646 VAL A CA 1
ATOM 4648 C C . VAL A 1 646 ? 34.248 2.867 -86.777 1.00 18.13 646 VAL A C 1
ATOM 4649 O O . VAL A 1 646 ? 35.179 2.107 -87.096 1.00 17.38 646 VAL A O 1
ATOM 4653 N N . ARG A 1 647 ? 33.865 3.082 -85.522 1.00 17.14 647 ARG A N 1
ATOM 4654 C CA . ARG A 1 647 ? 34.560 2.511 -84.335 1.00 18.00 647 ARG A CA 1
ATOM 4655 C C . ARG A 1 647 ? 33.852 1.246 -83.857 1.00 18.06 647 ARG A C 1
ATOM 4656 O O . ARG A 1 647 ? 32.610 1.236 -83.704 1.00 17.44 647 ARG A O 1
ATOM 4664 N N . SER A 1 648 ? 34.640 0.242 -83.508 1.00 17.81 648 SER A N 1
ATOM 4665 C CA . SER A 1 648 ? 34.157 -1.031 -82.941 1.00 17.71 648 SER A CA 1
ATOM 4666 C C . SER A 1 648 ? 34.937 -1.344 -81.678 1.00 16.40 648 SER A C 1
ATOM 4667 O O . SER A 1 648 ? 36.163 -1.468 -81.735 1.00 16.09 648 SER A O 1
ATOM 4670 N N . PRO A 1 649 ? 34.267 -1.581 -80.527 1.00 16.27 649 PRO A N 1
ATOM 4671 C CA . PRO A 1 649 ? 34.977 -2.075 -79.345 1.00 16.59 649 PRO A CA 1
ATOM 4672 C C . PRO A 1 649 ? 35.424 -3.538 -79.501 1.00 16.99 649 PRO A C 1
ATOM 4673 O O . PRO A 1 649 ? 34.851 -4.241 -80.301 1.00 16.89 649 PRO A O 1
ATOM 4677 N N . ILE A 1 650 ? 36.496 -3.911 -78.795 1.00 16.55 650 ILE A N 1
ATOM 4678 C CA . ILE A 1 650 ? 36.980 -5.312 -78.725 1.00 17.09 650 ILE A CA 1
ATOM 4679 C C . ILE A 1 650 ? 36.937 -5.740 -77.271 1.00 16.76 650 ILE A C 1
ATOM 4680 O O . ILE A 1 650 ? 37.546 -5.059 -76.425 1.00 18.10 650 ILE A O 1
ATOM 4685 N N . ALA A 1 651 ? 36.288 -6.861 -76.983 1.00 18.34 651 ALA A N 1
ATOM 4686 C CA . ALA A 1 651 ? 36.326 -7.461 -75.642 1.00 19.34 651 ALA A CA 1
ATOM 4687 C C . ALA A 1 651 ? 37.011 -8.814 -75.763 1.00 19.60 651 ALA A C 1
ATOM 4688 O O . ALA A 1 651 ? 36.681 -9.551 -76.726 1.00 19.76 651 ALA A O 1
ATOM 4690 N N . ILE A 1 652 ? 37.900 -9.102 -74.805 1.00 20.01 652 ILE A N 1
ATOM 4691 C CA . ILE A 1 652 ? 38.674 -10.369 -74.731 1.00 21.62 652 ILE A CA 1
ATOM 4692 C C . ILE A 1 652 ? 38.400 -11.019 -73.380 1.00 22.93 652 ILE A C 1
ATOM 4693 O O . ILE A 1 652 ? 38.595 -10.316 -72.383 1.00 21.83 652 ILE A O 1
ATOM 4698 N N . ASP A 1 653 ? 38.017 -12.305 -73.394 1.00 25.88 653 ASP A N 1
ATOM 4699 C CA . ASP A 1 653 ? 37.918 -13.220 -72.219 1.00 31.09 653 ASP A CA 1
ATOM 4700 C C . ASP A 1 653 ? 38.888 -14.381 -72.438 1.00 28.68 653 ASP A C 1
ATOM 4701 O O . ASP A 1 653 ? 38.968 -14.850 -73.568 1.00 31.97 653 ASP A O 1
ATOM 4706 N N . TRP A 1 654 ? 39.564 -14.846 -71.393 1.00 28.42 654 TRP A N 1
ATOM 4707 C CA . TRP A 1 654 ? 40.387 -16.082 -71.422 1.00 29.40 654 TRP A CA 1
ATOM 4708 C C . TRP A 1 654 ? 39.673 -17.194 -70.624 1.00 30.03 654 TRP A C 1
ATOM 4709 O O . TRP A 1 654 ? 39.339 -16.740 -69.535 1.00 31.26 654 TRP A O 1
ATOM 4720 N N . ASP B 1 1 ? 24.751 -24.583 -20.579 1.00 23.61 1 ASP B N 1
ATOM 4721 C CA . ASP B 1 1 ? 25.479 -25.086 -21.835 1.00 28.56 1 ASP B CA 1
ATOM 4722 C C . ASP B 1 1 ? 26.436 -26.240 -21.541 1.00 23.01 1 ASP B C 1
ATOM 4723 O O . ASP B 1 1 ? 27.013 -26.458 -20.430 1.00 21.53 1 ASP B O 1
ATOM 4728 N N . THR B 1 2 ? 26.376 -27.099 -22.527 1.00 19.51 2 THR B N 1
ATOM 4729 C CA . THR B 1 2 ? 26.948 -28.443 -22.576 1.00 19.60 2 THR B CA 1
ATOM 4730 C C . THR B 1 2 ? 28.453 -28.345 -22.791 1.00 18.98 2 THR B C 1
ATOM 4731 O O . THR B 1 2 ? 29.105 -29.384 -22.636 1.00 20.75 2 THR B O 1
ATOM 4735 N N . HIS B 1 3 ? 28.984 -27.176 -23.160 1.00 19.09 3 HIS B N 1
ATOM 4736 C CA . HIS B 1 3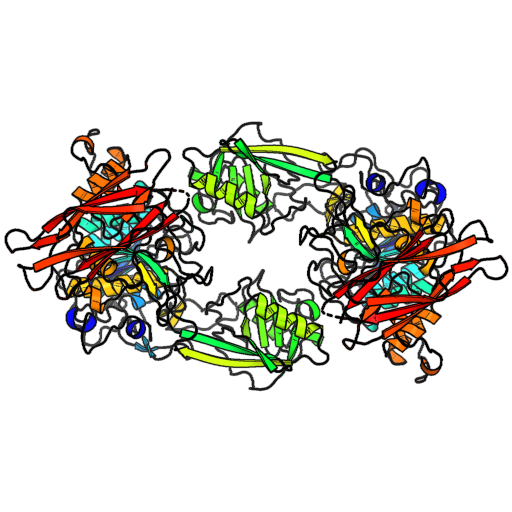 ? 30.441 -27.042 -23.403 1.00 20.08 3 HIS B CA 1
ATOM 4737 C C . HIS B 1 3 ? 31.065 -25.809 -22.744 1.00 19.01 3 HIS B C 1
ATOM 4738 O O . HIS B 1 3 ? 32.301 -25.863 -22.540 1.00 17.83 3 HIS B O 1
ATOM 4745 N N . THR B 1 4 ? 30.324 -24.720 -22.487 1.00 18.54 4 THR B N 1
ATOM 4746 C CA . THR B 1 4 ? 30.984 -23.480 -22.015 1.00 18.18 4 THR B CA 1
ATOM 4747 C C . THR B 1 4 ? 31.701 -23.693 -20.685 1.00 18.78 4 THR B C 1
ATOM 4748 O O . THR B 1 4 ? 32.722 -23.039 -20.471 1.00 18.29 4 THR B O 1
ATOM 4752 N N . PRO B 1 5 ? 31.206 -24.512 -19.733 1.00 17.11 5 PRO B N 1
ATOM 4753 C CA . PRO B 1 5 ? 31.951 -24.742 -18.498 1.00 19.59 5 PRO B CA 1
ATOM 4754 C C . PRO B 1 5 ? 33.359 -25.269 -18.804 1.00 20.55 5 PRO B C 1
ATOM 4755 O O . PRO B 1 5 ? 34.320 -24.828 -18.170 1.00 20.99 5 PRO B O 1
ATOM 4759 N N . GLU B 1 6 ? 33.454 -26.207 -19.745 1.00 22.70 6 GLU B N 1
ATOM 4760 C CA . GLU B 1 6 ? 34.767 -26.791 -20.138 1.00 22.41 6 GLU B CA 1
ATOM 4761 C C . GLU B 1 6 ? 35.576 -25.706 -20.847 1.00 20.48 6 GLU B C 1
ATOM 4762 O O . GLU B 1 6 ? 36.765 -25.578 -20.583 1.00 19.37 6 GLU B O 1
ATOM 4768 N N . PHE B 1 7 ? 34.990 -24.924 -21.742 1.00 20.34 7 PHE B N 1
ATOM 4769 C CA . PHE B 1 7 ? 35.757 -23.865 -22.421 1.00 21.22 7 PHE B CA 1
ATOM 4770 C C . PHE B 1 7 ? 36.308 -22.881 -21.377 1.00 21.40 7 PHE B C 1
ATOM 4771 O O . PHE B 1 7 ? 37.394 -22.293 -21.570 1.00 18.42 7 PHE B O 1
ATOM 4779 N N . LEU B 1 8 ? 35.518 -22.619 -20.336 1.00 19.81 8 LEU B N 1
ATOM 4780 C CA . LEU B 1 8 ? 35.881 -21.663 -19.264 1.00 21.95 8 LEU B CA 1
ATOM 4781 C C . LEU B 1 8 ? 36.899 -22.301 -18.304 1.00 22.30 8 LEU B C 1
ATOM 4782 O O . LEU B 1 8 ? 37.448 -21.548 -17.473 1.00 26.92 8 LEU B O 1
ATOM 4787 N N . GLY B 1 9 ? 37.074 -23.625 -18.336 1.00 22.70 9 GLY B N 1
ATOM 4788 C CA . GLY B 1 9 ? 38.075 -24.322 -17.494 1.00 25.58 9 GLY B CA 1
ATOM 4789 C C . GLY B 1 9 ? 37.544 -24.646 -16.112 1.00 27.84 9 GLY B C 1
ATOM 4790 O O . GLY B 1 9 ? 38.379 -24.992 -15.232 1.00 28.77 9 GLY B O 1
ATOM 4791 N N . ASP B 1 10 ? 36.224 -24.504 -15.891 1.00 26.66 10 ASP B N 1
ATOM 4792 C CA . ASP B 1 10 ? 35.534 -24.996 -14.675 1.00 26.57 10 ASP B CA 1
ATOM 4793 C C . ASP B 1 10 ? 35.642 -26.531 -14.650 1.00 28.45 10 ASP B C 1
ATOM 4794 O O . ASP B 1 10 ? 35.463 -27.191 -15.741 1.00 28.38 10 ASP B O 1
ATOM 4799 N N . SER B 1 11 ? 35.913 -27.103 -13.478 1.00 25.24 11 SER B N 1
ATOM 4800 C CA . SER B 1 11 ? 35.986 -28.570 -13.273 1.00 28.84 11 SER B CA 1
ATOM 4801 C C . SER B 1 11 ? 35.643 -28.929 -11.819 1.00 29.96 11 SER B C 1
ATOM 4802 O O . SER B 1 11 ? 35.804 -28.051 -10.948 1.00 28.23 11 SER B O 1
ATOM 4805 N N . SER B 1 12 ? 35.189 -30.168 -11.567 1.00 31.23 12 SER B N 1
ATOM 4806 C CA . SER B 1 12 ? 34.898 -30.666 -10.201 1.00 32.47 12 SER B CA 1
ATOM 4807 C C . SER B 1 12 ? 36.208 -30.990 -9.469 1.00 34.55 12 SER B C 1
ATOM 4808 O O . SER B 1 12 ? 36.139 -31.169 -8.286 1.00 39.60 12 SER B O 1
ATOM 4811 N N . ASN B 1 13 ? 37.355 -31.030 -10.155 1.00 36.90 13 ASN B N 1
ATOM 4812 C CA . ASN B 1 13 ? 38.668 -31.470 -9.599 1.00 40.64 13 ASN B CA 1
ATOM 4813 C C . ASN B 1 13 ? 39.305 -30.366 -8.754 1.00 37.12 13 ASN B C 1
ATOM 4814 O O . ASN B 1 13 ? 39.933 -30.675 -7.748 1.00 34.45 13 ASN B O 1
ATOM 4819 N N . SER B 1 14 ? 39.237 -29.122 -9.205 1.00 30.16 14 SER B N 1
ATOM 4820 C CA . SER B 1 14 ? 39.950 -27.998 -8.566 1.00 30.18 14 SER B CA 1
ATOM 4821 C C . SER B 1 14 ? 39.296 -26.670 -8.947 1.00 26.52 14 SER B C 1
ATOM 4822 O O . SER B 1 14 ? 38.484 -26.661 -9.891 1.00 27.51 14 SER B O 1
ATOM 4825 N N . GLY B 1 15 ? 39.667 -25.605 -8.246 1.00 25.08 15 GLY B N 1
ATOM 4826 C CA . GLY B 1 15 ? 39.399 -24.220 -8.676 1.00 27.13 15 GLY B CA 1
ATOM 4827 C C . GLY B 1 15 ? 38.026 -23.728 -8.258 1.00 24.90 15 GLY B C 1
ATOM 4828 O O . GLY B 1 15 ? 37.526 -24.102 -7.163 1.00 26.03 15 GLY B O 1
ATOM 4829 N N . LEU B 1 16 ? 37.406 -22.900 -9.096 1.00 22.83 16 LEU B N 1
ATOM 4830 C CA . LEU B 1 16 ? 36.294 -22.058 -8.611 1.00 23.65 16 LEU B CA 1
ATOM 4831 C C . LEU B 1 16 ? 35.028 -22.893 -8.390 1.00 22.96 16 LEU B C 1
ATOM 4832 O O . LEU B 1 16 ? 34.305 -22.553 -7.462 1.00 21.70 16 LEU B O 1
ATOM 4837 N N . TRP B 1 17 ? 34.760 -23.965 -9.157 1.00 21.71 17 TRP B N 1
ATOM 4838 C CA . TRP B 1 17 ? 33.524 -24.754 -8.919 1.00 21.86 17 TRP B CA 1
ATOM 4839 C C . TRP B 1 17 ? 33.501 -25.368 -7.517 1.00 24.12 17 TRP B C 1
ATOM 4840 O O . TRP B 1 17 ? 32.576 -25.123 -6.737 1.00 25.89 17 TRP B O 1
ATOM 4851 N N . PRO B 1 18 ? 34.500 -26.191 -7.124 1.00 25.12 18 PRO B N 1
ATOM 4852 C CA . PRO B 1 18 ? 34.522 -26.766 -5.771 1.00 24.58 18 PRO B CA 1
ATOM 4853 C C . PRO B 1 18 ? 34.650 -25.704 -4.669 1.00 24.58 18 PRO B C 1
ATOM 4854 O O . PRO B 1 18 ? 33.948 -25.799 -3.695 1.00 25.32 18 PRO B O 1
ATOM 4858 N N . ASN B 1 19 ? 35.487 -24.690 -4.865 1.00 24.98 19 ASN B N 1
ATOM 4859 C CA . ASN B 1 19 ? 35.771 -23.652 -3.843 1.00 28.06 19 ASN B CA 1
ATOM 4860 C C . ASN B 1 19 ? 34.595 -22.682 -3.682 1.00 26.29 19 ASN B C 1
ATOM 4861 O O . ASN B 1 19 ? 34.445 -22.160 -2.582 1.00 26.77 19 ASN B O 1
ATOM 4866 N N . GLY B 1 20 ? 33.749 -22.515 -4.692 1.00 22.36 20 GLY B N 1
ATOM 4867 C CA . GLY B 1 20 ? 32.462 -21.821 -4.517 1.00 22.99 20 GLY B CA 1
ATOM 4868 C C . GLY B 1 20 ? 31.273 -22.744 -4.329 1.00 23.27 20 GLY B C 1
ATOM 4869 O O . GLY B 1 20 ? 30.162 -22.247 -4.496 1.00 22.79 20 GLY B O 1
ATOM 4870 N N . ASN B 1 21 ? 31.458 -24.032 -3.999 1.00 23.72 21 ASN B N 1
ATOM 4871 C CA . ASN B 1 21 ? 30.359 -25.024 -3.797 1.00 26.17 21 ASN B CA 1
ATOM 4872 C C . ASN B 1 21 ? 29.334 -24.961 -4.948 1.00 23.51 21 ASN B C 1
ATOM 4873 O O . ASN B 1 21 ? 28.136 -25.189 -4.688 1.00 22.33 21 ASN B O 1
ATOM 4878 N N . TYR B 1 22 ? 29.759 -24.717 -6.186 1.00 23.36 22 TYR B N 1
ATOM 4879 C CA . TYR B 1 22 ? 28.853 -24.656 -7.363 1.00 22.66 22 TYR B CA 1
ATOM 4880 C C . TYR B 1 22 ? 27.746 -23.619 -7.115 1.00 23.06 22 TYR B C 1
ATOM 4881 O O . TYR B 1 22 ? 26.720 -23.712 -7.783 1.00 20.77 22 TYR B O 1
ATOM 4890 N N . GLY B 1 23 ? 27.961 -22.643 -6.219 1.00 22.02 23 GLY B N 1
ATOM 4891 C CA . GLY B 1 23 ? 27.011 -21.542 -5.960 1.00 21.44 23 GLY B CA 1
ATOM 4892 C C . GLY B 1 23 ? 25.923 -21.963 -4.993 1.00 22.34 23 GLY B C 1
ATOM 4893 O O . GLY B 1 23 ? 24.907 -21.281 -4.907 1.00 20.72 23 GLY B O 1
ATOM 4894 N N . GLU B 1 24 ? 26.158 -23.023 -4.219 1.00 23.32 24 GLU B N 1
ATOM 4895 C CA . GLU B 1 24 ? 25.196 -23.479 -3.182 1.00 24.67 24 GLU B CA 1
ATOM 4896 C C . GLU B 1 24 ? 24.824 -22.300 -2.277 1.00 22.66 24 GLU B C 1
ATOM 4897 O O . GLU B 1 24 ? 25.737 -21.634 -1.789 1.00 22.37 24 GLU B O 1
ATOM 4903 N N . ASP B 1 25 ? 23.521 -22.069 -2.086 1.00 22.51 25 ASP B N 1
ATOM 4904 C CA . ASP B 1 25 ? 22.882 -21.046 -1.207 1.00 22.49 25 ASP B CA 1
ATOM 4905 C C . ASP B 1 25 ? 23.210 -19.614 -1.649 1.00 20.77 25 ASP B C 1
ATOM 4906 O O . ASP B 1 25 ? 22.944 -18.685 -0.879 1.00 21.32 25 ASP B O 1
ATOM 4911 N N . ILE B 1 26 ? 23.667 -19.407 -2.877 1.00 17.95 26 ILE B N 1
ATOM 4912 C CA . ILE B 1 26 ? 23.763 -18.056 -3.477 1.00 16.47 26 ILE B CA 1
ATOM 4913 C C . ILE B 1 26 ? 22.513 -17.862 -4.320 1.00 16.91 26 ILE B C 1
ATOM 4914 O O . ILE B 1 26 ? 22.126 -18.802 -5.000 1.00 17.86 26 ILE B O 1
ATOM 4919 N N . ILE B 1 27 ? 21.945 -16.665 -4.278 1.00 16.74 27 ILE B N 1
ATOM 4920 C CA . ILE B 1 27 ? 20.660 -16.348 -4.941 1.00 17.82 27 ILE B CA 1
ATOM 4921 C C . ILE B 1 27 ? 20.928 -15.391 -6.095 1.00 17.94 27 ILE B C 1
ATOM 4922 O O . ILE B 1 27 ? 21.399 -14.258 -5.842 1.00 16.13 27 ILE B O 1
ATOM 4927 N N . ILE B 1 28 ? 20.544 -15.808 -7.306 1.00 17.57 28 ILE B N 1
ATOM 4928 C CA . ILE B 1 28 ? 20.749 -15.016 -8.534 1.00 17.12 28 ILE B CA 1
ATOM 4929 C C . ILE B 1 28 ? 19.377 -14.498 -8.962 1.00 17.54 28 ILE B C 1
ATOM 4930 O O . ILE B 1 28 ? 18.495 -15.309 -9.220 1.00 17.64 28 ILE B O 1
ATOM 4935 N N . GLY B 1 29 ? 19.219 -13.181 -8.919 1.00 17.75 29 GLY B N 1
ATOM 4936 C CA . GLY B 1 29 ? 18.048 -12.470 -9.433 1.00 17.34 29 GLY B CA 1
ATOM 4937 C C . GLY B 1 29 ? 18.226 -12.199 -10.907 1.00 17.61 29 GLY B C 1
ATOM 4938 O O . GLY B 1 29 ? 19.272 -11.683 -11.287 1.00 18.86 29 GLY B O 1
ATOM 4939 N N . VAL B 1 30 ? 17.267 -12.613 -11.726 1.00 15.80 30 VAL B N 1
ATOM 4940 C CA . VAL B 1 30 ? 17.383 -12.490 -13.199 1.00 16.20 30 VAL B CA 1
ATOM 4941 C C . VAL B 1 30 ? 16.260 -11.582 -13.691 1.00 16.19 30 VAL B C 1
ATOM 4942 O O . VAL B 1 30 ? 15.085 -11.952 -13.479 1.00 17.26 30 VAL B O 1
ATOM 4946 N N . LEU B 1 31 ? 16.627 -10.379 -14.152 1.00 15.51 31 LEU B N 1
ATOM 4947 C CA . LEU B 1 31 ? 15.692 -9.389 -14.730 1.00 17.86 31 LEU B CA 1
ATOM 4948 C C . LEU B 1 31 ? 15.609 -9.615 -16.240 1.00 18.46 31 LEU B C 1
ATOM 4949 O O . LEU B 1 31 ? 16.600 -9.353 -16.972 1.00 17.98 31 LEU B O 1
ATOM 4954 N N . ASP B 1 32 ? 14.446 -10.057 -16.708 1.00 17.72 32 ASP B N 1
ATOM 4955 C CA . ASP B 1 32 ? 14.334 -10.539 -18.098 1.00 16.89 32 ASP B CA 1
ATOM 4956 C C . ASP B 1 32 ? 12.854 -10.710 -18.474 1.00 16.52 32 ASP B C 1
ATOM 4957 O O . ASP B 1 32 ? 11.999 -9.979 -17.906 1.00 16.58 32 ASP B O 1
ATOM 4962 N N . THR B 1 33 ? 12.563 -11.696 -19.317 1.00 16.77 33 THR B N 1
ATOM 4963 C CA . THR B 1 33 ? 11.204 -11.947 -19.866 1.00 16.83 33 THR B CA 1
ATOM 4964 C C . THR B 1 33 ? 10.481 -12.985 -19.011 1.00 15.86 33 THR B C 1
ATOM 4965 O O . THR B 1 33 ? 9.472 -13.492 -19.487 1.00 16.53 33 THR B O 1
ATOM 4969 N N . GLY B 1 34 ? 11.014 -13.347 -17.837 1.00 16.95 34 GLY B N 1
ATOM 4970 C CA . GLY B 1 34 ? 10.317 -14.228 -16.892 1.00 16.76 34 GLY B CA 1
ATOM 4971 C C . GLY B 1 34 ? 10.884 -15.606 -17.044 1.00 17.79 34 GLY B C 1
ATOM 4972 O O . GLY B 1 34 ? 12.057 -15.715 -17.444 1.00 18.27 34 GLY B O 1
ATOM 4973 N N . VAL B 1 35 ? 10.104 -16.627 -16.738 1.00 16.71 35 VAL B N 1
ATOM 4974 C CA . VAL B 1 35 ? 10.646 -17.996 -16.692 1.00 17.73 35 VAL B CA 1
ATOM 4975 C C . VAL B 1 35 ? 9.595 -18.974 -17.186 1.00 17.69 35 VAL B C 1
ATOM 4976 O O . VAL B 1 35 ? 8.446 -18.776 -16.880 1.00 17.34 35 VAL B O 1
ATOM 4980 N N . TRP B 1 36 ? 10.051 -20.045 -17.826 1.00 18.71 36 TRP B N 1
ATOM 4981 C CA . TRP B 1 36 ? 9.229 -21.242 -18.100 1.00 19.46 36 TRP B CA 1
ATOM 4982 C C . TRP B 1 36 ? 9.473 -22.254 -16.990 1.00 18.36 36 TRP B C 1
ATOM 4983 O O . TRP B 1 36 ? 10.450 -23.002 -17.033 1.00 19.17 36 TRP B O 1
ATOM 4994 N N . PRO B 1 37 ? 8.602 -22.323 -15.949 1.00 18.34 37 PRO B N 1
ATOM 4995 C CA . PRO B 1 37 ? 8.939 -23.099 -14.754 1.00 19.53 37 PRO B CA 1
ATOM 4996 C C . PRO B 1 37 ? 8.910 -24.623 -14.947 1.00 19.06 37 PRO B C 1
ATOM 4997 O O . PRO B 1 37 ? 9.582 -25.327 -14.181 1.00 21.82 37 PRO B O 1
ATOM 5001 N N . GLU B 1 38 ? 8.165 -25.111 -15.949 1.00 21.21 38 GLU B N 1
ATOM 5002 C CA . GLU B 1 38 ? 8.035 -26.572 -16.202 1.00 24.10 38 GLU B CA 1
ATOM 5003 C C . GLU B 1 38 ? 9.219 -26.997 -17.075 1.00 24.39 38 GLU B C 1
ATOM 5004 O O . GLU B 1 38 ? 9.068 -27.153 -18.280 1.00 25.05 38 GLU B O 1
ATOM 5010 N N . HIS B 1 39 ? 10.388 -27.064 -16.478 1.00 21.59 39 HIS B N 1
ATOM 5011 C CA . HIS B 1 39 ? 11.675 -27.210 -17.200 1.00 21.81 39 HIS B CA 1
ATOM 5012 C C . HIS B 1 39 ? 12.652 -27.925 -16.285 1.00 21.01 39 HIS B C 1
ATOM 5013 O O . HIS B 1 39 ? 12.764 -27.569 -15.106 1.00 20.01 39 HIS B O 1
ATOM 5020 N N . PRO B 1 40 ? 13.370 -28.941 -16.810 1.00 20.59 40 PRO B N 1
ATOM 5021 C CA . PRO B 1 40 ? 14.297 -29.726 -16.009 1.00 21.88 40 PRO B CA 1
ATOM 5022 C C . PRO B 1 40 ? 15.463 -28.917 -15.442 1.00 18.65 40 PRO B C 1
ATOM 5023 O O . PRO B 1 40 ? 16.031 -29.362 -14.446 1.00 20.45 40 PRO B O 1
ATOM 5027 N N . SER B 1 41 ? 15.729 -27.707 -15.950 1.00 19.67 41 SER B N 1
ATOM 5028 C CA . SER B 1 41 ? 16.793 -26.824 -15.392 1.00 19.72 41 SER B CA 1
ATOM 5029 C C . SER B 1 41 ? 16.380 -26.264 -14.010 1.00 19.26 41 SER B C 1
ATOM 5030 O O . SER B 1 41 ? 17.243 -25.798 -13.294 1.00 18.68 41 SER B O 1
ATOM 5033 N N . PHE B 1 42 ? 15.107 -26.345 -13.651 1.00 20.89 42 PHE B N 1
ATOM 5034 C CA . PHE B 1 42 ? 14.578 -25.877 -12.337 1.00 19.75 42 PHE B CA 1
ATOM 5035 C C . PHE B 1 42 ? 14.337 -27.072 -11.401 1.00 22.08 42 PHE B C 1
ATOM 5036 O O . PHE B 1 42 ? 13.741 -26.865 -10.330 1.00 22.07 42 PHE B O 1
ATOM 5044 N N . SER B 1 43 ? 14.822 -28.269 -11.736 1.00 23.46 43 SER B N 1
ATOM 5045 C CA . SER B 1 43 ? 14.752 -29.461 -10.841 1.00 25.23 43 SER B CA 1
ATOM 5046 C C . SER B 1 43 ? 15.409 -29.120 -9.495 1.00 24.64 43 SER B C 1
ATOM 5047 O O . SER B 1 43 ? 16.528 -28.593 -9.498 1.00 23.13 43 SER B O 1
ATOM 5050 N N . ASP B 1 44 ? 14.736 -29.416 -8.372 1.00 24.49 44 ASP B N 1
ATOM 5051 C CA . ASP B 1 44 ? 15.295 -29.086 -7.037 1.00 25.39 44 ASP B CA 1
ATOM 5052 C C . ASP B 1 44 ? 15.653 -30.386 -6.312 1.00 28.39 44 ASP B C 1
ATOM 5053 O O . ASP B 1 44 ? 15.811 -30.324 -5.080 1.00 26.23 44 ASP B O 1
ATOM 5058 N N . SER B 1 45 ? 15.801 -31.502 -7.044 1.00 30.16 45 SER B N 1
ATOM 5059 C CA . SER B 1 45 ? 16.259 -32.814 -6.498 1.00 34.36 45 SER B CA 1
ATOM 5060 C C . SER B 1 45 ? 17.521 -32.574 -5.672 1.00 32.20 45 SER B C 1
ATOM 5061 O O . SER B 1 45 ? 18.409 -31.863 -6.156 1.00 35.35 45 SER B O 1
ATOM 5064 N N . ASP B 1 46 ? 17.593 -33.163 -4.485 1.00 40.88 46 ASP B N 1
ATOM 5065 C CA . ASP B 1 46 ? 18.840 -33.236 -3.670 1.00 46.19 46 ASP B CA 1
ATOM 5066 C C . ASP B 1 46 ? 19.088 -31.911 -2.926 1.00 43.65 46 ASP B C 1
ATOM 5067 O O . ASP B 1 46 ? 19.954 -31.906 -2.034 1.00 42.64 46 ASP B O 1
ATOM 5072 N N . MET B 1 47 ? 18.344 -30.838 -3.214 1.00 36.37 47 MET B N 1
ATOM 5073 C CA . MET B 1 47 ? 18.692 -29.492 -2.699 1.00 33.99 47 MET B CA 1
ATOM 5074 C C . MET B 1 47 ? 18.208 -29.317 -1.263 1.00 33.47 47 MET B C 1
ATOM 5075 O O . MET B 1 47 ? 17.116 -29.795 -0.913 1.00 30.69 47 MET B O 1
ATOM 5080 N N . SER B 1 48 ? 18.988 -28.590 -0.472 1.00 33.63 48 SER B N 1
ATOM 5081 C CA . SER B 1 48 ? 18.614 -28.227 0.927 1.00 31.55 48 SER B CA 1
ATOM 5082 C C . SER B 1 48 ? 17.457 -27.221 0.909 1.00 29.83 48 SER B C 1
ATOM 5083 O O . SER B 1 48 ? 17.107 -26.657 -0.185 1.00 25.20 48 SER B O 1
ATOM 5086 N N . ASP B 1 49 ? 16.870 -26.964 2.073 1.00 27.31 49 ASP B N 1
ATOM 5087 C CA . ASP B 1 49 ? 15.743 -26.016 2.190 1.00 28.88 49 ASP B CA 1
ATOM 5088 C C . ASP B 1 49 ? 16.186 -24.624 1.720 1.00 26.09 49 ASP B C 1
ATOM 5089 O O . ASP B 1 49 ? 17.393 -24.278 1.789 1.00 25.68 49 ASP B O 1
ATOM 5094 N N . ILE B 1 50 ? 15.218 -23.827 1.292 1.00 24.30 50 ILE B N 1
ATOM 5095 C CA . ILE B 1 50 ? 15.476 -22.417 0.886 1.00 27.68 50 ILE B CA 1
ATOM 5096 C C . ILE B 1 50 ? 16.173 -21.716 2.055 1.00 29.40 50 ILE B C 1
ATOM 5097 O O . ILE B 1 50 ? 15.721 -21.870 3.187 1.00 28.05 50 ILE B O 1
ATOM 5102 N N . PRO B 1 51 ? 17.250 -20.924 1.834 1.00 29.35 51 PRO B N 1
ATOM 5103 C CA . PRO B 1 51 ? 17.901 -20.174 2.915 1.00 32.97 51 PRO B CA 1
ATOM 5104 C C . PRO B 1 51 ? 16.854 -19.330 3.666 1.00 32.35 51 PRO B C 1
ATOM 5105 O O . PRO B 1 51 ? 15.992 -18.755 3.028 1.00 29.19 51 PRO B O 1
ATOM 5109 N N . SER B 1 52 ? 16.840 -19.354 5.006 1.00 30.57 52 SER B N 1
ATOM 5110 C CA . SER B 1 52 ? 15.695 -18.832 5.811 1.00 32.93 52 SER B CA 1
ATOM 5111 C C . SER B 1 52 ? 15.620 -17.296 5.723 1.00 28.71 52 SER B C 1
ATOM 5112 O O . SER B 1 52 ? 14.515 -16.759 5.866 1.00 33.72 52 SER B O 1
ATOM 5115 N N . SER B 1 53 ? 16.736 -16.647 5.410 1.00 27.25 53 SER B N 1
ATOM 5116 C CA . SER B 1 53 ? 16.898 -15.183 5.197 1.00 30.01 53 SER B CA 1
ATOM 5117 C C . SER B 1 53 ? 16.142 -14.670 3.958 1.00 29.60 53 SER B C 1
ATOM 5118 O O . SER B 1 53 ? 15.897 -13.451 3.881 1.00 28.07 53 SER B O 1
ATOM 5121 N N . TRP B 1 54 ? 15.912 -15.533 2.966 1.00 25.60 54 TRP B N 1
ATOM 5122 C CA . TRP B 1 54 ? 15.273 -15.153 1.673 1.00 22.54 54 TRP B CA 1
ATOM 5123 C C . TRP B 1 54 ? 13.889 -14.593 1.981 1.00 22.81 54 TRP B C 1
ATOM 5124 O O . TRP B 1 54 ? 13.127 -15.271 2.695 1.00 20.51 54 TRP B O 1
ATOM 5135 N N . LYS B 1 55 ? 13.578 -13.404 1.478 1.00 20.47 55 LYS B N 1
ATOM 5136 C CA . LYS B 1 55 ? 12.282 -12.733 1.729 1.00 22.55 55 LYS B CA 1
ATOM 5137 C C . LYS B 1 55 ? 11.475 -12.601 0.431 1.00 21.41 55 LYS B C 1
ATOM 5138 O O . LYS B 1 55 ? 10.562 -11.777 0.397 1.00 20.69 55 LYS B O 1
ATOM 5144 N N . GLY B 1 56 ? 11.829 -13.358 -0.615 1.00 20.05 56 GLY B N 1
ATOM 5145 C CA . GLY B 1 56 ? 11.082 -13.332 -1.878 1.00 19.00 56 GLY B CA 1
ATOM 5146 C C . GLY B 1 56 ? 9.826 -14.174 -1.837 1.00 19.04 56 GLY B C 1
ATOM 5147 O O . GLY B 1 56 ? 9.487 -14.774 -0.782 1.00 20.86 56 GLY B O 1
ATOM 5148 N N . THR B 1 57 ? 9.164 -14.283 -2.983 1.00 20.43 57 THR B N 1
ATOM 5149 C CA . THR B 1 57 ? 7.896 -15.026 -3.092 1.00 21.66 57 THR B CA 1
ATOM 5150 C C . THR B 1 57 ? 7.646 -15.451 -4.547 1.00 22.07 57 THR B C 1
ATOM 5151 O O . THR B 1 57 ? 8.384 -15.013 -5.481 1.00 20.03 57 THR B O 1
ATOM 5155 N N . CYS B 1 58 ? 6.619 -16.273 -4.727 1.00 22.08 58 CYS B N 1
ATOM 5156 C CA . CYS B 1 58 ? 6.093 -16.736 -6.031 1.00 22.01 58 CYS B CA 1
ATOM 5157 C C . CYS B 1 58 ? 4.792 -15.978 -6.292 1.00 21.57 58 CYS B C 1
ATOM 5158 O O . CYS B 1 58 ? 3.859 -16.140 -5.474 1.00 22.59 58 CYS B O 1
ATOM 5161 N N . GLU B 1 59 ? 4.745 -15.082 -7.276 1.00 21.13 59 GLU B N 1
ATOM 5162 C CA . GLU B 1 59 ? 3.531 -14.291 -7.579 1.00 23.66 59 GLU B CA 1
ATOM 5163 C C . GLU B 1 59 ? 2.671 -15.170 -8.489 1.00 24.19 59 GLU B C 1
ATOM 5164 O O . GLU B 1 59 ? 3.018 -15.317 -9.662 1.00 24.44 59 GLU B O 1
ATOM 5170 N N . THR B 1 60 ? 1.618 -15.763 -7.938 1.00 24.94 60 THR B N 1
ATOM 5171 C CA . THR B 1 60 ? 0.917 -16.919 -8.539 1.00 28.50 60 THR B CA 1
ATOM 5172 C C . THR B 1 60 ? -0.384 -16.453 -9.182 1.00 29.19 60 THR B C 1
ATOM 5173 O O . THR B 1 60 ? -0.917 -15.398 -8.824 1.00 29.17 60 THR B O 1
ATOM 5177 N N . SER B 1 61 ? -0.865 -17.261 -10.113 1.00 29.32 61 SER B N 1
ATOM 5178 C CA . SER B 1 61 ? -2.033 -16.978 -10.986 1.00 30.77 61 SER B CA 1
ATOM 5179 C C . SER B 1 61 ? -2.352 -18.277 -11.716 1.00 30.87 61 SER B C 1
ATOM 5180 O O . SER B 1 61 ? -1.586 -19.269 -11.537 1.00 30.57 61 SER B O 1
ATOM 5183 N N . ASP B 1 62 ? -3.500 -18.338 -12.395 1.00 34.30 62 ASP B N 1
ATOM 5184 C CA . ASP B 1 62 ? -3.896 -19.566 -13.135 1.00 35.95 62 ASP B CA 1
ATOM 5185 C C . ASP B 1 62 ? -2.762 -19.928 -14.089 1.00 29.98 62 ASP B C 1
ATOM 5186 O O . ASP B 1 62 ? -2.385 -21.097 -14.151 1.00 34.72 62 ASP B O 1
ATOM 5191 N N . ASP B 1 63 ? -2.154 -18.924 -14.693 1.00 29.22 63 ASP B N 1
ATOM 5192 C CA . ASP B 1 63 ? -1.059 -19.072 -15.691 1.00 29.99 63 ASP B CA 1
ATOM 5193 C C . ASP B 1 63 ? 0.259 -19.508 -15.046 1.00 28.12 63 ASP B C 1
ATOM 5194 O O . ASP B 1 63 ? 1.170 -19.972 -15.754 1.00 32.27 63 ASP B O 1
ATOM 5199 N N . PHE B 1 64 ? 0.429 -19.254 -13.759 1.00 26.90 64 PHE B N 1
ATOM 5200 C CA . PHE B 1 64 ? 1.720 -19.439 -13.061 1.00 24.63 64 PHE B CA 1
ATOM 5201 C C . PHE B 1 64 ? 1.407 -19.964 -11.671 1.00 25.60 64 PHE B C 1
ATOM 5202 O O . PHE B 1 64 ? 1.275 -19.166 -10.753 1.00 25.06 64 PHE B O 1
ATOM 5210 N N . PRO B 1 65 ? 1.132 -21.270 -11.504 1.00 26.00 65 PRO B N 1
ATOM 5211 C CA . PRO B 1 65 ? 0.686 -21.769 -10.205 1.00 31.04 65 PRO B CA 1
ATOM 5212 C C . PRO B 1 65 ? 1.804 -21.847 -9.151 1.00 33.43 65 PRO B C 1
ATOM 5213 O O . PRO B 1 65 ? 2.990 -21.765 -9.493 1.00 28.68 65 PRO B O 1
ATOM 5217 N N . ALA B 1 66 ? 1.379 -22.007 -7.895 1.00 32.57 66 ALA B N 1
ATOM 5218 C CA . ALA B 1 66 ? 2.228 -22.118 -6.688 1.00 31.39 66 ALA B CA 1
ATOM 5219 C C . ALA B 1 66 ? 3.328 -23.146 -6.921 1.00 29.73 66 ALA B C 1
ATOM 5220 O O . ALA B 1 66 ? 4.480 -22.865 -6.542 1.00 29.08 66 ALA B O 1
ATOM 5222 N N . SER B 1 67 ? 2.982 -24.263 -7.562 1.00 29.23 67 SER B N 1
ATOM 5223 C CA . SER B 1 67 ? 3.874 -25.409 -7.860 1.00 30.87 67 SER B CA 1
ATOM 5224 C C . SER B 1 67 ? 5.006 -24.997 -8.819 1.00 28.80 67 SER B C 1
ATOM 5225 O O . SER B 1 67 ? 5.929 -25.796 -8.982 1.00 31.76 67 SER B O 1
ATOM 5228 N N . SER B 1 68 ? 4.921 -23.828 -9.460 1.00 27.89 68 SER B N 1
ATOM 5229 C CA . SER B 1 68 ? 5.999 -23.273 -10.331 1.00 26.97 68 SER B CA 1
ATOM 5230 C C . SER B 1 68 ? 7.296 -23.093 -9.519 1.00 23.82 68 SER B C 1
ATOM 5231 O O . SER B 1 68 ? 8.382 -23.357 -10.066 1.00 24.68 68 SER B O 1
ATOM 5234 N N . CYS B 1 69 ? 7.203 -22.580 -8.287 1.00 22.90 69 CYS B N 1
ATOM 5235 C CA . CYS B 1 69 ? 8.369 -22.260 -7.425 1.00 24.58 69 CYS B CA 1
ATOM 5236 C C . CYS B 1 69 ? 8.631 -23.481 -6.536 1.00 25.76 69 CYS B C 1
ATOM 5237 O O . CYS B 1 69 ? 7.661 -24.240 -6.214 1.00 22.81 69 CYS B O 1
ATOM 5240 N N . ASN B 1 70 ? 9.899 -23.727 -6.251 1.00 21.60 70 ASN B N 1
ATOM 5241 C CA . ASN B 1 70 ? 10.356 -24.907 -5.481 1.00 21.44 70 ASN B CA 1
ATOM 5242 C C . ASN B 1 70 ? 11.620 -24.502 -4.712 1.00 20.14 70 ASN B C 1
ATOM 5243 O O . ASN B 1 70 ? 11.741 -23.301 -4.434 1.00 22.09 70 ASN B O 1
ATOM 5248 N N . LYS B 1 71 ? 12.542 -25.413 -4.421 1.00 19.67 71 LYS B N 1
ATOM 5249 C CA . LYS B 1 71 ? 13.777 -25.088 -3.661 1.00 19.45 71 LYS B CA 1
ATOM 5250 C C . LYS B 1 71 ? 14.854 -24.577 -4.621 1.00 20.51 71 LYS B C 1
ATOM 5251 O O . LYS B 1 71 ? 15.910 -24.168 -4.138 1.00 18.22 71 LYS B O 1
ATOM 5257 N N . LYS B 1 72 ? 14.576 -24.593 -5.925 1.00 19.44 72 LYS B N 1
ATOM 5258 C CA . LYS B 1 72 ? 15.555 -24.149 -6.949 1.00 18.58 72 LYS B CA 1
ATOM 5259 C C . LYS B 1 72 ? 15.138 -22.791 -7.474 1.00 18.02 72 LYS B C 1
ATOM 5260 O O . LYS B 1 72 ? 15.962 -21.837 -7.399 1.00 18.68 72 LYS B O 1
ATOM 5266 N N . LEU B 1 73 ? 13.962 -22.733 -8.094 1.00 16.90 73 LEU B N 1
ATOM 5267 C CA . LEU B 1 73 ? 13.331 -21.468 -8.493 1.00 17.16 73 LEU B CA 1
ATOM 5268 C C . LEU B 1 73 ? 12.568 -20.947 -7.277 1.00 18.81 73 LEU B C 1
ATOM 5269 O O . LEU B 1 73 ? 11.452 -21.409 -7.038 1.00 18.17 73 LEU B O 1
ATOM 5274 N N . ILE B 1 74 ? 13.146 -20.007 -6.522 1.00 20.94 74 ILE B N 1
ATOM 5275 C CA . ILE B 1 74 ? 12.637 -19.638 -5.162 1.00 17.95 74 ILE B CA 1
ATOM 5276 C C . ILE B 1 74 ? 11.874 -18.323 -5.219 1.00 20.61 74 ILE B C 1
ATOM 5277 O O . ILE B 1 74 ? 11.260 -17.908 -4.209 1.00 21.69 74 ILE B O 1
ATOM 5282 N N . GLY B 1 75 ? 11.859 -17.674 -6.368 1.00 19.38 75 GLY B N 1
ATOM 5283 C CA . GLY B 1 75 ? 11.097 -16.436 -6.526 1.00 19.27 75 GLY B CA 1
ATOM 5284 C C . GLY B 1 75 ? 10.695 -16.193 -7.959 1.00 19.69 75 GLY B C 1
ATOM 5285 O O . GLY B 1 75 ? 11.464 -16.607 -8.891 1.00 18.34 75 GLY B O 1
ATOM 5286 N N . ALA B 1 76 ? 9.529 -15.577 -8.134 1.00 19.55 76 ALA B N 1
ATOM 5287 C CA . ALA B 1 76 ? 8.975 -15.204 -9.455 1.00 19.23 76 ALA B CA 1
ATOM 5288 C C . ALA B 1 76 ? 8.037 -14.022 -9.277 1.00 19.98 76 ALA B C 1
ATOM 5289 O O . ALA B 1 76 ? 6.991 -14.171 -8.586 1.00 19.90 76 ALA B O 1
ATOM 5291 N N . ARG B 1 77 ? 8.465 -12.864 -9.759 1.00 17.04 77 ARG B N 1
ATOM 5292 C CA . ARG B 1 77 ? 7.704 -11.603 -9.706 1.00 18.96 77 ARG B CA 1
ATOM 5293 C C . ARG B 1 77 ? 7.580 -11.015 -11.116 1.00 18.80 77 ARG B C 1
ATOM 5294 O O . ARG B 1 77 ? 8.452 -11.250 -11.985 1.00 16.65 77 ARG B O 1
ATOM 5302 N N . ALA B 1 78 ? 6.557 -10.211 -11.338 1.00 20.06 78 ALA B N 1
ATOM 5303 C CA . ALA B 1 78 ? 6.316 -9.519 -12.615 1.00 20.27 78 ALA B CA 1
ATOM 5304 C C . ALA B 1 78 ? 6.067 -8.036 -12.350 1.00 20.36 78 ALA B C 1
ATOM 5305 O O . ALA B 1 78 ? 5.412 -7.691 -11.367 1.00 20.61 78 ALA B O 1
ATOM 5307 N N . PHE B 1 79 ? 6.634 -7.192 -13.182 1.00 18.07 79 PHE B N 1
ATOM 5308 C CA . PHE B 1 79 ? 6.606 -5.718 -13.046 1.00 18.90 79 PHE B CA 1
ATOM 5309 C C . PHE B 1 79 ? 6.095 -5.173 -14.371 1.00 21.54 79 PHE B C 1
ATOM 5310 O O . PHE B 1 79 ? 6.828 -5.291 -15.394 1.00 18.91 79 PHE B O 1
ATOM 5318 N N . SER B 1 80 ? 4.911 -4.565 -14.378 1.00 24.58 80 SER B N 1
ATOM 5319 C CA . SER B 1 80 ? 4.343 -4.018 -15.643 1.00 22.49 80 SER B CA 1
ATOM 5320 C C . SER B 1 80 ? 3.677 -2.667 -15.430 1.00 26.05 80 SER B C 1
ATOM 5321 O O . SER B 1 80 ? 2.820 -2.295 -16.262 1.00 27.62 80 SER B O 1
ATOM 5324 N N . LYS B 1 81 ? 4.087 -1.913 -14.426 1.00 26.27 81 LYS B N 1
ATOM 5325 C CA . LYS B 1 81 ? 3.440 -0.623 -14.116 1.00 32.30 81 LYS B CA 1
ATOM 5326 C C . LYS B 1 81 ? 3.806 0.360 -15.233 1.00 34.28 81 LYS B C 1
ATOM 5327 O O . LYS B 1 81 ? 3.060 1.362 -15.410 1.00 30.39 81 LYS B O 1
ATOM 5333 N N . GLY B 1 82 ? 4.861 0.060 -16.006 1.00 30.81 82 GLY B N 1
ATOM 5334 C CA . GLY B 1 82 ? 5.340 0.930 -17.089 1.00 32.59 82 GLY B CA 1
ATOM 5335 C C . GLY B 1 82 ? 4.682 0.645 -18.428 1.00 30.54 82 GLY B C 1
ATOM 5336 O O . GLY B 1 82 ? 5.003 1.367 -19.365 1.00 35.55 82 GLY B O 1
ATOM 5337 N N . ILE B 1 83 ? 3.829 -0.383 -18.551 1.00 35.09 83 ILE B N 1
ATOM 5338 C CA . ILE B 1 83 ? 3.301 -0.866 -19.872 1.00 39.78 83 ILE B CA 1
ATOM 5339 C C . ILE B 1 83 ? 2.054 -0.062 -20.274 1.00 42.73 83 ILE B C 1
ATOM 5340 O O . ILE B 1 83 ? 1.092 -0.117 -19.480 1.00 47.42 83 ILE B O 1
ATOM 5345 N N . ASP B 1 98 ? 0.003 -9.324 -15.906 1.00 57.96 98 ASP B N 1
ATOM 5346 C CA . ASP B 1 98 ? -0.130 -10.721 -16.409 1.00 55.40 98 ASP B CA 1
ATOM 5347 C C . ASP B 1 98 ? 0.525 -11.634 -15.355 1.00 48.54 98 ASP B C 1
ATOM 5348 O O . ASP B 1 98 ? 0.023 -11.596 -14.212 1.00 53.99 98 ASP B O 1
ATOM 5353 N N . SER B 1 99 ? 1.579 -12.399 -15.702 1.00 32.93 99 SER B N 1
ATOM 5354 C CA . SER B 1 99 ? 2.261 -13.389 -14.829 1.00 25.88 99 SER B CA 1
ATOM 5355 C C . SER B 1 99 ? 3.768 -13.378 -15.120 1.00 22.32 99 SER B C 1
ATOM 5356 O O . SER B 1 99 ? 4.207 -12.853 -16.133 1.00 19.90 99 SER B O 1
ATOM 5359 N N . PRO B 1 100 ? 4.594 -14.008 -14.273 1.00 20.79 100 PRO B N 1
ATOM 5360 C CA . PRO B 1 100 ? 6.024 -14.147 -14.575 1.00 19.74 100 PRO B CA 1
ATOM 5361 C C . PRO B 1 100 ? 6.389 -15.177 -15.644 1.00 19.33 100 PRO B C 1
ATOM 5362 O O . PRO B 1 100 ? 7.587 -15.439 -15.856 1.00 19.25 100 PRO B O 1
ATOM 5366 N N . ARG B 1 101 ? 5.394 -15.776 -16.304 1.00 19.67 101 ARG B N 1
ATOM 5367 C CA . ARG B 1 101 ? 5.614 -16.799 -17.356 1.00 20.38 101 ARG B CA 1
ATOM 5368 C C . ARG B 1 101 ? 6.381 -16.201 -18.541 1.00 18.89 101 ARG B C 1
ATOM 5369 O O . ARG B 1 101 ? 6.042 -15.076 -19.042 1.00 18.55 101 ARG B O 1
ATOM 5377 N N . ASP B 1 102 ? 7.395 -16.949 -18.967 1.00 17.78 102 ASP B N 1
ATOM 5378 C CA . ASP B 1 102 ? 8.259 -16.592 -20.121 1.00 17.20 102 ASP B CA 1
ATOM 5379 C C . ASP B 1 102 ? 7.612 -17.125 -21.395 1.00 17.59 102 ASP B C 1
ATOM 5380 O O . ASP B 1 102 ? 7.658 -18.370 -21.600 1.00 17.47 102 ASP B O 1
ATOM 5385 N N . ILE B 1 103 ? 7.016 -16.262 -22.193 1.00 18.94 103 ILE B N 1
ATOM 5386 C CA . ILE B 1 103 ? 6.429 -16.668 -23.503 1.00 21.42 103 ILE B CA 1
ATOM 5387 C C . ILE B 1 103 ? 7.422 -16.394 -24.643 1.00 21.53 103 ILE B C 1
ATOM 5388 O O . ILE B 1 103 ? 7.085 -16.686 -25.816 1.00 19.44 103 ILE B O 1
ATOM 5393 N N . ASN B 1 104 ? 8.614 -15.882 -24.319 1.00 18.89 104 ASN B N 1
ATOM 5394 C CA . ASN B 1 104 ? 9.647 -15.502 -25.325 1.00 19.00 104 ASN B CA 1
ATOM 5395 C C . ASN B 1 104 ? 10.706 -16.613 -25.449 1.00 18.47 104 ASN B C 1
ATOM 5396 O O . ASN B 1 104 ? 10.993 -17.046 -26.571 1.00 16.77 104 ASN B O 1
ATOM 5401 N N . GLY B 1 105 ? 11.300 -17.013 -24.316 1.00 17.40 105 GLY B N 1
ATOM 5402 C CA . GLY B 1 105 ? 12.415 -17.974 -24.220 1.00 16.89 105 GLY B CA 1
ATOM 5403 C C . GLY B 1 105 ? 13.654 -17.311 -23.606 1.00 17.22 105 GLY B C 1
ATOM 5404 O O . GLY B 1 105 ? 14.479 -18.030 -22.969 1.00 17.26 105 GLY B O 1
ATOM 5405 N N . HIS B 1 106 ? 13.835 -16.009 -23.839 1.00 18.07 106 HIS B N 1
ATOM 5406 C CA . HIS B 1 106 ? 15.078 -15.255 -23.481 1.00 18.36 106 HIS B CA 1
ATOM 5407 C C . HIS B 1 106 ? 15.346 -15.371 -21.980 1.00 18.80 106 HIS B C 1
ATOM 5408 O O . HIS B 1 106 ? 16.506 -15.651 -21.593 1.00 16.90 106 HIS B O 1
ATOM 5415 N N . GLY B 1 107 ? 14.322 -15.161 -21.125 1.00 19.44 107 GLY B N 1
ATOM 5416 C CA . GLY B 1 107 ? 14.532 -15.221 -19.667 1.00 18.38 107 GLY B CA 1
ATOM 5417 C C . GLY B 1 107 ? 14.791 -16.625 -19.172 1.00 17.22 107 GLY B C 1
ATOM 5418 O O . GLY B 1 107 ? 15.523 -16.758 -18.218 1.00 15.60 107 GLY B O 1
ATOM 5419 N N . THR B 1 108 ? 14.235 -17.652 -19.815 1.00 15.47 108 THR B N 1
ATOM 5420 C CA . THR B 1 108 ? 14.545 -19.050 -19.474 1.00 15.92 108 THR B CA 1
ATOM 5421 C C . THR B 1 108 ? 15.999 -19.357 -19.882 1.00 15.47 108 THR B C 1
ATOM 5422 O O . THR B 1 108 ? 16.730 -19.978 -19.095 1.00 14.96 108 THR B O 1
ATOM 5426 N N . HIS B 1 109 ? 16.426 -18.829 -21.022 1.00 15.06 109 HIS B N 1
ATOM 5427 C CA . HIS B 1 109 ? 17.792 -19.056 -21.571 1.00 14.88 109 HIS B CA 1
ATOM 5428 C C . HIS B 1 109 ? 18.817 -18.409 -20.638 1.00 14.38 109 HIS B C 1
ATOM 5429 O O . HIS B 1 109 ? 19.749 -19.129 -20.233 1.00 16.51 109 HIS B O 1
ATOM 5436 N N . THR B 1 110 ? 18.629 -17.136 -20.259 1.00 14.40 110 THR B N 1
ATOM 5437 C CA . THR B 1 110 ? 19.609 -16.394 -19.409 1.00 16.44 110 THR B CA 1
ATOM 5438 C C . THR B 1 110 ? 19.624 -17.003 -18.002 1.00 16.19 110 THR B C 1
ATOM 5439 O O . THR B 1 110 ? 20.698 -17.252 -17.496 1.00 16.08 110 THR B O 1
ATOM 5443 N N . SER B 1 111 ? 18.478 -17.227 -17.367 1.00 15.47 111 SER B N 1
ATOM 5444 C CA . SER B 1 111 ? 18.426 -17.803 -15.997 1.00 16.44 111 SER B CA 1
ATOM 5445 C C . SER B 1 111 ? 19.063 -19.194 -15.962 1.00 15.01 111 SER B C 1
ATOM 5446 O O . SER B 1 111 ? 19.837 -19.460 -14.990 1.00 16.81 111 SER B O 1
ATOM 5449 N N . THR B 1 112 ? 18.848 -20.049 -16.964 1.00 15.92 112 THR B N 1
ATOM 5450 C CA . THR B 1 112 ? 19.438 -21.412 -16.950 1.00 16.51 112 THR B CA 1
ATOM 5451 C C . THR B 1 112 ? 20.940 -21.355 -17.277 1.00 16.29 112 THR B C 1
ATOM 5452 O O . THR B 1 112 ? 21.669 -22.259 -16.790 1.00 18.10 112 THR B O 1
ATOM 5456 N N . THR B 1 113 ? 21.406 -20.353 -18.035 1.00 16.81 113 THR B N 1
ATOM 5457 C CA . THR B 1 113 ? 22.853 -20.100 -18.276 1.00 16.24 113 THR B CA 1
ATOM 5458 C C . THR B 1 113 ? 23.514 -19.715 -16.947 1.00 16.32 113 THR B C 1
ATOM 5459 O O . THR B 1 113 ? 24.576 -20.234 -16.677 1.00 17.82 113 THR B O 1
ATOM 5463 N N . ALA B 1 114 ? 22.924 -18.832 -16.153 1.00 15.64 114 ALA B N 1
ATOM 5464 C CA . ALA B 1 114 ? 23.524 -18.431 -14.857 1.00 17.07 114 ALA B CA 1
ATOM 5465 C C . ALA B 1 114 ? 23.499 -19.598 -13.861 1.00 16.75 114 ALA B C 1
ATOM 5466 O O . ALA B 1 114 ? 24.549 -19.815 -13.195 1.00 15.90 114 ALA B O 1
ATOM 5468 N N . GLY B 1 115 ? 22.352 -20.270 -13.688 1.00 17.31 115 GLY B N 1
ATOM 5469 C CA . GLY B 1 115 ? 22.168 -21.196 -12.534 1.00 18.38 115 GLY B CA 1
ATOM 5470 C C . GLY B 1 115 ? 21.309 -22.415 -12.786 1.00 19.89 115 GLY B C 1
ATOM 5471 O O . GLY B 1 115 ? 20.811 -23.004 -11.809 1.00 21.10 115 GLY B O 1
ATOM 5472 N N . GLY B 1 116 ? 21.169 -22.862 -14.027 1.00 19.29 116 GLY B N 1
ATOM 5473 C CA . GLY B 1 116 ? 20.374 -24.063 -14.335 1.00 19.80 116 GLY B CA 1
ATOM 5474 C C . GLY B 1 116 ? 20.905 -25.306 -13.629 1.00 19.73 116 GLY B C 1
ATOM 5475 O O . GLY B 1 116 ? 22.138 -25.479 -13.573 1.00 18.41 116 GLY B O 1
ATOM 5476 N N . SER B 1 117 ? 20.018 -26.136 -13.077 1.00 19.26 117 SER B N 1
ATOM 5477 C CA . SER B 1 117 ? 20.371 -27.510 -12.619 1.00 19.20 117 SER B CA 1
ATOM 5478 C C . SER B 1 117 ? 20.933 -28.318 -13.806 1.00 21.24 117 SER B C 1
ATOM 5479 O O . SER B 1 117 ? 20.602 -28.017 -14.982 1.00 20.61 117 SER B O 1
ATOM 5482 N N . LYS B 1 118 ? 21.780 -29.291 -13.509 1.00 20.40 118 LYS B N 1
ATOM 5483 C CA . LYS B 1 118 ? 22.338 -30.246 -14.498 1.00 24.56 118 LYS B CA 1
ATOM 5484 C C . LYS B 1 118 ? 21.197 -30.995 -15.201 1.00 21.57 118 LYS B C 1
ATOM 5485 O O . LYS B 1 118 ? 20.348 -31.570 -14.542 1.00 20.34 118 LYS B O 1
ATOM 5491 N N . VAL B 1 119 ? 21.198 -30.969 -16.525 1.00 20.57 119 VAL B N 1
ATOM 5492 C CA . VAL B 1 119 ? 20.239 -31.734 -17.358 1.00 20.49 119 VAL B CA 1
ATOM 5493 C C . VAL B 1 119 ? 21.052 -32.636 -18.280 1.00 22.17 119 VAL B C 1
ATOM 5494 O O . VAL B 1 119 ? 21.828 -32.126 -19.101 1.00 19.00 119 VAL B O 1
ATOM 5498 N N . GLN B 1 120 ? 20.826 -33.944 -18.181 1.00 24.32 120 GLN B N 1
ATOM 5499 C CA . GLN B 1 120 ? 21.582 -34.935 -18.987 1.00 25.48 120 GLN B CA 1
ATOM 5500 C C . GLN B 1 120 ? 21.043 -34.895 -20.418 1.00 20.82 120 GLN B C 1
ATOM 5501 O O . GLN B 1 120 ? 19.817 -34.887 -20.603 1.00 21.06 120 GLN B O 1
ATOM 5507 N N . ASN B 1 121 ? 21.934 -34.960 -21.387 1.00 22.72 121 ASN B N 1
ATOM 5508 C CA . ASN B 1 121 ? 21.582 -35.143 -22.819 1.00 23.56 121 ASN B CA 1
ATOM 5509 C C . ASN B 1 121 ? 20.687 -34.003 -23.299 1.00 23.01 121 ASN B C 1
ATOM 5510 O O . ASN B 1 121 ? 19.811 -34.266 -24.127 1.00 23.09 121 ASN B O 1
ATOM 5515 N N . ALA B 1 122 ? 20.885 -32.794 -22.769 1.00 23.70 122 ALA B N 1
ATOM 5516 C CA . ALA B 1 122 ? 20.338 -31.545 -23.345 1.00 22.26 122 ALA B CA 1
ATOM 5517 C C . ALA B 1 122 ? 20.938 -31.373 -24.745 1.00 19.72 122 ALA B C 1
ATOM 5518 O O . ALA B 1 122 ? 22.147 -31.634 -24.926 1.00 19.24 122 ALA B O 1
ATOM 5520 N N . SER B 1 123 ? 20.095 -31.005 -25.702 1.00 19.03 123 SER B N 1
ATOM 5521 C CA . SER B 1 123 ? 20.527 -30.675 -27.074 1.00 19.37 123 SER B CA 1
ATOM 5522 C C . SER B 1 123 ? 19.435 -29.852 -27.761 1.00 19.35 123 SER B C 1
ATOM 5523 O O . SER B 1 123 ? 18.270 -29.788 -27.264 1.00 21.03 123 SER B O 1
ATOM 5526 N N . PHE B 1 124 ? 19.777 -29.287 -28.906 1.00 19.23 124 PHE B N 1
ATOM 5527 C CA . PHE B 1 124 ? 18.779 -28.810 -29.885 1.00 20.58 124 PHE B CA 1
ATOM 5528 C C . PHE B 1 124 ? 18.756 -29.830 -31.026 1.00 21.24 124 PHE B C 1
ATOM 5529 O O . PHE B 1 124 ? 19.674 -29.770 -31.867 1.00 20.31 124 PHE B O 1
ATOM 5537 N N . TYR B 1 125 ? 17.826 -30.787 -30.986 1.00 21.60 125 TYR B N 1
ATOM 5538 C CA . TYR B 1 125 ? 17.722 -31.859 -32.031 1.00 24.32 125 TYR B CA 1
ATOM 5539 C C . TYR B 1 125 ? 19.083 -32.528 -32.246 1.00 23.41 125 TYR B C 1
ATOM 5540 O O . TYR B 1 125 ? 19.465 -32.777 -33.413 1.00 24.59 125 TYR B O 1
ATOM 5549 N N . GLY B 1 126 ? 19.846 -32.779 -31.183 1.00 22.78 126 GLY B N 1
ATOM 5550 C CA . GLY B 1 126 ? 21.169 -33.419 -31.284 1.00 22.14 126 GLY B CA 1
ATOM 5551 C C . GLY B 1 126 ? 22.359 -32.472 -31.389 1.00 21.34 126 GLY B C 1
ATOM 5552 O O . GLY B 1 126 ? 23.483 -32.946 -31.137 1.00 25.97 126 GLY B O 1
ATOM 5553 N N . TYR B 1 127 ? 22.156 -31.194 -31.729 1.00 21.39 127 TYR B N 1
ATOM 5554 C CA . TYR B 1 127 ? 23.217 -30.153 -31.776 1.00 21.74 127 TYR B CA 1
ATOM 5555 C C . TYR B 1 127 ? 23.581 -29.701 -30.358 1.00 19.07 127 TYR B C 1
ATOM 5556 O O . TYR B 1 127 ? 22.686 -29.523 -29.506 1.00 17.52 127 TYR B O 1
ATOM 5565 N N . ALA B 1 128 ? 24.880 -29.529 -30.137 1.00 19.80 128 ALA B N 1
ATOM 5566 C CA . ALA B 1 128 ? 25.471 -29.159 -28.835 1.00 21.19 128 ALA B CA 1
ATOM 5567 C C . ALA B 1 128 ? 25.026 -30.134 -27.744 1.00 23.33 128 ALA B C 1
ATOM 5568 O O . ALA B 1 128 ? 24.764 -29.677 -26.607 1.00 22.85 128 ALA B O 1
ATOM 5570 N N . LYS B 1 129 ? 24.912 -31.432 -28.053 1.00 23.47 129 LYS B N 1
ATOM 5571 C CA . LYS B 1 129 ? 24.442 -32.429 -27.062 1.00 24.33 129 LYS B CA 1
ATOM 5572 C C . LYS B 1 129 ? 25.444 -32.546 -25.905 1.00 21.82 129 LYS B C 1
ATOM 5573 O O . LYS B 1 129 ? 26.669 -32.622 -26.128 1.00 21.79 129 LYS B O 1
ATOM 5579 N N . GLY B 1 130 ? 24.927 -32.611 -24.688 1.00 21.11 130 GLY B N 1
ATOM 5580 C CA . GLY B 1 130 ? 25.761 -32.908 -23.511 1.00 20.81 130 GLY B CA 1
ATOM 5581 C C . GLY B 1 130 ? 24.965 -32.676 -22.245 1.00 19.45 130 GLY B C 1
ATOM 5582 O O . GLY B 1 130 ? 23.725 -32.802 -22.285 1.00 21.64 130 GLY B O 1
ATOM 5583 N N . GLN B 1 131 ? 25.648 -32.330 -21.157 1.00 21.54 131 GLN B N 1
ATOM 5584 C CA . GLN B 1 131 ? 24.986 -31.970 -19.868 1.00 22.94 131 GLN B CA 1
ATOM 5585 C C . GLN B 1 131 ? 24.813 -30.453 -19.834 1.00 20.37 131 GLN B C 1
ATOM 5586 O O . GLN B 1 131 ? 25.833 -29.761 -19.722 1.00 21.01 131 GLN B O 1
ATOM 5592 N N . ALA B 1 132 ? 23.602 -29.942 -19.904 1.00 21.20 132 ALA B N 1
ATOM 5593 C CA . ALA B 1 132 ? 23.373 -28.481 -19.752 1.00 21.86 132 ALA B CA 1
ATOM 5594 C C . ALA B 1 132 ? 23.529 -28.129 -18.270 1.00 21.44 132 ALA B C 1
ATOM 5595 O O . ALA B 1 132 ? 22.904 -28.794 -17.440 1.00 22.17 132 ALA B O 1
ATOM 5597 N N . ARG B 1 133 ? 24.383 -27.173 -17.947 1.00 20.73 133 ARG B N 1
ATOM 5598 C CA . ARG B 1 133 ? 24.592 -26.725 -16.554 1.00 21.93 133 ARG B CA 1
ATOM 5599 C C . ARG B 1 133 ? 24.657 -25.194 -16.542 1.00 20.30 133 ARG B C 1
ATOM 5600 O O . ARG B 1 133 ? 25.385 -24.621 -17.389 1.00 19.45 133 ARG B O 1
ATOM 5608 N N . GLY B 1 134 ? 24.030 -24.544 -15.574 1.00 17.98 134 GLY B N 1
ATOM 5609 C CA . GLY B 1 134 ? 24.364 -23.139 -15.306 1.00 16.76 134 GLY B CA 1
ATOM 5610 C C . GLY B 1 134 ? 25.777 -23.036 -14.750 1.00 16.39 134 GLY B C 1
ATOM 5611 O O . GLY B 1 134 ? 26.267 -24.016 -14.178 1.00 20.35 134 GLY B O 1
ATOM 5612 N N . MET B 1 135 ? 26.437 -21.902 -14.892 1.00 17.31 135 MET B N 1
ATOM 5613 C CA . MET B 1 135 ? 27.812 -21.740 -14.349 1.00 18.07 135 MET B CA 1
ATOM 5614 C C . MET B 1 135 ? 27.775 -21.884 -12.822 1.00 18.82 135 MET B C 1
ATOM 5615 O O . MET B 1 135 ? 28.691 -22.451 -12.251 1.00 18.07 135 MET B O 1
ATOM 5620 N N . ALA B 1 136 ? 26.715 -21.427 -12.171 1.00 18.45 136 ALA B N 1
ATOM 5621 C CA . ALA B 1 136 ? 26.506 -21.665 -10.729 1.00 18.30 136 ALA B CA 1
ATOM 5622 C C . ALA B 1 136 ? 25.396 -22.710 -10.584 1.00 18.23 136 ALA B C 1
ATOM 5623 O O . ALA B 1 136 ? 24.215 -22.361 -10.241 1.00 18.11 136 ALA B O 1
ATOM 5625 N N . THR B 1 137 ? 25.765 -23.982 -10.795 1.00 18.35 137 THR B N 1
ATOM 5626 C CA . THR B 1 137 ? 24.832 -25.104 -11.041 1.00 18.67 137 THR B CA 1
ATOM 5627 C C . THR B 1 137 ? 23.899 -25.325 -9.848 1.00 20.37 137 THR B C 1
ATOM 5628 O O . THR B 1 137 ? 22.772 -25.764 -10.065 1.00 18.70 137 THR B O 1
ATOM 5632 N N . LYS B 1 138 ? 24.347 -25.005 -8.629 1.00 21.48 138 LYS B N 1
ATOM 5633 C CA . LYS B 1 138 ? 23.537 -25.221 -7.406 1.00 22.40 138 LYS B CA 1
ATOM 5634 C C . LYS B 1 138 ? 22.954 -23.914 -6.878 1.00 22.19 138 LYS B C 1
ATOM 5635 O O . LYS B 1 138 ? 22.300 -23.958 -5.834 1.00 24.72 138 LYS B O 1
ATOM 5641 N N . ALA B 1 139 ? 23.052 -22.803 -7.596 1.00 20.20 139 ALA B N 1
ATOM 5642 C CA . ALA B 1 139 ? 22.481 -21.523 -7.118 1.00 19.19 139 ALA B CA 1
ATOM 5643 C C . ALA B 1 139 ? 20.948 -21.600 -7.063 1.00 19.14 139 ALA B C 1
ATOM 5644 O O . ALA B 1 139 ? 20.326 -22.370 -7.798 1.00 16.85 139 ALA B O 1
ATOM 5646 N N . ARG B 1 140 ? 20.367 -20.745 -6.238 1.00 17.63 140 ARG B N 1
ATOM 5647 C CA . ARG B 1 140 ? 18.931 -20.458 -6.239 1.00 18.10 140 ARG B CA 1
ATOM 5648 C C . ARG B 1 140 ? 18.702 -19.369 -7.285 1.00 17.21 140 ARG B C 1
ATOM 5649 O O . ARG B 1 140 ? 19.590 -18.501 -7.470 1.00 17.26 140 ARG B O 1
ATOM 5657 N N . ILE B 1 141 ? 17.583 -19.469 -7.971 1.00 16.76 141 ILE B N 1
ATOM 5658 C CA . ILE B 1 141 ? 17.134 -18.526 -9.023 1.00 16.42 141 ILE B CA 1
ATOM 5659 C C . ILE B 1 141 ? 15.873 -17.826 -8.550 1.00 16.13 141 ILE B C 1
ATOM 5660 O O . ILE B 1 141 ? 14.924 -18.492 -8.105 1.00 16.44 141 ILE B O 1
ATOM 5665 N N . ALA B 1 142 ? 15.887 -16.497 -8.655 1.00 17.25 142 ALA B N 1
ATOM 5666 C CA . ALA B 1 142 ? 14.745 -15.606 -8.396 1.00 18.63 142 ALA B CA 1
ATOM 5667 C C . ALA B 1 142 ? 14.516 -14.809 -9.672 1.00 18.21 142 ALA B C 1
ATOM 5668 O O . ALA B 1 142 ? 15.445 -14.094 -10.139 1.00 17.70 142 ALA B O 1
ATOM 5670 N N . VAL B 1 143 ? 13.339 -14.953 -10.257 1.00 17.93 143 VAL B N 1
ATOM 5671 C CA . VAL B 1 143 ? 12.984 -14.343 -11.556 1.00 18.65 143 VAL B CA 1
ATOM 5672 C C . VAL B 1 143 ? 12.205 -13.065 -11.332 1.00 16.60 143 VAL B C 1
ATOM 5673 O O . VAL B 1 143 ? 11.241 -13.053 -10.528 1.00 17.05 143 VAL B O 1
ATOM 5677 N N . TYR B 1 144 ? 12.622 -12.021 -12.030 1.00 16.81 144 TYR B N 1
ATOM 5678 C CA . TYR B 1 144 ? 11.972 -10.687 -11.999 1.00 16.49 144 TYR B CA 1
ATOM 5679 C C . TYR B 1 144 ? 11.626 -10.354 -13.439 1.00 17.35 144 TYR B C 1
ATOM 5680 O O . TYR B 1 144 ? 12.542 -10.029 -14.223 1.00 16.21 144 TYR B O 1
ATOM 5689 N N . LYS B 1 145 ? 10.356 -10.522 -13.812 1.00 15.82 145 LYS B N 1
ATOM 5690 C CA . LYS B 1 145 ? 9.949 -10.259 -15.209 1.00 16.83 145 LYS B CA 1
ATOM 5691 C C . LYS B 1 145 ? 9.734 -8.756 -15.391 1.00 17.19 145 LYS B C 1
ATOM 5692 O O . LYS B 1 145 ? 8.750 -8.206 -14.826 1.00 19.11 145 LYS B O 1
ATOM 5698 N N . VAL B 1 146 ? 10.530 -8.149 -16.258 1.00 16.07 146 VAL B N 1
ATOM 5699 C CA . VAL B 1 146 ? 10.431 -6.705 -16.603 1.00 18.11 146 VAL B CA 1
ATOM 5700 C C . VAL B 1 146 ? 10.261 -6.487 -18.107 1.00 19.56 146 VAL B C 1
ATOM 5701 O O . VAL B 1 146 ? 10.123 -5.320 -18.491 1.00 21.28 146 VAL B O 1
ATOM 5705 N N . CYS B 1 147 ? 10.377 -7.523 -18.944 1.00 18.76 147 CYS B N 1
ATOM 5706 C CA . CYS B 1 147 ? 10.319 -7.401 -20.421 1.00 21.68 147 CYS B CA 1
ATOM 5707 C C . CYS B 1 147 ? 9.052 -8.076 -20.966 1.00 19.88 147 CYS B C 1
ATOM 5708 O O . CYS B 1 147 ? 8.812 -9.287 -20.687 1.00 20.85 147 CYS B O 1
ATOM 5711 N N . TRP B 1 148 ? 8.281 -7.275 -21.683 1.00 21.93 148 TRP B N 1
ATOM 5712 C CA . TRP B 1 148 ? 6.951 -7.587 -22.248 1.00 22.50 148 TRP B CA 1
ATOM 5713 C C . TRP B 1 148 ? 7.007 -7.410 -23.766 1.00 22.84 148 TRP B C 1
ATOM 5714 O O . TRP B 1 148 ? 8.071 -7.025 -24.303 1.00 21.41 148 TRP B O 1
ATOM 5725 N N . SER B 1 149 ? 5.911 -7.688 -24.475 1.00 26.17 149 SER B N 1
ATOM 5726 C CA . SER B 1 149 ? 5.878 -7.541 -25.951 1.00 28.04 149 SER B CA 1
ATOM 5727 C C . SER B 1 149 ? 6.169 -6.091 -26.351 1.00 29.09 149 SER B C 1
ATOM 5728 O O . SER B 1 149 ? 6.866 -5.910 -27.355 1.00 33.14 149 SER B O 1
ATOM 5731 N N . ALA B 1 150 ? 5.731 -5.104 -25.563 1.00 30.28 150 ALA B N 1
ATOM 5732 C CA . ALA B 1 150 ? 5.915 -3.651 -25.836 1.00 35.71 150 ALA B CA 1
ATOM 5733 C C . ALA B 1 150 ? 7.327 -3.147 -25.448 1.00 38.14 150 ALA B C 1
ATOM 5734 O O . ALA B 1 150 ? 7.678 -2.053 -25.869 1.00 43.20 150 ALA B O 1
ATOM 5736 N N . GLY B 1 151 ? 8.132 -3.920 -24.718 1.00 29.80 151 GLY B N 1
ATOM 5737 C CA . GLY B 1 151 ? 9.494 -3.537 -24.304 1.00 29.19 151 GLY B CA 1
ATOM 5738 C C . GLY B 1 151 ? 9.699 -3.749 -22.817 1.00 25.43 151 GLY B C 1
ATOM 5739 O O . GLY B 1 151 ? 8.923 -4.493 -22.198 1.00 22.06 151 GLY B O 1
ATOM 5740 N N . CYS B 1 152 ? 10.754 -3.138 -22.268 1.00 24.47 152 CYS B N 1
ATOM 5741 C CA . CYS B 1 152 ? 11.191 -3.354 -20.866 1.00 23.60 152 CYS B CA 1
ATOM 5742 C C . CYS B 1 152 ? 11.167 -1.973 -20.230 1.00 21.20 152 CYS B C 1
ATOM 5743 O O . CYS B 1 152 ? 12.090 -1.202 -20.463 1.00 23.32 152 CYS B O 1
ATOM 5746 N N . PRO B 1 153 ? 10.067 -1.546 -19.580 1.00 21.37 153 PRO B N 1
ATOM 5747 C CA . PRO B 1 153 ? 9.966 -0.162 -19.135 1.00 21.87 153 PRO B CA 1
ATOM 5748 C C . PRO B 1 153 ? 10.992 0.177 -18.051 1.00 21.27 153 PRO B C 1
ATOM 5749 O O . PRO B 1 153 ? 11.226 -0.642 -17.177 1.00 21.23 153 PRO B O 1
ATOM 5753 N N . ASP B 1 154 ? 11.567 1.376 -18.144 1.00 22.95 154 ASP B N 1
ATOM 5754 C CA . ASP B 1 154 ? 12.555 1.888 -17.148 1.00 24.29 154 ASP B CA 1
ATOM 5755 C C . ASP B 1 154 ? 12.007 1.733 -15.727 1.00 23.19 154 ASP B C 1
ATOM 5756 O O . ASP B 1 154 ? 12.765 1.364 -14.822 1.00 20.28 154 ASP B O 1
ATOM 5761 N N . THR B 1 155 ? 10.752 2.131 -15.513 1.00 21.95 155 THR B N 1
ATOM 5762 C CA . THR B 1 155 ? 10.141 2.188 -14.169 1.00 23.50 155 THR B CA 1
ATOM 5763 C C . THR B 1 155 ? 10.089 0.783 -13.564 1.00 21.03 155 THR B C 1
ATOM 5764 O O . THR B 1 155 ? 10.345 0.653 -12.344 1.00 24.27 155 THR B O 1
ATOM 5768 N N . ASP B 1 156 ? 9.810 -0.217 -14.396 1.00 21.20 156 ASP B N 1
ATOM 5769 C CA . ASP B 1 156 ? 9.729 -1.652 -14.029 1.00 20.29 156 ASP B CA 1
ATOM 5770 C C . ASP B 1 156 ? 11.140 -2.225 -13.787 1.00 20.93 156 ASP B C 1
ATOM 5771 O O . ASP B 1 156 ? 11.299 -2.974 -12.818 1.00 19.43 156 ASP B O 1
ATOM 5776 N N . ILE B 1 157 ? 12.131 -1.894 -14.613 1.00 19.12 157 ILE B N 1
ATOM 5777 C CA . ILE B 1 157 ? 13.529 -2.345 -14.359 1.00 18.15 157 ILE B CA 1
ATOM 5778 C C . ILE B 1 157 ? 13.953 -1.845 -12.973 1.00 18.50 157 ILE B C 1
ATOM 5779 O O . ILE B 1 157 ? 14.459 -2.617 -12.175 1.00 17.09 157 ILE B O 1
ATOM 5784 N N . LEU B 1 158 ? 13.771 -0.572 -12.705 1.00 18.14 158 LEU B N 1
ATOM 5785 C CA . LEU B 1 158 ? 14.247 0.028 -11.445 1.00 18.52 158 LEU B CA 1
ATOM 5786 C C . LEU B 1 158 ? 13.460 -0.594 -10.294 1.00 18.50 158 LEU B C 1
ATOM 5787 O O . LEU B 1 158 ? 14.087 -0.925 -9.296 1.00 16.87 158 LEU B O 1
ATOM 5792 N N . ALA B 1 159 ? 12.153 -0.810 -10.433 1.00 17.88 159 ALA B N 1
ATOM 5793 C CA . ALA B 1 159 ? 11.348 -1.397 -9.339 1.00 19.21 159 ALA B CA 1
ATOM 5794 C C . ALA B 1 159 ? 11.863 -2.824 -9.079 1.00 17.93 159 ALA B C 1
ATOM 5795 O O . ALA B 1 159 ? 11.936 -3.248 -7.917 1.00 18.98 159 ALA B O 1
ATOM 5797 N N . ALA B 1 160 ? 12.173 -3.558 -10.150 1.00 16.61 160 ALA B N 1
ATOM 5798 C CA . ALA B 1 160 ? 12.661 -4.940 -10.053 1.00 15.90 160 ALA B CA 1
ATOM 5799 C C . ALA B 1 160 ? 14.000 -4.995 -9.301 1.00 16.11 160 ALA B C 1
ATOM 5800 O O . ALA B 1 160 ? 14.182 -5.878 -8.453 1.00 16.39 160 ALA B O 1
ATOM 5802 N N . MET B 1 161 ? 14.924 -4.110 -9.633 1.00 17.22 161 MET B N 1
ATOM 5803 C CA . MET B 1 161 ? 16.266 -4.102 -8.988 1.00 17.63 161 MET B CA 1
ATOM 5804 C C . MET B 1 161 ? 16.096 -3.756 -7.511 1.00 18.70 161 MET B C 1
ATOM 5805 O O . MET B 1 161 ? 16.675 -4.477 -6.663 1.00 17.41 161 MET B O 1
ATOM 5810 N N . ASN B 1 162 ? 15.265 -2.757 -7.204 1.00 17.67 162 ASN B N 1
ATOM 5811 C CA . ASN B 1 162 ? 14.959 -2.370 -5.796 1.00 20.29 162 ASN B CA 1
ATOM 5812 C C . ASN B 1 162 ? 14.316 -3.551 -5.059 1.00 20.91 162 ASN B C 1
ATOM 5813 O O . ASN B 1 162 ? 14.709 -3.827 -3.904 1.00 18.55 162 ASN B O 1
ATOM 5818 N N . GLN B 1 163 ? 13.410 -4.303 -5.699 1.00 19.10 163 GLN B N 1
ATOM 5819 C CA . GLN B 1 163 ? 12.704 -5.441 -5.045 1.00 17.36 163 GLN B CA 1
ATOM 5820 C C . GLN B 1 163 ? 13.658 -6.621 -4.865 1.00 17.37 163 GLN B C 1
ATOM 5821 O O . GLN B 1 163 ? 13.561 -7.346 -3.859 1.00 15.87 163 GLN B O 1
ATOM 5827 N N . ALA B 1 164 ? 14.586 -6.818 -5.781 1.00 16.18 164 ALA B N 1
ATOM 5828 C CA . ALA B 1 164 ? 15.557 -7.916 -5.663 1.00 16.25 164 ALA B CA 1
ATOM 5829 C C . ALA B 1 164 ? 16.451 -7.643 -4.450 1.00 14.67 164 ALA B C 1
ATOM 5830 O O . ALA B 1 164 ? 16.836 -8.598 -3.748 1.00 17.01 164 ALA B O 1
ATOM 5832 N N . ILE B 1 165 ? 16.786 -6.386 -4.226 1.00 15.15 165 ILE B N 1
ATOM 5833 C CA . ILE B 1 165 ? 17.596 -5.969 -3.046 1.00 18.37 165 ILE B CA 1
ATOM 5834 C C . ILE B 1 165 ? 16.804 -6.304 -1.789 1.00 18.52 165 ILE B C 1
ATOM 5835 O O . ILE B 1 165 ? 17.372 -6.957 -0.904 1.00 16.41 165 ILE B O 1
ATOM 5840 N N . GLU B 1 166 ? 15.523 -5.920 -1.729 1.00 18.02 166 GLU B N 1
ATOM 5841 C CA . GLU B 1 166 ? 14.683 -6.139 -0.524 1.00 19.17 166 GLU B CA 1
ATOM 5842 C C . GLU B 1 166 ? 14.528 -7.631 -0.284 1.00 18.52 166 GLU B C 1
ATOM 5843 O O . GLU B 1 166 ? 14.580 -8.063 0.916 1.00 18.48 166 GLU B O 1
ATOM 5849 N N . ASP B 1 167 ? 14.357 -8.413 -1.363 1.00 18.89 167 ASP B N 1
ATOM 5850 C CA . ASP B 1 167 ? 14.196 -9.896 -1.279 1.00 18.09 167 ASP B CA 1
ATOM 5851 C C . ASP B 1 167 ? 15.453 -10.559 -0.676 1.00 17.47 167 ASP B C 1
ATOM 5852 O O . ASP B 1 167 ? 15.315 -11.624 -0.020 1.00 17.43 167 ASP B O 1
ATOM 5857 N N . GLY B 1 168 ? 16.634 -10.034 -0.963 1.00 19.44 168 GLY B N 1
ATOM 5858 C CA . GLY B 1 168 ? 17.937 -10.554 -0.475 1.00 18.59 168 GLY B CA 1
ATOM 5859 C C . GLY B 1 168 ? 18.658 -11.392 -1.530 1.00 20.09 168 GLY B C 1
ATOM 5860 O O . GLY B 1 168 ? 19.304 -12.434 -1.144 1.00 18.29 168 GLY B O 1
ATOM 5861 N N . VAL B 1 169 ? 18.601 -11.007 -2.817 1.00 18.06 169 VAL B N 1
ATOM 5862 C CA . VAL B 1 169 ? 19.450 -11.688 -3.842 1.00 18.12 169 VAL B CA 1
ATOM 5863 C C . VAL B 1 169 ? 20.913 -11.381 -3.523 1.00 18.69 169 VAL B C 1
ATOM 5864 O O . VAL B 1 169 ? 21.179 -10.374 -2.861 1.00 18.15 169 VAL B O 1
ATOM 5868 N N . HIS B 1 170 ? 21.838 -12.197 -4.027 1.00 17.71 170 HIS B N 1
ATOM 5869 C CA . HIS B 1 170 ? 23.291 -11.899 -3.931 1.00 17.10 170 HIS B CA 1
ATOM 5870 C C . HIS B 1 170 ? 23.834 -11.272 -5.221 1.00 17.83 170 HIS B C 1
ATOM 5871 O O . HIS B 1 170 ? 24.823 -10.538 -5.179 1.00 16.02 170 HIS B O 1
ATOM 5878 N N . VAL B 1 171 ? 23.202 -11.584 -6.346 1.00 16.72 171 VAL B N 1
ATOM 5879 C CA . VAL B 1 171 ? 23.679 -11.222 -7.684 1.00 16.88 171 VAL B CA 1
ATOM 5880 C C . VAL B 1 171 ? 22.443 -10.816 -8.459 1.00 16.14 171 VAL B C 1
ATOM 5881 O O . VAL B 1 171 ? 21.382 -11.452 -8.236 1.00 17.18 171 VAL B O 1
ATOM 5885 N N . ILE B 1 172 ? 22.563 -9.760 -9.242 1.00 15.42 172 ILE B N 1
ATOM 5886 C CA . ILE B 1 172 ? 21.535 -9.344 -10.235 1.00 14.13 172 ILE B CA 1
ATOM 5887 C C . ILE B 1 172 ? 22.135 -9.561 -11.636 1.00 15.74 172 ILE B C 1
ATOM 5888 O O . ILE B 1 172 ? 23.180 -9.007 -11.919 1.00 14.24 172 ILE B O 1
ATOM 5893 N N . SER B 1 173 ? 21.502 -10.416 -12.441 1.00 15.85 173 SER B N 1
ATOM 5894 C CA . SER B 1 173 ? 21.866 -10.721 -13.849 1.00 15.81 173 SER B CA 1
ATOM 5895 C C . SER B 1 173 ? 20.842 -9.989 -14.721 1.00 19.26 173 SER B C 1
ATOM 5896 O O . SER B 1 173 ? 19.642 -10.305 -14.565 1.00 17.97 173 SER B O 1
ATOM 5899 N N . MET B 1 174 ? 21.253 -9.001 -15.519 1.00 17.68 174 MET B N 1
ATOM 5900 C CA . MET B 1 174 ? 20.314 -8.183 -16.329 1.00 21.23 174 MET B CA 1
ATOM 5901 C C . MET B 1 174 ? 20.801 -8.109 -17.782 1.00 20.16 174 MET B C 1
ATOM 5902 O O . MET B 1 174 ? 21.709 -7.276 -18.143 1.00 18.05 174 MET B O 1
ATOM 5907 N N . SER B 1 175 ? 20.248 -8.999 -18.584 1.00 18.09 175 SER B N 1
ATOM 5908 C CA . SER B 1 175 ? 20.495 -9.089 -20.048 1.00 17.77 175 SER B CA 1
ATOM 5909 C C . SER B 1 175 ? 19.500 -8.186 -20.770 1.00 19.48 175 SER B C 1
ATOM 5910 O O . SER 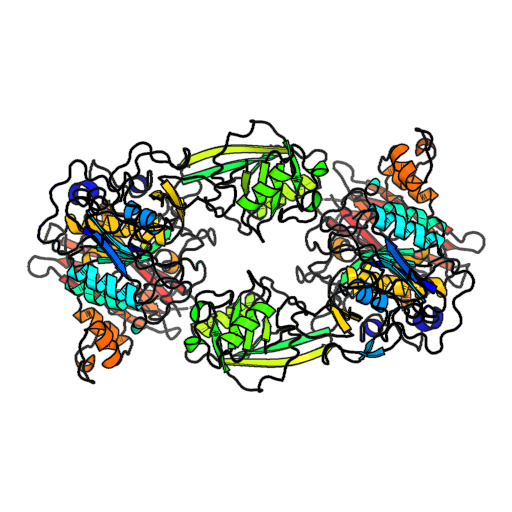B 1 175 ? 18.723 -8.660 -21.633 1.00 19.45 175 SER B O 1
ATOM 5913 N N . VAL B 1 176 ? 19.449 -6.934 -20.323 1.00 19.59 176 VAL B N 1
ATOM 5914 C CA . VAL B 1 176 ? 18.464 -5.901 -20.753 1.00 21.31 176 VAL B CA 1
ATOM 5915 C C . VAL B 1 176 ? 19.226 -4.584 -20.874 1.00 20.45 176 VAL B C 1
ATOM 5916 O O . VAL B 1 176 ? 20.023 -4.231 -19.956 1.00 19.24 176 VAL B O 1
ATOM 5920 N N . GLY B 1 177 ? 19.043 -3.865 -21.970 1.00 19.69 177 GLY B N 1
ATOM 5921 C CA . GLY B 1 177 ? 19.832 -2.644 -22.177 1.00 19.94 177 GLY B CA 1
ATOM 5922 C C . GLY B 1 177 ? 19.312 -1.862 -23.355 1.00 21.88 177 GLY B C 1
ATOM 5923 O O . GLY B 1 177 ? 18.442 -2.356 -24.073 1.00 18.84 177 GLY B O 1
ATOM 5924 N N . PRO B 1 178 ? 19.840 -0.631 -23.558 1.00 22.57 178 PRO B N 1
ATOM 5925 C CA . PRO B 1 178 ? 19.435 0.195 -24.687 1.00 23.76 178 PRO B CA 1
ATOM 5926 C C . PRO B 1 178 ? 19.622 -0.587 -25.996 1.00 23.35 178 PRO B C 1
ATOM 5927 O O . PRO B 1 178 ? 20.595 -1.317 -26.099 1.00 21.08 178 PRO B O 1
ATOM 5931 N N . GLN B 1 179 ? 18.741 -0.367 -26.980 1.00 23.98 179 GLN B N 1
ATOM 5932 C CA . GLN B 1 179 ? 18.893 -0.990 -28.321 1.00 27.19 179 GLN B CA 1
ATOM 5933 C C . GLN B 1 179 ? 20.146 -0.431 -29.002 1.00 27.15 179 GLN B C 1
ATOM 5934 O O . GLN B 1 179 ? 20.799 -1.192 -29.702 1.00 29.01 179 GLN B O 1
ATOM 5940 N N . GLY B 1 180 ? 20.468 0.853 -28.804 1.00 23.90 180 GLY B N 1
ATOM 5941 C CA . GLY B 1 180 ? 21.596 1.511 -29.489 1.00 22.31 180 GLY B CA 1
ATOM 5942 C C . GLY B 1 180 ? 22.485 2.247 -28.512 1.00 23.09 180 GLY B C 1
ATOM 5943 O O . GLY B 1 180 ? 22.722 1.717 -27.428 1.00 23.65 180 GLY B O 1
ATOM 5944 N N . TYR B 1 181 ? 22.865 3.485 -28.846 1.00 22.05 181 TYR B N 1
ATOM 5945 C CA . TYR B 1 181 ? 23.715 4.361 -28.003 1.00 19.13 181 TYR B CA 1
ATOM 5946 C C . TYR B 1 181 ? 23.001 4.616 -26.665 1.00 20.10 181 TYR B C 1
ATOM 5947 O O . TYR B 1 181 ? 21.797 4.815 -26.653 1.00 18.81 181 TYR B O 1
ATOM 5956 N N . SER B 1 182 ? 23.759 4.627 -25.580 1.00 17.88 182 SER B N 1
ATOM 5957 C CA . SER B 1 182 ? 23.248 4.626 -24.205 1.00 19.30 182 SER B CA 1
ATOM 5958 C C . SER B 1 182 ? 22.802 6.026 -23.820 1.00 20.29 182 SER B C 1
ATOM 5959 O O . SER B 1 182 ? 23.433 7.004 -24.199 1.00 20.45 182 SER B O 1
ATOM 5962 N N . PRO B 1 183 ? 21.700 6.161 -23.062 1.00 20.91 183 PRO B N 1
ATOM 5963 C CA . PRO B 1 183 ? 21.448 7.403 -22.331 1.00 21.74 183 PRO B CA 1
ATOM 5964 C C . PRO B 1 183 ? 22.517 7.635 -21.250 1.00 19.25 183 PRO B C 1
ATOM 5965 O O . PRO B 1 183 ? 23.263 6.729 -20.859 1.00 21.76 183 PRO B O 1
ATOM 5969 N N . ASP B 1 184 ? 22.539 8.848 -20.719 1.00 20.48 184 ASP B N 1
ATOM 5970 C CA . ASP B 1 184 ? 23.378 9.225 -19.551 1.00 21.06 184 ASP B CA 1
ATOM 5971 C C . ASP B 1 184 ? 22.919 8.426 -18.321 1.00 19.96 184 ASP B C 1
ATOM 5972 O O . ASP B 1 184 ? 21.755 7.962 -18.278 1.00 18.00 184 ASP B O 1
ATOM 5977 N N . TYR B 1 185 ? 23.789 8.277 -17.319 1.00 19.07 185 TYR B N 1
ATOM 5978 C CA . TYR B 1 185 ? 23.525 7.392 -16.168 1.00 18.43 185 TYR B CA 1
ATOM 5979 C C . TYR B 1 185 ? 22.230 7.772 -15.441 1.00 18.69 185 TYR B C 1
ATOM 5980 O O . TYR B 1 185 ? 21.538 6.854 -15.053 1.00 18.61 185 TYR B O 1
ATOM 5989 N N . TYR B 1 186 ? 21.923 9.070 -15.246 1.00 19.24 186 TYR B N 1
ATOM 5990 C CA . TYR B 1 186 ? 20.764 9.490 -14.403 1.00 20.55 186 TYR B CA 1
ATOM 5991 C C . TYR B 1 186 ? 19.453 9.078 -15.094 1.00 21.80 186 TYR B C 1
ATOM 5992 O O . TYR B 1 186 ? 18.410 8.991 -14.417 1.00 20.76 186 TYR B O 1
ATOM 6001 N N . GLN B 1 187 ? 19.511 8.766 -16.390 1.00 21.93 187 GLN B N 1
ATOM 6002 C CA . GLN B 1 187 ? 18.321 8.335 -17.176 1.00 24.67 187 GLN B CA 1
ATOM 6003 C C . GLN B 1 187 ? 18.196 6.816 -17.218 1.00 22.79 187 GLN B C 1
ATOM 6004 O O . GLN B 1 187 ? 17.146 6.370 -17.685 1.00 23.65 187 GLN B O 1
ATOM 6010 N N . GLU B 1 188 ? 19.188 6.050 -16.728 1.00 22.42 188 GLU B N 1
ATOM 6011 C CA . GLU B 1 188 ? 19.218 4.562 -16.881 1.00 21.74 188 GLU B CA 1
ATOM 6012 C C . GLU B 1 188 ? 18.851 3.894 -15.556 1.00 22.17 188 GLU B C 1
ATOM 6013 O O . GLU B 1 188 ? 19.585 4.083 -14.551 1.00 21.63 188 GLU B O 1
ATOM 6019 N N . ALA B 1 189 ? 17.775 3.114 -15.580 1.00 20.33 189 ALA B N 1
ATOM 6020 C CA . ALA B 1 189 ? 17.361 2.291 -14.439 1.00 21.86 189 ALA B CA 1
ATOM 6021 C C . ALA B 1 189 ? 18.522 1.402 -13.973 1.00 19.42 189 ALA B C 1
ATOM 6022 O O . ALA B 1 189 ? 18.724 1.307 -12.768 1.00 20.46 189 ALA B O 1
ATOM 6024 N N . SER B 1 190 ? 19.312 0.807 -14.871 1.00 18.93 190 SER B N 1
ATOM 6025 C CA . SER B 1 190 ? 20.411 -0.080 -14.454 1.00 17.53 190 SER B CA 1
ATOM 6026 C C . SER B 1 190 ? 21.393 0.745 -13.626 1.00 16.95 190 SER B C 1
ATOM 6027 O O . SER B 1 190 ? 21.950 0.203 -12.672 1.00 18.05 190 SER B O 1
ATOM 6030 N N . ALA B 1 191 ? 21.662 2.004 -13.983 1.00 17.01 191 ALA B N 1
ATOM 6031 C CA . ALA B 1 191 ? 22.665 2.808 -13.244 1.00 17.10 191 ALA B CA 1
ATOM 6032 C C . ALA B 1 191 ? 22.153 3.096 -11.819 1.00 17.26 191 ALA B C 1
ATOM 6033 O O . ALA B 1 191 ? 22.914 2.926 -10.834 1.00 15.44 191 ALA B O 1
ATOM 6035 N N . ILE B 1 192 ? 20.885 3.456 -11.705 1.00 17.37 192 ILE B N 1
ATOM 6036 C CA . ILE B 1 192 ? 20.272 3.833 -10.399 1.00 17.64 192 ILE B CA 1
ATOM 6037 C C . ILE B 1 192 ? 20.129 2.589 -9.513 1.00 17.79 192 ILE B C 1
ATOM 6038 O O . ILE B 1 192 ? 20.580 2.637 -8.359 1.00 18.75 192 ILE B O 1
ATOM 6043 N N . GLY B 1 193 ? 19.513 1.515 -10.017 1.00 16.73 193 GLY B N 1
ATOM 6044 C CA . GLY B 1 193 ? 19.318 0.260 -9.290 1.00 17.82 193 GLY B CA 1
ATOM 6045 C C . GLY B 1 193 ? 20.645 -0.323 -8.865 1.00 18.85 193 GLY B C 1
ATOM 6046 O O . GLY B 1 193 ? 20.752 -0.796 -7.738 1.00 18.63 193 GLY B O 1
ATOM 6047 N N . ALA B 1 194 ? 21.652 -0.313 -9.750 1.00 16.29 194 ALA B N 1
ATOM 6048 C CA . ALA B 1 194 ? 22.934 -0.958 -9.413 1.00 17.24 194 ALA B CA 1
ATOM 6049 C C . ALA B 1 194 ? 23.635 -0.138 -8.304 1.00 16.08 194 ALA B C 1
ATOM 6050 O O . ALA B 1 194 ? 24.322 -0.724 -7.432 1.00 18.43 194 ALA B O 1
ATOM 6052 N N . PHE B 1 195 ? 23.525 1.191 -8.338 1.00 17.28 195 PHE B N 1
ATOM 6053 C CA . PHE B 1 195 ? 24.111 2.074 -7.300 1.00 17.80 195 PHE B CA 1
ATOM 6054 C C . PHE B 1 195 ? 23.565 1.642 -5.941 1.00 18.24 195 PHE B C 1
ATOM 6055 O O . PHE B 1 195 ? 24.345 1.351 -5.014 1.00 18.42 195 PHE B O 1
ATOM 6063 N N . ASN B 1 196 ? 22.240 1.489 -5.864 1.00 18.96 196 ASN B N 1
ATOM 6064 C CA . ASN B 1 196 ? 21.515 1.056 -4.643 1.00 21.38 196 ASN B CA 1
ATOM 6065 C C . ASN B 1 196 ? 22.038 -0.321 -4.191 1.00 18.77 196 ASN B C 1
ATOM 6066 O O . ASN B 1 196 ? 22.211 -0.514 -2.982 1.00 21.44 196 ASN B O 1
ATOM 6071 N N . ALA B 1 197 ? 22.328 -1.222 -5.127 1.00 19.44 197 ALA B N 1
ATOM 6072 C CA . ALA B 1 197 ? 22.727 -2.631 -4.879 1.00 20.42 197 ALA B CA 1
ATOM 6073 C C . ALA B 1 197 ? 24.145 -2.726 -4.283 1.00 22.04 197 ALA B C 1
ATOM 6074 O O . ALA B 1 197 ? 24.358 -3.623 -3.474 1.00 22.98 197 ALA B O 1
ATOM 6076 N N . VAL B 1 198 ? 25.002 -1.745 -4.551 1.00 28.35 198 VAL B N 1
ATOM 6077 C CA . VAL B 1 198 ? 26.432 -1.669 -4.106 1.00 30.34 198 VAL B CA 1
ATOM 6078 C C . VAL B 1 198 ? 26.539 -1.764 -2.604 1.00 27.16 198 VAL B C 1
ATOM 6079 O O . VAL B 1 198 ? 27.415 -2.515 -2.134 1.00 20.33 198 VAL B O 1
ATOM 6083 N N . LYS B 1 199 ? 25.767 -0.966 -1.868 1.00 28.45 199 LYS B N 1
ATOM 6084 C CA . LYS B 1 199 ? 26.030 -0.821 -0.422 1.00 31.22 199 LYS B CA 1
ATOM 6085 C C . LYS B 1 199 ? 25.673 -2.141 0.227 1.00 26.59 199 LYS B C 1
ATOM 6086 O O . LYS B 1 199 ? 26.165 -2.346 1.322 1.00 26.54 199 LYS B O 1
ATOM 6092 N N . TYR B 1 200 ? 24.939 -3.030 -0.457 1.00 20.77 200 TYR B N 1
ATOM 6093 C CA . TYR B 1 200 ? 24.533 -4.344 0.123 1.00 20.40 200 TYR B CA 1
ATOM 6094 C C . TYR B 1 200 ? 25.464 -5.469 -0.307 1.00 18.05 200 TYR B C 1
ATOM 6095 O O . TYR B 1 200 ? 25.226 -6.594 0.112 1.00 21.03 200 TYR B O 1
ATOM 6104 N N . GLY B 1 201 ? 26.487 -5.184 -1.114 1.00 18.58 201 GLY B N 1
ATOM 6105 C CA . GLY B 1 201 ? 27.415 -6.209 -1.638 1.00 18.85 201 GLY B CA 1
ATOM 6106 C C . GLY B 1 201 ? 26.835 -6.976 -2.822 1.00 17.45 201 GLY B C 1
ATOM 6107 O O . GLY B 1 201 ? 27.401 -8.018 -3.243 1.00 18.82 201 GLY B O 1
ATOM 6108 N N . ILE B 1 202 ? 25.686 -6.549 -3.320 1.00 16.57 202 ILE B N 1
ATOM 6109 C CA . ILE B 1 202 ? 25.018 -7.246 -4.459 1.00 15.20 202 ILE B CA 1
ATOM 6110 C C . ILE B 1 202 ? 25.745 -6.886 -5.755 1.00 15.59 202 ILE B C 1
ATOM 6111 O O . ILE B 1 202 ? 25.847 -5.696 -6.094 1.00 17.50 202 ILE B O 1
ATOM 6116 N N . ILE B 1 203 ? 26.216 -7.893 -6.472 1.00 15.86 203 ILE B N 1
ATOM 6117 C CA . ILE B 1 203 ? 26.979 -7.719 -7.730 1.00 15.81 203 ILE B CA 1
ATOM 6118 C C . ILE B 1 203 ? 25.975 -7.655 -8.881 1.00 17.27 203 ILE B C 1
ATOM 6119 O O . ILE B 1 203 ? 25.126 -8.571 -9.006 1.00 19.18 203 ILE B O 1
ATOM 6124 N N . VAL B 1 204 ? 26.122 -6.640 -9.721 1.00 16.28 204 VAL B N 1
ATOM 6125 C CA . VAL B 1 204 ? 25.252 -6.422 -10.902 1.00 16.15 204 VAL B CA 1
ATOM 6126 C C . VAL B 1 204 ? 26.077 -6.650 -12.162 1.00 17.31 204 VAL B C 1
ATOM 6127 O O . VAL B 1 204 ? 26.972 -5.865 -12.426 1.00 17.80 204 VAL B O 1
ATOM 6131 N N . SER B 1 205 ? 25.689 -7.686 -12.895 1.00 17.38 205 SER B N 1
ATOM 6132 C CA . SER B 1 205 ? 26.249 -8.113 -14.197 1.00 16.05 205 SER B CA 1
ATOM 6133 C C . SER B 1 205 ? 25.213 -7.773 -15.268 1.00 15.67 205 SER B C 1
ATOM 6134 O O . SER B 1 205 ? 24.058 -8.252 -15.137 1.00 15.34 205 SER B O 1
ATOM 6137 N N . CYS B 1 206 ? 25.607 -6.980 -16.261 1.00 14.71 206 CYS B N 1
ATOM 6138 C CA . CYS B 1 206 ? 24.761 -6.470 -17.371 1.00 16.27 206 CYS B CA 1
ATOM 6139 C C . CYS B 1 206 ? 25.407 -6.751 -18.734 1.00 16.28 206 CYS B C 1
ATOM 6140 O O . CYS B 1 206 ? 26.631 -6.767 -18.854 1.00 16.08 206 CYS B O 1
ATOM 6143 N N . SER B 1 207 ? 24.559 -6.957 -19.750 1.00 16.12 207 SER B N 1
ATOM 6144 C CA . SER B 1 207 ? 24.989 -7.082 -21.156 1.00 15.72 207 SER B CA 1
ATOM 6145 C C . SER B 1 207 ? 25.409 -5.707 -21.657 1.00 16.95 207 SER B C 1
ATOM 6146 O O . SER B 1 207 ? 24.758 -4.731 -21.329 1.00 16.70 207 SER B O 1
ATOM 6149 N N . ALA B 1 208 ? 26.486 -5.670 -22.447 1.00 16.37 208 ALA B N 1
ATOM 6150 C CA . ALA B 1 208 ? 27.014 -4.459 -23.104 1.00 16.22 208 ALA B CA 1
ATOM 6151 C C . ALA B 1 208 ? 26.092 -3.968 -24.222 1.00 15.62 208 ALA B C 1
ATOM 6152 O O . ALA B 1 208 ? 26.150 -2.773 -24.559 1.00 16.55 208 ALA B O 1
ATOM 6154 N N . GLY B 1 209 ? 25.304 -4.841 -24.815 1.00 17.92 209 GLY B N 1
ATOM 6155 C CA . GLY B 1 209 ? 24.443 -4.545 -25.973 1.00 16.72 209 GLY B CA 1
ATOM 6156 C C . GLY B 1 209 ? 24.931 -5.167 -27.268 1.00 16.48 209 GLY B C 1
ATOM 6157 O O . GLY B 1 209 ? 26.047 -5.690 -27.287 1.00 16.73 209 GLY B O 1
ATOM 6158 N N . ASN B 1 210 ? 24.093 -5.139 -28.320 1.00 16.83 210 ASN B N 1
ATOM 6159 C CA . ASN B 1 210 ? 24.320 -5.912 -29.565 1.00 18.89 210 ASN B CA 1
ATOM 6160 C C . ASN B 1 210 ? 24.395 -5.003 -30.794 1.00 19.11 210 ASN B C 1
ATOM 6161 O O . ASN B 1 210 ? 23.897 -5.392 -31.836 1.00 18.54 210 ASN B O 1
ATOM 6166 N N . SER B 1 211 ? 25.017 -3.844 -30.680 1.00 18.45 211 SER B N 1
ATOM 6167 C CA . SER B 1 211 ? 25.019 -2.800 -31.728 1.00 20.75 211 SER B CA 1
ATOM 6168 C C . SER B 1 211 ? 26.424 -2.667 -32.326 1.00 20.31 211 SER B C 1
ATOM 6169 O O . SER B 1 211 ? 26.664 -1.695 -33.034 1.00 20.98 211 SER B O 1
ATOM 6172 N N . GLY B 1 212 ? 27.325 -3.594 -32.011 1.00 20.31 212 GLY B N 1
ATOM 6173 C CA . GLY B 1 212 ? 28.679 -3.598 -32.593 1.00 22.50 212 GLY B CA 1
ATOM 6174 C C . GLY B 1 212 ? 28.632 -3.930 -34.085 1.00 22.33 212 GLY B C 1
ATOM 6175 O O . GLY B 1 212 ? 27.601 -4.316 -34.623 1.00 22.39 212 GLY B O 1
ATOM 6176 N N . PRO B 1 213 ? 29.759 -3.821 -34.804 1.00 20.61 213 PRO B N 1
ATOM 6177 C CA . PRO B 1 213 ? 31.043 -3.458 -34.190 1.00 20.29 213 PRO B CA 1
ATOM 6178 C C . PRO B 1 213 ? 31.374 -1.955 -34.082 1.00 20.26 213 PRO B C 1
ATOM 6179 O O . PRO B 1 213 ? 32.478 -1.620 -33.713 1.00 20.83 213 PRO B O 1
ATOM 6183 N N . LYS B 1 214 ? 30.464 -1.064 -34.424 1.00 20.93 214 LYS B N 1
ATOM 6184 C CA . LYS B 1 214 ? 30.819 0.373 -34.369 1.00 22.21 214 LYS B CA 1
ATOM 6185 C C . LYS B 1 214 ? 31.065 0.831 -32.930 1.00 21.89 214 LYS B C 1
ATOM 6186 O O . LYS B 1 214 ? 30.463 0.334 -31.939 1.00 20.69 214 LYS B O 1
ATOM 6192 N N . PRO B 1 215 ? 31.990 1.806 -32.807 1.00 22.26 215 PRO B N 1
ATOM 6193 C CA . PRO B 1 215 ? 32.439 2.314 -31.513 1.00 22.04 215 PRO B CA 1
ATOM 6194 C C . PRO B 1 215 ? 31.317 3.046 -30.765 1.00 18.96 215 PRO B C 1
ATOM 6195 O O . PRO B 1 215 ? 30.342 3.440 -31.382 1.00 19.83 215 PRO B O 1
ATOM 6199 N N . LEU B 1 216 ? 31.486 3.163 -29.448 1.00 18.30 216 LEU B N 1
ATOM 6200 C CA . LEU B 1 216 ? 30.687 4.021 -28.525 1.00 18.63 216 LEU B CA 1
ATOM 6201 C C . LEU B 1 216 ? 29.296 3.435 -28.289 1.00 18.60 216 LEU B C 1
ATOM 6202 O O . LEU B 1 216 ? 28.451 4.158 -27.691 1.00 18.98 216 LEU B O 1
ATOM 6207 N N . THR B 1 217 ? 29.086 2.156 -28.641 1.00 18.49 217 THR B N 1
ATOM 6208 C CA . THR B 1 217 ? 27.757 1.500 -28.561 1.00 18.44 217 THR B CA 1
ATOM 6209 C C . THR B 1 217 ? 27.516 0.832 -27.204 1.00 16.65 217 THR B C 1
ATOM 6210 O O . THR B 1 217 ? 26.336 0.527 -26.926 1.00 17.74 217 THR B O 1
ATOM 6214 N N . ALA B 1 218 ? 28.526 0.582 -26.379 1.00 18.18 218 ALA B N 1
ATOM 6215 C CA . ALA B 1 218 ? 28.351 -0.159 -25.098 1.00 17.95 218 ALA B CA 1
ATOM 6216 C C . ALA B 1 218 ? 27.347 0.576 -24.213 1.00 17.80 218 ALA B C 1
ATOM 6217 O O . ALA B 1 218 ? 27.378 1.838 -24.115 1.00 18.35 218 ALA B O 1
ATOM 6219 N N . GLY B 1 219 ? 26.448 -0.195 -23.617 1.00 17.08 219 GLY B N 1
ATOM 6220 C CA . GLY B 1 219 ? 25.465 0.278 -22.623 1.00 17.32 219 GLY B CA 1
ATOM 6221 C C . GLY B 1 219 ? 25.573 -0.466 -21.311 1.00 16.18 219 GLY B C 1
ATOM 6222 O O . GLY B 1 219 ? 26.471 -1.309 -21.182 1.00 14.98 219 GLY B O 1
ATOM 6223 N N . ASN B 1 220 ? 24.738 -0.106 -20.328 1.00 15.90 220 ASN B N 1
ATOM 6224 C CA . ASN B 1 220 ? 24.898 -0.556 -18.934 1.00 16.25 220 ASN B CA 1
ATOM 6225 C C . ASN B 1 220 ? 26.348 -0.272 -18.502 1.00 16.37 220 ASN B C 1
ATOM 6226 O O . ASN B 1 220 ? 27.007 -1.187 -18.003 1.00 14.78 220 ASN B O 1
ATOM 6231 N N . ILE B 1 221 ? 26.782 0.972 -18.697 1.00 15.79 221 ILE B N 1
ATOM 6232 C CA . ILE B 1 221 ? 28.200 1.426 -18.612 1.00 17.97 221 ILE B CA 1
ATOM 6233 C C . ILE B 1 221 ? 28.498 2.159 -17.295 1.00 17.26 221 ILE B C 1
ATOM 6234 O O . ILE B 1 221 ? 29.562 2.763 -17.201 1.00 18.73 221 ILE B O 1
ATOM 6239 N N . SER B 1 222 ? 27.638 2.042 -16.262 1.00 17.79 222 SER B N 1
ATOM 6240 C CA . SER B 1 222 ? 27.940 2.539 -14.898 1.00 17.68 222 SER B CA 1
ATOM 6241 C C . SER B 1 222 ? 29.258 1.935 -14.446 1.00 16.25 222 SER B C 1
ATOM 6242 O O . SER B 1 222 ? 29.487 0.747 -14.638 1.00 14.85 222 SER B O 1
ATOM 6245 N N . PRO B 1 223 ? 30.147 2.691 -13.791 1.00 16.98 223 PRO B N 1
ATOM 6246 C CA . PRO B 1 223 ? 31.335 2.063 -13.199 1.00 18.62 223 PRO B CA 1
ATOM 6247 C C . PRO B 1 223 ? 31.041 0.902 -12.224 1.00 17.12 223 PRO B C 1
ATOM 6248 O O . PRO B 1 223 ? 31.829 -0.002 -12.092 1.00 21.18 223 PRO B O 1
ATOM 6252 N N . TRP B 1 224 ? 29.906 0.952 -11.537 1.00 16.00 224 TRP B N 1
ATOM 6253 C CA . TRP B 1 224 ? 29.537 -0.009 -10.476 1.00 17.33 224 TRP B CA 1
ATOM 6254 C C . TRP B 1 224 ? 28.738 -1.181 -11.069 1.00 18.06 224 TRP B C 1
ATOM 6255 O O . TRP B 1 224 ? 28.233 -2.018 -10.305 1.00 21.49 224 TRP B O 1
ATOM 6266 N N . ILE B 1 225 ? 28.687 -1.277 -12.387 1.00 16.36 225 ILE B N 1
ATOM 6267 C CA . ILE B 1 225 ? 28.150 -2.463 -13.098 1.00 15.68 225 ILE B CA 1
ATOM 6268 C C . ILE B 1 225 ? 29.310 -3.234 -13.726 1.00 15.50 225 ILE B C 1
ATOM 6269 O O . ILE B 1 225 ? 30.290 -2.607 -14.208 1.00 17.27 225 ILE B O 1
ATOM 6274 N N . LEU B 1 226 ? 29.223 -4.571 -13.710 1.00 16.22 226 LEU B N 1
ATOM 6275 C CA . LEU B 1 226 ? 30.138 -5.425 -14.479 1.00 17.12 226 LEU B CA 1
ATOM 6276 C C . LEU B 1 226 ? 29.527 -5.552 -15.880 1.00 17.58 226 LEU B C 1
ATOM 6277 O O . LEU B 1 226 ? 28.502 -6.303 -16.035 1.00 16.26 226 LEU B O 1
ATOM 6282 N N . THR B 1 227 ? 30.146 -4.863 -16.840 1.00 16.51 227 THR B N 1
ATOM 6283 C CA . THR B 1 227 ? 29.612 -4.697 -18.206 1.00 16.85 227 THR B CA 1
ATOM 6284 C C . THR B 1 227 ? 30.229 -5.765 -19.090 1.00 17.32 227 THR B C 1
ATOM 6285 O O . THR B 1 227 ? 31.482 -5.739 -19.278 1.00 15.66 227 THR B O 1
ATOM 6289 N N . VAL B 1 228 ? 29.391 -6.648 -19.657 1.00 17.07 228 VAL B N 1
ATOM 6290 C CA . VAL B 1 228 ? 29.885 -7.897 -20.308 1.00 16.78 228 VAL B CA 1
ATOM 6291 C C . VAL B 1 228 ? 29.666 -7.851 -21.832 1.00 18.49 228 VAL B C 1
ATOM 6292 O O . VAL B 1 228 ? 28.507 -7.735 -22.291 1.00 16.60 228 VAL B O 1
ATOM 6296 N N . GLY B 1 229 ? 30.729 -8.082 -22.617 1.00 17.99 229 GLY B N 1
ATOM 6297 C CA . GLY B 1 229 ? 30.641 -8.296 -24.070 1.00 16.96 229 GLY B CA 1
ATOM 6298 C C . GLY B 1 229 ? 30.662 -9.790 -24.406 1.00 15.73 229 GLY B C 1
ATOM 6299 O O . GLY B 1 229 ? 30.892 -10.585 -23.498 1.00 16.15 229 GLY B O 1
ATOM 6300 N N . ALA B 1 230 ? 30.363 -10.120 -25.656 1.00 15.04 230 ALA B N 1
ATOM 6301 C CA . ALA B 1 230 ? 30.187 -11.501 -26.123 1.00 14.35 230 ALA B CA 1
ATOM 6302 C C . ALA B 1 230 ? 31.383 -11.917 -26.983 1.00 15.80 230 ALA B C 1
ATOM 6303 O O . ALA B 1 230 ? 31.805 -11.130 -27.840 1.00 16.06 230 ALA B O 1
ATOM 6305 N N . SER B 1 231 ? 31.791 -13.170 -26.841 1.00 15.96 231 SER B N 1
ATOM 6306 C CA . SER B 1 231 ? 32.811 -13.785 -27.707 1.00 16.08 231 SER B CA 1
ATOM 6307 C C . SER B 1 231 ? 32.389 -15.207 -28.086 1.00 17.40 231 SER B C 1
ATOM 6308 O O . SER B 1 231 ? 31.483 -15.796 -27.431 1.00 17.35 231 SER B O 1
ATOM 6311 N N . THR B 1 232 ? 33.126 -15.772 -29.040 1.00 16.22 232 THR B N 1
ATOM 6312 C CA . THR B 1 232 ? 32.962 -17.153 -29.541 1.00 17.12 232 THR B CA 1
ATOM 6313 C C . THR B 1 232 ? 33.658 -18.142 -28.628 1.00 17.67 232 THR B C 1
ATOM 6314 O O . THR B 1 232 ? 34.568 -17.770 -27.846 1.00 16.23 232 THR B O 1
ATOM 6318 N N . ILE B 1 233 ? 33.251 -19.396 -28.741 1.00 18.29 233 ILE B N 1
ATOM 6319 C CA . ILE B 1 233 ? 34.014 -20.518 -28.147 1.00 19.48 233 ILE B CA 1
ATOM 6320 C C . ILE B 1 233 ? 34.510 -21.384 -29.329 1.00 20.60 233 ILE B C 1
ATOM 6321 O O . ILE B 1 233 ? 34.265 -20.997 -30.501 1.00 20.87 233 ILE B O 1
ATOM 6326 N N . ASP B 1 234 ? 35.113 -22.528 -29.011 1.00 22.26 234 ASP B N 1
ATOM 6327 C CA . ASP B 1 234 ? 35.764 -23.447 -29.976 1.00 22.87 234 ASP B CA 1
ATOM 6328 C C . ASP B 1 234 ? 34.721 -24.405 -30.567 1.00 21.89 234 ASP B C 1
ATOM 6329 O O . ASP B 1 234 ? 34.966 -25.608 -30.558 1.00 23.41 234 ASP B O 1
ATOM 6334 N N . ARG B 1 235 ? 33.578 -23.908 -31.032 1.00 20.35 235 ARG B N 1
ATOM 6335 C CA . ARG B 1 235 ? 32.435 -24.749 -31.447 1.00 20.81 235 ARG B CA 1
ATOM 6336 C C . ARG B 1 235 ? 31.790 -24.127 -32.681 1.00 21.42 235 ARG B C 1
ATOM 6337 O O . ARG B 1 235 ? 31.635 -22.899 -32.710 1.00 21.30 235 ARG B O 1
ATOM 6345 N N . GLU B 1 236 ? 31.478 -24.961 -33.667 1.00 22.91 236 GLU B N 1
ATOM 6346 C CA . GLU B 1 236 ? 30.735 -24.568 -34.897 1.00 22.25 236 GLU B CA 1
ATOM 6347 C C . GLU B 1 236 ? 29.690 -25.626 -35.183 1.00 20.39 236 GLU B C 1
ATOM 6348 O O . GLU B 1 236 ? 29.781 -26.758 -34.635 1.00 20.29 236 GLU B O 1
ATOM 6354 N N . PHE B 1 237 ? 28.689 -25.254 -35.970 1.00 18.55 237 PHE B N 1
ATOM 6355 C CA . PHE B 1 237 ? 27.591 -26.143 -36.371 1.00 19.74 237 PHE B CA 1
ATOM 6356 C C . PHE B 1 237 ? 27.671 -26.203 -37.896 1.00 22.65 237 PHE B C 1
ATOM 6357 O O . PHE B 1 237 ? 27.116 -25.333 -38.575 1.00 22.28 237 PHE B O 1
ATOM 6365 N N . ARG B 1 238 ? 28.359 -27.213 -38.401 1.00 23.26 238 ARG B N 1
ATOM 6366 C CA . ARG B 1 238 ? 28.919 -27.192 -39.774 1.00 24.00 238 ARG B CA 1
ATOM 6367 C C . ARG B 1 238 ? 28.013 -27.951 -40.738 1.00 22.25 238 ARG B C 1
ATOM 6368 O O . ARG B 1 238 ? 27.506 -29.046 -40.416 1.00 22.83 238 ARG B O 1
ATOM 6376 N N . ALA B 1 239 ? 27.814 -27.377 -41.916 1.00 22.75 239 ALA B N 1
ATOM 6377 C CA . ALA B 1 239 ? 27.296 -28.101 -43.099 1.00 21.85 239 ALA B CA 1
ATOM 6378 C C . ALA B 1 239 ? 27.908 -27.451 -44.334 1.00 21.90 239 ALA B C 1
ATOM 6379 O O . ALA B 1 239 ? 27.566 -26.302 -44.647 1.00 20.13 239 ALA B O 1
ATOM 6381 N N . ASP B 1 240 ? 28.877 -28.130 -44.922 1.00 22.48 240 ASP B N 1
ATOM 6382 C CA . ASP B 1 240 ? 29.772 -27.570 -45.952 1.00 23.81 240 ASP B CA 1
ATOM 6383 C C . ASP B 1 240 ? 29.186 -27.834 -47.352 1.00 24.09 240 ASP B C 1
ATOM 6384 O O . ASP B 1 240 ? 28.407 -28.777 -47.532 1.00 23.98 240 ASP B O 1
ATOM 6389 N N . VAL B 1 241 ? 29.542 -26.989 -48.302 1.00 22.03 241 VAL B N 1
ATOM 6390 C CA . VAL B 1 241 ? 29.115 -27.154 -49.713 1.00 22.87 241 VAL B CA 1
ATOM 6391 C C . VAL B 1 241 ? 30.322 -27.760 -50.436 1.00 22.14 241 VAL B C 1
ATOM 6392 O O . VAL B 1 241 ? 31.403 -27.225 -50.293 1.00 22.80 241 VAL B O 1
ATOM 6396 N N . VAL B 1 242 ? 30.117 -28.854 -51.148 1.00 24.19 242 VAL B N 1
ATOM 6397 C CA . VAL B 1 242 ? 31.117 -29.403 -52.109 1.00 25.44 242 VAL B CA 1
ATOM 6398 C C . VAL B 1 242 ? 30.538 -29.223 -53.512 1.00 22.60 242 VAL B C 1
ATOM 6399 O O . VAL B 1 242 ? 29.424 -29.659 -53.747 1.00 22.66 242 VAL B O 1
ATOM 6403 N N . LEU B 1 243 ? 31.292 -28.604 -54.430 1.00 23.66 243 LEU B N 1
ATOM 6404 C CA . LEU B 1 243 ? 30.814 -28.399 -55.815 1.00 24.66 243 LEU B CA 1
ATOM 6405 C C . LEU B 1 243 ? 31.300 -29.598 -56.671 1.00 24.95 243 LEU B C 1
ATOM 6406 O O . LEU B 1 243 ? 32.290 -30.277 -56.251 1.00 24.53 243 LEU B O 1
ATOM 6411 N N . GLY B 1 244 ? 30.646 -29.826 -57.807 1.00 27.11 244 GLY B N 1
ATOM 6412 C CA . GLY B 1 244 ? 31.053 -30.802 -58.845 1.00 26.96 244 GLY B CA 1
ATOM 6413 C C . GLY B 1 244 ? 32.508 -30.631 -59.253 1.00 27.26 244 GLY B C 1
ATOM 6414 O O . GLY B 1 244 ? 33.102 -31.589 -59.751 1.00 31.35 244 GLY B O 1
ATOM 6415 N N . ASP B 1 245 ? 33.083 -29.444 -59.094 1.00 27.45 245 ASP B N 1
ATOM 6416 C CA . ASP B 1 245 ? 34.481 -29.174 -59.528 1.00 26.68 245 ASP B CA 1
ATOM 6417 C C . ASP B 1 245 ? 35.450 -29.483 -58.393 1.00 26.04 245 ASP B C 1
ATOM 6418 O O . ASP B 1 245 ? 36.631 -29.181 -58.552 1.00 29.09 245 ASP B O 1
ATOM 6423 N N . GLY B 1 246 ? 34.957 -29.977 -57.252 1.00 29.21 246 GLY B N 1
ATOM 6424 C CA . GLY B 1 246 ? 35.814 -30.420 -56.129 1.00 27.75 246 GLY B CA 1
ATOM 6425 C C . GLY B 1 246 ? 36.052 -29.336 -55.086 1.00 31.36 246 GLY B C 1
ATOM 6426 O O . GLY B 1 246 ? 36.681 -29.657 -54.074 1.00 32.83 246 GLY B O 1
ATOM 6427 N N . ARG B 1 247 ? 35.623 -28.086 -55.310 1.00 30.12 247 ARG B N 1
ATOM 6428 C CA . ARG B 1 247 ? 35.841 -27.011 -54.311 1.00 28.62 247 ARG B CA 1
ATOM 6429 C C . ARG B 1 247 ? 34.879 -27.234 -53.127 1.00 27.77 247 ARG B C 1
ATOM 6430 O O . ARG B 1 247 ? 33.735 -27.670 -53.353 1.00 27.73 247 ARG B O 1
ATOM 6438 N N . THR B 1 248 ? 35.389 -27.044 -51.911 1.00 28.24 248 THR B N 1
ATOM 6439 C CA . THR B 1 248 ? 34.611 -27.115 -50.647 1.00 31.29 248 THR B CA 1
ATOM 6440 C C . THR B 1 248 ? 34.515 -25.702 -50.062 1.00 30.46 248 THR B C 1
ATOM 6441 O O . THR B 1 248 ? 35.468 -24.952 -50.198 1.00 30.62 248 THR B O 1
ATOM 6445 N N . PHE B 1 249 ? 33.358 -25.351 -49.490 1.00 26.61 249 PHE B N 1
ATOM 6446 C CA . PHE B 1 249 ? 33.128 -24.070 -48.790 1.00 24.40 249 PHE B CA 1
ATOM 6447 C C . PHE B 1 249 ? 32.491 -24.369 -47.428 1.00 23.08 249 PHE B C 1
ATOM 6448 O O . PHE B 1 249 ? 31.587 -25.195 -47.350 1.00 21.92 249 PHE B O 1
ATOM 6456 N N . LYS B 1 250 ? 32.964 -23.679 -46.409 1.00 23.16 250 LYS B N 1
ATOM 6457 C CA . LYS B 1 250 ? 32.409 -23.830 -45.045 1.00 25.23 250 LYS B CA 1
ATOM 6458 C C . LYS B 1 250 ? 30.970 -23.335 -45.086 1.00 20.63 250 LYS B C 1
ATOM 6459 O O . LYS B 1 250 ? 30.679 -22.290 -45.742 1.00 22.26 250 LYS B O 1
ATOM 6465 N N . GLY B 1 251 ? 30.101 -24.014 -44.358 1.00 20.09 251 GLY B N 1
ATOM 6466 C CA . GLY B 1 251 ? 28.749 -23.499 -44.096 1.00 19.19 251 GLY B CA 1
ATOM 6467 C C . GLY B 1 251 ? 28.268 -23.785 -42.689 1.00 19.43 251 GLY B C 1
ATOM 6468 O O . GLY B 1 251 ? 28.923 -24.556 -41.961 1.00 18.94 251 GLY B O 1
ATOM 6469 N N . SER B 1 252 ? 27.173 -23.130 -42.315 1.00 20.07 252 SER B N 1
ATOM 6470 C CA . SER B 1 252 ? 26.585 -23.219 -40.962 1.00 19.41 252 SER B CA 1
ATOM 6471 C C . SER B 1 252 ? 25.119 -23.599 -41.110 1.00 18.80 252 SER B C 1
ATOM 6472 O O . SER B 1 252 ? 24.407 -23.000 -41.969 1.00 18.06 252 SER B O 1
ATOM 6475 N N . SER B 1 253 ? 24.673 -24.565 -40.310 1.00 17.31 253 SER B N 1
ATOM 6476 C CA . SER B 1 253 ? 23.275 -25.010 -40.319 1.00 17.57 253 SER B CA 1
ATOM 6477 C C . SER B 1 253 ? 22.867 -25.595 -38.968 1.00 18.70 253 SER B C 1
ATOM 6478 O O . SER B 1 253 ? 23.679 -26.271 -38.338 1.00 18.97 253 SER B O 1
ATOM 6481 N N . LEU B 1 254 ? 21.629 -25.319 -38.578 1.00 18.45 254 LEU B N 1
ATOM 6482 C CA . LEU B 1 254 ? 20.902 -26.009 -37.498 1.00 19.45 254 LEU B CA 1
ATOM 6483 C C . LEU B 1 254 ? 19.643 -26.621 -38.099 1.00 20.09 254 LEU B C 1
ATOM 6484 O O . LEU B 1 254 ? 18.660 -26.739 -37.351 1.00 20.97 254 LEU B O 1
ATOM 6489 N N . TYR B 1 255 ? 19.700 -27.076 -39.359 1.00 19.98 255 TYR B N 1
ATOM 6490 C CA . TYR B 1 255 ? 18.653 -27.942 -39.984 1.00 20.40 255 TYR B CA 1
ATOM 6491 C C . TYR B 1 255 ? 18.287 -29.123 -39.064 1.00 21.95 255 TYR B C 1
ATOM 6492 O O . TYR B 1 255 ? 19.160 -29.903 -38.684 1.00 23.95 255 TYR B O 1
ATOM 6501 N N . THR B 1 256 ? 17.000 -29.263 -38.745 1.00 23.27 256 THR B N 1
ATOM 6502 C CA . THR B 1 256 ? 16.482 -30.236 -37.737 1.00 25.38 256 THR B CA 1
ATOM 6503 C C . THR B 1 256 ? 15.852 -31.471 -38.400 1.00 28.08 256 THR B C 1
ATOM 6504 O O . THR B 1 256 ? 15.513 -32.411 -37.660 1.00 28.36 256 THR B O 1
ATOM 6508 N N . GLY B 1 257 ? 15.686 -31.468 -39.724 1.00 30.17 257 GLY B N 1
ATOM 6509 C CA . GLY B 1 257 ? 14.903 -32.491 -40.440 1.00 31.62 257 GLY B CA 1
ATOM 6510 C C . GLY B 1 257 ? 15.700 -33.752 -40.741 1.00 34.77 257 GLY B C 1
ATOM 6511 O O . GLY B 1 257 ? 16.878 -33.840 -40.311 1.00 30.01 257 GLY B O 1
ATOM 6512 N N . GLU B 1 258 ? 15.066 -34.681 -41.483 1.00 41.28 258 GLU B N 1
ATOM 6513 C CA . GLU B 1 258 ? 15.642 -35.962 -41.987 1.00 45.40 258 GLU B CA 1
ATOM 6514 C C . GLU B 1 258 ? 16.868 -35.652 -42.825 1.00 44.49 258 GLU B C 1
ATOM 6515 O O . GLU B 1 258 ? 16.872 -34.704 -43.610 1.00 43.22 258 GLU B O 1
ATOM 6521 N N . PRO B 1 259 ? 17.944 -36.449 -42.698 1.00 54.02 259 PRO B N 1
ATOM 6522 C CA . PRO B 1 259 ? 19.163 -36.187 -43.464 1.00 53.77 259 PRO B CA 1
ATOM 6523 C C . PRO B 1 259 ? 18.916 -36.210 -44.983 1.00 52.03 259 PRO B C 1
ATOM 6524 O O . PRO B 1 259 ? 18.135 -37.007 -45.463 1.00 48.69 259 PRO B O 1
ATOM 6528 N N . LEU B 1 260 ? 19.545 -35.279 -45.691 1.00 48.84 260 LEU B N 1
ATOM 6529 C CA . LEU B 1 260 ? 19.596 -35.227 -47.174 1.00 47.40 260 LEU B CA 1
ATOM 6530 C C . LEU B 1 260 ? 20.553 -36.324 -47.634 1.00 46.11 260 LEU B C 1
ATOM 6531 O O . LEU B 1 260 ? 21.556 -36.517 -46.955 1.00 42.53 260 LEU B O 1
ATOM 6536 N N . GLN B 1 261 ? 20.265 -37.017 -48.737 1.00 54.90 261 GLN B N 1
ATOM 6537 C CA . GLN B 1 261 ? 21.109 -38.153 -49.197 1.00 57.31 261 GLN B CA 1
ATOM 6538 C C . GLN B 1 261 ? 22.503 -37.597 -49.496 1.00 55.69 261 GLN B C 1
ATOM 6539 O O . GLN B 1 261 ? 22.595 -36.439 -49.971 1.00 49.18 261 GLN B O 1
ATOM 6545 N N . ASP B 1 262 ? 23.537 -38.386 -49.194 1.00 52.30 262 ASP B N 1
ATOM 6546 C CA . ASP B 1 262 ? 24.965 -38.001 -49.316 1.00 49.55 262 ASP B CA 1
ATOM 6547 C C . ASP B 1 262 ? 25.391 -38.159 -50.782 1.00 49.93 262 ASP B C 1
ATOM 6548 O O . ASP B 1 262 ? 26.349 -38.890 -51.039 1.00 45.96 262 ASP B O 1
ATOM 6553 N N . GLU B 1 263 ? 24.716 -37.454 -51.694 1.00 47.34 263 GLU B N 1
ATOM 6554 C CA . GLU B 1 263 ? 25.029 -37.442 -53.143 1.00 47.49 263 GLU B CA 1
ATOM 6555 C C . GLU B 1 263 ? 25.022 -35.997 -53.673 1.00 43.97 263 GLU B C 1
ATOM 6556 O O . GLU B 1 263 ? 24.611 -35.026 -52.952 1.00 38.54 263 GLU B O 1
ATOM 6562 N N . PHE B 1 264 ? 25.492 -35.843 -54.900 1.00 37.10 264 PHE B N 1
ATOM 6563 C CA . PHE B 1 264 ? 25.489 -34.553 -55.623 1.00 36.18 264 PHE B CA 1
ATOM 6564 C C . PHE B 1 264 ? 24.121 -34.355 -56.270 1.00 32.51 264 PHE B C 1
ATOM 6565 O O . PHE B 1 264 ? 23.520 -35.317 -56.765 1.00 35.95 264 PHE B O 1
ATOM 6573 N N . PHE B 1 265 ? 23.647 -33.115 -56.233 1.00 27.81 265 PHE B N 1
ATOM 6574 C CA . PHE B 1 265 ? 22.399 -32.645 -56.879 1.00 26.71 265 PHE B CA 1
ATOM 6575 C C . PHE B 1 265 ? 22.739 -31.597 -57.925 1.00 27.20 265 PHE B C 1
ATOM 6576 O O . PHE B 1 265 ? 23.736 -30.897 -57.768 1.00 28.48 265 PHE B O 1
ATOM 6584 N N . PRO B 1 266 ? 21.873 -31.380 -58.950 1.00 30.09 266 PRO B N 1
ATOM 6585 C CA . PRO B 1 266 ? 21.993 -30.221 -59.823 1.00 28.93 266 PRO B CA 1
ATOM 6586 C C . PRO B 1 266 ? 21.789 -28.927 -59.017 1.00 29.76 266 PRO B C 1
ATOM 6587 O O . PRO B 1 266 ? 20.972 -28.893 -58.110 1.00 28.83 266 PRO B O 1
ATOM 6591 N N . LEU B 1 267 ? 22.583 -27.919 -59.362 1.00 26.79 267 LEU B N 1
ATOM 6592 C CA . LEU B 1 267 ? 22.742 -26.646 -58.627 1.00 25.35 267 LEU B CA 1
ATOM 6593 C C . LEU B 1 267 ? 22.257 -25.533 -59.551 1.00 25.66 267 LEU B C 1
ATOM 6594 O O . LEU B 1 267 ? 22.670 -25.530 -60.728 1.00 24.96 267 LEU B O 1
ATOM 6599 N N . VAL B 1 268 ? 21.445 -24.615 -59.011 1.00 20.93 268 VAL B N 1
ATOM 6600 C CA . VAL B 1 268 ? 20.893 -23.453 -59.745 1.00 23.09 268 VAL B CA 1
ATOM 6601 C C . VAL B 1 268 ? 20.774 -22.273 -58.785 1.00 22.96 268 VAL B C 1
ATOM 6602 O O . VAL B 1 268 ? 20.503 -22.445 -57.586 1.00 23.97 268 VAL B O 1
ATOM 6606 N N . TYR B 1 269 ? 21.004 -21.091 -59.310 1.00 22.56 269 TYR B N 1
ATOM 6607 C CA . TYR B 1 269 ? 20.860 -19.807 -58.596 1.00 21.40 269 TYR B CA 1
ATOM 6608 C C . TYR B 1 269 ? 19.413 -19.319 -58.761 1.00 23.21 269 TYR B C 1
ATOM 6609 O O . TYR B 1 269 ? 18.842 -19.402 -59.902 1.00 21.20 269 TYR B O 1
ATOM 6618 N N . ALA B 1 270 ? 18.822 -18.800 -57.678 1.00 20.38 270 ALA B N 1
ATOM 6619 C CA . ALA B 1 270 ? 17.433 -18.332 -57.655 1.00 20.97 270 ALA B CA 1
ATOM 6620 C C . ALA B 1 270 ? 17.230 -17.193 -58.647 1.00 22.41 270 ALA B C 1
ATOM 6621 O O . ALA B 1 270 ? 16.118 -17.119 -59.192 1.00 25.44 270 ALA B O 1
ATOM 6623 N N . GLY B 1 271 ? 18.235 -16.354 -58.867 1.00 21.24 271 GLY B N 1
ATOM 6624 C CA . GLY B 1 271 ? 18.170 -15.269 -59.871 1.00 24.34 271 GLY B CA 1
ATOM 6625 C C . GLY B 1 271 ? 18.038 -15.781 -61.312 1.00 25.55 271 GLY B C 1
ATOM 6626 O O . GLY B 1 271 ? 17.594 -15.018 -62.166 1.00 27.62 271 GLY B O 1
ATOM 6627 N N . TYR B 1 272 ? 18.375 -17.042 -61.589 1.00 27.49 272 TYR B N 1
ATOM 6628 C CA . TYR B 1 272 ? 18.221 -17.666 -62.927 1.00 28.73 272 TYR B CA 1
ATOM 6629 C C . TYR B 1 272 ? 16.913 -18.450 -62.997 1.00 30.83 272 TYR B C 1
ATOM 6630 O O . TYR B 1 272 ? 16.193 -18.415 -64.030 1.00 25.59 272 TYR B O 1
ATOM 6639 N N . ALA B 1 273 ? 16.583 -19.168 -61.922 1.00 29.42 273 ALA B N 1
ATOM 6640 C CA . ALA B 1 273 ? 15.477 -20.158 -61.915 1.00 30.89 273 ALA B CA 1
ATOM 6641 C C . ALA B 1 273 ? 14.147 -19.522 -61.516 1.00 29.74 273 ALA B C 1
ATOM 6642 O O . ALA B 1 273 ? 13.175 -20.273 -61.370 1.00 31.92 273 ALA B O 1
ATOM 6644 N N . GLY B 1 274 ? 14.104 -18.224 -61.233 1.00 29.57 274 GLY B N 1
ATOM 6645 C CA . GLY B 1 274 ? 12.875 -17.578 -60.753 1.00 30.88 274 GLY B CA 1
ATOM 6646 C C . GLY B 1 274 ? 12.953 -16.079 -60.887 1.00 29.84 274 GLY B C 1
ATOM 6647 O O . GLY B 1 274 ? 13.936 -15.582 -61.447 1.00 32.31 274 GLY B O 1
ATOM 6648 N N . SER B 1 275 ? 11.957 -15.382 -60.380 1.00 27.96 275 SER B N 1
ATOM 6649 C CA . SER B 1 275 ? 11.791 -13.917 -60.570 1.00 29.50 275 SER B CA 1
ATOM 6650 C C . SER B 1 275 ? 12.459 -13.161 -59.422 1.00 29.42 275 SER B C 1
ATOM 6651 O O . SER B 1 275 ? 12.358 -11.924 -59.382 1.00 31.28 275 SER B O 1
ATOM 6654 N N . SER B 1 276 ? 13.130 -13.866 -58.507 1.00 28.99 276 SER B N 1
ATOM 6655 C CA . SER B 1 276 ? 13.762 -13.223 -57.335 1.00 29.29 276 SER B CA 1
ATOM 6656 C C . SER B 1 276 ? 14.967 -14.034 -56.857 1.00 28.26 276 SER B C 1
ATOM 6657 O O . SER B 1 276 ? 14.798 -15.180 -56.424 1.00 26.74 276 SER B O 1
ATOM 6660 N N . ARG B 1 277 ? 16.123 -13.395 -56.804 1.00 26.25 277 ARG B N 1
ATOM 6661 C CA . ARG B 1 277 ? 17.322 -14.004 -56.190 1.00 26.69 277 ARG B CA 1
ATOM 6662 C C . ARG B 1 277 ? 17.095 -14.148 -54.678 1.00 27.00 277 ARG B C 1
ATOM 6663 O O . ARG B 1 277 ? 17.910 -14.831 -54.034 1.00 24.13 277 ARG B O 1
ATOM 6671 N N . PHE B 1 278 ? 16.050 -13.533 -54.111 1.00 29.13 278 PHE B N 1
ATOM 6672 C CA . PHE B 1 278 ? 15.807 -13.551 -52.641 1.00 28.80 278 PHE B CA 1
ATOM 6673 C C . PHE B 1 278 ? 14.912 -14.730 -52.222 1.00 27.73 278 PHE B C 1
ATOM 6674 O O . PHE B 1 278 ? 14.727 -14.916 -51.005 1.00 26.53 278 PHE B O 1
ATOM 6682 N N . CYS B 1 279 ? 14.369 -15.508 -53.163 1.00 26.60 279 CYS B N 1
ATOM 6683 C CA . CYS B 1 279 ? 13.513 -16.712 -52.906 1.00 29.00 279 CYS B CA 1
ATOM 6684 C C . CYS B 1 279 ? 12.259 -16.322 -52.104 1.00 29.47 279 CYS B C 1
ATOM 6685 O O . CYS B 1 279 ? 11.888 -17.034 -51.144 1.00 27.41 279 CYS B O 1
ATOM 6688 N N . THR B 1 280 ? 11.625 -15.214 -52.476 1.00 30.26 280 THR B N 1
ATOM 6689 C CA . THR B 1 280 ? 10.323 -14.799 -51.903 1.00 29.71 280 THR B CA 1
ATOM 6690 C C . THR B 1 280 ? 9.250 -15.773 -52.377 1.00 31.07 280 THR B C 1
ATOM 6691 O O . THR B 1 280 ? 9.467 -16.476 -53.398 1.00 28.23 280 THR B O 1
ATOM 6695 N N . ASN B 1 281 ? 8.108 -15.757 -51.687 1.00 31.40 281 ASN B N 1
ATOM 6696 C CA . ASN B 1 281 ? 6.946 -16.649 -51.937 1.00 33.87 281 ASN B CA 1
ATOM 6697 C C . ASN B 1 281 ? 6.538 -16.592 -53.424 1.00 32.60 281 ASN B C 1
ATOM 6698 O O . ASN B 1 281 ? 6.310 -15.499 -53.927 1.00 33.94 281 ASN B O 1
ATOM 6703 N N . GLY B 1 282 ? 6.487 -17.739 -54.108 1.00 31.84 282 GLY B N 1
ATOM 6704 C CA . GLY B 1 282 ? 5.948 -17.891 -55.476 1.00 33.30 282 GLY B CA 1
ATOM 6705 C C . GLY B 1 282 ? 6.921 -17.439 -56.557 1.00 33.24 282 GLY B C 1
ATOM 6706 O O . GLY B 1 282 ? 6.526 -17.450 -57.719 1.00 35.80 282 GLY B O 1
ATOM 6707 N N . SER B 1 283 ? 8.149 -17.061 -56.196 1.00 27.51 283 SER B N 1
ATOM 6708 C CA . SER B 1 283 ? 9.158 -16.477 -57.121 1.00 27.72 283 SER B CA 1
ATOM 6709 C C . SER B 1 283 ? 9.835 -17.579 -57.940 1.00 29.19 283 SER B C 1
ATOM 6710 O O . SER B 1 283 ? 10.203 -17.316 -59.084 1.00 33.41 283 SER B O 1
ATOM 6713 N N . LEU B 1 284 ? 10.070 -18.761 -57.377 1.00 30.00 284 LEU B N 1
ATOM 6714 C CA . LEU B 1 284 ? 10.820 -19.825 -58.085 1.00 26.86 284 LEU B CA 1
ATOM 6715 C C . LEU B 1 284 ? 9.932 -20.438 -59.170 1.00 33.47 284 LEU B C 1
ATOM 6716 O O . LEU B 1 284 ? 8.746 -20.647 -58.917 1.00 34.05 284 LEU B O 1
ATOM 6721 N N . ASP B 1 285 ? 10.522 -20.780 -60.312 1.00 34.95 285 ASP B N 1
ATOM 6722 C CA . ASP B 1 285 ? 9.855 -21.525 -61.407 1.00 36.88 285 ASP B CA 1
ATOM 6723 C C . ASP B 1 285 ? 10.096 -23.006 -61.137 1.00 34.63 285 ASP B C 1
ATOM 6724 O O . ASP B 1 285 ? 11.244 -23.428 -61.232 1.00 33.98 285 ASP B O 1
ATOM 6729 N N . SER B 1 286 ? 9.039 -23.749 -60.801 1.00 35.45 286 SER B N 1
ATOM 6730 C CA . SER B 1 286 ? 9.119 -25.169 -60.381 1.00 38.63 286 SER B CA 1
ATOM 6731 C C . SER B 1 286 ? 9.881 -25.994 -61.417 1.00 38.88 286 SER B C 1
ATOM 6732 O O . SER B 1 286 ? 10.686 -26.845 -60.991 1.00 41.48 286 SER B O 1
ATOM 6735 N N . SER B 1 287 ? 9.648 -25.763 -62.717 1.00 37.37 287 SER B N 1
ATOM 6736 C CA . SER B 1 287 ? 10.319 -26.520 -63.810 1.00 40.71 287 SER B CA 1
ATOM 6737 C C . SER B 1 287 ? 11.836 -26.259 -63.791 1.00 42.26 287 SER B C 1
ATOM 6738 O O . SER B 1 287 ? 12.568 -27.123 -64.277 1.00 39.42 287 SER B O 1
ATOM 6741 N N . LYS B 1 288 ? 12.322 -25.160 -63.195 1.00 41.55 288 LYS B N 1
ATOM 6742 C CA . LYS B 1 288 ? 13.783 -24.879 -63.172 1.00 38.89 288 LYS B CA 1
ATOM 6743 C C . LYS B 1 288 ? 14.474 -25.451 -61.908 1.00 38.33 288 LYS B C 1
ATOM 6744 O O . LYS B 1 288 ? 15.711 -25.493 -61.909 1.00 33.19 288 LYS B O 1
ATOM 6750 N N . VAL B 1 289 ? 13.745 -25.899 -60.873 1.00 33.32 289 VAL B N 1
ATOM 6751 C CA . VAL B 1 289 ? 14.372 -26.189 -59.537 1.00 33.17 289 VAL B CA 1
ATOM 6752 C C . VAL B 1 289 ? 14.037 -27.607 -59.074 1.00 34.30 289 VAL B C 1
ATOM 6753 O O . VAL B 1 289 ? 14.625 -28.033 -58.073 1.00 29.23 289 VAL B O 1
ATOM 6757 N N . GLN B 1 290 ? 13.212 -28.350 -59.818 1.00 37.99 290 GLN B N 1
ATOM 6758 C CA . GLN B 1 290 ? 12.809 -29.741 -59.466 1.00 40.23 290 GLN B CA 1
ATOM 6759 C C . GLN B 1 290 ? 14.040 -30.593 -59.149 1.00 33.89 290 GLN B C 1
ATOM 6760 O O . GLN B 1 290 ? 14.843 -30.852 -60.065 1.00 31.31 290 GLN B O 1
ATOM 6766 N N . GLY B 1 291 ? 14.183 -31.012 -57.893 1.00 29.84 291 GLY B N 1
ATOM 6767 C CA . GLY B 1 291 ? 15.267 -31.910 -57.452 1.00 29.04 291 GLY B CA 1
ATOM 6768 C C . GLY B 1 291 ? 16.612 -31.202 -57.386 1.00 27.74 291 GLY B C 1
ATOM 6769 O O . GLY B 1 291 ? 17.616 -31.893 -57.318 1.00 28.40 291 GLY B O 1
ATOM 6770 N N . LYS B 1 292 ? 16.635 -29.869 -57.418 1.00 26.23 292 LYS B N 1
ATOM 6771 C CA . LYS B 1 292 ? 17.906 -29.082 -57.460 1.00 26.17 292 LYS B CA 1
ATOM 6772 C C . LYS B 1 292 ? 18.230 -28.463 -56.100 1.00 24.37 292 LYS B C 1
ATOM 6773 O O . LYS B 1 292 ? 17.309 -28.195 -55.320 1.00 24.44 292 LYS B O 1
ATOM 6779 N N . ILE B 1 293 ? 19.516 -28.218 -55.856 1.00 23.81 293 ILE B N 1
ATOM 6780 C CA . ILE B 1 293 ? 19.936 -27.338 -54.734 1.00 24.46 293 ILE B CA 1
ATOM 6781 C C . ILE B 1 293 ? 19.886 -25.920 -55.289 1.00 23.11 293 ILE B C 1
ATOM 6782 O O . ILE B 1 293 ? 20.524 -25.675 -56.321 1.00 23.76 293 ILE B O 1
ATOM 6787 N N . VAL B 1 294 ? 19.097 -25.079 -54.645 1.00 22.23 294 VAL B N 1
ATOM 6788 C CA . VAL B 1 294 ? 18.838 -23.684 -55.050 1.00 21.15 294 VAL B CA 1
ATOM 6789 C C . VAL B 1 294 ? 19.637 -22.746 -54.150 1.00 21.75 294 VAL B C 1
ATOM 6790 O O . VAL B 1 294 ? 19.547 -22.866 -52.869 1.00 19.76 294 VAL B O 1
ATOM 6794 N N . ILE B 1 295 ? 20.313 -21.785 -54.786 1.00 20.50 295 ILE B N 1
ATOM 6795 C CA . ILE B 1 295 ? 21.128 -20.749 -54.097 1.00 20.80 295 ILE B CA 1
ATOM 6796 C C . ILE B 1 295 ? 20.246 -19.511 -53.957 1.00 21.42 295 ILE B C 1
ATOM 6797 O O . ILE B 1 295 ? 19.745 -19.009 -54.981 1.00 20.89 295 ILE B O 1
ATOM 6802 N N . CYS B 1 296 ? 19.989 -19.076 -52.724 1.00 19.61 296 CYS B N 1
ATOM 6803 C CA . CYS B 1 296 ? 19.187 -17.865 -52.422 1.00 20.70 296 CYS B CA 1
ATOM 6804 C C . CYS B 1 296 ? 20.088 -16.832 -51.778 1.00 21.21 296 CYS B C 1
ATOM 6805 O O . CYS B 1 296 ? 20.856 -17.216 -50.902 1.00 19.86 296 CYS B O 1
ATOM 6808 N N . ASP B 1 297 ? 19.941 -15.559 -52.140 1.00 22.08 297 ASP B N 1
ATOM 6809 C CA . ASP B 1 297 ? 20.708 -14.442 -51.537 1.00 24.08 297 ASP B CA 1
ATOM 6810 C C . ASP B 1 297 ? 19.942 -13.936 -50.305 1.00 24.03 297 ASP B C 1
ATOM 6811 O O . ASP B 1 297 ? 18.705 -13.948 -50.338 1.00 23.84 297 ASP B O 1
ATOM 6816 N N . ASN B 1 298 ? 20.651 -13.513 -49.263 1.00 28.64 298 ASN B N 1
ATOM 6817 C CA . ASN B 1 298 ? 20.021 -12.971 -48.017 1.00 30.24 298 ASN B CA 1
ATOM 6818 C C . ASN B 1 298 ? 19.157 -11.744 -48.385 1.00 30.08 298 ASN B C 1
ATOM 6819 O O . ASN B 1 298 ? 19.473 -11.033 -49.359 1.00 30.80 298 ASN B O 1
ATOM 6824 N N . GLY B 1 299 ? 18.060 -11.495 -47.672 1.00 35.05 299 GLY B N 1
ATOM 6825 C CA . GLY B 1 299 ? 17.284 -10.254 -47.880 1.00 32.47 299 GLY B CA 1
ATOM 6826 C C . GLY B 1 299 ? 15.783 -10.475 -47.872 1.00 33.55 299 GLY B C 1
ATOM 6827 O O . GLY B 1 299 ? 15.322 -11.597 -48.280 1.00 29.37 299 GLY B O 1
ATOM 6828 N N . ILE B 1 300 ? 15.054 -9.463 -47.379 1.00 33.58 300 ILE B N 1
ATOM 6829 C CA . ILE B 1 300 ? 13.568 -9.285 -47.468 1.00 32.10 300 ILE B CA 1
ATOM 6830 C C . ILE B 1 300 ? 12.859 -10.233 -46.496 1.00 35.67 300 ILE B C 1
ATOM 6831 O O . ILE B 1 300 ? 11.919 -9.787 -45.834 1.00 38.13 300 ILE B O 1
ATOM 6836 N N . ILE B 1 301 ? 13.253 -11.506 -46.445 1.00 33.47 301 ILE B N 1
ATOM 6837 C CA . ILE B 1 301 ? 12.628 -12.534 -45.567 1.00 33.47 301 ILE B CA 1
ATOM 6838 C C . ILE B 1 301 ? 13.748 -13.282 -44.841 1.00 32.70 301 ILE B C 1
ATOM 6839 O O . ILE B 1 301 ? 14.925 -13.137 -45.262 1.00 31.17 301 ILE B O 1
ATOM 6844 N N . SER B 1 302 ? 13.396 -14.017 -43.784 1.00 29.90 302 SER B N 1
ATOM 6845 C CA . SER B 1 302 ? 14.341 -14.850 -42.993 1.00 27.48 302 SER B CA 1
ATOM 6846 C C . SER B 1 302 ? 14.906 -15.942 -43.912 1.00 27.42 302 SER B C 1
ATOM 6847 O O . SER B 1 302 ? 14.210 -16.342 -44.869 1.00 24.93 302 SER B O 1
ATOM 6850 N N . ARG B 1 303 ? 16.093 -16.450 -43.590 1.00 23.92 303 ARG B N 1
ATOM 6851 C CA . ARG B 1 303 ? 16.701 -17.626 -44.281 1.00 25.14 303 ARG B CA 1
ATOM 6852 C C . ARG B 1 303 ? 15.743 -18.824 -44.243 1.00 23.18 303 ARG B C 1
ATOM 6853 O O . ARG B 1 303 ? 15.586 -19.525 -45.269 1.00 19.80 303 ARG B O 1
ATOM 6861 N N . GLU B 1 304 ? 15.090 -19.073 -43.093 1.00 23.22 304 GLU B N 1
ATOM 6862 C CA . GLU B 1 304 ? 14.213 -20.268 -42.964 1.00 22.87 304 GLU B CA 1
ATOM 6863 C C . GLU B 1 304 ? 12.980 -20.070 -43.849 1.00 22.44 304 GLU B C 1
ATOM 6864 O O . GLU B 1 304 ? 12.561 -21.051 -44.468 1.00 21.53 304 GLU B O 1
ATOM 6870 N N . GLU B 1 305 ? 12.489 -18.842 -43.992 1.00 23.77 305 GLU B N 1
ATOM 6871 C CA . GLU B 1 305 ? 11.320 -18.583 -44.881 1.00 27.62 305 GLU B CA 1
ATOM 6872 C C . GLU B 1 305 ? 11.702 -18.904 -46.344 1.00 25.74 305 GLU B C 1
ATOM 6873 O O . GLU B 1 305 ? 10.852 -19.437 -47.086 1.00 24.81 305 GLU B O 1
ATOM 6879 N N . LYS B 1 306 ? 12.936 -18.624 -46.749 1.00 24.05 306 LYS B N 1
ATOM 6880 C CA . LYS B 1 306 ? 13.431 -18.920 -48.119 1.00 22.62 306 LYS B CA 1
ATOM 6881 C C . LYS B 1 306 ? 13.360 -20.433 -48.345 1.00 24.00 306 LYS B C 1
ATOM 6882 O O . LYS B 1 306 ? 12.957 -20.851 -49.419 1.00 22.53 306 LYS B O 1
ATOM 6888 N N . GLY B 1 307 ? 13.745 -21.236 -47.347 1.00 25.10 307 GLY B N 1
ATOM 6889 C CA . GLY B 1 307 ? 13.664 -22.703 -47.422 1.00 26.25 307 GLY B CA 1
ATOM 6890 C C . GLY B 1 307 ? 12.257 -23.190 -47.717 1.00 27.76 307 GLY B C 1
ATOM 6891 O O . GLY B 1 307 ? 12.125 -24.233 -48.378 1.00 26.17 307 GLY B O 1
ATOM 6892 N N . ASN B 1 308 ? 11.234 -22.525 -47.181 1.00 29.71 308 ASN B N 1
ATOM 6893 C CA . ASN B 1 308 ? 9.823 -22.877 -47.485 1.00 29.86 308 ASN B CA 1
ATOM 6894 C C . ASN B 1 308 ? 9.557 -22.702 -48.988 1.00 27.96 308 ASN B C 1
ATOM 6895 O O . ASN B 1 308 ? 8.893 -23.550 -49.578 1.00 28.81 308 ASN B O 1
ATOM 6900 N N . GLU B 1 309 ? 10.044 -21.624 -49.583 1.00 27.84 309 GLU B N 1
ATOM 6901 C CA . GLU B 1 309 ? 9.866 -21.383 -51.047 1.00 27.04 309 GLU B CA 1
ATOM 6902 C C . GLU B 1 309 ? 10.618 -22.455 -51.859 1.00 27.65 309 GLU B C 1
ATOM 6903 O O . GLU B 1 309 ? 10.039 -23.012 -52.817 1.00 28.64 309 GLU B O 1
ATOM 6909 N N . VAL B 1 310 ? 11.868 -22.760 -51.512 1.00 26.53 310 VAL B N 1
ATOM 6910 C CA . VAL B 1 310 ? 12.641 -23.794 -52.252 1.00 25.95 310 VAL B CA 1
ATOM 6911 C C . VAL B 1 310 ? 11.899 -25.121 -52.124 1.00 29.49 310 VAL B C 1
ATOM 6912 O O . VAL B 1 310 ? 11.776 -25.842 -53.130 1.00 27.74 310 VAL B O 1
ATOM 6916 N N . ASN B 1 311 ? 11.431 -25.443 -50.920 1.00 29.02 311 ASN B N 1
ATOM 6917 C CA . ASN B 1 311 ? 10.698 -26.706 -50.680 1.00 29.91 311 ASN B CA 1
ATOM 6918 C C . ASN B 1 311 ? 9.425 -26.733 -51.555 1.00 31.82 311 ASN B C 1
ATOM 6919 O O . ASN B 1 311 ? 9.214 -27.764 -52.237 1.00 31.24 311 ASN B O 1
ATOM 6924 N N . ARG B 1 312 ? 8.642 -25.647 -51.549 1.00 28.90 312 ARG B N 1
ATOM 6925 C CA . ARG B 1 312 ? 7.340 -25.519 -52.262 1.00 33.46 312 ARG B CA 1
ATOM 6926 C C . ARG B 1 312 ? 7.560 -25.782 -53.754 1.00 34.68 312 ARG B C 1
ATOM 6927 O O . ARG B 1 312 ? 6.768 -26.510 -54.372 1.00 34.52 312 ARG B O 1
ATOM 6935 N N . ALA B 1 313 ? 8.628 -25.218 -54.314 1.00 32.54 313 ALA B N 1
ATOM 6936 C CA . ALA B 1 313 ? 8.899 -25.185 -55.764 1.00 31.33 313 ALA B CA 1
ATOM 6937 C C . ALA B 1 313 ? 9.500 -26.520 -56.198 1.00 32.23 313 ALA B C 1
ATOM 6938 O O . ALA B 1 313 ? 9.741 -26.672 -57.394 1.00 33.80 313 ALA B O 1
ATOM 6940 N N . GLY B 1 314 ? 9.854 -27.403 -55.251 1.00 31.82 314 GLY B N 1
ATOM 6941 C CA . GLY B 1 314 ? 10.341 -28.763 -55.550 1.00 27.84 314 GLY B CA 1
ATOM 6942 C C . GLY B 1 314 ? 11.833 -28.955 -55.391 1.00 28.46 314 GLY B C 1
ATOM 6943 O O . GLY B 1 314 ? 12.323 -30.024 -55.779 1.00 29.00 314 GLY B O 1
ATOM 6944 N N . GLY B 1 315 ? 12.563 -27.991 -54.824 1.00 29.86 315 GLY B N 1
ATOM 6945 C CA . GLY B 1 315 ? 14.019 -28.108 -54.663 1.00 28.15 315 GLY B CA 1
ATOM 6946 C C . GLY B 1 315 ? 14.363 -29.236 -53.721 1.00 28.10 315 GLY B C 1
ATOM 6947 O O . GLY B 1 315 ? 13.523 -29.562 -52.878 1.00 33.11 315 GLY B O 1
ATOM 6948 N N . ALA B 1 316 ? 15.559 -29.802 -53.849 1.00 29.12 316 ALA B N 1
ATOM 6949 C CA . ALA B 1 316 ? 16.122 -30.829 -52.944 1.00 29.37 316 ALA B CA 1
ATOM 6950 C C . ALA B 1 316 ? 16.706 -30.168 -51.674 1.00 30.80 316 ALA B C 1
ATOM 6951 O O . ALA B 1 316 ? 16.755 -30.815 -50.623 1.00 30.86 316 ALA B O 1
ATOM 6953 N N . GLY B 1 317 ? 17.142 -28.917 -51.778 1.00 28.69 317 GLY B N 1
ATOM 6954 C CA . GLY B 1 317 ? 17.740 -28.163 -50.664 1.00 27.74 317 GLY B CA 1
ATOM 6955 C C . GLY B 1 317 ? 18.200 -26.784 -51.095 1.00 27.78 317 GLY B C 1
ATOM 6956 O O . GLY B 1 317 ? 18.053 -26.428 -52.292 1.00 23.48 317 GLY B O 1
ATOM 6957 N N . MET B 1 318 ? 18.730 -26.030 -50.139 1.00 23.92 318 MET B N 1
ATOM 6958 C CA . MET B 1 318 ? 19.023 -24.590 -50.313 1.00 22.03 318 MET B CA 1
ATOM 6959 C C . MET B 1 318 ? 20.424 -24.288 -49.779 1.00 21.49 318 MET B C 1
ATOM 6960 O O . MET B 1 318 ? 20.821 -24.870 -48.745 1.00 19.56 318 MET B O 1
ATOM 6965 N N . ILE B 1 319 ? 21.133 -23.417 -50.477 1.00 19.50 319 ILE B N 1
ATOM 6966 C CA . ILE B 1 319 ? 22.334 -22.717 -49.965 1.00 20.32 319 ILE B CA 1
ATOM 6967 C C . ILE B 1 319 ? 21.929 -21.255 -49.822 1.00 22.38 319 ILE B C 1
ATOM 6968 O O . ILE B 1 319 ? 21.636 -20.647 -50.862 1.00 21.58 319 ILE B O 1
ATOM 6973 N N . ASP B 1 320 ? 21.844 -20.736 -48.594 1.00 19.63 320 ASP B N 1
ATOM 6974 C CA . ASP B 1 320 ? 21.587 -19.301 -48.358 1.00 19.23 320 ASP B CA 1
ATOM 6975 C C . ASP B 1 320 ? 22.936 -18.591 -48.325 1.00 18.71 320 ASP B C 1
ATOM 6976 O O . ASP B 1 320 ? 23.885 -19.074 -47.634 1.00 17.86 320 ASP B O 1
ATOM 6981 N N . VAL B 1 321 ? 22.993 -17.441 -48.981 1.00 19.36 321 VAL B N 1
ATOM 6982 C CA . VAL B 1 321 ? 24.201 -16.584 -49.034 1.00 21.01 321 VAL B CA 1
ATOM 6983 C C . VAL B 1 321 ? 23.972 -15.361 -48.147 1.00 20.03 321 VAL B C 1
ATOM 6984 O O . VAL B 1 321 ? 23.036 -14.586 -48.431 1.00 21.11 321 VAL B O 1
ATOM 6988 N N . THR B 1 322 ? 24.793 -15.192 -47.113 1.00 20.93 322 THR B N 1
ATOM 6989 C CA . THR B 1 322 ? 24.640 -14.072 -46.145 1.00 23.67 322 THR B CA 1
ATOM 6990 C C . THR B 1 322 ? 25.254 -12.816 -46.746 1.00 24.37 322 THR B C 1
ATOM 6991 O O . THR B 1 322 ? 25.945 -12.908 -47.791 1.00 26.75 322 THR B O 1
ATOM 6995 N N . ALA B 1 323 ? 24.984 -11.682 -46.104 1.00 26.76 323 ALA B N 1
ATOM 6996 C CA . ALA B 1 323 ? 25.498 -10.353 -46.491 1.00 27.79 323 ALA B CA 1
ATOM 6997 C C . ALA B 1 323 ? 26.895 -10.131 -45.919 1.00 29.25 323 ALA B C 1
ATOM 6998 O O . ALA B 1 323 ? 27.521 -9.146 -46.316 1.00 30.66 323 ALA B O 1
ATOM 7000 N N . GLU B 1 324 ? 27.391 -11.032 -45.071 1.00 29.52 324 GLU B N 1
ATOM 7001 C CA . GLU B 1 324 ? 28.641 -10.817 -44.296 1.00 30.32 324 GLU B CA 1
ATOM 7002 C C . GLU B 1 324 ? 29.725 -11.789 -44.752 1.00 29.03 324 GLU B C 1
ATOM 7003 O O . GLU B 1 324 ? 29.406 -12.791 -45.443 1.00 26.54 324 GLU B O 1
ATOM 7009 N N . ASP B 1 325 ? 30.957 -11.562 -44.313 1.00 27.60 325 ASP B N 1
ATOM 7010 C CA . ASP B 1 325 ? 32.092 -12.446 -44.686 1.00 28.88 325 ASP B CA 1
ATOM 7011 C C . ASP B 1 325 ? 32.496 -13.293 -43.474 1.00 26.18 325 ASP B C 1
ATOM 7012 O O . ASP B 1 325 ? 33.608 -13.769 -43.422 1.00 23.70 325 ASP B O 1
ATOM 7017 N N . PHE B 1 326 ? 31.556 -13.544 -42.563 1.00 23.74 326 PHE B N 1
ATOM 7018 C CA . PHE B 1 326 ? 31.709 -14.478 -41.435 1.00 21.55 326 PHE B CA 1
ATOM 7019 C C . PHE B 1 326 ? 30.342 -15.145 -41.245 1.00 20.40 326 PHE B C 1
ATOM 7020 O O . PHE B 1 326 ? 29.310 -14.601 -41.715 1.00 19.84 326 PHE B O 1
ATOM 7028 N N . LEU B 1 327 ? 30.351 -16.281 -40.549 1.00 20.43 327 LEU B N 1
ATOM 7029 C CA . LEU B 1 327 ? 29.140 -17.051 -40.202 1.00 20.87 327 LEU B CA 1
ATOM 7030 C C . LEU B 1 327 ? 28.932 -17.015 -38.697 1.00 19.57 327 LEU B C 1
ATOM 7031 O O . LEU B 1 327 ? 29.923 -17.051 -37.948 1.00 19.94 327 LEU B O 1
ATOM 7036 N N . ARG B 1 328 ? 27.674 -16.991 -38.308 1.00 19.87 328 ARG B N 1
ATOM 7037 C CA . ARG B 1 328 ? 27.280 -17.216 -36.903 1.00 20.59 328 ARG B CA 1
ATOM 7038 C C . ARG B 1 328 ? 26.169 -18.268 -36.939 1.00 19.87 328 ARG B C 1
ATOM 7039 O O . ARG B 1 328 ? 25.166 -18.098 -37.695 1.00 20.22 328 ARG B O 1
ATOM 7047 N N . ALA B 1 329 ? 26.322 -19.352 -36.206 1.00 19.06 329 ALA B N 1
ATOM 7048 C CA . ALA B 1 329 ? 25.303 -20.415 -36.183 1.00 20.71 329 ALA B CA 1
ATOM 7049 C C . ALA B 1 329 ? 23.985 -19.903 -35.591 1.00 22.96 329 ALA B C 1
ATOM 7050 O O . ALA B 1 329 ? 24.011 -19.230 -34.547 1.00 24.30 329 ALA B O 1
ATOM 7052 N N . GLY B 1 330 ? 22.868 -20.150 -36.265 1.00 19.80 330 GLY B N 1
ATOM 7053 C CA . GLY B 1 330 ? 21.545 -19.895 -35.682 1.00 23.33 330 GLY B CA 1
ATOM 7054 C C . GLY B 1 330 ? 20.406 -20.160 -36.636 1.00 23.59 330 GLY B C 1
ATOM 7055 O O . GLY B 1 330 ? 19.326 -19.700 -36.318 1.00 26.00 330 GLY B O 1
ATOM 7056 N N . ASP B 1 331 ? 20.594 -20.932 -37.725 1.00 23.21 331 ASP B N 1
ATOM 7057 C CA . ASP B 1 331 ? 19.543 -21.130 -38.761 1.00 21.05 331 ASP B CA 1
ATOM 7058 C C . ASP B 1 331 ? 18.883 -22.499 -38.561 1.00 20.89 331 ASP B C 1
ATOM 7059 O O . ASP B 1 331 ? 19.410 -23.501 -39.071 1.00 19.22 331 ASP B O 1
ATOM 7064 N N . ALA B 1 332 ? 17.771 -22.536 -37.827 1.00 18.96 332 ALA B N 1
ATOM 7065 C CA . ALA B 1 332 ? 16.982 -23.746 -37.548 1.00 18.61 332 ALA B CA 1
ATOM 7066 C C . ALA B 1 332 ? 16.133 -24.058 -38.785 1.00 18.16 332 ALA B C 1
ATOM 7067 O O . ALA B 1 332 ? 14.896 -23.937 -38.715 1.00 17.32 332 ALA B O 1
ATOM 7069 N N . TYR B 1 333 ? 16.779 -24.439 -39.883 1.00 18.93 333 TYR B N 1
ATOM 7070 C CA . TYR B 1 333 ? 16.090 -24.793 -41.137 1.00 19.83 333 TYR B CA 1
ATOM 7071 C C . TYR B 1 333 ? 15.101 -25.949 -40.912 1.00 20.54 333 TYR B C 1
ATOM 7072 O O . TYR B 1 333 ? 15.437 -26.923 -40.190 1.00 21.72 333 TYR B O 1
ATOM 7081 N N . LEU B 1 334 ? 13.944 -25.907 -41.573 1.00 20.84 334 LEU B N 1
ATOM 7082 C CA . LEU B 1 334 ? 13.002 -27.070 -41.594 1.00 24.06 334 LEU B CA 1
ATOM 7083 C C . LEU B 1 334 ? 13.239 -27.967 -42.807 1.00 27.36 334 LEU B C 1
ATOM 7084 O O . LEU B 1 334 ? 12.761 -29.109 -42.793 1.00 26.12 334 LEU B O 1
ATOM 7089 N N . PHE B 1 335 ? 13.920 -27.470 -43.833 1.00 25.72 335 PHE B N 1
ATOM 7090 C CA . PHE B 1 335 ? 14.244 -28.253 -45.048 1.00 28.46 335 PHE B CA 1
ATOM 7091 C C . PHE B 1 335 ? 15.735 -28.158 -45.305 1.00 25.07 335 PHE B C 1
ATOM 7092 O O . PHE B 1 335 ? 16.371 -27.214 -44.851 1.00 22.61 335 PHE B O 1
ATOM 7100 N N . PRO B 1 336 ? 16.344 -29.176 -45.938 1.00 22.89 336 PRO B N 1
ATOM 7101 C CA . PRO B 1 336 ? 17.801 -29.271 -45.977 1.00 23.00 336 PRO B CA 1
ATOM 7102 C C . PRO B 1 336 ? 18.405 -27.975 -46.526 1.00 22.65 336 PRO B C 1
ATOM 7103 O O . PRO B 1 336 ? 18.057 -27.583 -47.608 1.00 23.04 336 PRO B O 1
ATOM 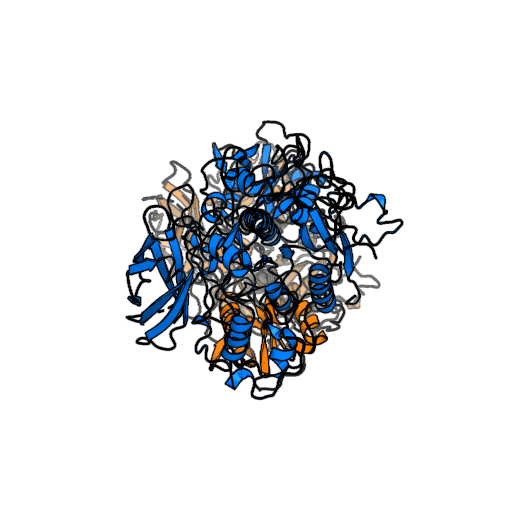7107 N N . ALA B 1 337 ? 19.298 -27.347 -45.764 1.00 19.78 337 ALA B N 1
ATOM 7108 C CA . ALA B 1 337 ? 19.887 -26.048 -46.131 1.00 21.19 337 ALA B CA 1
ATOM 7109 C C . ALA B 1 337 ? 21.133 -25.800 -45.310 1.00 20.67 337 ALA B C 1
ATOM 7110 O O . ALA B 1 337 ? 21.307 -26.440 -44.249 1.00 19.65 337 ALA B O 1
ATOM 7112 N N . THR B 1 338 ? 21.995 -24.946 -45.857 1.00 19.64 338 THR B N 1
ATOM 7113 C CA . THR B 1 338 ? 23.166 -24.417 -45.139 1.00 19.53 338 THR B CA 1
ATOM 7114 C C . THR B 1 338 ? 23.337 -22.965 -45.543 1.00 19.80 338 THR B C 1
ATOM 7115 O O . THR B 1 338 ? 22.745 -22.570 -46.540 1.00 19.01 338 THR B O 1
ATOM 7119 N N . THR B 1 339 ? 24.100 -22.232 -44.739 1.00 19.88 339 THR B N 1
ATOM 7120 C CA . THR B 1 339 ? 24.356 -20.787 -44.926 1.00 20.07 339 THR B CA 1
ATOM 7121 C C . THR B 1 339 ? 25.857 -20.639 -45.208 1.00 18.98 339 THR B C 1
ATOM 7122 O O . THR B 1 339 ? 26.630 -21.207 -44.456 1.00 17.16 339 THR B O 1
ATOM 7126 N N . VAL B 1 340 ? 26.223 -19.835 -46.202 1.00 18.69 340 VAL B N 1
ATOM 7127 C CA . VAL B 1 340 ? 27.618 -19.544 -46.584 1.00 18.52 340 VAL B CA 1
ATOM 7128 C C . VAL B 1 340 ? 27.782 -18.032 -46.602 1.00 18.62 340 VAL B C 1
ATOM 7129 O O . VAL B 1 340 ? 26.770 -17.348 -46.759 1.00 19.72 340 VAL B O 1
ATOM 7133 N N . THR B 1 341 ? 29.033 -17.580 -46.555 1.00 18.99 341 THR B N 1
ATOM 7134 C CA . THR B 1 341 ? 29.407 -16.150 -46.612 1.00 19.96 341 THR B CA 1
ATOM 7135 C C . THR B 1 341 ? 29.085 -15.538 -47.989 1.00 21.34 341 THR B C 1
ATOM 7136 O O . THR B 1 341 ? 28.914 -16.274 -48.996 1.00 19.93 341 THR B O 1
ATOM 7140 N N . LEU B 1 342 ? 29.032 -14.210 -48.032 1.00 21.06 342 LEU B N 1
ATOM 7141 C CA . LEU B 1 342 ? 28.873 -13.390 -49.256 1.00 24.14 342 LEU B CA 1
ATOM 7142 C C . LEU B 1 342 ? 29.866 -13.846 -50.321 1.00 22.61 342 LEU B C 1
ATOM 7143 O O . LEU B 1 342 ? 29.420 -14.187 -51.418 1.00 21.24 342 LEU B O 1
ATOM 7148 N N . THR B 1 343 ? 31.156 -13.909 -49.998 1.00 24.49 343 THR B N 1
ATOM 7149 C CA . THR B 1 343 ? 32.217 -14.229 -51.000 1.00 25.16 343 THR B CA 1
ATOM 7150 C C . THR B 1 343 ? 32.101 -15.689 -51.493 1.00 24.03 343 THR B C 1
ATOM 7151 O O . THR B 1 343 ? 32.162 -15.924 -52.736 1.00 21.43 343 THR B O 1
ATOM 7155 N N . ASP B 1 344 ? 31.953 -16.647 -50.576 1.00 23.19 344 ASP B N 1
ATOM 7156 C CA . ASP B 1 344 ? 31.764 -18.081 -50.921 1.00 21.31 344 ASP B CA 1
ATOM 7157 C C . ASP B 1 344 ? 30.490 -18.202 -51.770 1.00 21.55 344 ASP B C 1
ATOM 7158 O O . ASP B 1 344 ? 30.525 -18.920 -52.801 1.00 20.75 344 ASP B O 1
ATOM 7163 N N . GLY B 1 345 ? 29.397 -17.540 -51.381 1.00 19.67 345 GLY B N 1
ATOM 7164 C CA . GLY B 1 345 ? 28.123 -17.559 -52.132 1.00 21.66 345 GLY B CA 1
ATOM 7165 C C . GLY B 1 345 ? 28.310 -17.165 -53.592 1.00 20.58 345 GLY B C 1
ATOM 7166 O O . GLY B 1 345 ? 27.660 -17.790 -54.501 1.00 20.39 345 GLY B O 1
ATOM 7167 N N . TYR B 1 346 ? 29.060 -16.101 -53.832 1.00 21.48 346 TYR B N 1
ATOM 7168 C CA . TYR B 1 346 ? 29.294 -15.607 -55.214 1.00 24.05 346 TYR B CA 1
ATOM 7169 C C . TYR B 1 346 ? 30.077 -16.652 -56.016 1.00 22.64 346 TYR B C 1
ATOM 7170 O O . TYR B 1 346 ? 29.732 -16.849 -57.171 1.00 23.99 346 TYR B O 1
ATOM 7179 N N . GLU B 1 347 ? 31.125 -17.262 -55.457 1.00 22.52 347 GLU B N 1
ATOM 7180 C CA . GLU B 1 347 ? 31.862 -18.363 -56.129 1.00 24.02 347 GLU B CA 1
ATOM 7181 C C . GLU B 1 347 ? 30.876 -19.442 -56.552 1.00 23.66 347 GLU B C 1
ATOM 7182 O O . GLU B 1 347 ? 30.922 -19.866 -57.708 1.00 24.13 347 GLU B O 1
ATOM 7188 N N . ILE B 1 348 ? 30.004 -19.858 -55.646 1.00 20.97 348 ILE B N 1
ATOM 7189 C CA . ILE B 1 348 ? 29.003 -20.929 -55.891 1.00 21.14 348 ILE B CA 1
ATOM 7190 C C . ILE B 1 348 ? 28.007 -20.466 -56.973 1.00 21.81 348 ILE B C 1
ATOM 7191 O O . ILE B 1 348 ? 27.717 -21.246 -57.879 1.00 22.46 348 ILE B O 1
ATOM 7196 N N . GLU B 1 349 ? 27.500 -19.239 -56.893 1.00 21.25 349 GLU B N 1
ATOM 7197 C CA . GLU B 1 349 ? 26.588 -18.635 -57.902 1.00 21.71 349 GLU B CA 1
ATOM 7198 C C . GLU B 1 349 ? 27.285 -18.647 -59.279 1.00 19.24 349 GLU B C 1
ATOM 7199 O O . GLU B 1 349 ? 26.677 -19.114 -60.251 1.00 21.51 349 GLU B O 1
ATOM 7205 N N . TYR B 1 350 ? 28.507 -18.141 -59.340 1.00 22.19 350 TYR B N 1
ATOM 7206 C CA . TYR B 1 350 ? 29.260 -17.953 -60.613 1.00 22.07 350 TYR B CA 1
ATOM 7207 C C . TYR B 1 350 ? 29.411 -19.341 -61.249 1.00 24.58 350 TYR B C 1
ATOM 7208 O O . TYR B 1 350 ? 29.141 -19.526 -62.459 1.00 23.04 350 TYR B O 1
ATOM 7217 N N . TYR B 1 351 ? 29.779 -20.329 -60.434 1.00 23.04 351 TYR B N 1
ATOM 7218 C CA . TYR B 1 351 ? 29.902 -21.738 -60.875 1.00 25.43 351 TYR B CA 1
ATOM 7219 C C . TYR B 1 351 ? 28.563 -22.238 -61.431 1.00 26.15 351 TYR B C 1
ATOM 7220 O O . TYR B 1 351 ? 28.532 -22.799 -62.563 1.00 27.82 351 TYR B O 1
ATOM 7229 N N . SER B 1 352 ? 27.466 -21.981 -60.719 1.00 24.09 352 SER B N 1
ATOM 7230 C CA . SER B 1 352 ? 26.120 -22.458 -61.104 1.00 22.30 352 SER B CA 1
ATOM 7231 C C . SER B 1 352 ? 25.722 -21.913 -62.478 1.00 25.02 352 SER B C 1
ATOM 7232 O O . SER B 1 352 ? 24.939 -22.585 -63.173 1.00 25.08 352 SER B O 1
ATOM 7235 N N . VAL B 1 353 ? 26.148 -20.693 -62.801 1.00 26.28 353 VAL B N 1
ATOM 7236 C CA . VAL B 1 353 ? 25.671 -19.948 -63.993 1.00 27.43 353 VAL B CA 1
ATOM 7237 C C . VAL B 1 353 ? 26.557 -20.283 -65.197 1.00 27.65 353 VAL B C 1
ATOM 7238 O O . VAL B 1 353 ? 26.008 -20.335 -66.301 1.00 34.85 353 VAL B O 1
ATOM 7242 N N . THR B 1 354 ? 27.852 -20.520 -65.000 1.00 24.32 354 THR B N 1
ATOM 7243 C CA . THR B 1 354 ? 28.856 -20.590 -66.096 1.00 25.08 354 THR B CA 1
ATOM 7244 C C . THR B 1 354 ? 29.335 -22.015 -66.364 1.00 29.22 354 THR B C 1
ATOM 7245 O O . THR B 1 354 ? 29.921 -22.204 -67.455 1.00 29.09 354 THR B O 1
ATOM 7249 N N . SER B 1 355 ? 29.135 -22.971 -65.450 1.00 27.47 355 SER B N 1
ATOM 7250 C CA . SER B 1 355 ? 29.534 -24.391 -65.657 1.00 32.70 355 SER B CA 1
ATOM 7251 C C . SER B 1 355 ? 28.482 -25.128 -66.472 1.00 32.42 355 SER B C 1
ATOM 7252 O O . SER B 1 355 ? 27.320 -24.768 -66.399 1.00 28.05 355 SER B O 1
ATOM 7255 N N . GLN B 1 356 ? 28.910 -26.121 -67.253 1.00 38.10 356 GLN B N 1
ATOM 7256 C CA . GLN B 1 356 ? 28.008 -26.893 -68.142 1.00 43.51 356 GLN B CA 1
ATOM 7257 C C . GLN B 1 356 ? 26.994 -27.674 -67.302 1.00 42.72 356 GLN B C 1
ATOM 7258 O O . GLN B 1 356 ? 25.791 -27.580 -67.607 1.00 47.07 356 GLN B O 1
ATOM 7264 N N . SER B 1 357 ? 27.437 -28.434 -66.300 1.00 33.01 357 SER B N 1
ATOM 7265 C CA . SER B 1 357 ? 26.519 -29.328 -65.548 1.00 39.82 357 SER B CA 1
ATOM 7266 C C . SER B 1 357 ? 26.729 -29.101 -64.055 1.00 34.75 357 SER B C 1
ATOM 7267 O O . SER B 1 357 ? 27.228 -29.983 -63.367 1.00 34.41 357 SER B O 1
ATOM 7270 N N . PRO B 1 358 ? 26.404 -27.907 -63.504 1.00 31.52 358 PRO B N 1
ATOM 7271 C CA . PRO B 1 358 ? 26.882 -27.585 -62.152 1.00 28.18 358 PRO B CA 1
ATOM 7272 C C . PRO B 1 358 ? 26.168 -28.494 -61.136 1.00 26.06 358 PRO B C 1
ATOM 7273 O O . PRO B 1 358 ? 24.979 -28.713 -61.268 1.00 26.76 358 PRO B O 1
ATOM 7277 N N . THR B 1 359 ? 26.890 -29.001 -60.135 1.00 27.54 359 THR B N 1
ATOM 7278 C CA . THR B 1 359 ? 26.291 -29.832 -59.068 1.00 24.13 359 THR B CA 1
ATOM 7279 C C . THR B 1 359 ? 26.858 -29.402 -57.719 1.00 23.44 359 THR B C 1
ATOM 7280 O O . THR B 1 359 ? 27.932 -28.781 -57.679 1.00 22.95 359 THR B O 1
ATOM 7284 N N . ALA B 1 360 ? 26.152 -29.753 -56.656 1.00 23.39 360 ALA B N 1
ATOM 7285 C CA . ALA B 1 360 ? 26.619 -29.511 -55.276 1.00 25.05 360 ALA B CA 1
ATOM 7286 C C . ALA B 1 360 ? 26.113 -30.631 -54.370 1.00 22.03 360 ALA B C 1
ATOM 7287 O O . ALA B 1 360 ? 25.070 -31.246 -54.666 1.00 24.70 360 ALA B O 1
ATOM 7289 N N . LYS B 1 361 ? 26.905 -30.905 -53.349 1.00 25.68 361 LYS B N 1
ATOM 7290 C CA . LYS B 1 361 ? 26.540 -31.740 -52.181 1.00 30.11 361 LYS B CA 1
ATOM 7291 C C . LYS B 1 361 ? 26.551 -30.838 -50.935 1.00 27.70 361 LYS B C 1
ATOM 7292 O O . LYS B 1 361 ? 27.454 -29.989 -50.842 1.00 29.50 361 LYS B O 1
ATOM 7298 N N . ILE B 1 362 ? 25.611 -31.018 -50.010 1.00 25.59 362 ILE B N 1
ATOM 7299 C CA . ILE B 1 362 ? 25.735 -30.402 -48.652 1.00 23.21 362 ILE B CA 1
ATOM 7300 C C . ILE B 1 362 ? 26.122 -31.518 -47.687 1.00 24.28 362 ILE B C 1
ATOM 7301 O O . ILE B 1 362 ? 25.393 -32.489 -47.605 1.00 27.57 362 ILE B O 1
ATOM 7306 N N . VAL B 1 363 ? 27.263 -31.370 -47.026 1.00 25.41 363 VAL B N 1
ATOM 7307 C CA . VAL B 1 363 ? 27.770 -32.388 -46.076 1.00 26.55 363 VAL B CA 1
ATOM 7308 C C . VAL B 1 363 ? 27.434 -31.881 -44.664 1.00 25.19 363 VAL B C 1
ATOM 7309 O O . VAL B 1 363 ? 28.089 -30.933 -44.199 1.00 26.89 363 VAL B O 1
ATOM 7313 N N . PHE B 1 364 ? 26.425 -32.467 -44.039 1.00 25.29 364 PHE B N 1
ATOM 7314 C CA . PHE B 1 364 ? 25.965 -32.099 -42.674 1.00 27.57 364 PHE B CA 1
ATOM 7315 C C . PHE B 1 364 ? 26.960 -32.702 -41.688 1.00 27.93 364 PHE B C 1
ATOM 7316 O O . PHE B 1 364 ? 26.930 -33.919 -41.542 1.00 30.96 364 PHE B O 1
ATOM 7324 N N . LEU B 1 365 ? 27.851 -31.897 -41.111 1.00 26.79 365 LEU B N 1
ATOM 7325 C CA . LEU B 1 365 ? 28.868 -32.379 -40.147 1.00 27.96 365 LEU B CA 1
ATOM 7326 C C . LEU B 1 365 ? 28.349 -32.227 -38.711 1.00 28.17 365 LEU B C 1
ATOM 7327 O O . LEU B 1 365 ? 28.883 -32.878 -37.824 1.00 29.85 365 LEU B O 1
ATOM 7332 N N . GLY B 1 366 ? 27.329 -31.423 -38.488 1.00 26.05 366 GLY B N 1
ATOM 7333 C CA . GLY B 1 366 ? 26.812 -31.198 -37.126 1.00 27.86 366 GLY B CA 1
ATOM 7334 C C . GLY B 1 366 ? 27.801 -30.445 -36.236 1.00 24.21 366 GLY B C 1
ATOM 7335 O O . GLY B 1 366 ? 28.463 -29.488 -36.681 1.00 23.93 366 GLY B O 1
ATOM 7336 N N . THR B 1 367 ? 27.855 -30.798 -34.958 1.00 24.33 367 THR B N 1
ATOM 7337 C CA . THR B 1 367 ? 28.541 -29.988 -33.938 1.00 21.92 367 THR B CA 1
ATOM 7338 C C . THR B 1 367 ? 30.023 -30.280 -34.027 1.00 23.54 367 THR B C 1
ATOM 7339 O O . THR B 1 367 ? 30.372 -31.409 -33.872 1.00 23.85 367 THR B O 1
ATOM 7343 N N . VAL B 1 368 ? 30.854 -29.270 -34.222 1.00 21.87 368 VAL B N 1
ATOM 7344 C CA . VAL B 1 368 ? 32.316 -29.484 -34.355 1.00 23.99 368 VAL B CA 1
ATOM 7345 C C . VAL B 1 368 ? 33.017 -28.650 -33.294 1.00 22.87 368 VAL B C 1
ATOM 7346 O O . VAL B 1 368 ? 32.916 -27.410 -33.393 1.00 22.46 368 VAL B O 1
ATOM 7350 N N . ILE B 1 369 ? 33.786 -29.307 -32.420 1.00 22.40 369 ILE B N 1
ATOM 7351 C CA . ILE B 1 369 ? 34.623 -28.635 -31.387 1.00 25.97 369 ILE B CA 1
ATOM 7352 C C . ILE B 1 369 ? 36.090 -28.854 -31.738 1.00 30.55 369 ILE B C 1
ATOM 7353 O O . ILE B 1 369 ? 36.474 -30.016 -31.898 1.00 30.77 369 ILE B O 1
ATOM 7358 N N . GLY B 1 370 ? 36.869 -27.785 -31.865 1.00 32.13 370 GLY B N 1
ATOM 7359 C CA . GLY B 1 370 ? 38.316 -27.891 -32.145 1.00 33.33 370 GLY B CA 1
ATOM 7360 C C . GLY B 1 370 ? 38.968 -26.528 -32.268 1.00 35.70 370 GLY B C 1
ATOM 7361 O O . GLY B 1 370 ? 38.259 -25.516 -32.043 1.00 32.73 370 GLY B O 1
ATOM 7362 N N . ASN B 1 371 ? 40.241 -26.493 -32.695 1.00 35.55 371 ASN B N 1
ATOM 7363 C CA . ASN B 1 371 ? 41.157 -25.322 -32.590 1.00 36.71 371 ASN B CA 1
ATOM 7364 C C . ASN B 1 371 ? 41.096 -24.462 -33.848 1.00 34.37 371 ASN B C 1
ATOM 7365 O O . ASN B 1 371 ? 41.852 -23.464 -33.922 1.00 38.44 371 ASN B O 1
ATOM 7370 N N . SER B 1 372 ? 40.220 -24.794 -34.791 1.00 33.95 372 SER B N 1
ATOM 7371 C CA . SER B 1 372 ? 40.116 -24.079 -36.079 1.00 35.70 372 SER B CA 1
ATOM 7372 C C . SER B 1 372 ? 38.650 -23.789 -36.364 1.00 34.10 372 SER B C 1
ATOM 7373 O O . SER B 1 372 ? 37.849 -24.716 -36.383 1.00 37.68 372 SER B O 1
ATOM 7376 N N . PRO B 1 373 ? 38.216 -22.511 -36.485 1.00 31.43 373 PRO B N 1
ATOM 7377 C CA . PRO B 1 373 ? 39.074 -21.346 -36.266 1.00 29.18 373 PRO B CA 1
ATOM 7378 C C . PRO B 1 373 ? 39.431 -21.131 -34.791 1.00 28.91 373 PRO B C 1
ATOM 7379 O O . PRO B 1 373 ? 38.830 -21.747 -33.908 1.00 31.75 373 PRO B O 1
ATOM 7383 N N . PRO B 1 374 ? 40.426 -20.271 -34.467 1.00 25.70 374 PRO B N 1
ATOM 7384 C CA . PRO B 1 374 ? 40.746 -19.970 -33.074 1.00 24.69 374 PRO B CA 1
ATOM 7385 C C . PRO B 1 374 ? 39.584 -19.279 -32.321 1.00 22.15 374 PRO B C 1
ATOM 7386 O O . PRO B 1 374 ? 38.689 -18.709 -32.933 1.00 22.49 374 PRO B O 1
ATOM 7390 N N . ALA B 1 375 ? 39.641 -19.392 -31.002 1.00 21.55 375 ALA B N 1
ATOM 7391 C CA . ALA B 1 375 ? 38.654 -18.863 -30.039 1.00 20.27 375 ALA B CA 1
ATOM 7392 C C . ALA B 1 375 ? 39.388 -18.491 -28.755 1.00 22.58 375 ALA B C 1
ATOM 7393 O O . ALA B 1 375 ? 40.432 -19.062 -28.429 1.00 23.56 375 ALA B O 1
ATOM 7395 N N . PRO B 1 376 ? 38.873 -17.512 -27.982 1.00 20.88 376 PRO B N 1
ATOM 7396 C CA . PRO B 1 376 ? 37.693 -16.743 -28.376 1.00 19.54 376 PRO B CA 1
ATOM 7397 C C . PRO B 1 376 ? 37.982 -15.648 -29.398 1.00 18.99 376 PRO B C 1
ATOM 7398 O O . PRO B 1 376 ? 39.119 -15.229 -29.529 1.00 19.44 376 PRO B O 1
ATOM 7402 N N . LYS B 1 377 ? 36.936 -15.208 -30.074 1.00 17.79 377 LYS B N 1
ATOM 7403 C CA . LYS B 1 377 ? 36.905 -13.990 -30.904 1.00 17.87 377 LYS B CA 1
ATOM 7404 C C . LYS B 1 377 ? 35.824 -13.062 -30.364 1.00 17.20 377 LYS B C 1
ATOM 7405 O O . LYS B 1 377 ? 34.751 -13.585 -30.017 1.00 18.70 377 LYS B O 1
ATOM 7411 N N . VAL B 1 378 ? 36.025 -11.740 -30.392 1.00 16.43 378 VAL B N 1
ATOM 7412 C CA . VAL B 1 378 ? 34.917 -10.820 -29.992 1.00 16.35 378 VAL B CA 1
ATOM 7413 C C . VAL B 1 378 ? 33.842 -10.881 -31.075 1.00 17.40 378 VAL B C 1
ATOM 7414 O O . VAL B 1 378 ? 34.174 -10.730 -32.267 1.00 17.13 378 VAL B O 1
ATOM 7418 N N . ALA B 1 379 ? 32.583 -11.106 -30.669 1.00 17.21 379 ALA B N 1
ATOM 7419 C CA . ALA B 1 379 ? 31.421 -11.192 -31.577 1.00 18.30 379 ALA B CA 1
ATOM 7420 C C . ALA B 1 379 ? 31.297 -9.905 -32.361 1.00 17.91 379 ALA B C 1
ATOM 7421 O O . ALA B 1 379 ? 31.449 -8.813 -31.775 1.00 17.96 379 ALA B O 1
ATOM 7423 N N . SER B 1 380 ? 31.017 -10.018 -33.649 1.00 18.35 380 SER B N 1
ATOM 7424 C CA . SER B 1 380 ? 30.793 -8.830 -34.497 1.00 19.86 380 SER B CA 1
ATOM 7425 C C . SER B 1 380 ? 29.783 -7.875 -33.829 1.00 19.50 380 SER B C 1
ATOM 7426 O O . SER B 1 380 ? 29.960 -6.643 -33.909 1.00 19.68 380 SER B O 1
ATOM 7429 N N . PHE B 1 381 ? 28.678 -8.412 -33.332 1.00 18.58 381 PHE B N 1
ATOM 7430 C CA . PHE B 1 381 ? 27.519 -7.638 -32.813 1.00 17.87 381 PHE B CA 1
ATOM 7431 C C . PHE B 1 381 ? 27.807 -7.042 -31.415 1.00 17.82 381 PHE B C 1
ATOM 7432 O O . PHE B 1 381 ? 26.999 -6.201 -30.914 1.00 15.83 381 PHE B O 1
ATOM 7440 N N . SER B 1 382 ? 28.855 -7.494 -30.724 1.00 17.18 382 SER B N 1
ATOM 7441 C CA . SER B 1 382 ? 29.074 -7.093 -29.317 1.00 17.09 382 SER B CA 1
ATOM 7442 C C . SER B 1 382 ? 29.288 -5.560 -29.300 1.00 17.35 382 SER B C 1
ATOM 7443 O O . SER B 1 382 ? 30.147 -5.015 -30.058 1.00 17.47 382 SER B O 1
ATOM 7446 N N . SER B 1 383 ? 28.521 -4.836 -28.493 1.00 15.44 383 SER B N 1
ATOM 7447 C CA . SER B 1 383 ? 28.669 -3.353 -28.410 1.00 15.96 383 SER B CA 1
ATOM 7448 C C . SER B 1 383 ? 30.069 -3.009 -27.894 1.00 16.52 383 SER B C 1
ATOM 7449 O O . SER B 1 383 ? 30.680 -3.819 -27.148 1.00 18.97 383 SER B O 1
ATOM 7452 N N . ARG B 1 384 ? 30.582 -1.874 -28.321 1.00 17.51 384 ARG B N 1
ATOM 7453 C CA . ARG B 1 384 ? 32.012 -1.528 -28.151 1.00 17.87 384 ARG B CA 1
ATOM 7454 C C . ARG B 1 384 ? 32.144 -0.226 -27.367 1.00 17.56 384 ARG B C 1
ATOM 7455 O O . ARG B 1 384 ? 31.252 0.628 -27.409 1.00 17.79 384 ARG B O 1
ATOM 7463 N N . GLY B 1 385 ? 33.240 -0.098 -26.628 1.00 17.44 385 GLY B N 1
ATOM 7464 C CA . GLY B 1 385 ? 33.675 1.207 -26.134 1.00 17.71 385 GLY B CA 1
ATOM 7465 C C . GLY B 1 385 ? 34.129 2.093 -27.285 1.00 19.35 385 GLY B C 1
ATOM 7466 O O . GLY B 1 385 ? 34.037 1.724 -28.450 1.00 19.73 385 GLY B O 1
ATOM 7467 N N . PRO B 1 386 ? 34.651 3.299 -26.995 1.00 21.01 386 PRO B N 1
ATOM 7468 C CA . PRO B 1 386 ? 34.755 3.793 -25.628 1.00 20.45 386 PRO B CA 1
ATOM 7469 C C . PRO B 1 386 ? 33.409 4.001 -24.914 1.00 21.40 386 PRO B C 1
ATOM 7470 O O . PRO B 1 386 ? 32.371 3.988 -25.560 1.00 20.48 386 PRO B O 1
ATOM 7474 N N . ASN B 1 387 ? 33.475 4.156 -23.595 1.00 20.24 387 ASN B N 1
ATOM 7475 C CA . ASN B 1 387 ? 32.349 4.676 -22.766 1.00 19.70 387 ASN B CA 1
ATOM 7476 C C . ASN B 1 387 ? 31.883 6.005 -23.380 1.00 21.75 387 ASN B C 1
ATOM 7477 O O . ASN B 1 387 ? 32.655 6.975 -23.358 1.00 22.54 387 ASN B O 1
ATOM 7482 N N . LEU B 1 388 ? 30.662 6.052 -23.916 1.00 19.44 388 LEU B N 1
ATOM 7483 C CA . LEU B 1 388 ? 30.091 7.218 -24.610 1.00 19.14 388 LEU B CA 1
ATOM 7484 C C . LEU B 1 388 ? 30.016 8.459 -23.714 1.00 21.66 388 LEU B C 1
ATOM 7485 O O . LEU B 1 388 ? 30.159 9.522 -24.284 1.00 20.35 388 LEU B O 1
ATOM 7490 N N . TRP B 1 389 ? 29.755 8.321 -22.405 1.00 19.47 389 TRP B N 1
ATOM 7491 C CA . TRP B 1 389 ? 29.498 9.462 -21.483 1.00 20.08 389 TRP B CA 1
ATOM 7492 C C . TRP B 1 389 ? 30.755 9.860 -20.718 1.00 20.57 389 TRP B C 1
ATOM 7493 O O . TRP B 1 389 ? 30.890 11.048 -20.409 1.00 23.82 389 TRP B O 1
ATOM 7504 N N . THR B 1 390 ? 31.596 8.904 -20.363 1.00 21.47 390 THR B N 1
ATOM 7505 C CA . THR B 1 390 ? 32.789 9.100 -19.503 1.00 20.87 390 THR B CA 1
ATOM 7506 C C . THR B 1 390 ? 33.955 8.375 -20.159 1.00 21.97 390 THR B C 1
ATOM 7507 O O . THR B 1 390 ? 34.225 7.227 -19.837 1.00 20.97 390 THR B O 1
ATOM 7511 N N . PRO B 1 391 ? 34.707 9.033 -21.057 1.00 25.16 391 PRO B N 1
ATOM 7512 C CA . PRO B 1 391 ? 35.777 8.349 -21.780 1.00 29.09 391 PRO B CA 1
ATOM 7513 C C . PRO B 1 391 ? 36.923 7.833 -20.877 1.00 26.25 391 PRO B C 1
ATOM 7514 O O . PRO B 1 391 ? 37.579 6.866 -21.255 1.00 27.52 391 PRO B O 1
ATOM 7518 N N . GLN B 1 392 ? 37.051 8.383 -19.668 1.00 25.19 392 GLN B N 1
ATOM 7519 C CA . GLN B 1 392 ? 38.058 7.993 -18.655 1.00 26.09 392 GLN B CA 1
ATOM 7520 C C . GLN B 1 392 ? 37.699 6.649 -17.989 1.00 25.76 392 GLN B C 1
ATOM 7521 O O . GLN B 1 392 ? 38.479 6.221 -17.155 1.00 26.31 392 GLN B O 1
ATOM 7527 N N . ILE B 1 393 ? 36.565 6.016 -18.309 1.00 21.32 393 ILE B N 1
ATOM 7528 C CA . ILE B 1 393 ? 36.177 4.689 -17.753 1.00 21.85 393 ILE B CA 1
ATOM 7529 C C . ILE B 1 393 ? 36.164 3.729 -18.933 1.00 21.43 393 ILE B C 1
ATOM 7530 O O . ILE B 1 393 ? 35.257 3.844 -19.769 1.00 24.03 393 ILE B O 1
ATOM 7535 N N . LEU B 1 394 ? 37.087 2.781 -18.970 1.00 20.14 394 LEU B N 1
ATOM 7536 C CA . LEU B 1 394 ? 37.111 1.738 -20.033 1.00 19.88 394 LEU B CA 1
ATOM 7537 C C . LEU B 1 394 ? 35.822 0.891 -19.933 1.00 18.74 394 LEU B C 1
ATOM 7538 O O . LEU B 1 394 ? 35.575 0.282 -18.876 1.00 17.45 394 LEU B O 1
ATOM 7543 N N . LYS B 1 395 ? 35.041 0.809 -21.026 1.00 19.38 395 LYS B N 1
ATOM 7544 C CA . LYS B 1 395 ? 33.948 -0.191 -21.178 1.00 19.70 395 LYS B CA 1
ATOM 7545 C C . LYS B 1 395 ? 34.103 -0.861 -22.536 1.00 20.08 395 LYS B C 1
ATOM 7546 O O . LYS B 1 395 ? 34.693 -0.266 -23.440 1.00 19.91 395 LYS B O 1
ATOM 7552 N N . PRO B 1 396 ? 33.652 -2.121 -22.707 1.00 19.50 396 PRO B N 1
ATOM 7553 C CA . PRO B 1 396 ? 33.128 -2.939 -21.611 1.00 17.02 396 PRO B CA 1
ATOM 7554 C C . PRO B 1 396 ? 34.249 -3.412 -20.667 1.00 18.14 396 PRO B C 1
ATOM 7555 O O . PRO B 1 396 ? 35.462 -3.109 -20.899 1.00 18.27 396 PRO B O 1
ATOM 7559 N N . ASP B 1 397 ? 33.902 -4.211 -19.670 1.00 17.36 397 ASP B N 1
ATOM 7560 C CA . ASP B 1 397 ? 34.835 -4.665 -18.623 1.00 18.99 397 ASP B CA 1
ATOM 7561 C C . ASP B 1 397 ? 35.500 -6.000 -18.984 1.00 17.65 397 ASP B C 1
ATOM 7562 O O . ASP B 1 397 ? 36.660 -6.124 -18.668 1.00 17.91 397 ASP B O 1
ATOM 7567 N N . VAL B 1 398 ? 34.734 -6.995 -19.458 1.00 18.40 398 VAL B N 1
ATOM 7568 C CA . VAL B 1 398 ? 35.140 -8.397 -19.750 1.00 18.10 398 VAL B CA 1
ATOM 7569 C C . VAL B 1 398 ? 34.312 -8.901 -20.932 1.00 18.63 398 VAL B C 1
ATOM 7570 O O . VAL B 1 398 ? 33.265 -8.291 -21.282 1.00 15.73 398 VAL B O 1
ATOM 7574 N N . ILE B 1 399 ? 34.766 -10.015 -21.505 1.00 16.90 399 ILE B N 1
ATOM 7575 C CA . ILE B 1 399 ? 33.981 -10.783 -22.511 1.00 16.21 399 ILE B CA 1
ATOM 7576 C C . ILE B 1 399 ? 33.811 -12.185 -21.943 1.00 16.24 399 ILE B C 1
ATOM 7577 O O . ILE B 1 399 ? 34.577 -12.598 -21.055 1.00 16.64 399 ILE B O 1
ATOM 7582 N N . ALA B 1 400 ? 32.780 -12.860 -22.398 1.00 15.24 400 ALA B N 1
ATOM 7583 C CA . ALA B 1 400 ? 32.422 -14.235 -21.992 1.00 15.27 400 ALA B CA 1
ATOM 7584 C C . ALA B 1 400 ? 31.618 -14.855 -23.136 1.00 15.77 400 ALA B C 1
ATOM 7585 O O . ALA B 1 400 ? 31.186 -14.144 -24.044 1.00 15.20 400 ALA B O 1
ATOM 7587 N N . PRO B 1 401 ? 31.418 -16.191 -23.145 1.00 14.84 401 PRO B N 1
ATOM 7588 C CA . PRO B 1 401 ? 30.724 -16.856 -24.240 1.00 16.25 401 PRO B CA 1
ATOM 7589 C C . PRO B 1 401 ? 29.306 -16.319 -24.492 1.00 16.42 401 PRO B C 1
ATOM 7590 O O . PRO B 1 401 ? 28.444 -16.336 -23.595 1.00 15.28 401 PRO B O 1
ATOM 7594 N N . GLY B 1 402 ? 29.103 -15.838 -25.713 1.00 16.47 402 GLY B N 1
ATOM 7595 C CA . GLY B 1 402 ? 27.838 -15.219 -26.138 1.00 17.02 402 GLY B CA 1
ATOM 7596 C C . GLY B 1 402 ? 27.420 -15.595 -27.539 1.00 16.18 402 GLY B C 1
ATOM 7597 O O . GLY B 1 402 ? 26.458 -15.006 -28.034 1.00 15.90 402 GLY B O 1
ATOM 7598 N N . VAL B 1 403 ? 28.054 -16.583 -28.191 1.00 17.40 403 VAL B N 1
ATOM 7599 C CA . VAL B 1 403 ? 27.709 -16.902 -29.601 1.00 16.72 403 VAL B CA 1
ATOM 7600 C C . VAL B 1 403 ? 27.260 -18.351 -29.657 1.00 17.68 403 VAL B C 1
ATOM 7601 O O . VAL B 1 403 ? 28.068 -19.212 -29.338 1.00 17.07 403 VAL B O 1
ATOM 7605 N N . ALA B 1 404 ? 26.008 -18.577 -30.043 1.00 17.86 404 ALA B N 1
ATOM 7606 C CA . ALA B 1 404 ? 25.388 -19.897 -30.233 1.00 18.55 404 ALA B CA 1
ATOM 7607 C C . ALA B 1 404 ? 25.570 -20.727 -28.954 1.00 18.24 404 ALA B C 1
ATOM 7608 O O . ALA B 1 404 ? 26.342 -21.703 -28.961 1.00 17.46 404 ALA B O 1
ATOM 7610 N N . ILE B 1 405 ? 24.867 -20.341 -27.882 1.00 16.36 405 ILE B N 1
ATOM 7611 C CA . ILE B 1 405 ? 24.927 -20.937 -26.526 1.00 16.11 405 ILE B CA 1
ATOM 7612 C C . ILE B 1 405 ? 23.619 -21.704 -26.324 1.00 15.98 405 ILE B C 1
ATOM 7613 O O . ILE B 1 405 ? 22.549 -21.148 -26.629 1.00 15.33 405 ILE B O 1
ATOM 7618 N N . LEU B 1 406 ? 23.731 -22.951 -25.875 1.00 16.20 406 LEU B N 1
ATOM 7619 C CA . LEU B 1 406 ? 22.596 -23.835 -25.603 1.00 16.31 406 LEU B CA 1
ATOM 7620 C C . LEU B 1 406 ? 22.154 -23.625 -24.166 1.00 15.78 406 LEU B C 1
ATOM 7621 O O . LEU B 1 406 ? 22.956 -23.841 -23.229 1.00 15.79 406 LEU B O 1
ATOM 7626 N N . ALA B 1 407 ? 20.896 -23.297 -23.997 1.00 15.82 407 ALA B N 1
ATOM 7627 C CA . ALA B 1 407 ? 20.284 -23.181 -22.663 1.00 16.53 407 ALA B CA 1
ATOM 7628 C C . ALA B 1 407 ? 18.775 -23.340 -22.805 1.00 16.66 407 ALA B C 1
ATOM 7629 O O . ALA B 1 407 ? 18.285 -23.619 -23.899 1.00 16.69 407 ALA B O 1
ATOM 7631 N N . GLY B 1 408 ? 18.073 -23.155 -21.702 1.00 16.90 408 GLY B N 1
ATOM 7632 C CA . GLY B 1 408 ? 16.638 -23.397 -21.637 1.00 18.30 408 GLY B CA 1
ATOM 7633 C C . GLY B 1 408 ? 15.850 -22.472 -22.515 1.00 18.31 408 GLY B C 1
ATOM 7634 O O . GLY B 1 408 ? 16.268 -21.348 -22.769 1.00 17.79 408 GLY B O 1
ATOM 7635 N N . TRP B 1 409 ? 14.677 -22.932 -22.951 1.00 18.13 409 TRP B N 1
ATOM 7636 C CA . TRP B 1 409 ? 13.780 -22.115 -23.786 1.00 17.76 409 TRP B CA 1
ATOM 7637 C C . TRP B 1 409 ? 12.356 -22.246 -23.253 1.00 18.54 409 TRP B C 1
ATOM 7638 O O . TRP B 1 409 ? 12.083 -23.131 -22.410 1.00 18.43 409 TRP B O 1
ATOM 7649 N N . SER B 1 410 ? 11.492 -21.388 -23.765 1.00 19.67 410 SER B N 1
ATOM 7650 C CA . SER B 1 410 ? 10.046 -21.332 -23.460 1.00 20.64 410 SER B CA 1
ATOM 7651 C C . SER B 1 410 ? 9.309 -22.434 -24.217 1.00 20.70 410 SER B C 1
ATOM 7652 O O . SER B 1 410 ? 9.561 -22.619 -25.399 1.00 18.84 410 SER B O 1
ATOM 7655 N N . GLY B 1 411 ? 8.405 -23.121 -23.538 1.00 21.86 411 GLY B N 1
ATOM 7656 C CA . GLY B 1 411 ? 7.496 -24.096 -24.168 1.00 23.21 411 GLY B CA 1
ATOM 7657 C C . GLY B 1 411 ? 6.397 -23.426 -24.968 1.00 24.11 411 GLY B C 1
ATOM 7658 O O . GLY B 1 411 ? 5.598 -24.156 -25.578 1.00 24.17 411 GLY B O 1
ATOM 7659 N N . ALA B 1 412 ? 6.319 -22.089 -24.974 1.00 23.27 412 ALA B N 1
ATOM 7660 C CA . ALA B 1 412 ? 5.315 -21.347 -25.757 1.00 25.80 412 ALA B CA 1
ATOM 7661 C C . ALA B 1 412 ? 5.903 -20.839 -27.081 1.00 24.62 412 ALA B C 1
ATOM 7662 O O . ALA B 1 412 ? 5.156 -20.260 -27.831 1.00 25.88 412 ALA B O 1
ATOM 7664 N N . ALA B 1 413 ? 7.208 -20.962 -27.305 1.00 24.99 413 ALA B N 1
ATOM 7665 C CA . ALA B 1 413 ? 7.921 -20.260 -28.398 1.00 25.76 413 ALA B CA 1
ATOM 7666 C C . ALA B 1 413 ? 8.589 -21.277 -29.324 1.00 25.14 413 ALA B C 1
ATOM 7667 O O . ALA B 1 413 ? 9.298 -22.139 -28.846 1.00 33.69 413 ALA B O 1
ATOM 7669 N N . HIS B 1 414 ? 8.402 -21.123 -30.622 1.00 27.77 414 HIS B N 1
ATOM 7670 C CA . HIS B 1 414 ? 9.059 -21.941 -31.675 1.00 26.77 414 HIS B CA 1
ATOM 7671 C C . HIS B 1 414 ? 10.414 -21.328 -32.007 1.00 27.75 414 HIS B C 1
ATOM 7672 O O . HIS B 1 414 ? 10.579 -20.123 -31.850 1.00 31.00 414 HIS B O 1
ATOM 7679 N N . PRO B 1 415 ? 11.406 -22.094 -32.523 1.00 26.18 415 PRO B N 1
ATOM 7680 C CA . PRO B 1 415 ? 12.711 -21.523 -32.871 1.00 26.09 415 PRO B CA 1
ATOM 7681 C C . PRO B 1 415 ? 12.631 -20.387 -33.906 1.00 26.35 415 PRO B C 1
ATOM 7682 O O . PRO B 1 415 ? 13.485 -19.503 -33.848 1.00 29.32 415 PRO B O 1
ATOM 7686 N N . THR B 1 416 ? 11.629 -20.404 -34.792 1.00 25.54 416 THR B N 1
ATOM 7687 C CA . THR B 1 416 ? 11.395 -19.381 -35.852 1.00 29.06 416 THR B CA 1
ATOM 7688 C C . THR B 1 416 ? 9.936 -18.889 -35.838 1.00 35.45 416 THR B C 1
ATOM 7689 O O . THR B 1 416 ? 9.110 -19.494 -35.086 1.00 35.26 416 THR B O 1
ATOM 7693 N N . ASP B 1 417 ? 9.631 -17.852 -36.633 1.00 34.53 417 ASP B N 1
ATOM 7694 C CA . ASP B 1 417 ? 8.254 -17.304 -36.829 1.00 38.70 417 ASP B CA 1
ATOM 7695 C C . ASP B 1 417 ? 7.496 -18.054 -37.934 1.00 38.90 417 ASP B C 1
ATOM 7696 O O . ASP B 1 417 ? 6.309 -17.746 -38.137 1.00 45.53 417 ASP B O 1
ATOM 7701 N N . LEU B 1 418 ? 8.098 -19.012 -38.632 1.00 34.45 418 LEU B N 1
ATOM 7702 C CA . LEU B 1 418 ? 7.410 -19.704 -39.752 1.00 34.50 418 LEU B CA 1
ATOM 7703 C C . LEU B 1 418 ? 6.055 -20.270 -39.274 1.00 38.90 418 LEU B C 1
ATOM 7704 O O . LEU B 1 418 ? 6.016 -20.977 -38.240 1.00 32.45 418 LEU B O 1
ATOM 7709 N N . ASP B 1 419 ? 4.987 -20.037 -40.036 1.00 37.18 419 ASP B N 1
ATOM 7710 C CA . ASP B 1 419 ? 3.644 -20.624 -39.789 1.00 41.02 419 ASP B CA 1
ATOM 7711 C C . ASP B 1 419 ? 3.743 -22.145 -39.666 1.00 38.64 419 ASP B C 1
ATOM 7712 O O . ASP B 1 419 ? 2.970 -22.716 -38.911 1.00 39.19 419 ASP B O 1
ATOM 7717 N N . ASN B 1 420 ? 4.613 -22.792 -40.435 1.00 31.82 420 ASN B N 1
ATOM 7718 C CA . ASN B 1 420 ? 4.746 -24.270 -40.414 1.00 30.64 420 ASN B CA 1
ATOM 7719 C C . ASN B 1 420 ? 5.767 -24.685 -39.346 1.00 27.34 420 ASN B C 1
ATOM 7720 O O . ASN B 1 420 ? 6.104 -25.862 -39.332 1.00 28.80 420 ASN B O 1
ATOM 7725 N N . ASP B 1 421 ? 6.289 -23.786 -38.513 1.00 23.67 421 ASP B N 1
ATOM 7726 C CA . ASP B 1 421 ? 7.242 -24.235 -37.461 1.00 24.80 421 ASP B CA 1
ATOM 7727 C C . ASP B 1 421 ? 6.420 -24.644 -36.231 1.00 25.66 421 ASP B C 1
ATOM 7728 O O . ASP B 1 421 ? 5.966 -23.763 -35.517 1.00 29.06 421 ASP B O 1
ATOM 7733 N N . ASP B 1 422 ? 6.320 -25.931 -35.938 1.00 27.70 422 ASP B N 1
ATOM 7734 C CA . ASP B 1 422 ? 5.589 -26.397 -34.734 1.00 32.52 422 ASP B CA 1
ATOM 7735 C C . ASP B 1 422 ? 6.578 -26.991 -33.713 1.00 29.20 422 ASP B C 1
ATOM 7736 O O . ASP B 1 422 ? 6.122 -27.601 -32.743 1.00 25.16 422 ASP B O 1
ATOM 7741 N N . ARG B 1 423 ? 7.877 -26.747 -33.861 1.00 24.59 423 ARG B N 1
ATOM 7742 C CA . ARG B 1 423 ? 8.905 -27.309 -32.953 1.00 23.40 423 ARG B CA 1
ATOM 7743 C C . ARG B 1 423 ? 8.783 -26.648 -31.565 1.00 24.50 423 ARG B C 1
ATOM 7744 O O . ARG B 1 423 ? 8.768 -25.397 -31.455 1.00 21.44 423 ARG B O 1
ATOM 7752 N N . ILE B 1 424 ? 8.680 -27.479 -30.530 1.00 23.45 424 ILE B N 1
ATOM 7753 C CA . ILE B 1 424 ? 8.705 -27.034 -29.108 1.00 23.10 424 ILE B CA 1
ATOM 7754 C C . ILE B 1 424 ? 9.929 -27.682 -28.507 1.00 23.29 424 ILE B C 1
ATOM 7755 O O . ILE B 1 424 ? 10.003 -28.906 -28.603 1.00 23.27 424 ILE B O 1
ATOM 7760 N N . VAL B 1 425 ? 10.847 -26.905 -27.934 1.00 20.88 425 VAL B N 1
ATOM 7761 C CA . VAL B 1 425 ? 12.155 -27.442 -27.486 1.00 21.88 425 VAL B CA 1
ATOM 7762 C C . VAL B 1 425 ? 12.406 -27.000 -26.047 1.00 20.64 425 VAL B C 1
ATOM 7763 O O . VAL B 1 425 ? 12.070 -25.854 -25.687 1.00 21.47 425 VAL B O 1
ATOM 7767 N N . GLN B 1 426 ? 13.071 -27.874 -25.301 1.00 19.64 426 GLN B N 1
ATOM 7768 C CA . GLN B 1 426 ? 13.581 -27.529 -23.951 1.00 21.35 426 GLN B CA 1
ATOM 7769 C C . GLN B 1 426 ? 14.833 -26.645 -24.058 1.00 19.10 426 GLN B C 1
ATOM 7770 O O . GLN B 1 426 ? 15.049 -25.806 -23.169 1.00 18.87 426 GLN B O 1
ATOM 7776 N N . PHE B 1 427 ? 15.632 -26.827 -25.102 1.00 19.32 427 PHE B N 1
ATOM 7777 C CA . PHE B 1 427 ? 16.958 -26.183 -25.235 1.00 18.82 427 PHE B CA 1
ATOM 7778 C C . PHE B 1 427 ? 17.057 -25.584 -26.632 1.00 18.58 427 PHE B C 1
ATOM 7779 O O . PHE B 1 427 ? 16.731 -26.234 -27.616 1.00 18.31 427 PHE B O 1
ATOM 7787 N N . TRP B 1 428 ? 17.530 -24.345 -26.697 1.00 16.76 428 TRP B N 1
ATOM 7788 C CA . TRP B 1 428 ? 17.692 -23.567 -27.951 1.00 18.46 428 TRP B CA 1
ATOM 7789 C C . TRP B 1 428 ? 19.079 -22.939 -27.964 1.00 17.21 428 TRP B C 1
ATOM 7790 O O . TRP B 1 428 ? 19.606 -22.634 -26.881 1.00 17.30 428 TRP B O 1
ATOM 7801 N N . LEU B 1 429 ? 19.647 -22.736 -29.157 1.00 18.88 429 LEU B N 1
ATOM 7802 C CA . LEU B 1 429 ? 20.918 -22.012 -29.370 1.00 18.77 429 LEU B CA 1
ATOM 7803 C C . LEU B 1 429 ? 20.611 -20.531 -29.616 1.00 20.43 429 LEU B C 1
ATOM 7804 O O . LEU B 1 429 ? 19.871 -20.234 -30.551 1.00 21.03 429 LEU B O 1
ATOM 7809 N N . ASP B 1 430 ? 21.131 -19.646 -28.764 1.00 18.08 430 ASP B N 1
ATOM 7810 C CA . ASP B 1 430 ? 20.906 -18.199 -28.944 1.00 19.21 430 ASP B CA 1
ATOM 7811 C C . ASP B 1 430 ? 22.241 -17.470 -28.858 1.00 18.00 430 ASP B C 1
ATOM 7812 O O . ASP B 1 430 ? 23.217 -18.000 -28.238 1.00 16.47 430 ASP B O 1
ATOM 7817 N N . SER B 1 431 ? 22.265 -16.253 -29.387 1.00 18.05 431 SER B N 1
ATOM 7818 C CA . SER B 1 431 ? 23.503 -15.433 -29.434 1.00 17.31 431 SER B CA 1
ATOM 7819 C C . SER B 1 431 ? 23.179 -14.034 -28.912 1.00 17.57 431 SER B C 1
ATOM 7820 O O . SER B 1 431 ? 22.091 -13.543 -29.195 1.00 15.39 431 SER B O 1
ATOM 7823 N N . GLY B 1 432 ? 24.133 -13.400 -28.255 1.00 15.96 432 GLY B N 1
ATOM 7824 C CA . GLY B 1 432 ? 23.963 -12.033 -27.756 1.00 16.80 432 GLY B CA 1
ATOM 7825 C C . GLY B 1 432 ? 24.896 -11.743 -26.610 1.00 15.27 432 GLY B C 1
ATOM 7826 O O . GLY B 1 432 ? 25.372 -12.697 -25.957 1.00 14.75 432 GLY B O 1
ATOM 7827 N N . THR B 1 433 ? 25.072 -10.457 -26.289 1.00 15.47 433 THR B N 1
ATOM 7828 C CA . THR B 1 433 ? 25.696 -10.086 -25.012 1.00 15.15 433 THR B CA 1
ATOM 7829 C C . THR B 1 433 ? 24.729 -10.547 -23.906 1.00 15.36 433 THR B C 1
ATOM 7830 O O . THR B 1 433 ? 25.211 -10.796 -22.796 1.00 15.63 433 THR B O 1
ATOM 7834 N N . SER B 1 434 ? 23.429 -10.685 -24.218 1.00 15.67 434 SER B N 1
ATOM 7835 C CA . SER B 1 434 ? 22.415 -11.361 -23.352 1.00 17.87 434 SER B CA 1
ATOM 7836 C C . SER B 1 434 ? 22.895 -12.720 -22.842 1.00 15.22 434 SER B C 1
ATOM 7837 O O . SER B 1 434 ? 22.450 -13.130 -21.772 1.00 16.64 434 SER B O 1
ATOM 7840 N N . MET B 1 435 ? 23.582 -13.497 -23.684 1.00 16.02 435 MET B N 1
ATOM 7841 C CA . MET B 1 435 ? 24.042 -14.860 -23.319 1.00 14.30 435 MET B CA 1
ATOM 7842 C C . MET B 1 435 ? 25.395 -14.805 -22.573 1.00 15.02 435 MET B C 1
ATOM 7843 O O . MET B 1 435 ? 25.625 -15.658 -21.714 1.00 15.79 435 MET B O 1
ATOM 7848 N N . ALA B 1 436 ? 26.224 -13.796 -22.830 1.00 13.96 436 ALA B N 1
ATOM 7849 C CA . ALA B 1 436 ? 27.527 -13.651 -22.150 1.00 15.12 436 ALA B CA 1
ATOM 7850 C C . ALA B 1 436 ? 27.313 -13.209 -20.692 1.00 17.02 436 ALA B C 1
ATOM 7851 O O . ALA B 1 436 ? 27.969 -13.758 -19.767 1.00 14.96 436 ALA B O 1
ATOM 7853 N N . CYS B 1 437 ? 26.457 -12.210 -20.499 1.00 14.83 437 CYS B N 1
ATOM 7854 C CA . CYS B 1 437 ? 26.144 -11.659 -19.165 1.00 17.02 437 CYS B CA 1
ATOM 7855 C C . CYS B 1 437 ? 25.876 -12.781 -18.151 1.00 15.33 437 CYS B C 1
ATOM 7856 O O . CYS B 1 437 ? 26.511 -12.788 -17.099 1.00 15.06 437 CYS B O 1
ATOM 7859 N N . PRO B 1 438 ? 24.923 -13.730 -18.355 1.00 15.54 438 PRO B N 1
ATOM 7860 C CA . PRO B 1 438 ? 24.618 -14.701 -17.297 1.00 17.00 438 PRO B CA 1
ATOM 7861 C C . PRO B 1 438 ? 25.751 -15.712 -17.069 1.00 17.49 438 PRO B C 1
ATOM 7862 O O . PRO B 1 438 ? 25.767 -16.288 -15.999 1.00 16.79 438 PRO B O 1
ATOM 7866 N N . HIS B 1 439 ? 26.629 -15.957 -18.061 1.00 15.06 439 HIS B N 1
ATOM 7867 C CA . HIS B 1 439 ? 27.871 -16.699 -17.784 1.00 15.81 439 HIS B CA 1
ATOM 7868 C C . HIS B 1 439 ? 28.588 -15.986 -16.632 1.00 15.84 439 HIS B C 1
ATOM 7869 O O . HIS B 1 439 ? 29.039 -16.665 -15.670 1.00 15.72 439 HIS B O 1
ATOM 7876 N N . VAL B 1 440 ? 28.768 -14.675 -16.757 1.00 15.00 440 VAL B N 1
ATOM 7877 C CA . VAL B 1 440 ? 29.516 -13.895 -15.733 1.00 15.23 440 VAL B CA 1
ATOM 7878 C C . VAL B 1 440 ? 28.735 -13.870 -14.413 1.00 14.29 440 VAL B C 1
ATOM 7879 O O . VAL B 1 440 ? 29.356 -13.966 -13.358 1.00 14.59 440 VAL B O 1
ATOM 7883 N N . SER B 1 441 ? 27.417 -13.737 -14.460 1.00 15.02 441 SER B N 1
ATOM 7884 C CA . SER B 1 441 ? 26.533 -13.712 -13.272 1.00 14.40 441 SER B CA 1
ATOM 7885 C C . SER B 1 441 ? 26.721 -14.982 -12.455 1.00 14.18 441 SER B C 1
ATOM 7886 O O . SER B 1 441 ? 26.860 -14.914 -11.217 1.00 14.93 441 SER B O 1
ATOM 7889 N N . GLY B 1 442 ? 26.719 -16.113 -13.144 1.00 15.08 442 GLY B N 1
ATOM 7890 C CA . GLY B 1 442 ? 26.981 -17.419 -12.529 1.00 14.25 442 GLY B CA 1
ATOM 7891 C C . GLY B 1 442 ? 28.375 -17.444 -11.919 1.00 16.09 442 GLY B C 1
ATOM 7892 O O . GLY B 1 442 ? 28.538 -17.987 -10.815 1.00 18.33 442 GLY B O 1
ATOM 7893 N N . ILE B 1 443 ? 29.388 -16.984 -12.640 1.00 16.49 443 ILE B N 1
ATOM 7894 C CA . ILE B 1 443 ? 30.776 -16.992 -12.074 1.00 16.74 443 ILE B CA 1
ATOM 7895 C C . ILE B 1 443 ? 30.857 -16.074 -10.845 1.00 17.66 443 ILE B C 1
ATOM 7896 O O . ILE B 1 443 ? 31.528 -16.433 -9.866 1.00 17.05 443 ILE B O 1
ATOM 7901 N N . VAL B 1 444 ? 30.214 -14.918 -10.889 1.00 17.15 444 VAL B N 1
ATOM 7902 C CA . VAL B 1 444 ? 30.160 -13.968 -9.745 1.00 18.17 444 VAL B CA 1
ATOM 7903 C C . VAL B 1 444 ? 29.515 -14.650 -8.527 1.00 17.72 444 VAL B C 1
ATOM 7904 O O . VAL B 1 444 ? 29.998 -14.440 -7.393 1.00 16.39 444 VAL B O 1
ATOM 7908 N N . ALA B 1 445 ? 28.479 -15.450 -8.728 1.00 16.97 445 ALA B N 1
ATOM 7909 C CA . ALA B 1 445 ? 27.812 -16.240 -7.663 1.00 17.40 445 ALA B CA 1
ATOM 7910 C C . ALA B 1 445 ? 28.829 -17.193 -7.021 1.00 17.88 445 ALA B C 1
ATOM 7911 O O . ALA B 1 445 ? 28.853 -17.316 -5.813 1.00 17.60 445 ALA B O 1
ATOM 7913 N N . LEU B 1 446 ? 29.618 -17.899 -7.835 1.00 16.79 446 LEU B N 1
ATOM 7914 C CA . LEU B 1 446 ? 30.700 -18.773 -7.319 1.00 17.59 446 LEU B CA 1
ATOM 7915 C C . LEU B 1 446 ? 31.672 -17.939 -6.475 1.00 18.18 446 LEU B C 1
ATOM 7916 O O . LEU B 1 446 ? 32.077 -18.398 -5.388 1.00 18.89 446 LEU B O 1
ATOM 7921 N N . LEU B 1 447 ? 32.089 -16.772 -6.950 1.00 16.75 447 LEU B N 1
ATOM 7922 C CA . LEU B 1 447 ? 33.101 -15.959 -6.232 1.00 18.72 447 LEU B CA 1
ATOM 7923 C C . LEU B 1 447 ? 32.500 -15.430 -4.916 1.00 17.78 447 LEU B C 1
ATOM 7924 O O . LEU B 1 447 ? 33.247 -15.272 -3.900 1.00 17.57 447 LEU B O 1
ATOM 7929 N N . ARG B 1 448 ? 31.209 -15.121 -4.933 1.00 17.40 448 ARG B N 1
ATOM 7930 C CA . ARG B 1 448 ? 30.504 -14.656 -3.723 1.00 16.78 448 ARG B CA 1
ATOM 7931 C C . ARG B 1 448 ? 30.556 -15.752 -2.661 1.00 18.99 448 ARG B C 1
ATOM 7932 O O . ARG B 1 448 ? 30.770 -15.421 -1.488 1.00 20.44 448 ARG B O 1
ATOM 7940 N N . LYS B 1 449 ? 30.302 -16.996 -3.039 1.00 17.89 449 LYS B N 1
ATOM 7941 C CA . LYS B 1 449 ? 30.328 -18.133 -2.096 1.00 20.05 449 LYS B CA 1
ATOM 7942 C C . LYS B 1 449 ? 31.754 -18.363 -1.576 1.00 19.23 449 LYS B C 1
ATOM 7943 O O . LYS B 1 449 ? 31.898 -18.633 -0.362 1.00 17.07 449 LYS B O 1
ATOM 7949 N N . ALA B 1 450 ? 32.753 -18.305 -2.452 1.00 17.26 450 ALA B N 1
ATOM 7950 C CA . ALA B 1 450 ? 34.186 -18.484 -2.086 1.00 19.42 450 ALA B CA 1
ATOM 7951 C C . ALA B 1 450 ? 34.686 -17.350 -1.181 1.00 20.24 450 ALA B C 1
ATOM 7952 O O . ALA B 1 450 ? 35.540 -17.598 -0.319 1.00 19.51 450 ALA B O 1
ATOM 7954 N N . HIS B 1 451 ? 34.191 -16.131 -1.396 1.00 18.67 451 HIS B N 1
ATOM 7955 C CA . HIS B 1 451 ? 34.659 -14.887 -0.749 1.00 20.32 451 HIS B CA 1
ATOM 7956 C C . HIS B 1 451 ? 33.466 -14.123 -0.182 1.00 21.40 451 HIS B C 1
ATOM 7957 O O . HIS B 1 451 ? 33.139 -13.039 -0.661 1.00 19.79 451 HIS B O 1
ATOM 7964 N N . PRO B 1 452 ? 32.822 -14.619 0.901 1.00 20.89 452 PRO B N 1
ATOM 7965 C CA . PRO B 1 452 ? 31.671 -13.923 1.470 1.00 21.93 452 PRO B CA 1
ATOM 7966 C C . PRO B 1 452 ? 31.971 -12.480 1.901 1.00 22.69 452 PRO B C 1
ATOM 7967 O O . PRO B 1 452 ? 31.056 -11.689 1.839 1.00 23.25 452 PRO B O 1
ATOM 7971 N N . SER B 1 453 ? 33.199 -12.133 2.314 1.00 22.45 453 SER B N 1
ATOM 7972 C CA . SER B 1 453 ? 33.513 -10.768 2.832 1.00 23.77 453 SER B CA 1
ATOM 7973 C C . SER B 1 453 ? 33.765 -9.740 1.716 1.00 23.26 453 SER B C 1
ATOM 7974 O O . SER B 1 453 ? 33.852 -8.541 2.025 1.00 23.68 453 SER B O 1
ATOM 7977 N N . TRP B 1 454 ? 33.957 -10.156 0.462 1.00 22.54 454 TRP B N 1
ATOM 7978 C CA . TRP B 1 454 ? 34.384 -9.202 -0.584 1.00 22.27 454 TRP B CA 1
ATOM 7979 C C . TRP B 1 454 ? 33.217 -8.311 -0.976 1.00 20.83 454 TRP B C 1
ATOM 7980 O O . TRP B 1 454 ? 32.078 -8.838 -1.060 1.00 22.21 454 TRP B O 1
ATOM 7991 N N . SER B 1 455 ? 33.532 -7.054 -1.272 1.00 22.32 455 SER B N 1
ATOM 7992 C CA . SER B 1 455 ? 32.594 -6.086 -1.892 1.00 20.86 455 SER B CA 1
ATOM 7993 C C . SER B 1 455 ? 32.241 -6.523 -3.317 1.00 21.42 455 SER B C 1
ATOM 7994 O O . SER B 1 455 ? 32.948 -7.397 -3.950 1.00 19.12 455 SER B O 1
ATOM 7997 N N . ALA B 1 456 ? 31.195 -5.916 -3.862 1.00 21.71 456 ALA B N 1
ATOM 7998 C CA . ALA B 1 456 ? 30.829 -6.095 -5.283 1.00 19.57 456 ALA B CA 1
ATOM 7999 C C . ALA B 1 456 ? 32.031 -5.686 -6.136 1.00 18.77 456 ALA B C 1
ATOM 8000 O O . ALA B 1 456 ? 32.340 -6.353 -7.140 1.00 18.64 456 ALA B O 1
ATOM 8002 N N . ALA B 1 457 ? 32.654 -4.555 -5.822 1.00 19.71 457 ALA B N 1
ATOM 8003 C CA . ALA B 1 457 ? 33.820 -4.064 -6.606 1.00 20.51 457 ALA B CA 1
ATOM 8004 C C . ALA B 1 457 ? 35.003 -5.063 -6.549 1.00 19.02 457 ALA B C 1
ATOM 8005 O O . ALA B 1 457 ? 35.694 -5.215 -7.595 1.00 16.40 457 ALA B O 1
ATOM 8007 N N . ALA B 1 458 ? 35.257 -5.716 -5.408 1.00 19.08 458 ALA B N 1
ATOM 8008 C CA . ALA B 1 458 ? 36.376 -6.685 -5.253 1.00 19.14 458 ALA B CA 1
ATOM 8009 C C . ALA B 1 458 ? 36.108 -7.917 -6.135 1.00 19.12 458 ALA B C 1
ATOM 8010 O O . ALA B 1 458 ? 37.018 -8.373 -6.850 1.00 16.92 458 ALA B O 1
ATOM 8012 N N . ILE B 1 459 ? 34.869 -8.399 -6.193 1.00 19.25 459 ILE B N 1
ATOM 8013 C CA . ILE B 1 459 ? 34.525 -9.592 -7.016 1.00 20.00 459 ILE B CA 1
ATOM 8014 C C . ILE B 1 459 ? 34.745 -9.268 -8.497 1.00 18.51 459 ILE B C 1
ATOM 8015 O O . ILE B 1 459 ? 35.361 -10.093 -9.187 1.00 18.92 459 ILE B O 1
ATOM 8020 N N . LYS B 1 460 ? 34.273 -8.103 -8.965 1.00 18.06 460 LYS B N 1
ATOM 8021 C CA . LYS B 1 460 ? 34.465 -7.655 -10.352 1.00 19.73 460 LYS B CA 1
ATOM 8022 C C . LYS B 1 460 ? 35.963 -7.470 -10.633 1.00 18.67 460 LYS B C 1
ATOM 8023 O O . LYS B 1 460 ? 36.439 -7.883 -11.707 1.00 17.48 460 LYS B O 1
ATOM 8029 N N . SER B 1 461 ? 36.682 -6.832 -9.715 1.00 17.12 461 SER B N 1
ATOM 8030 C CA . SER B 1 461 ? 38.140 -6.628 -9.843 1.00 16.09 461 SER B CA 1
ATOM 8031 C C . SER B 1 461 ? 38.823 -7.981 -10.130 1.00 15.95 461 SER B C 1
ATOM 8032 O O . SER B 1 461 ? 39.669 -8.064 -11.023 1.00 17.58 461 SER B O 1
ATOM 8035 N N . ALA B 1 462 ? 38.503 -8.990 -9.367 1.00 16.61 462 ALA B N 1
ATOM 8036 C CA . ALA B 1 462 ? 39.130 -10.325 -9.400 1.00 18.27 462 ALA B CA 1
ATOM 8037 C C . ALA B 1 462 ? 38.950 -10.909 -10.802 1.00 21.05 462 ALA B C 1
ATOM 8038 O O . ALA B 1 462 ? 39.917 -11.447 -11.345 1.00 17.61 462 ALA B O 1
ATOM 8040 N N . LEU B 1 463 ? 37.767 -10.726 -11.401 1.00 19.50 463 LEU B N 1
ATOM 8041 C CA . LEU B 1 463 ? 37.519 -11.206 -12.788 1.00 19.18 463 LEU B CA 1
ATOM 8042 C C . LEU B 1 463 ? 38.289 -10.386 -13.811 1.00 17.68 463 LEU B C 1
ATOM 8043 O O . LEU B 1 463 ? 38.627 -10.942 -14.837 1.00 19.51 463 LEU B O 1
ATOM 8048 N N . MET B 1 464 ? 38.478 -9.079 -13.595 1.00 17.51 464 MET B N 1
ATOM 8049 C CA . MET B 1 464 ? 39.134 -8.211 -14.587 1.00 16.45 464 MET B CA 1
ATOM 8050 C C . MET B 1 464 ? 40.643 -8.454 -14.562 1.00 17.89 464 MET B C 1
ATOM 8051 O O . MET B 1 464 ? 41.254 -8.565 -15.643 1.00 17.96 464 MET B O 1
ATOM 8056 N N . THR B 1 465 ? 41.238 -8.541 -13.380 1.00 18.54 465 THR B N 1
ATOM 8057 C CA . THR B 1 465 ? 42.733 -8.506 -13.271 1.00 18.49 465 THR B CA 1
ATOM 8058 C C . THR B 1 465 ? 43.337 -9.877 -13.601 1.00 20.59 465 THR B C 1
ATOM 8059 O O . THR B 1 465 ? 44.598 -9.963 -13.705 1.00 20.50 465 THR B O 1
ATOM 8063 N N . THR B 1 466 ? 42.495 -10.909 -13.727 1.00 18.78 466 THR B N 1
ATOM 8064 C CA . THR B 1 466 ? 42.884 -12.294 -14.101 1.00 19.92 466 THR B CA 1
ATOM 8065 C C . THR B 1 466 ? 42.391 -12.637 -15.508 1.00 19.21 466 THR B C 1
ATOM 8066 O O . THR B 1 466 ? 42.644 -13.774 -15.940 1.00 19.97 466 THR B O 1
ATOM 8070 N N . ALA B 1 467 ? 41.650 -11.743 -16.156 1.00 20.14 467 ALA B N 1
ATOM 8071 C CA . ALA B 1 467 ? 41.036 -11.970 -17.474 1.00 19.02 467 ALA B CA 1
ATOM 8072 C C . ALA B 1 467 ? 42.164 -12.185 -18.482 1.00 19.37 467 ALA B C 1
ATOM 8073 O O . ALA B 1 467 ? 43.177 -11.461 -18.370 1.00 19.90 467 ALA B O 1
ATOM 8075 N N . TYR B 1 468 ? 41.991 -13.099 -19.439 1.00 19.42 468 TYR B N 1
ATOM 8076 C CA . TYR B 1 468 ? 43.059 -13.436 -20.429 1.00 18.20 468 TYR B CA 1
ATOM 8077 C C . TYR B 1 468 ? 42.849 -12.722 -21.757 1.00 20.20 468 TYR B C 1
ATOM 8078 O O . TYR B 1 468 ? 41.696 -12.379 -22.123 1.00 17.95 468 TYR B O 1
ATOM 8087 N N . ASN B 1 469 ? 43.952 -12.504 -22.493 1.00 19.17 469 ASN B N 1
ATOM 8088 C CA . ASN B 1 469 ? 43.976 -11.616 -23.674 1.00 20.06 469 ASN B CA 1
ATOM 8089 C C . ASN B 1 469 ? 44.488 -12.369 -24.916 1.00 20.30 469 ASN B C 1
ATOM 8090 O O . ASN B 1 469 ? 44.405 -11.794 -25.983 1.00 21.87 469 ASN B O 1
ATOM 8095 N N . LEU B 1 470 ? 44.893 -13.631 -24.784 1.00 21.03 470 LEU B N 1
ATOM 8096 C CA . LEU B 1 470 ? 45.377 -14.471 -25.918 1.00 22.53 470 LEU B CA 1
ATOM 8097 C C . LEU B 1 470 ? 44.314 -15.526 -26.216 1.00 23.04 470 LEU B C 1
ATOM 8098 O O . LEU B 1 470 ? 43.791 -16.100 -25.259 1.00 23.51 470 LEU B O 1
ATOM 8103 N N . ASP B 1 471 ? 44.052 -15.778 -27.506 1.00 23.41 471 ASP B N 1
ATOM 8104 C CA . ASP B 1 471 ? 43.188 -16.886 -27.980 1.00 24.14 471 ASP B CA 1
ATOM 8105 C C . ASP B 1 471 ? 43.923 -18.235 -27.848 1.00 25.03 471 ASP B C 1
ATOM 8106 O O . ASP B 1 471 ? 45.103 -18.255 -27.436 1.00 23.49 471 ASP B O 1
ATOM 8111 N N . ASN B 1 472 ? 43.250 -19.335 -28.199 1.00 23.85 472 ASN B N 1
ATOM 8112 C CA . ASN B 1 472 ? 43.787 -20.718 -28.048 1.00 25.77 472 ASN B CA 1
ATOM 8113 C C . ASN B 1 472 ? 44.857 -21.038 -29.121 1.00 27.27 472 ASN B C 1
ATOM 8114 O O . ASN B 1 472 ? 45.345 -22.160 -29.100 1.00 30.38 472 ASN B O 1
ATOM 8119 N N . SER B 1 473 ? 45.212 -20.090 -29.990 1.00 25.71 473 SER B N 1
ATOM 8120 C CA . SER B 1 473 ? 46.362 -20.170 -30.938 1.00 28.15 473 SER B CA 1
ATOM 8121 C C . SER B 1 473 ? 47.565 -19.358 -30.427 1.00 30.28 473 SER B C 1
ATOM 8122 O O . SER B 1 473 ? 48.572 -19.314 -31.136 1.00 27.18 473 SER B O 1
ATOM 8125 N N . GLY B 1 474 ? 47.443 -18.671 -29.276 1.00 28.76 474 GLY B N 1
ATOM 8126 C CA . GLY B 1 474 ? 48.508 -17.827 -28.696 1.00 27.75 474 GLY B CA 1
ATOM 8127 C C . GLY B 1 474 ? 48.580 -16.418 -29.269 1.00 27.39 474 GLY B C 1
ATOM 8128 O O . GLY B 1 474 ? 49.550 -15.761 -28.973 1.00 28.84 474 GLY B O 1
ATOM 8129 N N . GLU B 1 475 ? 47.584 -15.948 -30.029 1.00 26.45 475 GLU B N 1
ATOM 8130 C CA . GLU B 1 475 ? 47.531 -14.585 -30.624 1.00 25.66 475 GLU B CA 1
ATOM 8131 C C . GLU B 1 475 ? 46.608 -13.657 -29.798 1.00 26.38 475 GLU B C 1
ATOM 8132 O O . GLU B 1 475 ? 45.697 -14.163 -29.118 1.00 22.74 475 GLU B O 1
ATOM 8138 N N . THR B 1 476 ? 46.788 -12.339 -29.886 1.00 23.43 476 THR B N 1
ATOM 8139 C CA . THR B 1 476 ? 45.834 -11.386 -29.243 1.00 25.35 476 THR B CA 1
ATOM 8140 C C . THR B 1 476 ? 44.414 -11.746 -29.697 1.00 22.11 476 THR B C 1
ATOM 8141 O O . THR B 1 476 ? 44.165 -11.842 -30.914 1.00 20.99 476 THR B O 1
ATOM 8145 N N . ILE B 1 477 ? 43.480 -11.895 -28.755 1.00 19.26 477 ILE B N 1
ATOM 8146 C CA . ILE B 1 477 ? 42.065 -12.158 -29.131 1.00 18.64 477 ILE B CA 1
ATOM 8147 C C . ILE B 1 477 ? 41.643 -11.225 -30.265 1.00 17.89 477 ILE B C 1
ATOM 8148 O O . ILE B 1 477 ? 41.781 -9.939 -30.157 1.00 18.29 477 ILE B O 1
ATOM 8153 N N . THR B 1 478 ? 41.106 -11.807 -31.329 1.00 19.54 478 THR B N 1
ATOM 8154 C CA . THR B 1 478 ? 40.707 -11.110 -32.575 1.00 19.84 478 THR B CA 1
ATOM 8155 C C . THR B 1 478 ? 39.241 -10.688 -32.472 1.00 19.15 478 THR B C 1
ATOM 8156 O O . THR B 1 478 ? 38.527 -11.139 -31.552 1.00 20.50 478 THR B O 1
ATOM 8160 N N . ASP B 1 479 ? 38.863 -9.802 -33.369 1.00 18.64 479 ASP B N 1
ATOM 8161 C CA . ASP B 1 479 ? 37.492 -9.329 -33.632 1.00 18.74 479 ASP B CA 1
ATOM 8162 C C . ASP B 1 479 ? 36.944 -10.109 -34.838 1.00 20.28 479 ASP B C 1
ATOM 8163 O O . ASP B 1 479 ? 37.538 -10.001 -35.952 1.00 21.28 479 ASP B O 1
ATOM 8168 N N . VAL B 1 480 ? 35.770 -10.745 -34.700 1.00 19.83 480 VAL B N 1
ATOM 8169 C CA . VAL B 1 480 ? 35.056 -11.331 -35.876 1.00 19.00 480 VAL B CA 1
ATOM 8170 C C . VAL B 1 480 ? 34.908 -10.272 -36.985 1.00 19.07 480 VAL B C 1
ATOM 8171 O O . VAL B 1 480 ? 35.025 -10.637 -38.160 1.00 19.10 480 VAL B O 1
ATOM 8175 N N . ALA B 1 481 ? 34.659 -9.001 -36.681 1.00 20.12 481 ALA B N 1
ATOM 8176 C CA . ALA B 1 481 ? 34.307 -7.976 -37.692 1.00 21.55 481 ALA B CA 1
ATOM 8177 C C . ALA B 1 481 ? 35.535 -7.610 -38.543 1.00 23.57 481 ALA B C 1
ATOM 8178 O O . ALA B 1 481 ? 35.347 -7.157 -39.643 1.00 24.79 481 ALA B O 1
ATOM 8180 N N . THR B 1 482 ? 36.748 -7.822 -38.059 1.00 24.60 482 THR B N 1
ATOM 8181 C CA . THR B 1 482 ? 37.953 -7.397 -38.801 1.00 24.26 482 THR B CA 1
ATOM 8182 C C . THR B 1 482 ? 38.868 -8.564 -39.143 1.00 25.72 482 THR B C 1
ATOM 8183 O O . THR B 1 482 ? 39.736 -8.307 -39.982 1.00 27.37 482 THR B O 1
ATOM 8187 N N . SER B 1 483 ? 38.779 -9.724 -38.479 1.00 25.21 483 SER B N 1
ATOM 8188 C CA . SER B 1 483 ? 39.817 -10.798 -38.494 1.00 27.23 483 SER B CA 1
ATOM 8189 C C . SER B 1 483 ? 41.193 -10.337 -37.947 1.00 28.11 483 SER B C 1
ATOM 8190 O O . SER B 1 483 ? 42.164 -11.100 -38.070 1.00 32.71 483 SER B O 1
ATOM 8193 N N . ASN B 1 484 ? 41.285 -9.165 -37.325 1.00 25.39 484 ASN B N 1
ATOM 8194 C CA . ASN B 1 484 ? 42.527 -8.615 -36.731 1.00 24.55 484 ASN B CA 1
ATOM 8195 C C . ASN B 1 484 ? 42.448 -8.646 -35.207 1.00 25.34 484 ASN B C 1
ATOM 8196 O O . ASN B 1 484 ? 41.321 -8.781 -34.650 1.00 22.95 484 ASN B O 1
ATOM 8201 N N . ALA B 1 485 ? 43.591 -8.464 -34.543 1.00 22.37 485 ALA B N 1
ATOM 8202 C CA . ALA B 1 485 ? 43.646 -8.261 -33.081 1.00 24.19 485 ALA B CA 1
ATOM 8203 C C . ALA B 1 485 ? 42.551 -7.259 -32.676 1.00 21.61 485 ALA B C 1
ATOM 8204 O O . ALA B 1 485 ? 42.396 -6.192 -33.327 1.00 21.55 485 ALA B O 1
ATOM 8206 N N . SER B 1 486 ? 41.755 -7.612 -31.663 1.00 22.05 486 SER B N 1
ATOM 8207 C CA . SER B 1 486 ? 40.791 -6.691 -31.005 1.00 21.22 486 SER B CA 1
ATOM 8208 C C . SER B 1 486 ? 41.577 -5.703 -30.133 1.00 23.00 486 SER B C 1
ATOM 8209 O O . SER B 1 486 ? 42.807 -5.903 -29.986 1.00 19.46 486 SER B O 1
ATOM 8212 N N . THR B 1 487 ? 40.882 -4.694 -29.586 1.00 21.42 487 THR B N 1
ATOM 8213 C CA . THR B 1 487 ? 41.382 -3.724 -28.580 1.00 20.77 487 THR B CA 1
ATOM 8214 C C . THR B 1 487 ? 40.591 -3.886 -27.286 1.00 22.12 487 THR B C 1
ATOM 8215 O O . THR B 1 487 ? 39.534 -4.529 -27.272 1.00 20.07 487 THR B O 1
ATOM 8219 N N . PRO B 1 488 ? 41.094 -3.323 -26.165 1.00 21.80 488 PRO B N 1
ATOM 8220 C CA . PRO B 1 488 ? 40.287 -3.172 -24.954 1.00 21.71 488 PRO B CA 1
ATOM 8221 C C . PRO B 1 488 ? 38.914 -2.508 -25.154 1.00 20.31 488 PRO B C 1
ATOM 8222 O O . PRO B 1 488 ? 38.044 -2.736 -24.319 1.00 19.62 488 PRO B O 1
ATOM 8226 N N . PHE B 1 489 ? 38.703 -1.712 -26.192 1.00 18.80 489 PHE B N 1
ATOM 8227 C CA . PHE B 1 489 ? 37.335 -1.176 -26.473 1.00 21.56 489 PHE B CA 1
ATOM 8228 C C . PHE B 1 489 ? 36.414 -2.294 -26.981 1.00 20.48 489 PHE B C 1
ATOM 8229 O O . PHE B 1 489 ? 35.180 -2.113 -26.929 1.00 20.37 489 PHE B O 1
ATOM 8237 N N . ASP B 1 490 ? 36.976 -3.454 -27.331 1.00 20.09 490 ASP B N 1
ATOM 8238 C CA . ASP B 1 490 ? 36.187 -4.620 -27.799 1.00 20.22 490 ASP B CA 1
ATOM 8239 C C . ASP B 1 490 ? 36.080 -5.665 -26.687 1.00 18.43 490 ASP B C 1
ATOM 8240 O O . ASP B 1 490 ? 34.997 -6.269 -26.539 1.00 19.50 490 ASP B O 1
ATOM 8245 N N . ARG B 1 491 ? 37.158 -5.927 -25.954 1.00 18.66 491 ARG B N 1
ATOM 8246 C CA . ARG B 1 491 ? 37.216 -7.069 -24.994 1.00 18.84 491 ARG B CA 1
ATOM 8247 C C . ARG B 1 491 ? 37.408 -6.603 -23.549 1.00 17.98 491 ARG B C 1
ATOM 8248 O O . ARG B 1 491 ? 37.457 -7.450 -22.676 1.00 16.68 491 ARG B O 1
ATOM 8256 N N . GLY B 1 492 ? 37.457 -5.296 -23.274 1.00 17.86 492 GLY B N 1
ATOM 8257 C CA . GLY B 1 492 ? 37.709 -4.818 -21.905 1.00 18.02 492 GLY B CA 1
ATOM 8258 C C . GLY B 1 492 ? 39.064 -5.308 -21.414 1.00 18.73 492 GLY B C 1
ATOM 8259 O O . GLY B 1 492 ? 40.043 -5.225 -22.206 1.00 18.35 492 GLY B O 1
ATOM 8260 N N . ALA B 1 493 ? 39.082 -5.868 -20.215 1.00 19.04 493 ALA B N 1
ATOM 8261 C CA . ALA B 1 493 ? 40.270 -6.422 -19.523 1.00 19.97 493 ALA B CA 1
ATOM 8262 C C . ALA B 1 493 ? 40.551 -7.816 -20.093 1.00 19.87 493 ALA B C 1
ATOM 8263 O O . ALA B 1 493 ? 41.593 -8.390 -19.749 1.00 19.27 493 ALA B O 1
ATOM 8265 N N . GLY B 1 494 ? 39.627 -8.353 -20.907 1.00 18.12 494 GLY B N 1
ATOM 8266 C CA . GLY B 1 494 ? 39.807 -9.663 -21.555 1.00 17.29 494 GLY B CA 1
ATOM 8267 C C . GLY B 1 494 ? 38.699 -10.649 -21.235 1.00 18.51 494 GLY B C 1
ATOM 8268 O O . GLY B 1 494 ? 37.620 -10.233 -20.719 1.00 17.89 494 GLY B O 1
ATOM 8269 N N . HIS B 1 495 ? 38.952 -11.926 -21.528 1.00 16.88 495 HIS B N 1
ATOM 8270 C CA . HIS B 1 495 ? 37.999 -13.033 -21.304 1.00 17.84 495 HIS B CA 1
ATOM 8271 C C . HIS B 1 495 ? 38.101 -13.543 -19.871 1.00 17.32 495 HIS B C 1
ATOM 8272 O O . HIS B 1 495 ? 39.212 -13.779 -19.391 1.00 17.48 495 HIS B O 1
ATOM 8279 N N . VAL B 1 496 ? 36.957 -13.738 -19.216 1.00 15.91 496 VAL B N 1
ATOM 8280 C CA . VAL B 1 496 ? 36.917 -14.224 -17.820 1.00 19.22 496 VAL B CA 1
ATOM 8281 C C . VAL B 1 496 ? 37.639 -15.558 -17.713 1.00 20.36 496 VAL B C 1
ATOM 8282 O O . VAL B 1 496 ? 37.563 -16.411 -18.649 1.00 19.44 496 VAL B O 1
ATOM 8286 N N . HIS B 1 497 ? 38.388 -15.689 -16.635 1.00 19.91 497 HIS B N 1
ATOM 8287 C CA . HIS B 1 497 ? 39.181 -16.893 -16.279 1.00 22.42 497 HIS B CA 1
ATOM 8288 C C . HIS B 1 497 ? 38.803 -17.300 -14.852 1.00 21.47 497 HIS B C 1
ATOM 8289 O O . HIS B 1 497 ? 39.475 -16.933 -13.890 1.00 20.40 497 HIS B O 1
ATOM 8296 N N . PRO B 1 498 ? 37.670 -18.006 -14.652 1.00 20.70 498 PRO B N 1
ATOM 8297 C CA . PRO B 1 498 ? 37.116 -18.215 -13.321 1.00 21.44 498 PRO B CA 1
ATOM 8298 C C . PRO B 1 498 ? 38.111 -18.821 -12.317 1.00 22.40 498 PRO B C 1
ATOM 8299 O O . PRO B 1 498 ? 38.139 -18.360 -11.216 1.00 22.87 498 PRO B O 1
ATOM 8303 N N . ASP B 1 499 ? 38.852 -19.866 -12.691 1.00 23.01 499 ASP B N 1
ATOM 8304 C CA . ASP B 1 499 ? 39.767 -20.535 -11.715 1.00 24.89 499 ASP B CA 1
ATOM 8305 C C . ASP B 1 499 ? 40.824 -19.547 -11.224 1.00 24.05 499 ASP B C 1
ATOM 8306 O O . ASP B 1 499 ? 41.202 -19.610 -10.036 1.00 23.87 499 ASP B O 1
ATOM 8311 N N . SER B 1 500 ? 41.276 -18.640 -12.086 1.00 22.55 500 SER B N 1
ATOM 8312 C CA . SER B 1 500 ? 42.284 -17.627 -11.726 1.00 21.33 500 SER B CA 1
ATOM 8313 C C . SER B 1 500 ? 41.654 -16.518 -10.872 1.00 22.45 500 SER B C 1
ATOM 8314 O O . SER B 1 500 ? 42.306 -16.103 -9.916 1.00 21.25 500 SER B O 1
ATOM 8317 N N . ALA B 1 501 ? 40.391 -16.143 -11.130 1.00 19.18 501 ALA B N 1
ATOM 8318 C CA . ALA B 1 501 ? 39.643 -15.079 -10.413 1.00 19.65 501 ALA B CA 1
ATOM 8319 C C . ALA B 1 501 ? 39.427 -15.455 -8.943 1.00 20.25 501 ALA B C 1
ATOM 8320 O O . ALA B 1 501 ? 39.342 -14.546 -8.097 1.00 22.85 501 ALA B O 1
ATOM 8322 N N . LEU B 1 502 ? 39.433 -16.751 -8.633 1.00 20.52 502 LEU B N 1
ATOM 8323 C CA . LEU B 1 502 ? 39.349 -17.282 -7.258 1.00 21.32 502 LEU B CA 1
ATOM 8324 C C . LEU B 1 502 ? 40.519 -16.759 -6.414 1.00 21.18 502 LEU B C 1
ATOM 8325 O O . LEU B 1 502 ? 40.306 -16.581 -5.233 1.00 22.35 502 LEU B O 1
ATOM 8330 N N . ASP B 1 503 ? 41.657 -16.424 -7.027 1.00 22.60 503 ASP B N 1
ATOM 8331 C CA . ASP B 1 503 ? 42.916 -16.094 -6.278 1.00 21.63 503 ASP B CA 1
ATOM 8332 C C . ASP B 1 503 ? 43.621 -14.945 -6.982 1.00 21.14 503 ASP B C 1
ATOM 8333 O O . ASP B 1 503 ? 44.631 -15.138 -7.657 1.00 22.13 503 ASP B O 1
ATOM 8338 N N . PRO B 1 504 ? 43.070 -13.708 -6.935 1.00 19.17 504 PRO B N 1
ATOM 8339 C CA . PRO B 1 504 ? 43.629 -12.615 -7.706 1.00 19.49 504 PRO B CA 1
ATOM 8340 C C . PRO B 1 504 ? 44.818 -11.944 -7.019 1.00 21.59 504 PRO B C 1
ATOM 8341 O O . PRO B 1 504 ? 45.502 -11.169 -7.688 1.00 18.06 504 PRO B O 1
ATOM 8345 N N . GLY B 1 505 ? 44.973 -12.174 -5.708 1.00 21.97 505 GLY B N 1
ATOM 8346 C CA . GLY B 1 505 ? 46.091 -11.578 -4.931 1.00 22.28 505 GLY B CA 1
ATOM 8347 C C . GLY B 1 505 ? 45.791 -10.167 -4.454 1.00 22.35 505 GLY B C 1
ATOM 8348 O O . GLY B 1 505 ? 45.821 -9.964 -3.226 1.00 20.68 505 GLY B O 1
ATOM 8349 N N . LEU B 1 506 ? 45.537 -9.225 -5.367 1.00 19.23 506 LEU B N 1
ATOM 8350 C CA . LEU B 1 506 ? 45.067 -7.866 -5.035 1.00 19.21 506 LEU B CA 1
ATOM 8351 C C . LEU B 1 506 ? 43.708 -7.607 -5.674 1.00 18.94 506 LEU B C 1
ATOM 8352 O O . LEU B 1 506 ? 43.494 -8.125 -6.767 1.00 18.65 506 LEU B O 1
ATOM 8357 N N . VAL B 1 507 ? 42.921 -6.703 -5.068 1.00 18.69 507 VAL B N 1
ATOM 8358 C CA . VAL B 1 507 ? 41.691 -6.177 -5.715 1.00 18.04 507 VAL B CA 1
ATOM 8359 C C . VAL B 1 507 ? 41.704 -4.666 -5.616 1.00 17.83 507 VAL B C 1
ATOM 8360 O O . VAL B 1 507 ? 42.304 -4.117 -4.675 1.00 19.36 507 VAL B O 1
ATOM 8364 N N . TYR B 1 508 ? 41.021 -4.042 -6.550 1.00 16.59 508 TYR B N 1
ATOM 8365 C CA . TYR B 1 508 ? 40.762 -2.599 -6.595 1.00 16.39 508 TYR B CA 1
ATOM 8366 C C . TYR B 1 508 ? 39.352 -2.410 -6.009 1.00 18.30 508 TYR B C 1
ATOM 8367 O O . TYR B 1 508 ? 38.361 -2.638 -6.739 1.00 17.80 508 TYR B O 1
ATOM 8376 N N . ASP B 1 509 ? 39.278 -1.939 -4.783 1.00 18.93 509 ASP B N 1
ATOM 8377 C CA . ASP B 1 509 ? 38.001 -1.813 -4.026 1.00 19.47 509 ASP B CA 1
ATOM 8378 C C . ASP B 1 509 ? 37.454 -0.389 -4.181 1.00 20.32 509 ASP B C 1
ATOM 8379 O O . ASP B 1 509 ? 38.228 0.580 -4.416 1.00 19.72 509 ASP B O 1
ATOM 8384 N N . SER B 1 510 ? 36.132 -0.252 -4.054 1.00 22.55 510 SER B N 1
ATOM 8385 C CA . SER B 1 510 ? 35.422 1.049 -4.077 1.00 22.82 510 SER B CA 1
ATOM 8386 C C . SER B 1 510 ? 34.070 0.861 -3.385 1.00 22.30 510 SER B C 1
ATOM 8387 O O . SER B 1 510 ? 33.632 -0.310 -3.221 1.00 21.19 510 SER B O 1
ATOM 8390 N N . ASP B 1 511 ? 33.502 1.951 -2.894 1.00 24.18 511 ASP B N 1
ATOM 8391 C CA . ASP B 1 511 ? 32.221 1.905 -2.144 1.00 23.15 511 ASP B CA 1
ATOM 8392 C C . ASP B 1 511 ? 31.317 3.030 -2.634 1.00 22.92 511 ASP B C 1
ATOM 8393 O O . ASP B 1 511 ? 31.699 3.760 -3.546 1.00 22.43 511 ASP B O 1
ATOM 8398 N N . THR B 1 512 ? 30.157 3.170 -1.990 1.00 23.59 512 THR B N 1
ATOM 8399 C CA . THR B 1 512 ? 29.108 4.124 -2.409 1.00 22.99 512 THR B CA 1
ATOM 8400 C C . THR B 1 512 ? 29.655 5.544 -2.337 1.00 21.41 512 THR B C 1
ATOM 8401 O O . THR B 1 512 ? 29.350 6.309 -3.236 1.00 22.31 512 THR B O 1
ATOM 8405 N N . GLU B 1 513 ? 30.462 5.889 -1.328 1.00 21.73 513 GLU B N 1
ATOM 8406 C CA . GLU B 1 513 ? 30.986 7.280 -1.231 1.00 23.17 513 GLU B CA 1
ATOM 8407 C C . GLU B 1 513 ? 31.928 7.545 -2.424 1.00 20.95 513 GLU B C 1
ATOM 8408 O O . GLU B 1 513 ? 31.949 8.659 -2.938 1.00 20.40 513 GLU B O 1
ATOM 8414 N N . ASP B 1 514 ? 32.665 6.552 -2.900 1.00 23.18 514 ASP B N 1
ATOM 8415 C CA . ASP B 1 514 ? 33.541 6.747 -4.094 1.00 20.24 514 ASP B CA 1
ATOM 8416 C C . ASP B 1 514 ? 32.644 7.044 -5.309 1.00 19.38 514 ASP B C 1
ATOM 8417 O O . ASP B 1 514 ? 32.975 7.924 -6.160 1.00 20.10 514 ASP B O 1
ATOM 8422 N N . TYR B 1 515 ? 31.509 6.363 -5.400 1.00 20.36 515 TYR B N 1
ATOM 8423 C CA . TYR B 1 515 ? 30.593 6.544 -6.543 1.00 20.12 515 TYR B CA 1
ATOM 8424 C C . TYR B 1 515 ? 29.937 7.914 -6.471 1.00 20.81 515 TYR B C 1
ATOM 8425 O O . TYR B 1 515 ? 29.714 8.507 -7.545 1.00 22.91 515 TYR B O 1
ATOM 8434 N N . VAL B 1 516 ? 29.613 8.418 -5.277 1.00 22.69 516 VAL B N 1
ATOM 8435 C CA . VAL B 1 516 ? 29.066 9.790 -5.172 1.00 22.96 516 VAL B CA 1
ATOM 8436 C C . VAL B 1 516 ? 30.148 10.749 -5.658 1.00 21.40 516 VAL B C 1
ATOM 8437 O O . VAL B 1 516 ? 29.799 11.671 -6.402 1.00 22.52 516 VAL B O 1
ATOM 8441 N N . SER B 1 517 ? 31.417 10.494 -5.318 1.00 23.29 517 SER B N 1
ATOM 8442 C CA . SER B 1 517 ? 32.563 11.326 -5.784 1.00 24.37 517 SER B CA 1
ATOM 8443 C C . SER B 1 517 ? 32.629 11.308 -7.310 1.00 25.91 517 SER B C 1
ATOM 8444 O O . SER B 1 517 ? 32.893 12.386 -7.915 1.00 24.76 517 SER B O 1
ATOM 8447 N N . PHE B 1 518 ? 32.343 10.150 -7.919 1.00 21.73 518 PHE B N 1
ATOM 8448 C CA . PHE B 1 518 ? 32.304 10.025 -9.393 1.00 22.10 518 PHE B CA 1
ATOM 8449 C C . PHE B 1 518 ? 31.162 10.877 -9.972 1.00 19.83 518 PHE B C 1
ATOM 8450 O O . PHE B 1 518 ? 31.377 11.590 -10.954 1.00 22.62 518 PHE B O 1
ATOM 8458 N N . LEU B 1 519 ? 29.951 10.730 -9.440 1.00 21.08 519 LEU B N 1
ATOM 8459 C CA . LEU B 1 519 ? 28.757 11.498 -9.887 1.00 20.99 519 LEU B CA 1
ATOM 8460 C C . LEU B 1 519 ? 29.079 12.999 -9.787 1.00 22.88 519 LEU B C 1
ATOM 8461 O O . LEU B 1 519 ? 28.715 13.776 -10.697 1.00 22.37 519 LEU B O 1
ATOM 8466 N N . CYS B 1 520 ? 29.790 13.414 -8.740 1.00 24.00 520 CYS B N 1
ATOM 8467 C CA . CYS B 1 520 ? 30.233 14.827 -8.625 1.00 24.70 520 CYS B CA 1
ATOM 8468 C C . CYS B 1 520 ? 31.214 15.161 -9.750 1.00 24.21 520 CYS B C 1
ATOM 8469 O O . CYS B 1 520 ? 31.067 16.214 -10.409 1.00 22.45 520 CYS B O 1
ATOM 8472 N N . ALA B 1 521 ? 32.186 14.291 -9.982 1.00 24.92 521 ALA B N 1
ATOM 8473 C CA . ALA B 1 521 ? 33.273 14.531 -10.964 1.00 23.79 521 ALA B CA 1
ATOM 8474 C C . ALA B 1 521 ? 32.725 14.658 -12.385 1.00 24.18 521 ALA B C 1
ATOM 8475 O O . ALA B 1 521 ? 33.363 15.370 -13.176 1.00 24.34 521 ALA B O 1
ATOM 8477 N N . ILE B 1 522 ? 31.585 14.020 -12.708 1.00 23.59 522 ILE B N 1
ATOM 8478 C CA . ILE B 1 522 ? 31.016 14.065 -14.090 1.00 25.24 522 ILE B CA 1
ATOM 8479 C C . ILE B 1 522 ? 30.065 15.269 -14.222 1.00 25.74 522 ILE B C 1
ATOM 8480 O O . ILE B 1 522 ? 29.497 15.453 -15.301 1.00 25.56 522 ILE B O 1
ATOM 8485 N N . GLY B 1 523 ? 29.889 16.061 -13.161 1.00 26.56 523 GLY B N 1
ATOM 8486 C CA . GLY B 1 523 ? 29.195 17.356 -13.217 1.00 26.76 523 GLY B CA 1
ATOM 8487 C C . GLY B 1 523 ? 27.707 17.246 -12.908 1.00 26.88 523 GLY B C 1
ATOM 8488 O O . GLY B 1 523 ? 26.962 18.090 -13.347 1.00 30.16 523 GLY B O 1
ATOM 8489 N N . TYR B 1 524 ? 27.250 16.194 -12.241 1.00 24.23 524 TYR B N 1
ATOM 8490 C CA . TYR B 1 524 ? 25.844 16.105 -11.777 1.00 24.51 524 TYR B CA 1
ATOM 8491 C C . TYR B 1 524 ? 25.611 17.126 -10.649 1.00 26.28 524 TYR B C 1
ATOM 8492 O O . TYR B 1 524 ? 26.444 17.232 -9.740 1.00 24.98 524 TYR B O 1
ATOM 8501 N N . ASN B 1 525 ? 24.485 17.845 -10.710 1.00 27.48 525 ASN B N 1
ATOM 8502 C CA . ASN B 1 525 ? 24.042 18.784 -9.646 1.00 29.73 525 ASN B CA 1
ATOM 8503 C C . ASN B 1 525 ? 23.392 17.925 -8.545 1.00 33.16 525 ASN B C 1
ATOM 8504 O O . ASN B 1 525 ? 23.258 16.671 -8.718 1.00 28.96 525 ASN B O 1
ATOM 8509 N N . SER B 1 526 ? 22.997 18.537 -7.428 1.00 29.26 526 SER B N 1
ATOM 8510 C CA . SER B 1 526 ? 22.450 17.818 -6.257 1.00 29.24 526 SER B CA 1
ATOM 8511 C C . SER B 1 526 ? 21.163 17.058 -6.637 1.00 25.50 526 SER B C 1
ATOM 8512 O O . SER B 1 526 ? 20.938 15.998 -6.082 1.00 29.59 526 SER B O 1
ATOM 8515 N N . THR B 1 527 ? 20.332 17.569 -7.542 1.00 28.48 527 THR B N 1
ATOM 8516 C CA . THR B 1 527 ? 19.063 16.919 -7.965 1.00 29.38 527 THR B CA 1
ATOM 8517 C C . THR B 1 527 ? 19.396 15.551 -8.602 1.00 29.60 527 THR B C 1
ATOM 8518 O O . THR B 1 527 ? 18.811 14.521 -8.187 1.00 29.85 527 THR B O 1
ATOM 8522 N N . LEU B 1 528 ? 20.368 15.529 -9.509 1.00 29.13 528 LEU B N 1
ATOM 8523 C CA . LEU B 1 528 ? 20.806 14.272 -10.178 1.00 27.52 528 LEU B CA 1
ATOM 8524 C C . LEU B 1 528 ? 21.491 13.378 -9.162 1.00 25.92 528 LEU B C 1
ATOM 8525 O O . LEU B 1 528 ? 21.233 12.154 -9.150 1.00 27.02 528 LEU B O 1
ATOM 8530 N N . ILE B 1 529 ? 22.294 13.933 -8.279 1.00 24.27 529 ILE B N 1
ATOM 8531 C CA . ILE B 1 529 ? 22.931 13.082 -7.232 1.00 26.32 529 ILE B CA 1
ATOM 8532 C C . ILE B 1 529 ? 21.834 12.427 -6.379 1.00 25.43 529 ILE B C 1
ATOM 8533 O O . ILE B 1 529 ? 21.927 11.225 -6.116 1.00 23.69 529 ILE B O 1
ATOM 8538 N N . GLY B 1 530 ? 20.810 13.181 -5.992 1.00 25.07 530 GLY B N 1
ATOM 8539 C CA . GLY B 1 530 ? 19.705 12.657 -5.178 1.00 25.80 530 GLY B CA 1
ATOM 8540 C C . GLY B 1 530 ? 18.980 11.474 -5.827 1.00 25.44 530 GLY B C 1
ATOM 8541 O O . GLY B 1 530 ? 18.507 10.616 -5.068 1.00 26.82 530 GLY B O 1
ATOM 8542 N N . ILE B 1 531 ? 18.916 11.391 -7.161 1.00 25.43 531 ILE B N 1
ATOM 8543 C CA . ILE B 1 531 ? 18.308 10.216 -7.876 1.00 23.39 531 ILE B CA 1
ATOM 8544 C C . ILE B 1 531 ? 19.017 8.944 -7.397 1.00 22.53 531 ILE B C 1
ATOM 8545 O O . ILE B 1 531 ? 18.349 7.917 -7.156 1.00 23.10 531 ILE B O 1
ATOM 8550 N N . PHE B 1 532 ? 20.335 9.023 -7.178 1.00 21.72 532 PHE B N 1
ATOM 8551 C CA . PHE B 1 532 ? 21.158 7.855 -6.797 1.00 22.23 532 PHE B CA 1
ATOM 8552 C C . PHE B 1 532 ? 21.095 7.644 -5.282 1.00 22.75 532 PHE B C 1
ATOM 8553 O O . PHE B 1 532 ? 20.921 6.484 -4.880 1.00 22.10 532 PHE B O 1
ATOM 8561 N N . THR B 1 533 ? 21.265 8.703 -4.485 1.00 23.89 533 THR B N 1
ATOM 8562 C CA . THR B 1 533 ? 21.437 8.564 -3.008 1.00 27.29 533 THR B CA 1
ATOM 8563 C C . THR B 1 533 ? 20.067 8.369 -2.348 1.00 29.36 533 THR B C 1
ATOM 8564 O O . THR B 1 533 ? 20.027 7.795 -1.259 1.00 30.00 533 THR B O 1
ATOM 8568 N N . GLY B 1 534 ? 18.984 8.746 -3.015 1.00 33.91 534 GLY B N 1
ATOM 8569 C CA . GLY B 1 534 ? 17.626 8.630 -2.438 1.00 39.36 534 GLY B CA 1
ATOM 8570 C C . GLY B 1 534 ? 17.324 9.763 -1.461 1.00 43.04 534 GLY B C 1
ATOM 8571 O O . GLY B 1 534 ? 16.381 9.632 -0.681 1.00 40.84 534 GLY B O 1
ATOM 8572 N N . GLU B 1 535 ? 18.088 10.853 -1.502 1.00 47.58 535 GLU B N 1
ATOM 8573 C CA . GLU B 1 535 ? 17.854 12.062 -0.665 1.00 50.74 535 GLU B CA 1
ATOM 8574 C C . GLU B 1 535 ? 17.589 13.272 -1.566 1.00 51.86 535 GLU B C 1
ATOM 8575 O O . GLU B 1 535 ? 17.731 13.173 -2.803 1.00 57.12 535 GLU B O 1
ATOM 8581 N N . VAL B 1 536 ? 17.196 14.382 -0.950 1.00 48.36 536 VAL B N 1
ATOM 8582 C CA . VAL B 1 536 ? 17.396 15.750 -1.504 1.00 45.61 536 VAL B CA 1
ATOM 8583 C C . VAL B 1 536 ? 18.685 16.247 -0.869 1.00 46.99 536 VAL B C 1
ATOM 8584 O O . VAL B 1 536 ? 18.669 16.682 0.275 1.00 43.59 536 VAL B O 1
ATOM 8588 N N . PRO B 1 537 ? 19.846 16.162 -1.556 1.00 45.05 537 PRO B N 1
ATOM 8589 C CA . PRO B 1 537 ? 21.105 16.627 -0.975 1.00 43.39 537 PRO B CA 1
ATOM 8590 C C . PRO B 1 537 ? 21.111 18.155 -0.946 1.00 40.27 537 PRO B C 1
ATOM 8591 O O . PRO B 1 537 ? 20.415 18.794 -1.730 1.00 42.16 537 PRO B O 1
ATOM 8595 N N . PRO B 1 538 ? 21.920 18.813 -0.091 1.00 41.07 538 PRO B N 1
ATOM 8596 C CA . PRO B 1 538 ? 22.139 20.248 -0.240 1.00 43.89 538 PRO B CA 1
ATOM 8597 C C . PRO B 1 538 ? 22.744 20.511 -1.629 1.00 44.49 538 PRO B C 1
ATOM 8598 O O . PRO B 1 538 ? 23.447 19.641 -2.146 1.00 43.47 538 PRO B O 1
ATOM 8602 N N . SER B 1 539 ? 22.486 21.676 -2.219 1.00 39.79 539 SER B N 1
ATOM 8603 C CA . SER B 1 539 ? 22.966 22.014 -3.587 1.00 45.51 539 SER B CA 1
ATOM 8604 C C . SER B 1 539 ? 24.506 21.987 -3.660 1.00 41.69 539 SER B C 1
ATOM 8605 O O . SER B 1 539 ? 25.046 21.927 -4.787 1.00 42.33 539 SER B O 1
ATOM 8608 N N . ASP B 1 540 ? 25.178 22.043 -2.505 1.00 41.71 540 ASP B N 1
ATOM 8609 C CA . ASP B 1 540 ? 26.648 22.218 -2.352 1.00 43.11 540 ASP B CA 1
ATOM 8610 C C . ASP B 1 540 ? 27.285 20.875 -1.960 1.00 40.28 540 ASP B C 1
ATOM 8611 O O . ASP B 1 540 ? 28.429 20.883 -1.464 1.00 36.04 540 ASP B O 1
ATOM 8616 N N . ILE B 1 541 ? 26.545 19.768 -2.109 1.00 41.27 541 ILE B N 1
ATOM 8617 C CA . ILE B 1 541 ? 27.007 18.381 -1.789 1.00 40.55 541 ILE B CA 1
ATOM 8618 C C . ILE B 1 541 ? 28.413 18.184 -2.364 1.00 34.72 541 ILE B C 1
ATOM 8619 O O . ILE B 1 541 ? 29.283 17.695 -1.641 1.00 31.45 541 ILE B O 1
ATOM 8624 N N . CYS B 1 542 ? 28.659 18.622 -3.602 1.00 34.42 542 CYS B N 1
ATOM 8625 C CA . CYS B 1 542 ? 29.890 18.237 -4.342 1.00 37.57 542 CYS B CA 1
ATOM 8626 C C . CYS B 1 542 ? 31.129 18.959 -3.805 1.00 42.17 542 CYS B C 1
ATOM 8627 O O . CYS B 1 542 ? 32.221 18.464 -4.097 1.00 36.79 542 CYS B O 1
ATOM 8630 N N . ASP B 1 543 ? 30.964 20.007 -2.974 1.00 41.98 543 ASP B N 1
ATOM 8631 C CA . ASP B 1 543 ? 32.062 20.643 -2.192 1.00 43.25 543 ASP B CA 1
ATOM 8632 C C . ASP B 1 543 ? 32.751 19.615 -1.281 1.00 39.26 543 ASP B C 1
ATOM 8633 O O . ASP B 1 543 ? 33.957 19.779 -1.079 1.00 39.79 543 ASP B O 1
ATOM 8638 N N . ASN B 1 544 ? 32.047 18.601 -0.760 1.00 37.28 544 ASN B N 1
ATOM 8639 C CA . ASN B 1 544 ? 32.642 17.590 0.161 1.00 40.40 544 ASN B CA 1
ATOM 8640 C C . ASN B 1 544 ? 33.428 16.498 -0.590 1.00 40.19 544 ASN B C 1
ATOM 8641 O O . ASN B 1 544 ? 33.957 15.604 0.099 1.00 41.80 544 ASN B O 1
ATOM 8646 N N . TYR B 1 545 ? 33.483 16.513 -1.927 1.00 36.19 545 TYR B N 1
ATOM 8647 C CA . TYR B 1 545 ? 34.147 15.451 -2.743 1.00 36.39 545 TYR B CA 1
ATOM 8648 C C . TYR B 1 545 ? 35.195 16.066 -3.671 1.00 34.85 545 TYR B C 1
ATOM 8649 O O . TYR B 1 545 ? 34.869 17.068 -4.323 1.00 35.64 545 TYR B O 1
ATOM 8658 N N . LYS B 1 546 ? 36.378 15.452 -3.769 1.00 34.88 546 LYS B N 1
ATOM 8659 C CA . LYS B 1 546 ? 37.529 15.974 -4.562 1.00 38.91 546 LYS B CA 1
ATOM 8660 C C . LYS B 1 546 ? 38.197 14.839 -5.354 1.00 35.43 546 LYS B C 1
ATOM 8661 O O . LYS B 1 546 ? 39.413 14.601 -5.190 1.00 33.58 546 LYS B O 1
ATOM 8667 N N . LEU B 1 547 ? 37.443 14.159 -6.215 1.00 33.43 547 LEU B N 1
ATOM 8668 C CA . LEU B 1 547 ? 37.997 13.036 -7.021 1.00 29.85 547 LEU B CA 1
ATOM 8669 C C . LEU B 1 547 ? 38.960 13.578 -8.082 1.00 27.84 547 LEU B C 1
ATOM 8670 O O . LEU B 1 547 ? 39.923 12.874 -8.407 1.00 29.90 547 LEU B O 1
ATOM 8675 N N . GLY B 1 548 ? 38.696 14.763 -8.624 1.00 27.54 548 GLY B N 1
ATOM 8676 C CA . GLY B 1 548 ? 39.359 15.271 -9.833 1.00 29.59 548 GLY B CA 1
ATOM 8677 C C . GLY B 1 548 ? 38.788 14.568 -11.052 1.00 30.74 548 GLY B C 1
ATOM 8678 O O . GLY B 1 548 ? 37.540 14.428 -11.125 1.00 32.60 548 GLY B O 1
ATOM 8679 N N . SER B 1 549 ? 39.640 14.127 -11.980 1.00 28.91 549 SER B N 1
ATOM 8680 C CA . SER B 1 549 ? 39.192 13.397 -13.189 1.00 28.13 549 SER B CA 1
ATOM 8681 C C . SER B 1 549 ? 38.336 12.196 -12.769 1.00 24.52 549 SER B C 1
ATOM 8682 O O . SER B 1 549 ? 38.605 11.523 -11.790 1.00 21.87 549 SER B O 1
ATOM 8685 N N . PRO B 1 550 ? 37.260 11.857 -13.498 1.00 24.74 550 PRO B N 1
ATOM 8686 C CA . PRO B 1 550 ? 36.557 10.601 -13.235 1.00 24.75 550 PRO B CA 1
ATOM 8687 C C . PRO B 1 550 ? 37.481 9.370 -13.326 1.00 24.91 550 PRO B C 1
ATOM 8688 O O . PRO B 1 550 ? 37.215 8.385 -12.684 1.00 21.85 550 PRO B O 1
ATOM 8692 N N . GLY B 1 551 ? 38.585 9.466 -14.083 1.00 22.63 551 GLY B N 1
ATOM 8693 C CA . GLY B 1 551 ? 39.575 8.378 -14.159 1.00 22.48 551 GLY B CA 1
ATOM 8694 C C . GLY B 1 551 ? 40.314 8.133 -12.867 1.00 23.25 551 GLY B C 1
ATOM 8695 O O . GLY B 1 551 ? 41.007 7.085 -12.786 1.00 24.93 551 GLY B O 1
ATOM 8696 N N . ASN B 1 552 ? 40.146 8.997 -11.854 1.00 23.86 552 ASN B N 1
ATOM 8697 C CA . ASN B 1 552 ? 40.708 8.753 -10.504 1.00 24.26 552 ASN B CA 1
ATOM 8698 C C . ASN B 1 552 ? 39.797 7.852 -9.675 1.00 23.07 552 ASN B C 1
ATOM 8699 O O . ASN B 1 552 ? 40.257 7.410 -8.609 1.00 22.90 552 ASN B O 1
ATOM 8704 N N . LEU B 1 553 ? 38.592 7.517 -10.147 1.00 21.44 553 LEU B N 1
ATOM 8705 C CA . LEU B 1 553 ? 37.795 6.466 -9.458 1.00 20.24 553 LEU B CA 1
ATOM 8706 C C . LEU B 1 553 ? 38.623 5.190 -9.415 1.00 21.27 553 LEU B C 1
ATOM 8707 O O . LEU B 1 553 ? 39.185 4.793 -10.485 1.00 22.91 553 LEU B O 1
ATOM 8712 N N . ASN B 1 554 ? 38.748 4.573 -8.240 1.00 19.51 554 ASN B N 1
ATOM 8713 C CA . ASN B 1 554 ? 39.506 3.307 -8.094 1.00 19.86 554 ASN B CA 1
ATOM 8714 C C . ASN B 1 554 ? 38.841 2.295 -9.033 1.00 22.19 554 ASN B C 1
ATOM 8715 O O . ASN B 1 554 ? 37.603 2.129 -8.920 1.00 26.63 554 ASN B O 1
ATOM 8720 N N . TYR B 1 555 ? 39.538 1.850 -10.069 1.00 20.83 555 TYR B N 1
ATOM 8721 C CA . TYR B 1 555 ? 38.958 0.997 -11.150 1.00 21.76 555 TYR B CA 1
ATOM 8722 C C . TYR B 1 555 ? 40.035 0.032 -11.645 1.00 22.24 555 TYR B C 1
ATOM 8723 O O . TYR B 1 555 ? 41.201 0.426 -11.700 1.00 21.77 555 TYR B O 1
ATOM 8732 N N . PRO B 1 556 ? 39.723 -1.250 -11.965 1.00 21.16 556 PRO B N 1
ATOM 8733 C CA . PRO B 1 556 ? 40.759 -2.201 -12.341 1.00 20.64 556 PRO B CA 1
ATOM 8734 C C . PRO B 1 556 ? 41.374 -1.997 -13.735 1.00 20.83 556 PRO B C 1
ATOM 8735 O O . PRO B 1 556 ? 42.268 -2.734 -14.075 1.00 24.51 556 PRO B O 1
ATOM 8739 N N . SER B 1 557 ? 40.927 -0.996 -14.480 1.00 20.67 557 SER B N 1
ATOM 8740 C CA . SER B 1 557 ? 41.430 -0.677 -15.822 1.00 21.05 557 SER B CA 1
ATOM 8741 C C . SER B 1 557 ? 41.711 0.824 -15.899 1.00 21.73 557 SER B C 1
ATOM 8742 O O . SER B 1 557 ? 41.299 1.562 -15.005 1.00 21.03 557 SER B O 1
ATOM 8745 N N . PHE B 1 558 ? 42.413 1.247 -16.942 1.00 20.96 558 PHE B N 1
ATOM 8746 C CA . PHE B 1 558 ? 42.769 2.662 -17.194 1.00 21.45 558 PHE B CA 1
ATOM 8747 C C . PHE B 1 558 ? 42.307 3.101 -18.568 1.00 21.64 558 PHE B C 1
ATOM 8748 O O . PHE B 1 558 ? 42.495 2.380 -19.561 1.00 22.94 558 PHE B O 1
ATOM 8756 N N . SER B 1 559 ? 41.795 4.328 -18.628 1.00 21.51 559 SER B N 1
ATOM 8757 C CA . SER B 1 559 ? 41.411 4.987 -19.890 1.00 22.50 559 SER B CA 1
ATOM 8758 C C . SER B 1 559 ? 41.740 6.486 -19.824 1.00 23.97 559 SER B C 1
ATOM 8759 O O . SER B 1 559 ? 41.222 7.209 -18.957 1.00 26.00 559 SER B O 1
ATOM 8762 N N . VAL B 1 560 ? 42.602 6.921 -20.714 1.00 22.57 560 VAL B N 1
ATOM 8763 C CA . VAL B 1 560 ? 43.098 8.324 -20.783 1.00 23.35 560 VAL B CA 1
ATOM 8764 C C . VAL B 1 560 ? 42.515 9.007 -22.019 1.00 23.60 560 VAL B C 1
ATOM 8765 O O . VAL B 1 560 ? 42.586 8.427 -23.128 1.00 24.90 560 VAL B O 1
ATOM 8769 N N . ALA B 1 561 ? 41.963 10.207 -21.853 1.00 26.82 561 ALA B N 1
ATOM 8770 C CA . ALA B 1 561 ? 41.505 11.050 -22.976 1.00 28.74 561 ALA B CA 1
ATOM 8771 C C . ALA B 1 561 ? 42.400 12.300 -23.025 1.00 33.11 561 ALA B C 1
ATOM 8772 O O . ALA B 1 561 ? 42.218 13.226 -22.220 1.00 36.70 561 ALA B O 1
ATOM 8774 N N . PHE B 1 562 ? 43.399 12.278 -23.908 1.00 32.40 562 PHE B N 1
ATOM 8775 C CA . PHE B 1 562 ? 44.265 13.452 -24.212 1.00 31.95 562 PHE B CA 1
ATOM 8776 C C . PHE B 1 562 ? 43.444 14.387 -25.118 1.00 34.11 562 PHE B C 1
ATOM 8777 O O . PHE B 1 562 ? 43.525 14.223 -26.327 1.00 35.17 562 PHE B O 1
ATOM 8785 N N . GLU B 1 563 ? 42.587 15.248 -24.551 1.00 40.38 563 GLU B N 1
ATOM 8786 C CA . GLU B 1 563 ? 41.735 16.212 -25.315 1.00 47.54 563 GLU B CA 1
ATOM 8787 C C . GLU B 1 563 ? 42.556 17.492 -25.482 1.00 47.74 563 GLU B C 1
ATOM 8788 O O . GLU B 1 563 ? 43.165 17.911 -24.488 1.00 45.70 563 GLU B O 1
ATOM 8794 N N . GLY B 1 564 ? 42.563 18.067 -26.686 1.00 51.71 564 GLY B N 1
ATOM 8795 C CA . GLY B 1 564 ? 43.352 19.263 -27.054 1.00 55.71 564 GLY B CA 1
ATOM 8796 C C . GLY B 1 564 ? 44.768 19.230 -26.495 1.00 57.45 564 GLY B C 1
ATOM 8797 O O . GLY B 1 564 ? 45.502 18.244 -26.777 1.00 49.39 564 GLY B O 1
ATOM 8798 N N . ASP B 1 565 ? 45.121 20.263 -25.713 1.00 59.49 565 ASP B N 1
ATOM 8799 C CA . ASP B 1 565 ? 46.495 20.564 -25.216 1.00 64.10 565 ASP B CA 1
ATOM 8800 C C . ASP B 1 565 ? 46.921 19.579 -24.121 1.00 58.24 565 ASP B C 1
ATOM 8801 O O . ASP B 1 565 ? 48.132 19.497 -23.898 1.00 57.27 565 ASP B O 1
ATOM 8806 N N . THR B 1 566 ? 45.969 18.926 -23.432 1.00 55.65 566 THR B N 1
ATOM 8807 C CA . THR B 1 566 ? 46.216 17.937 -22.345 1.00 49.46 566 THR B CA 1
ATOM 8808 C C . THR B 1 566 ? 47.080 16.796 -22.902 1.00 44.75 566 THR B C 1
ATOM 8809 O O . THR B 1 566 ? 46.582 16.048 -23.756 1.00 44.36 566 THR B O 1
ATOM 8813 N N . SER B 1 567 ? 48.336 16.710 -22.460 1.00 38.82 567 SER B N 1
ATOM 8814 C CA . SER B 1 567 ? 49.353 15.719 -22.886 1.00 40.16 567 SER B CA 1
ATOM 8815 C C . SER B 1 567 ? 49.936 14.961 -21.687 1.00 34.74 567 SER B C 1
ATOM 8816 O O . SER B 1 567 ? 50.793 14.104 -21.895 1.00 29.82 567 SER B O 1
ATOM 8819 N N . ASN B 1 568 ? 49.472 15.220 -20.468 1.00 36.49 568 ASN B N 1
ATOM 8820 C CA . ASN B 1 568 ? 50.075 14.627 -19.249 1.00 34.80 568 ASN B CA 1
ATOM 8821 C C . ASN B 1 568 ? 48.957 14.339 -18.256 1.00 32.08 568 ASN B C 1
ATOM 8822 O O . ASN B 1 568 ? 48.255 15.277 -17.888 1.00 32.89 568 ASN B O 1
ATOM 8827 N N . VAL B 1 569 ? 48.794 13.090 -17.837 1.00 30.26 569 VAL B N 1
ATOM 8828 C CA . VAL B 1 569 ? 47.623 12.719 -16.987 1.00 27.74 569 VAL B CA 1
ATOM 8829 C C . VAL B 1 569 ? 48.094 11.756 -15.895 1.00 25.95 569 VAL B C 1
ATOM 8830 O O . VAL B 1 569 ? 48.770 10.730 -16.219 1.00 24.96 569 VAL B O 1
ATOM 8834 N N . THR B 1 570 ? 47.759 12.074 -14.641 1.00 25.31 570 THR B N 1
ATOM 8835 C CA . THR B 1 570 ? 48.077 11.206 -13.491 1.00 24.88 570 THR B CA 1
ATOM 8836 C C . THR B 1 570 ? 46.769 10.699 -12.879 1.00 23.77 570 THR B C 1
ATOM 8837 O O . THR B 1 570 ? 45.859 11.520 -12.636 1.00 24.13 570 THR B O 1
ATOM 8841 N N . TYR B 1 571 ? 46.694 9.388 -12.672 1.00 22.38 571 TYR B N 1
ATOM 8842 C CA . TYR B 1 571 ? 45.602 8.750 -11.899 1.00 25.89 571 TYR B CA 1
ATOM 8843 C C . TYR B 1 571 ? 46.151 8.138 -10.613 1.00 26.14 571 TYR B C 1
ATOM 8844 O O . TYR B 1 571 ? 47.301 7.655 -10.606 1.00 26.98 571 TYR B O 1
ATOM 8853 N N . LYS B 1 572 ? 45.298 8.098 -9.575 1.00 25.16 572 LYS B N 1
ATOM 8854 C CA . LYS B 1 572 ? 45.519 7.376 -8.290 1.00 26.37 572 LYS B CA 1
ATOM 8855 C C . LYS B 1 572 ? 44.743 6.045 -8.291 1.00 23.20 572 LYS B C 1
ATOM 8856 O O . LYS B 1 572 ? 43.620 5.989 -8.843 1.00 21.73 572 LYS B O 1
ATOM 8862 N N . ARG B 1 573 ? 45.336 5.011 -7.715 1.00 21.32 573 ARG B N 1
ATOM 8863 C CA . ARG B 1 573 ? 44.729 3.675 -7.499 1.00 22.38 573 ARG B CA 1
ATOM 8864 C C . ARG B 1 573 ? 45.085 3.192 -6.096 1.00 22.97 573 ARG B C 1
ATOM 8865 O O . ARG B 1 573 ? 46.092 3.654 -5.514 1.00 23.44 573 ARG B O 1
ATOM 8873 N N . THR B 1 574 ? 44.242 2.320 -5.539 1.00 22.19 574 THR B N 1
ATOM 8874 C CA . THR B 1 574 ? 44.476 1.649 -4.245 1.00 21.74 574 THR B CA 1
ATOM 8875 C C . THR B 1 574 ? 44.213 0.168 -4.448 1.00 22.42 574 THR B C 1
ATOM 8876 O O . THR B 1 574 ? 43.182 -0.227 -5.068 1.00 20.69 574 THR B O 1
ATOM 8880 N N . VAL B 1 575 ? 45.167 -0.637 -4.022 1.00 20.37 575 VAL B N 1
ATOM 8881 C CA . VAL B 1 575 ? 45.048 -2.099 -4.130 1.00 20.23 575 VAL B CA 1
ATOM 8882 C C . VAL B 1 575 ? 44.970 -2.664 -2.725 1.00 22.27 575 VAL B C 1
ATOM 8883 O O . VAL B 1 575 ? 45.671 -2.128 -1.819 1.00 22.18 575 VAL B O 1
ATOM 8887 N N . THR B 1 576 ? 44.170 -3.724 -2.545 1.00 20.98 576 THR B N 1
ATOM 8888 C CA . THR B 1 576 ? 43.968 -4.436 -1.269 1.00 20.60 576 THR B CA 1
ATOM 8889 C C . THR B 1 576 ? 44.442 -5.871 -1.411 1.00 21.11 576 THR B C 1
ATOM 8890 O O . THR B 1 576 ? 44.018 -6.578 -2.334 1.00 20.66 576 THR B O 1
ATOM 8894 N N . ASN B 1 577 ? 45.314 -6.292 -0.513 1.00 20.58 577 ASN B N 1
ATOM 8895 C CA . ASN B 1 577 ? 45.799 -7.676 -0.465 1.00 20.82 577 ASN B CA 1
ATOM 8896 C C . ASN B 1 577 ? 44.671 -8.606 -0.013 1.00 23.14 577 ASN B C 1
ATOM 8897 O O . ASN B 1 577 ? 44.190 -8.441 1.100 1.00 24.24 577 ASN B O 1
ATOM 8902 N N . VAL B 1 578 ? 44.301 -9.593 -0.829 1.00 21.60 578 VAL B N 1
ATOM 8903 C CA . VAL B 1 578 ? 43.294 -10.619 -0.434 1.00 23.46 578 VAL B CA 1
ATOM 8904 C C . VAL B 1 578 ? 43.940 -11.996 -0.515 1.00 26.12 578 VAL B C 1
ATOM 8905 O O . VAL B 1 578 ? 43.214 -13.002 -0.428 1.00 27.47 578 VAL B O 1
ATOM 8909 N N . GLY B 1 579 ? 45.271 -12.058 -0.626 1.00 26.30 579 GLY B N 1
ATOM 8910 C CA . GLY B 1 579 ? 45.983 -13.345 -0.643 1.00 25.80 579 GLY B CA 1
ATOM 8911 C C . GLY B 1 579 ? 46.115 -13.991 0.730 1.00 26.08 579 GLY B C 1
ATOM 8912 O O . GLY B 1 579 ? 45.663 -13.412 1.727 1.00 25.74 579 GLY B O 1
ATOM 8913 N N . SER B 1 580 ? 46.679 -15.197 0.759 1.00 29.26 580 SER B N 1
ATOM 8914 C CA . SER B 1 580 ? 46.829 -16.050 1.962 1.00 32.80 580 SER B CA 1
ATOM 8915 C C . SER B 1 580 ? 47.961 -15.517 2.862 1.00 29.95 580 SER B C 1
ATOM 8916 O O . SER B 1 580 ? 47.951 -15.857 4.035 1.00 34.02 580 SER B O 1
ATOM 8919 N N . SER B 1 581 ? 48.838 -14.646 2.364 1.00 29.41 581 SER B N 1
ATOM 8920 C CA . SER B 1 581 ? 49.979 -14.048 3.128 1.00 31.90 581 SER B CA 1
ATOM 8921 C C . SER B 1 581 ? 49.790 -12.550 3.292 1.00 30.80 581 SER B C 1
ATOM 8922 O O . SER B 1 581 ? 49.714 -11.891 2.254 1.00 28.08 581 SER B O 1
ATOM 8925 N N . SER B 1 582 ? 49.871 -12.027 4.527 1.00 32.02 582 SER B N 1
ATOM 8926 C CA . SER B 1 582 ? 49.750 -10.570 4.788 1.00 31.55 582 SER B CA 1
ATOM 8927 C C . SER B 1 582 ? 51.058 -9.851 4.398 1.00 30.67 582 SER B C 1
ATOM 8928 O O . SER B 1 582 ? 50.973 -8.704 3.929 1.00 28.86 582 SER B O 1
ATOM 8931 N N . ASP B 1 583 ? 52.215 -10.512 4.539 1.00 29.89 583 ASP B N 1
ATOM 8932 C CA . ASP B 1 583 ? 53.568 -9.933 4.311 1.00 30.93 583 ASP B CA 1
ATOM 8933 C C . ASP B 1 583 ? 54.029 -10.325 2.913 1.00 28.18 583 ASP B C 1
ATOM 8934 O O . ASP B 1 583 ? 54.666 -11.375 2.765 1.00 29.71 583 ASP B O 1
ATOM 8939 N N . VAL B 1 584 ? 53.680 -9.519 1.923 1.00 24.33 584 VAL B N 1
ATOM 8940 C CA . VAL B 1 584 ? 54.025 -9.807 0.510 1.00 24.84 584 VAL B CA 1
ATOM 8941 C C . VAL B 1 584 ? 54.431 -8.492 -0.122 1.00 21.44 584 VAL B C 1
ATOM 8942 O O . VAL B 1 584 ? 54.023 -7.432 0.385 1.00 23.30 584 VAL B O 1
ATOM 8946 N N . VAL B 1 585 ? 55.238 -8.587 -1.168 1.00 19.89 585 VAL B N 1
ATOM 8947 C CA . VAL B 1 585 ? 55.701 -7.423 -1.975 1.00 20.63 585 VAL B CA 1
ATOM 8948 C C . VAL B 1 585 ? 55.271 -7.651 -3.421 1.00 20.15 585 VAL B C 1
ATOM 8949 O O . VAL B 1 585 ? 55.526 -8.728 -3.966 1.00 20.96 585 VAL B O 1
ATOM 8953 N N . TYR B 1 586 ? 54.609 -6.665 -3.994 1.00 23.19 586 TYR B N 1
ATOM 8954 C CA . TYR B 1 586 ? 54.158 -6.694 -5.401 1.00 23.07 586 TYR B CA 1
ATOM 8955 C C . TYR B 1 586 ? 55.032 -5.677 -6.135 1.00 21.77 586 TYR B C 1
ATOM 8956 O O . TYR B 1 586 ? 55.224 -4.551 -5.618 1.00 22.53 586 TYR B O 1
ATOM 8965 N N . ARG B 1 587 ? 55.473 -6.014 -7.342 1.00 21.76 587 ARG B N 1
ATOM 8966 C CA . ARG B 1 587 ? 56.227 -5.061 -8.195 1.00 23.51 587 ARG B CA 1
ATOM 8967 C C . ARG B 1 587 ? 55.514 -4.943 -9.529 1.00 21.01 587 ARG B C 1
ATOM 8968 O O . ARG B 1 587 ? 54.967 -5.955 -9.984 1.00 21.40 587 ARG B O 1
ATOM 8976 N N . VAL B 1 588 ? 55.602 -3.771 -10.121 1.00 24.71 588 VAL B N 1
ATOM 8977 C CA . VAL B 1 588 ? 54.853 -3.409 -11.352 1.00 25.13 588 VAL B CA 1
ATOM 8978 C C . VAL B 1 588 ? 55.754 -3.633 -12.574 1.00 27.81 588 VAL B C 1
ATOM 8979 O O . VAL B 1 588 ? 56.954 -3.374 -12.522 1.00 24.40 588 VAL B O 1
ATOM 8983 N N . LYS B 1 589 ? 55.155 -4.123 -13.636 1.00 24.83 589 LYS B N 1
ATOM 8984 C CA . LYS B 1 589 ? 55.761 -4.208 -14.981 1.00 26.55 589 LYS B CA 1
ATOM 8985 C C . LYS B 1 589 ? 54.850 -3.391 -15.899 1.00 26.46 589 LYS B C 1
ATOM 8986 O O . LYS B 1 589 ? 53.604 -3.501 -15.796 1.00 22.79 589 LYS B O 1
ATOM 8992 N N . VAL B 1 590 ? 55.435 -2.530 -16.703 1.00 24.54 590 VAL B N 1
ATOM 8993 C CA . VAL B 1 590 ? 54.691 -1.560 -17.540 1.00 25.84 590 VAL B CA 1
ATOM 8994 C C . VAL B 1 590 ? 54.865 -1.928 -19.006 1.00 30.97 590 VAL B C 1
ATOM 8995 O O . VAL B 1 590 ? 56.024 -2.068 -19.447 1.00 27.03 590 VAL B O 1
ATOM 8999 N N . ASN B 1 591 ? 53.749 -2.125 -19.710 1.00 29.26 591 ASN B N 1
ATOM 9000 C CA . ASN B 1 591 ? 53.712 -2.377 -21.172 1.00 32.02 591 ASN B CA 1
ATOM 9001 C C . ASN B 1 591 ? 53.122 -1.111 -21.776 1.00 29.91 591 ASN B C 1
ATOM 9002 O O . ASN B 1 591 ? 51.885 -1.084 -21.987 1.00 26.90 591 ASN B O 1
ATOM 9007 N N . ALA B 1 592 ? 53.940 -0.068 -21.941 1.00 26.77 592 ALA B N 1
ATOM 9008 C CA . ALA B 1 592 ? 53.457 1.285 -22.305 1.00 27.72 592 ALA B CA 1
ATOM 9009 C C . ALA B 1 592 ? 52.742 1.241 -23.660 1.00 30.28 592 ALA B C 1
ATOM 9010 O O . ALA B 1 592 ? 53.184 0.531 -24.571 1.00 30.41 592 ALA B O 1
ATOM 9012 N N . PRO B 1 593 ? 51.635 1.994 -23.837 1.00 27.71 593 PRO B N 1
ATOM 9013 C CA . PRO B 1 593 ? 51.028 2.165 -25.156 1.00 29.91 593 PRO B CA 1
ATOM 9014 C C . PRO B 1 593 ? 51.974 2.859 -26.138 1.00 30.15 593 PRO B C 1
ATOM 9015 O O . PRO B 1 593 ? 52.749 3.738 -25.755 1.00 28.84 593 PRO B O 1
ATOM 9019 N N . PRO B 1 594 ? 51.956 2.491 -27.436 1.00 32.65 594 PRO B N 1
ATOM 9020 C CA . PRO B 1 594 ? 52.596 3.321 -28.465 1.00 32.23 594 PRO B CA 1
ATOM 9021 C C . PRO B 1 594 ? 52.285 4.816 -28.283 1.00 30.11 594 PRO B C 1
ATOM 9022 O O . PRO B 1 594 ? 51.135 5.155 -28.095 1.00 27.91 594 PRO B O 1
ATOM 9026 N N . SER B 1 595 ? 53.330 5.661 -28.327 1.00 29.30 595 SER B N 1
ATOM 9027 C CA . SER B 1 595 ? 53.274 7.149 -28.240 1.00 29.62 595 SER B CA 1
ATOM 9028 C C . SER B 1 595 ? 52.830 7.610 -26.845 1.00 26.35 595 SER B C 1
ATOM 9029 O O . SER B 1 595 ? 52.359 8.752 -26.724 1.00 32.74 595 SER B O 1
ATOM 9032 N N . VAL B 1 596 ? 53.014 6.781 -25.826 1.00 27.58 596 VAL B N 1
ATOM 9033 C CA . VAL B 1 596 ? 52.742 7.169 -24.417 1.00 26.83 596 VAL B CA 1
ATOM 9034 C C . VAL B 1 596 ? 53.835 6.593 -23.519 1.00 28.46 596 VAL B C 1
ATOM 9035 O O . VAL B 1 596 ? 54.029 5.378 -23.484 1.00 34.41 596 VAL B O 1
ATOM 9039 N N . ASP B 1 597 ? 54.493 7.477 -22.786 1.00 27.42 597 ASP B N 1
ATOM 9040 C CA . ASP B 1 597 ? 55.384 7.127 -21.664 1.00 29.42 597 ASP B CA 1
ATOM 9041 C C . ASP B 1 597 ? 54.517 6.932 -20.419 1.00 27.42 597 ASP B C 1
ATOM 9042 O O . ASP B 1 597 ? 53.669 7.776 -20.148 1.00 28.31 597 ASP B O 1
ATOM 9047 N N . VAL B 1 598 ? 54.772 5.860 -19.703 1.00 28.10 598 VAL B N 1
ATOM 9048 C CA . VAL B 1 598 ? 54.023 5.492 -18.471 1.00 28.57 598 VAL B CA 1
ATOM 9049 C C . VAL B 1 598 ? 55.017 5.297 -17.326 1.00 31.69 598 VAL B C 1
ATOM 9050 O O . VAL B 1 598 ? 55.985 4.553 -17.515 1.00 32.88 598 VAL B O 1
ATOM 9054 N N . SER B 1 599 ? 54.763 5.927 -16.178 1.00 31.23 599 SER B N 1
ATOM 9055 C CA . SER B 1 599 ? 55.571 5.750 -14.947 1.00 30.95 599 SER B CA 1
ATOM 9056 C C . SER B 1 599 ? 54.615 5.529 -13.778 1.00 25.25 599 SER B C 1
ATOM 9057 O O . SER B 1 599 ? 53.549 6.128 -13.787 1.00 25.20 599 SER B O 1
ATOM 9060 N N . VAL B 1 600 ? 54.994 4.627 -12.889 1.00 25.29 600 VAL B N 1
ATOM 9061 C CA . VAL B 1 600 ? 54.193 4.163 -11.725 1.00 26.07 600 VAL B CA 1
ATOM 9062 C C . VAL B 1 600 ? 55.040 4.418 -10.476 1.00 27.14 600 VAL B C 1
ATOM 9063 O O . VAL B 1 600 ? 56.161 3.893 -10.410 1.00 26.73 600 VAL B O 1
ATOM 9067 N N . SER B 1 601 ? 54.478 5.137 -9.512 1.00 28.01 601 SER B N 1
ATOM 9068 C CA . SER B 1 601 ? 55.152 5.537 -8.253 1.00 28.19 601 SER B CA 1
ATOM 9069 C C . SER B 1 601 ? 54.237 5.213 -7.067 1.00 27.67 601 SER B C 1
ATOM 9070 O O . SER B 1 601 ? 53.117 5.723 -7.014 1.00 27.48 601 SER B O 1
ATOM 9073 N N . PRO B 1 602 ? 54.664 4.368 -6.097 1.00 26.85 602 PRO B N 1
ATOM 9074 C CA . PRO B 1 602 ? 55.918 3.621 -6.193 1.00 28.96 602 PRO B CA 1
ATOM 9075 C C . PRO B 1 602 ? 55.786 2.412 -7.127 1.00 32.71 602 PRO B C 1
ATOM 9076 O O . PRO B 1 602 ? 54.659 2.036 -7.509 1.00 29.96 602 PRO B O 1
ATOM 9080 N N . SER B 1 603 ? 56.921 1.798 -7.464 1.00 28.03 603 SER B N 1
ATOM 9081 C CA . SER B 1 603 ? 56.980 0.620 -8.367 1.00 24.80 603 SER B CA 1
ATOM 9082 C C . SER B 1 603 ? 57.036 -0.676 -7.557 1.00 24.72 603 SER B C 1
ATOM 9083 O O . SER B 1 603 ? 56.994 -1.747 -8.178 1.00 23.53 603 SER B O 1
ATOM 9086 N N . SER B 1 604 ? 57.088 -0.604 -6.221 1.00 23.22 604 SER B N 1
ATOM 9087 C CA . SER B 1 604 ? 56.959 -1.776 -5.317 1.00 24.11 604 SER B CA 1
ATOM 9088 C C . SER B 1 604 ? 55.948 -1.384 -4.249 1.00 24.57 604 SER B C 1
ATOM 9089 O O . SER B 1 604 ? 55.928 -0.202 -3.871 1.00 26.75 604 SER B O 1
ATOM 9092 N N . LEU B 1 605 ? 55.118 -2.325 -3.831 1.00 21.63 605 LEU B N 1
ATOM 9093 C CA . LEU B 1 605 ? 54.135 -2.119 -2.731 1.00 21.12 605 LEU B CA 1
ATOM 9094 C C . LEU B 1 605 ? 54.388 -3.198 -1.689 1.00 20.14 605 LEU B C 1
ATOM 9095 O O . LEU B 1 605 ? 54.347 -4.407 -2.024 1.00 21.45 605 LEU B O 1
ATOM 9100 N N . VAL B 1 606 ? 54.647 -2.775 -0.460 1.00 19.67 606 VAL B N 1
ATOM 9101 C CA . VAL B 1 606 ? 55.025 -3.678 0.661 1.00 21.06 606 VAL B CA 1
ATOM 9102 C C . VAL B 1 606 ? 53.827 -3.761 1.614 1.00 21.16 606 VAL B C 1
ATOM 9103 O O . VAL B 1 606 ? 53.618 -2.789 2.395 1.00 21.60 606 VAL B O 1
ATOM 9107 N N . PHE B 1 607 ? 53.119 -4.887 1.575 1.00 20.48 607 PHE B N 1
ATOM 9108 C CA . PHE B 1 607 ? 51.915 -5.180 2.388 1.00 21.26 607 PHE B CA 1
ATOM 9109 C C . PHE B 1 607 ? 52.342 -5.823 3.698 1.00 21.07 607 PHE B C 1
ATOM 9110 O O . PHE B 1 607 ? 53.404 -6.463 3.787 1.00 23.39 607 PHE B O 1
ATOM 9118 N N . SER B 1 608 ? 51.473 -5.660 4.684 1.00 20.44 608 SER B N 1
ATOM 9119 C CA . SER B 1 608 ? 51.578 -6.242 6.037 1.00 24.72 608 SER B CA 1
ATOM 9120 C C . SER B 1 608 ? 50.171 -6.286 6.634 1.00 26.62 608 SER B C 1
ATOM 9121 O O . SER B 1 608 ? 49.245 -5.698 6.010 1.00 26.72 608 SER B O 1
ATOM 9124 N N . LYS B 1 609 ? 50.017 -6.935 7.787 1.00 31.27 609 LYS B N 1
ATOM 9125 C CA . LYS B 1 609 ? 48.735 -6.949 8.548 1.00 36.79 609 LYS B CA 1
ATOM 9126 C C . LYS B 1 609 ? 48.327 -5.506 8.819 1.00 33.57 609 LYS B C 1
ATOM 9127 O O . LYS B 1 609 ? 47.143 -5.191 8.590 1.00 32.21 609 LYS B O 1
ATOM 9133 N N . GLU B 1 610 ? 49.300 -4.662 9.177 1.00 33.08 610 GLU B N 1
ATOM 9134 C CA . GLU B 1 610 ? 49.122 -3.218 9.484 1.00 35.02 610 GLU B CA 1
ATOM 9135 C C . GLU B 1 610 ? 48.709 -2.451 8.220 1.00 31.53 610 GLU B C 1
ATOM 9136 O O . GLU B 1 610 ? 47.931 -1.489 8.349 1.00 32.96 610 GLU B O 1
ATOM 9142 N N . ASN B 1 611 ? 49.177 -2.864 7.031 1.00 29.44 611 ASN B N 1
ATOM 9143 C CA . ASN B 1 611 ? 49.044 -2.095 5.763 1.00 28.90 611 ASN B CA 1
ATOM 9144 C C . ASN B 1 611 ? 48.492 -3.015 4.674 1.00 27.86 611 ASN B C 1
ATOM 9145 O O . ASN B 1 611 ? 49.225 -3.415 3.762 1.00 25.11 611 ASN B O 1
ATOM 9150 N N . PRO B 1 612 ? 47.208 -3.439 4.765 1.00 25.87 612 PRO B N 1
ATOM 9151 C CA . PRO B 1 612 ? 46.628 -4.325 3.749 1.00 23.94 612 PRO B CA 1
ATOM 9152 C C . PRO B 1 612 ? 46.186 -3.669 2.438 1.00 21.57 612 PRO B C 1
ATOM 9153 O O . PRO B 1 612 ? 45.875 -4.386 1.495 1.00 25.16 612 PRO B O 1
ATOM 9157 N N . SER B 1 613 ? 46.089 -2.352 2.414 1.00 20.66 613 SER B N 1
ATOM 9158 C CA . SER B 1 613 ? 45.631 -1.518 1.278 1.00 22.40 613 SER B CA 1
ATOM 9159 C C . SER B 1 613 ? 46.658 -0.429 1.057 1.00 23.06 613 SER B C 1
ATOM 9160 O O . SER B 1 613 ? 47.041 0.162 2.052 1.00 25.69 613 SER B O 1
ATOM 9163 N N . LEU B 1 614 ? 47.171 -0.287 -0.155 1.00 21.19 614 LEU B N 1
ATOM 9164 C CA . LEU B 1 614 ? 48.220 0.699 -0.480 1.00 22.87 614 LEU B CA 1
ATOM 9165 C C . LEU B 1 614 ? 47.859 1.367 -1.795 1.00 23.27 614 LEU B C 1
ATOM 9166 O O . LEU B 1 614 ? 47.243 0.722 -2.713 1.00 22.22 614 LEU B O 1
ATOM 9171 N N . SER B 1 615 ? 48.282 2.614 -1.932 1.00 22.94 615 SER B N 1
ATOM 9172 C CA . SER B 1 615 ? 47.958 3.455 -3.096 1.00 22.38 615 SER B CA 1
ATOM 9173 C C . SER B 1 615 ? 49.169 3.562 -4.010 1.00 23.28 615 SER B C 1
ATOM 9174 O O . SER B 1 615 ? 50.327 3.408 -3.536 1.00 21.24 615 SER B O 1
ATOM 9177 N N . TYR B 1 616 ? 48.913 3.913 -5.258 1.00 24.18 616 TYR B N 1
ATOM 9178 C CA . TYR B 1 616 ? 49.980 4.290 -6.206 1.00 22.87 616 TYR B CA 1
ATOM 9179 C C . TYR B 1 616 ? 49.412 5.281 -7.192 1.00 27.01 616 TYR B C 1
ATOM 9180 O O . TYR B 1 616 ? 48.170 5.444 -7.257 1.00 22.98 616 TYR B O 1
ATOM 9189 N N . GLU B 1 617 ? 50.336 5.921 -7.911 1.00 25.61 617 GLU B N 1
ATOM 9190 C CA . GLU B 1 617 ? 50.039 6.934 -8.929 1.00 26.62 617 GLU B CA 1
ATOM 9191 C C . GLU B 1 617 ? 50.648 6.431 -10.225 1.00 25.67 617 GLU B C 1
ATOM 9192 O O . GLU B 1 617 ? 51.770 5.925 -10.189 1.00 23.62 617 GLU B O 1
ATOM 9198 N N . ILE B 1 618 ? 49.878 6.535 -11.296 1.00 23.31 618 ILE B N 1
ATOM 9199 C CA . ILE B 1 618 ? 50.317 6.180 -12.669 1.00 23.57 618 ILE B CA 1
ATOM 9200 C C . ILE B 1 618 ? 50.221 7.453 -13.503 1.00 24.65 618 ILE B C 1
ATOM 9201 O O . ILE B 1 618 ? 49.199 8.132 -13.465 1.00 23.73 618 ILE B O 1
ATOM 9206 N N . THR B 1 619 ? 51.304 7.806 -14.196 1.00 25.79 619 THR B N 1
ATOM 9207 C CA . THR B 1 619 ? 51.351 8.996 -15.066 1.00 25.10 619 THR B CA 1
ATOM 9208 C C . THR B 1 619 ? 51.501 8.565 -16.535 1.00 26.11 619 THR B C 1
ATOM 9209 O O . THR B 1 619 ? 52.417 7.748 -16.873 1.00 27.36 619 THR B O 1
ATOM 9213 N N . PHE B 1 620 ? 50.670 9.156 -17.379 1.00 26.59 620 PHE B N 1
ATOM 9214 C CA . PHE B 1 620 ? 50.579 8.916 -18.834 1.00 27.43 620 PHE B CA 1
ATOM 9215 C C . PHE B 1 620 ? 50.994 10.214 -19.534 1.00 27.79 620 PHE B C 1
ATOM 9216 O O . PHE B 1 620 ? 50.312 11.198 -19.360 1.00 27.36 620 PHE B O 1
ATOM 9224 N N . THR B 1 621 ? 52.090 10.193 -20.302 1.00 30.44 621 THR B N 1
ATOM 9225 C CA . THR B 1 621 ? 52.649 11.389 -20.986 1.00 30.49 621 THR B CA 1
ATOM 9226 C C . THR B 1 621 ? 52.676 11.083 -22.481 1.00 27.72 621 THR B C 1
ATOM 9227 O O . THR B 1 621 ? 53.351 10.120 -22.896 1.00 28.04 621 THR B O 1
ATOM 9231 N N . SER B 1 622 ? 51.899 11.829 -23.229 1.00 28.43 622 SER B N 1
ATOM 9232 C CA . SER B 1 622 ? 51.760 11.689 -24.696 1.00 30.95 622 SER B CA 1
ATOM 9233 C C . SER B 1 622 ? 53.089 12.074 -25.346 1.00 35.66 622 SER B C 1
ATOM 9234 O O . SER B 1 622 ? 53.576 13.154 -25.001 1.00 35.45 622 SER B O 1
ATOM 9237 N N . THR B 1 623 ? 53.633 11.230 -26.221 1.00 37.96 623 THR B N 1
ATOM 9238 C CA . THR B 1 623 ? 54.800 11.574 -27.077 1.00 40.48 623 THR B CA 1
ATOM 9239 C C . THR B 1 623 ? 54.365 11.562 -28.553 1.00 45.47 623 THR B C 1
ATOM 9240 O O . THR B 1 623 ? 55.240 11.344 -29.406 1.00 46.50 623 THR B O 1
ATOM 9244 N N . LEU B 1 624 ? 53.070 11.816 -28.830 1.00 44.83 624 LEU B N 1
ATOM 9245 C CA . LEU B 1 624 ? 52.484 11.967 -30.197 1.00 47.72 624 LEU B CA 1
ATOM 9246 C C . LEU B 1 624 ? 52.806 13.367 -30.734 1.00 42.79 624 LEU B C 1
ATOM 9247 O O . LEU B 1 624 ? 53.355 13.410 -31.851 1.00 50.81 624 LEU B O 1
ATOM 9252 N N . ALA B 1 631 ? 44.994 8.405 -33.117 1.00 37.97 631 ALA B N 1
ATOM 9253 C CA . ALA B 1 631 ? 43.624 8.508 -32.564 1.00 34.23 631 ALA B CA 1
ATOM 9254 C C . ALA B 1 631 ? 43.513 7.636 -31.304 1.00 29.56 631 ALA B C 1
ATOM 9255 O O . ALA B 1 631 ? 42.989 8.162 -30.338 1.00 30.84 631 ALA B O 1
ATOM 9257 N N . GLN B 1 632 ? 44.005 6.389 -31.301 1.00 28.01 632 GLN B N 1
ATOM 9258 C CA . GLN B 1 632 ? 43.964 5.498 -30.096 1.00 27.31 632 GLN B CA 1
ATOM 9259 C C . GLN B 1 632 ? 45.181 4.583 -30.024 1.00 24.97 632 GLN B C 1
ATOM 9260 O O . GLN B 1 632 ? 45.846 4.351 -31.037 1.00 27.36 632 GLN B O 1
ATOM 9266 N N . SER B 1 633 ? 45.472 4.106 -28.829 1.00 23.48 633 SER B N 1
ATOM 9267 C CA . SER B 1 633 ? 46.658 3.286 -28.513 1.00 24.91 633 SER B CA 1
ATOM 9268 C C . SER B 1 633 ? 46.384 2.525 -27.217 1.00 23.44 633 SER B C 1
ATOM 9269 O O . SER B 1 633 ? 45.646 3.070 -26.392 1.00 24.33 633 SER B O 1
ATOM 9272 N N . PHE B 1 634 ? 46.999 1.361 -27.028 1.00 21.02 634 PHE B N 1
ATOM 9273 C CA . PHE B 1 634 ? 46.664 0.450 -25.915 1.00 22.03 634 PHE B CA 1
ATOM 9274 C C . PHE B 1 634 ? 47.943 -0.109 -25.320 1.00 24.59 634 PHE B C 1
ATOM 9275 O O . PHE B 1 634 ? 48.920 -0.270 -26.063 1.00 23.96 634 PHE B O 1
ATOM 9283 N N . GLY B 1 635 ? 47.895 -0.416 -24.027 1.00 22.07 635 GLY B N 1
ATOM 9284 C CA . GLY B 1 635 ? 48.962 -1.088 -23.284 1.00 21.18 635 GLY B CA 1
ATOM 9285 C C . GLY B 1 635 ? 48.374 -1.734 -22.060 1.00 23.28 635 GLY B C 1
ATOM 9286 O O . GLY B 1 635 ? 47.146 -2.041 -22.085 1.00 23.37 635 GLY B O 1
ATOM 9287 N N . SER B 1 636 ? 49.193 -1.969 -21.041 1.00 21.72 636 SER B N 1
ATOM 9288 C CA . SER B 1 636 ? 48.751 -2.607 -19.781 1.00 22.72 636 SER B CA 1
ATOM 9289 C C . SER B 1 636 ? 49.810 -2.412 -18.707 1.00 25.07 636 SER B C 1
ATOM 9290 O O . SER B 1 636 ? 50.978 -2.101 -19.055 1.00 23.56 636 SER B O 1
ATOM 9293 N N . ILE B 1 637 ? 49.421 -2.662 -17.463 1.00 23.72 637 ILE B N 1
ATOM 9294 C CA . ILE B 1 637 ? 50.390 -2.878 -16.359 1.00 22.61 637 ILE B CA 1
ATOM 9295 C C . ILE B 1 637 ? 50.041 -4.184 -15.677 1.00 24.78 637 ILE B C 1
ATOM 9296 O O . ILE B 1 637 ? 48.888 -4.709 -15.797 1.00 22.40 637 ILE B O 1
ATOM 9301 N N . GLU B 1 638 ? 51.015 -4.703 -14.951 1.00 24.99 638 GLU B N 1
ATOM 9302 C CA . GLU B 1 638 ? 50.828 -5.958 -14.213 1.00 24.73 638 GLU B CA 1
ATOM 9303 C C . GLU B 1 638 ? 51.604 -5.842 -12.911 1.00 24.35 638 GLU B C 1
ATOM 9304 O O . GLU B 1 638 ? 52.819 -5.604 -12.982 1.00 24.04 638 GLU B O 1
ATOM 9310 N N . TRP B 1 639 ? 50.910 -6.021 -11.798 1.00 22.66 639 TRP B N 1
ATOM 9311 C CA . TRP B 1 639 ? 51.518 -6.132 -10.450 1.00 21.83 639 TRP B CA 1
ATOM 9312 C C . TRP B 1 639 ? 51.680 -7.614 -10.175 1.00 22.60 639 TRP B C 1
ATOM 9313 O O . TRP B 1 639 ? 50.763 -8.357 -10.522 1.00 25.51 639 TRP B O 1
ATOM 9324 N N . SER B 1 640 ? 52.832 -8.052 -9.658 1.00 22.22 640 SER B N 1
ATOM 9325 C CA . SER B 1 640 ? 53.072 -9.481 -9.370 1.00 22.55 640 SER B CA 1
ATOM 9326 C C . SER B 1 640 ? 53.855 -9.624 -8.075 1.00 21.89 640 SER B C 1
ATOM 9327 O O . SER B 1 640 ? 54.695 -8.781 -7.790 1.00 22.70 640 SER B O 1
ATOM 9330 N N . ASP B 1 641 ? 53.580 -10.699 -7.368 1.00 22.60 641 ASP B N 1
ATOM 9331 C CA . ASP B 1 641 ? 54.356 -11.186 -6.202 1.00 25.64 641 ASP B CA 1
ATOM 9332 C C . ASP B 1 641 ? 54.881 -12.561 -6.626 1.00 24.77 641 ASP B C 1
ATOM 9333 O O . ASP B 1 641 ? 55.097 -12.724 -7.854 1.00 28.24 641 ASP B O 1
ATOM 9338 N N . GLY B 1 642 ? 55.098 -13.475 -5.679 1.00 27.45 642 GLY B N 1
ATOM 9339 C CA . GLY B 1 642 ? 55.526 -14.875 -5.905 1.00 31.71 642 GLY B CA 1
ATOM 9340 C C . GLY B 1 642 ? 54.632 -15.632 -6.890 1.00 35.03 642 GLY B C 1
ATOM 9341 O O . GLY B 1 642 ? 55.175 -16.432 -7.702 1.00 31.63 642 GLY B O 1
ATOM 9342 N N . THR B 1 643 ? 53.302 -15.441 -6.821 1.00 34.16 643 THR B N 1
ATOM 9343 C CA . THR B 1 643 ? 52.300 -16.383 -7.395 1.00 31.50 643 THR B CA 1
ATOM 9344 C C . THR B 1 643 ? 51.092 -15.695 -8.059 1.00 30.04 643 THR B C 1
ATOM 9345 O O . THR B 1 643 ? 50.303 -16.407 -8.641 1.00 30.31 643 THR B O 1
ATOM 9349 N N . HIS B 1 644 ? 50.940 -14.380 -7.988 1.00 25.84 644 HIS B N 1
ATOM 9350 C CA . HIS B 1 644 ? 49.726 -13.682 -8.494 1.00 24.34 644 HIS B CA 1
ATOM 9351 C C . HIS B 1 644 ? 50.177 -12.703 -9.564 1.00 23.22 644 HIS B C 1
ATOM 9352 O O . HIS B 1 644 ? 51.269 -12.141 -9.431 1.00 25.62 644 HIS B O 1
ATOM 9359 N N . SER B 1 645 ? 49.373 -12.502 -10.594 1.00 22.47 645 SER B N 1
ATOM 9360 C CA . SER B 1 645 ? 49.517 -11.407 -11.581 1.00 24.63 645 SER B CA 1
ATOM 9361 C C . SER B 1 645 ? 48.226 -10.594 -11.560 1.00 21.72 645 SER B C 1
ATOM 9362 O O . SER B 1 645 ? 47.160 -11.200 -11.678 1.00 21.67 645 SER B O 1
ATOM 9365 N N . VAL B 1 646 ? 48.334 -9.278 -11.458 1.00 20.00 646 VAL B N 1
ATOM 9366 C CA . VAL B 1 646 ? 47.174 -8.352 -11.329 1.00 20.46 646 VAL B CA 1
ATOM 9367 C C . VAL B 1 646 ? 47.260 -7.386 -12.506 1.00 20.32 646 VAL B C 1
ATOM 9368 O O . VAL B 1 646 ? 48.043 -6.404 -12.440 1.00 21.25 646 VAL B O 1
ATOM 9372 N N . ARG B 1 647 ? 46.594 -7.716 -13.613 1.00 19.39 647 ARG B N 1
ATOM 9373 C CA . ARG B 1 647 ? 46.772 -7.033 -14.922 1.00 20.06 647 ARG B CA 1
ATOM 9374 C C . ARG B 1 647 ? 45.677 -5.999 -15.128 1.00 19.68 647 ARG B C 1
ATOM 9375 O O . ARG B 1 647 ? 44.498 -6.323 -14.836 1.00 18.80 647 ARG B O 1
ATOM 9383 N N . SER B 1 648 ? 46.057 -4.801 -15.570 1.00 18.59 648 SER B N 1
ATOM 9384 C CA . SER B 1 648 ? 45.144 -3.699 -15.917 1.00 21.61 648 SER B CA 1
ATOM 9385 C C . SER B 1 648 ? 45.421 -3.266 -17.343 1.00 22.21 648 SER B C 1
ATOM 9386 O O . SER B 1 648 ? 46.529 -2.795 -17.640 1.00 21.51 648 SER B O 1
ATOM 9389 N N . PRO B 1 649 ? 44.410 -3.292 -18.244 1.00 20.43 649 PRO B N 1
ATOM 9390 C CA . PRO B 1 649 ? 44.592 -2.695 -19.556 1.00 19.01 649 PRO B CA 1
ATOM 9391 C C . PRO B 1 649 ? 44.667 -1.163 -19.449 1.00 22.01 649 PRO B C 1
ATOM 9392 O O . PRO B 1 649 ? 44.135 -0.551 -18.504 1.00 21.23 649 PRO B O 1
ATOM 9396 N N . ILE B 1 650 ? 45.359 -0.564 -20.409 1.00 19.57 650 ILE B N 1
ATOM 9397 C CA . ILE B 1 650 ? 45.437 0.909 -20.603 1.00 21.83 650 ILE B CA 1
ATOM 9398 C C . ILE B 1 650 ? 44.855 1.219 -21.977 1.00 22.07 650 ILE B C 1
ATOM 9399 O O . ILE B 1 650 ? 45.370 0.638 -22.971 1.00 22.05 650 ILE B O 1
ATOM 9404 N N . ALA B 1 651 ? 43.889 2.120 -22.029 1.00 20.66 651 ALA B N 1
ATOM 9405 C CA . ALA B 1 651 ? 43.325 2.646 -23.283 1.00 21.19 651 ALA B CA 1
ATOM 9406 C C . ALA B 1 651 ? 43.691 4.117 -23.383 1.00 23.91 651 ALA B C 1
ATOM 9407 O O . ALA B 1 651 ? 43.558 4.840 -22.369 1.00 22.59 651 ALA B O 1
ATOM 9409 N N . ILE B 1 652 ? 44.176 4.532 -24.562 1.00 22.44 652 ILE B N 1
ATOM 9410 C CA . ILE B 1 652 ? 44.502 5.955 -24.857 1.00 22.98 652 ILE B CA 1
ATOM 9411 C C . ILE B 1 652 ? 43.676 6.464 -26.044 1.00 22.70 652 ILE B C 1
ATOM 9412 O O . ILE B 1 652 ? 43.677 5.812 -27.096 1.00 24.57 652 ILE B O 1
ATOM 9417 N N . ASP B 1 653 ? 43.058 7.635 -25.901 1.00 25.44 653 ASP B N 1
ATOM 9418 C CA . ASP B 1 653 ? 42.330 8.372 -26.963 1.00 29.89 653 ASP B CA 1
ATOM 9419 C C . ASP B 1 653 ? 42.901 9.789 -27.070 1.00 28.73 653 ASP B C 1
ATOM 9420 O O . ASP B 1 653 ? 42.936 10.465 -26.058 1.00 30.11 653 ASP B O 1
ATOM 9425 N N . TRP B 1 654 ? 43.249 10.246 -28.268 1.00 29.21 654 TRP B N 1
ATOM 9426 C CA . TRP B 1 654 ? 43.651 11.657 -28.531 1.00 30.53 654 TRP B CA 1
ATOM 9427 C C . TRP B 1 654 ? 42.462 12.463 -29.065 1.00 28.57 654 TRP B C 1
ATOM 9428 O O . TRP B 1 654 ? 42.011 11.841 -30.043 1.00 30.20 654 TRP B O 1
#

Sequence (1268 aa):
DTHTPEFLGDSSNSGLWPNGNYGEDIIIGVLDTGVWPEHPSFSDSDMSDIPSSWKGTCETSDDFPASSCNKKLIGARAFSKGIDSPRDINGHGTHTSTTAGGSKVQNASFYGYAKGQARGMATKARIAVYKVCWSAGCPDTDILAAMNQAIEDGVHVISMSVGPQGYSPDYYQEASAIGAFNAVKYGIIVSCSAGNSGPKPLTAGNISPWILTVGASTIDREFRADVVLGDGRTFKGSSLYTGEPLQDEFFPLVYAGYAGSSRFCTNGSLDSSKVQGKIVICDNGIISREEKGNEVNRAGGAGMIDVTAEDFLRAGDAYLFPATTVTLTDGYEIEYYSVTSQSPTAKIVFLGTVIGNSPPAPKVASFSSRGPNLWTPQILKPDVIAPGVAILAGWSGAAHPTDLDNDDRIVQFWLDSGTSMACPHVSGIVALLRKAHPSWSAAAIKSALMTTAYNLDNSGETITDVATSNASTPFDRGAGHVHPDSALDPGLVYDSDTEDYVSFLCAIGYNSTLIGIFTGEVPPSDICDNYKLGSPGNLNYPSFSVAFEGDTSNVTYKRTVTNVGSSSDVVYRVKVNAPPSVDVSVSPSSLVFSKENPSLSYEITFTSTLAQSFGSIEWSDGTHSVRSPIAIDWDTHTPEFLGDSSNSGLWPNGNYGEDIIIGVLDTGVWPEHPSFSDSDMSDIPSSWKGTCETSDDFPASSCNKKLIGARAFSKGIDSPRDINGHGTHTSTTAGGSKVQNASFYGYAKGQARGMATKARIAVYKVCWSAGCPDTDILAAMNQAIEDGVHVISMSVGPQGYSPDYYQEASAIGAFNAVKYGIIVSCSAGNSGPKPLTAGNISPWILTVGASTIDREFRADVVLGDGRTFKGSSLYTGEPLQDEFFPLVYAGYAGSSRFCTNGSLDSSKVQGKIVICDNGIISREEKGNEVNRAGGAGMIDVTAEDFLRAGDAYLFPATTVTLTDGYEIEYYSVTSQSPTAKIVFLGTVIGNSPPAPKVASFSSRGPNLWTPQILKPDVIAPGVAILAGWSGAAHPTDLDNDDRIVQFWLDSGTSMACPHVSGIVALLRKAHPSWSAAAIKSALMTTAYNLDNSGETITDVATSNASTPFDRGAGHVHPDSALDPGLVYDSDTEDYVSFLCAIGYNSTLIGIFTGEVPPSDICDNYKLGSPGNLNYPSFSVAFEGDTSNVTYKRTVTNVGSSSDVVYRVKVNAPPSVDVSVSPSSLVFSKENPSLSYEITFTSTLAQSFGSIEWSDGTHSVRSPIAIDW

B-factor: mean 29.01, std 10.72, range [13.96, 93.48]